Protein AF-A0A8B6G035-F1 (afdb_monomer)

Solvent-accessible surface area (backbone atoms only — not comparable to full-atom values): 51294 Å² total; per-residue (Å²): 109,67,71,61,51,52,52,50,53,56,60,72,61,42,23,75,46,78,78,46,75,53,55,73,67,55,49,60,49,53,69,32,70,68,46,42,51,51,55,48,50,52,31,49,76,70,75,42,67,64,51,72,49,76,55,97,55,26,38,35,30,35,10,83,34,64,67,51,21,52,50,44,50,52,51,48,59,50,47,46,44,81,46,79,47,87,53,53,83,88,46,59,66,53,74,76,36,71,68,41,51,54,51,53,52,50,50,35,56,77,45,72,71,49,64,66,46,80,43,73,47,99,86,57,30,42,37,39,37,35,29,51,73,90,50,50,62,61,53,50,48,57,50,52,48,50,47,46,65,66,37,74,49,74,47,76,46,82,43,54,66,59,56,40,50,40,35,70,75,73,41,48,68,61,53,56,50,49,28,63,73,32,44,90,36,56,29,43,73,48,80,56,86,40,32,44,36,37,29,13,11,60,66,28,36,54,58,48,47,56,54,51,51,49,62,53,69,69,61,82,84,81,92,76,90,79,84,60,88,56,32,72,62,40,48,74,33,76,66,32,45,51,52,53,54,50,50,29,66,76,72,74,48,70,87,81,86,87,70,92,84,73,88,78,94,68,95,76,87,84,87,83,89,78,87,88,68,71,78,46,101,76,58,48,23,65,54,28,37,29,62,50,94,90,22,42,37,31,22,23,37,21,61,70,73,70,48,83,33,41,28,38,49,35,56,41,47,46,68,47,65,50,83,53,75,68,24,26,54,49,35,70,65,14,32,66,64,39,48,53,52,36,47,53,47,35,77,74,72,48,68,53,53,71,18,37,68,50,79,46,63,28,64,68,33,56,35,68,27,31,35,35,21,14,39,29,64,56,69,87,74,78,73,58,37,66,56,22,40,42,40,21,54,48,50,50,53,48,54,38,34,77,70,68,30,40,29,39,35,40,50,64,54,26,38,62,96,34,58,26,56,58,66,58,40,24,36,49,51,42,45,40,56,49,50,49,45,69,76,38,78,83,54,52,51,45,38,38,32,41,30,26,75,46,64,74,58,25,49,37,35,44,52,23,33,39,71,66,50,36,82,46,46,67,54,72,84,92,87,85,82,87,87,89,84,81,89,79,90,79,90,80,86,86,82,93,78,86,80,82,78,83,82,66,72,42,74,47,90,80,29,39,37,34,75,42,77,34,63,70,56,75,48,81,30,37,29,40,49,40,66,35,51,39,73,53,48,38,84,45,56,77,64,20,31,48,40,37,70,50,16,34,67,60,44,49,51,44,36,50,69,78,34,73,87,35,52,53,71,46,37,66,49,78,36,58,21,58,63,31,58,31,62,26,29,38,46,25,14,69,63,62,57,54,99,55,73,62,47,58,51,39,49,54,50,36,55,49,47,54,53,50,54,38,33,74,70,64,30,42,26,36,35,38,52,66,69,49,45,61,95,33,58,34,58,44,55,60,46,34,52,48,52,56,50,47,54,48,53,47,45,74,76,40,82,81,55,49,47,39,35,40,37,40,29,28,48,69,84,41,61,67,50,43,51,29,41,50,55,49,49,53,55,54,43,60,62,58,56,71,62,60,80,72,74,80,79,85,89,78,84,87,81,89,81,88,86,84,90,84,88,86,84,88,88,71,100,58,55,84,65,48,74,49,76,26,89,74,30,42,36,36,40,32,60,44,64,67,74,77,50,81,29,43,30,39,51,42,84,37,42,63,80,61,60,51,85,61,55,76,67,31,44,50,44,47,72,57,17,39,68,62,36,56,55,53,44,63,78,36,36,70,49,25,64,71,66,42,44,44,75,37,58,20,60,63,32,56,28,62,27,29,40,40,32,43,67,72,58,77,94,57,59,71,58,60,54,56,46,52,52,56,48,50,39,32,76,67,67,30,38,30,36,37,37,54,70,72,71,59,86,41,92,90,52,56,57,43,57,49,30,37,44,53,48,56,50,60,55,27,43,69,65,89,42,41,35,37,41,34,42,29,29,73,56,73,84,55,49,57,35,44,56,57,35,49,58,65,55,57,64,63,59,79,47,83,86,75,64,25,54,58,40,62,34,39,68,64,58,47,51,68,58,56,58,57,57,77,72,108

InterPro domains:
  IPR002589 Macro domain [PF01661] (313-429)
  IPR002589 Macro domain [PF01661] (529-643)
  IPR002589 Macro domain [PF01661] (758-851)
  IPR002589 Macro domain [PS51154] (284-469)
  IPR002589 Macro domain [PS51154] (500-685)
  IPR002589 Macro domain [PS51154] (718-890)
  IPR002589 Macro domain [SM00506] (296-429)
  IPR002589 Macro domain [SM00506] (512-643)
  IPR002589 Macro domain [SM00506] (730-854)
  IPR043472 Macro domain-like [G3DSA:3.40.220.10] (233-475)
  IPR043472 Macro domain-like [G3DSA:3.40.220.10] (486-688)
  IPR043472 Macro domain-like [G3DSA:3.40.220.10] (718-892)
  IPR043472 Macro domain-like [SSF52949] (290-467)
  IPR043472 Macro domain-like [SSF52949] (506-682)
  IPR043472 Macro domain-like [SSF52949] (721-885)
  IPR052056 Mono-ADP-ribosyltransferase ARTD/PARP [PTHR14453] (539-886)

Sequence (920 aa):
MAAKLKMFEEIQDLACVPMGPLSKQMIEFVESSEVSNFIKEQFKKKKKIGVWEISDGSLTMYAMSIKDAHECIKIFKNCVVESFVSIEDAQSSLMKTEKWREVVDRIKGKCQNQIVDILHDPSGKIVILCTLESKIGMIREDIEDFLRDNTVENVSLELTPGEMKVINLHLKSKFEAIEKECQKDKVQISLGAKTVIITGNSKGIKGAKIKVENIIKDISTKEHSVSKPGVFKFIKTDQGRRTVSTTEKEVGVIIQTLIDGEDDMTKDEDTVMFKQPFINSSGITQIAQSNVAGRLVFAVLGDITQLEVDVIVNAANEDLDHRGGLAKVIVNKGGKDIQTECIKYIKQKGKLSEGEVYCSKAGKLKCKMIAHAFGPVWKNGRSNEEDHLRDCVMTTMEETHNRSMSSIAIPAISTGIFGYPTDKATKVIVQVVQDYFKQNSKSKIKKVYLCDVKDGTVKLFVDGMKKYLGTAKLLADPEETVSPWKNHVQSSEPGRDGNKGREGTVQFGSISVRVVKGQLAQQKVDVIVNSTSSNLNLESGMLSQSVLKAGGQRLQDECTQNYPNGIKEGEFAITSGGKLSCKSVLHGCLPSWHHDQSSIKILETFITECLNVSTKKQHKSIAFPSLGTGKLGYPVDQVAKLMFSCIEKFTESAPRSTITEILIVVYHQDHKSIKGFDDEFNRRVSYTGRSKERFNKERQPPQEERYRPRSTRPTSSHGRQHIINFGKIELKIYQGDITAVGVDVLVYSSNTECDLSRGAVAQAILKKGGRDITTELNTQKDKMKKDLLVVTSGGKLPCDKIIHLDMLNTSKDLKWKIFQVLKKTDDLQKHKVAIPALGTANANVSVYQVAADMLGVISQYRPQHVQEVHVVIYENSMLKSFIDATGKCRDQIKAEPAQYGDKVVADMGLGKIYEIFNKY

Radius of gyration: 43.64 Å; Cα contacts (8 Å, |Δi|>4): 1503; chains: 1; bounding box: 119×73×134 Å

Nearest PDB structures (foldseek):
  7ny6-assembly1_A  TM=9.518E-01  e=1.375E-15  Capsaspora owczarzaki ATCC 30864
  1yd9-assembly2_B  TM=9.442E-01  e=3.220E-15  Rattus norvegicus
  5lau-assembly1_A  TM=9.290E-01  e=1.562E-13  Oceanobacillus iheyensis HTE831
  5lcc-assembly2_B  TM=9.250E-01  e=2.038E-13  Oceanobacillus iheyensis HTE831
  7d3y-assembly1_B  TM=6.753E-01  e=1.892E-15  Oryza sativa Indica Group

Mean predicted aligned error: 23.62 Å

pLDDT: mean 77.3, std 20.51, range [19.22, 98.56]

Structure (mmCIF, N/CA/C/O backbone):
data_AF-A0A8B6G035-F1
#
_entry.id   AF-A0A8B6G035-F1
#
loop_
_atom_site.group_PDB
_atom_site.id
_atom_site.type_symbol
_atom_site.label_atom_id
_atom_site.label_alt_id
_atom_site.label_comp_id
_atom_site.label_asym_id
_atom_site.label_entity_id
_atom_site.label_seq_id
_atom_site.pdbx_PDB_ins_code
_atom_site.Cartn_x
_atom_site.Cartn_y
_atom_site.Cartn_z
_atom_site.occupancy
_atom_site.B_iso_or_equiv
_atom_site.auth_seq_id
_atom_site.auth_comp_id
_atom_site.auth_asym_id
_atom_site.auth_atom_id
_atom_site.pdbx_PDB_model_num
ATOM 1 N N . MET A 1 1 ? 67.060 -19.162 -64.964 1.00 56.44 1 MET A N 1
ATOM 2 C CA . MET A 1 1 ? 66.043 -18.210 -65.469 1.00 56.44 1 MET A CA 1
ATOM 3 C C . MET A 1 1 ? 64.701 -18.902 -65.710 1.00 56.44 1 MET A C 1
ATOM 5 O O . MET A 1 1 ? 63.727 -18.471 -65.115 1.00 56.44 1 MET A O 1
ATOM 9 N N . ALA A 1 2 ? 64.661 -20.024 -66.442 1.00 61.12 2 ALA A N 1
ATOM 10 C CA . ALA A 1 2 ? 63.431 -20.773 -66.748 1.00 61.12 2 ALA A CA 1
ATOM 11 C C . ALA A 1 2 ? 62.581 -21.192 -65.525 1.00 61.12 2 ALA A C 1
ATOM 13 O O . ALA A 1 2 ? 61.375 -20.990 -65.532 1.00 61.12 2 ALA A O 1
ATOM 14 N N . ALA A 1 3 ? 63.193 -21.690 -64.442 1.00 61.03 3 ALA A N 1
ATOM 15 C CA . ALA A 1 3 ? 62.448 -22.066 -63.231 1.00 61.03 3 ALA A CA 1
ATOM 16 C C . ALA A 1 3 ? 61.800 -20.867 -62.509 1.00 61.03 3 ALA A C 1
ATOM 18 O O . ALA A 1 3 ? 60.722 -21.004 -61.946 1.00 61.03 3 ALA A O 1
ATOM 19 N N . LYS A 1 4 ? 62.430 -19.681 -62.558 1.00 66.56 4 LYS A N 1
ATOM 20 C CA . LYS A 1 4 ? 61.854 -18.446 -61.999 1.00 66.56 4 LYS A CA 1
ATOM 21 C C . LYS A 1 4 ? 60.704 -17.922 -62.860 1.00 66.56 4 LYS A C 1
ATOM 23 O O . LYS A 1 4 ? 59.748 -17.416 -62.296 1.00 66.56 4 LYS A O 1
ATOM 28 N N . LEU A 1 5 ? 60.797 -18.062 -64.187 1.00 69.94 5 LEU A N 1
ATOM 29 C CA . LEU A 1 5 ? 59.740 -17.661 -65.121 1.00 69.94 5 LEU A CA 1
ATOM 30 C C . LEU A 1 5 ? 58.497 -18.547 -64.955 1.00 69.94 5 LEU A C 1
ATOM 32 O O . LEU A 1 5 ? 57.409 -18.031 -64.747 1.00 69.94 5 LEU A O 1
ATOM 36 N N . LYS A 1 6 ? 58.697 -19.871 -64.905 1.00 67.12 6 LYS A N 1
ATOM 37 C CA . LYS A 1 6 ? 57.629 -20.852 -64.680 1.00 67.12 6 LYS A CA 1
ATOM 38 C C . LYS A 1 6 ? 56.936 -20.667 -63.327 1.00 67.12 6 LYS A C 1
ATOM 40 O O . LYS A 1 6 ? 55.722 -20.750 -63.241 1.00 67.12 6 LYS A O 1
ATOM 45 N N . MET A 1 7 ? 57.700 -20.362 -62.276 1.00 66.94 7 MET A N 1
ATOM 46 C CA . MET A 1 7 ? 57.132 -20.033 -60.965 1.00 66.94 7 MET A CA 1
ATOM 47 C C . MET A 1 7 ? 56.316 -18.731 -61.003 1.00 66.94 7 MET A C 1
ATOM 49 O O . MET A 1 7 ? 55.324 -18.618 -60.297 1.00 66.94 7 MET A O 1
ATOM 53 N N . PHE A 1 8 ? 56.718 -17.749 -61.816 1.00 68.12 8 PHE A N 1
ATOM 54 C CA . PHE A 1 8 ? 55.995 -16.483 -61.967 1.00 68.12 8 PHE A CA 1
ATOM 55 C C . PHE A 1 8 ? 54.671 -16.665 -62.725 1.00 68.12 8 PHE A C 1
ATOM 57 O O . PHE A 1 8 ? 53.661 -16.101 -62.317 1.00 68.12 8 PHE A O 1
ATOM 64 N N . GLU A 1 9 ? 54.676 -17.489 -63.776 1.00 68.75 9 GLU A N 1
ATOM 65 C CA . GLU A 1 9 ? 53.479 -17.891 -64.529 1.00 68.75 9 GLU A CA 1
ATOM 66 C C . GLU A 1 9 ? 52.512 -18.692 -63.638 1.00 68.75 9 GLU A C 1
ATOM 68 O O . GLU A 1 9 ? 51.340 -18.348 -63.536 1.00 68.75 9 GLU A O 1
ATOM 73 N N . GLU A 1 10 ? 53.011 -19.681 -62.885 1.00 68.00 10 GLU A N 1
ATOM 74 C CA . GLU A 1 10 ? 52.184 -20.477 -61.963 1.00 68.00 10 GLU A CA 1
ATOM 75 C C . GLU A 1 10 ? 51.608 -19.650 -60.796 1.00 68.00 10 GLU A C 1
ATOM 77 O O . GLU A 1 10 ? 50.516 -19.954 -60.320 1.00 68.00 10 GLU A O 1
ATOM 82 N N . ILE A 1 11 ? 52.302 -18.599 -60.337 1.00 68.94 11 ILE A N 1
ATOM 83 C CA . ILE A 1 11 ? 51.785 -17.668 -59.318 1.00 68.94 11 ILE A CA 1
ATOM 84 C C . ILE A 1 11 ? 50.705 -16.743 -59.900 1.00 68.94 11 ILE A C 1
ATOM 86 O O . ILE A 1 11 ? 49.742 -16.435 -59.196 1.00 68.94 11 ILE A O 1
ATOM 90 N N . GLN A 1 12 ? 50.838 -16.309 -61.161 1.00 70.00 12 GLN A N 1
ATOM 91 C CA . GLN A 1 12 ? 49.817 -15.495 -61.835 1.00 70.00 12 GLN A CA 1
ATOM 92 C C . GLN A 1 12 ? 48.505 -16.257 -62.062 1.00 70.00 12 GLN A C 1
ATOM 94 O O . GLN A 1 12 ? 47.442 -15.640 -62.020 1.00 70.00 12 GLN A O 1
ATOM 99 N N . ASP A 1 13 ? 48.575 -17.578 -62.228 1.00 75.75 13 ASP A N 1
ATOM 100 C CA . ASP A 1 13 ? 47.417 -18.442 -62.485 1.00 75.75 13 ASP A CA 1
ATOM 101 C C . ASP A 1 13 ? 46.759 -19.012 -61.210 1.00 75.75 13 ASP A C 1
ATOM 103 O O . ASP A 1 13 ? 45.844 -19.840 -61.291 1.00 75.75 13 ASP A O 1
ATOM 107 N N . LEU A 1 14 ? 47.186 -18.584 -60.013 1.00 83.25 14 LEU A N 1
ATOM 108 C CA . LEU A 1 14 ? 46.573 -19.034 -58.761 1.00 83.25 14 LEU A CA 1
ATOM 109 C C . LEU A 1 14 ? 45.102 -18.613 -58.679 1.00 83.25 14 LEU A C 1
ATOM 111 O O . LEU A 1 14 ? 44.737 -17.443 -58.802 1.00 83.25 14 LEU A O 1
ATOM 115 N N . ALA A 1 15 ? 44.243 -19.580 -58.371 1.00 85.81 15 ALA A N 1
ATOM 116 C CA . ALA A 1 15 ? 42.851 -19.316 -58.069 1.00 85.81 15 ALA A CA 1
ATOM 117 C C . ALA A 1 15 ? 42.733 -18.619 -56.713 1.00 85.81 15 ALA A C 1
ATOM 119 O O . ALA A 1 15 ? 43.227 -19.125 -55.705 1.00 85.81 15 ALA A O 1
ATOM 120 N N . CYS A 1 16 ? 42.021 -17.497 -56.698 1.00 87.50 16 CYS A N 1
ATOM 121 C CA . CYS A 1 16 ? 41.778 -16.671 -55.525 1.00 87.50 16 CYS A CA 1
ATOM 122 C C . CYS A 1 16 ? 40.283 -16.694 -55.181 1.00 87.50 16 CYS A C 1
ATOM 124 O O . CYS A 1 16 ? 39.441 -16.384 -56.026 1.00 87.50 16 CYS A O 1
ATOM 126 N N . VAL A 1 17 ? 39.943 -17.089 -53.951 1.00 89.81 17 VAL A N 1
ATOM 127 C CA . VAL A 1 17 ? 38.556 -17.142 -53.472 1.00 89.81 17 VAL A CA 1
ATOM 128 C C . VAL A 1 17 ? 38.435 -16.395 -52.138 1.00 89.81 17 VAL A C 1
ATOM 130 O O . VAL A 1 17 ? 39.052 -16.813 -51.151 1.00 89.81 17 VAL A O 1
ATOM 133 N N . PRO A 1 18 ? 37.628 -15.320 -52.063 1.00 84.56 18 PRO A N 1
ATOM 134 C CA . PRO A 1 18 ? 37.379 -14.619 -50.810 1.00 84.56 18 PRO A CA 1
ATOM 135 C C . PRO A 1 18 ? 36.460 -15.446 -49.900 1.00 84.56 18 PRO A C 1
ATOM 137 O O . PRO A 1 18 ? 35.433 -15.973 -50.332 1.00 84.56 18 PRO A O 1
ATOM 140 N N . MET A 1 19 ? 36.813 -15.546 -48.619 1.00 81.62 19 MET A N 1
ATOM 141 C CA . MET A 1 19 ? 35.997 -16.209 -47.596 1.00 81.62 19 MET A CA 1
ATOM 142 C C . MET A 1 19 ? 35.065 -15.228 -46.865 1.00 81.62 19 MET A C 1
ATOM 144 O O . MET A 1 19 ? 34.044 -15.657 -46.320 1.00 81.62 19 MET A O 1
ATOM 148 N N . GLY A 1 20 ? 35.386 -13.931 -46.903 1.00 75.31 20 GLY A N 1
ATOM 149 C CA . GLY A 1 20 ? 34.657 -12.861 -46.225 1.00 75.31 20 GLY A CA 1
ATOM 150 C C . GLY A 1 20 ? 35.375 -12.346 -44.970 1.00 75.31 20 GLY A C 1
ATOM 151 O O . GLY A 1 20 ? 36.484 -12.796 -44.662 1.00 75.31 20 GLY A O 1
ATOM 152 N N . PRO A 1 21 ? 34.757 -11.388 -44.255 1.00 80.19 21 PRO A N 1
ATOM 153 C CA . PRO A 1 21 ? 35.360 -10.752 -43.090 1.00 80.19 21 PRO A CA 1
ATOM 154 C C . PRO A 1 21 ? 35.475 -11.712 -41.901 1.00 80.19 21 PRO A C 1
ATOM 156 O O . PRO A 1 21 ? 34.577 -12.519 -41.653 1.00 80.19 21 PRO A O 1
ATOM 159 N N . LEU A 1 22 ? 36.565 -11.586 -41.147 1.00 81.19 22 LEU A N 1
ATOM 160 C CA . LEU A 1 22 ? 36.808 -12.291 -39.888 1.00 81.19 22 LEU A CA 1
ATOM 161 C C . LEU A 1 22 ? 36.735 -11.323 -38.701 1.00 81.19 22 LEU A C 1
ATOM 163 O O . LEU A 1 22 ? 36.966 -10.120 -38.844 1.00 81.19 22 LEU A O 1
ATOM 167 N N . SER A 1 23 ? 36.428 -11.848 -37.513 1.00 80.69 23 SER A N 1
ATOM 168 C CA . SER A 1 23 ? 36.555 -11.071 -36.279 1.00 80.69 23 SER A CA 1
ATOM 169 C C . SER A 1 23 ? 38.027 -10.743 -36.010 1.00 80.69 23 SER A C 1
ATOM 171 O O . SER A 1 23 ? 38.930 -11.474 -36.423 1.00 80.69 23 SER A O 1
ATOM 173 N N . LYS A 1 24 ? 38.290 -9.651 -35.284 1.00 80.75 24 LYS A N 1
ATOM 174 C CA . LYS A 1 24 ? 39.658 -9.268 -34.904 1.00 80.75 24 LYS A CA 1
ATOM 175 C C . LYS A 1 24 ? 40.365 -10.395 -34.138 1.00 80.75 24 LYS A C 1
ATOM 177 O O . LYS A 1 24 ? 41.530 -10.676 -34.390 1.00 80.75 24 LYS A O 1
ATOM 182 N N . GLN A 1 25 ? 39.637 -11.056 -33.243 1.00 78.31 25 GLN A N 1
ATOM 183 C CA . GLN A 1 25 ? 40.123 -12.168 -32.434 1.00 78.31 25 GLN A CA 1
ATOM 184 C C . GLN A 1 25 ? 40.459 -13.392 -33.296 1.00 78.31 25 GLN A C 1
ATOM 186 O O . GLN A 1 25 ? 41.489 -14.026 -33.093 1.00 78.31 25 GLN A O 1
ATOM 191 N N . MET A 1 26 ? 39.630 -13.695 -34.298 1.00 80.81 26 MET A N 1
ATOM 192 C CA . MET A 1 26 ? 39.891 -14.772 -35.253 1.00 80.81 26 MET A CA 1
ATOM 193 C C . MET A 1 26 ? 41.133 -14.494 -36.110 1.00 80.81 26 MET A C 1
ATOM 195 O O . MET A 1 26 ? 41.893 -15.417 -36.394 1.00 80.81 26 MET A O 1
ATOM 199 N N . ILE A 1 27 ? 41.352 -13.238 -36.509 1.00 83.69 27 ILE A N 1
ATOM 200 C CA . ILE A 1 27 ? 42.547 -12.830 -37.263 1.00 83.69 27 ILE A CA 1
ATOM 201 C C . ILE A 1 27 ? 43.802 -13.073 -36.418 1.00 83.69 27 ILE A C 1
ATOM 203 O O . ILE A 1 27 ? 44.661 -13.845 -36.838 1.00 83.69 27 ILE A O 1
ATOM 207 N N . GLU A 1 28 ? 43.857 -12.517 -35.202 1.00 80.88 28 GLU A N 1
ATOM 208 C CA . GLU A 1 28 ? 44.989 -12.698 -34.276 1.00 80.88 28 GLU A CA 1
ATOM 209 C C . GLU A 1 28 ? 45.276 -14.189 -34.005 1.00 80.88 28 GLU A C 1
ATOM 211 O O . GLU A 1 28 ? 46.429 -14.619 -33.971 1.00 80.88 28 GLU A O 1
ATOM 216 N N . PHE A 1 29 ? 44.226 -15.005 -33.880 1.00 79.69 29 PHE A N 1
ATOM 217 C CA . PHE A 1 29 ? 44.345 -16.443 -33.655 1.00 79.69 29 PHE A CA 1
ATOM 218 C C . PHE A 1 29 ? 44.902 -17.203 -34.863 1.00 79.69 29 PHE A C 1
ATOM 220 O O . PHE A 1 29 ? 45.831 -17.997 -34.717 1.00 79.69 29 PHE A O 1
ATOM 227 N N . VAL A 1 30 ? 44.361 -16.976 -36.063 1.00 82.06 30 VAL A N 1
ATOM 228 C CA . VAL A 1 30 ? 44.776 -17.678 -37.292 1.00 82.06 30 VAL A CA 1
ATOM 229 C C . VAL A 1 30 ? 46.172 -17.246 -37.756 1.00 82.06 30 VAL A C 1
ATOM 231 O O . VAL A 1 30 ? 46.881 -18.038 -38.384 1.00 82.06 30 VAL A O 1
ATOM 234 N N . GLU A 1 31 ? 46.581 -16.019 -37.431 1.00 82.44 31 GLU A N 1
ATOM 235 C CA . GLU A 1 31 ? 47.928 -15.502 -37.690 1.00 82.44 31 GLU A CA 1
ATOM 236 C C . GLU A 1 31 ? 48.989 -16.062 -36.733 1.00 82.44 31 GLU A C 1
ATOM 238 O O . GLU A 1 31 ? 50.180 -16.003 -37.046 1.00 82.44 31 GLU A O 1
ATOM 243 N N . SER A 1 32 ? 48.591 -16.673 -35.609 1.00 82.88 32 SER A N 1
ATOM 244 C CA . SER A 1 32 ? 49.540 -17.367 -34.737 1.00 82.88 32 SER A CA 1
ATOM 245 C C . SER A 1 32 ? 50.239 -18.516 -35.475 1.00 82.88 32 SER A C 1
ATOM 247 O O . SER A 1 32 ? 49.641 -19.261 -36.265 1.00 82.88 32 SER A O 1
ATOM 249 N N . SER A 1 33 ? 51.541 -18.666 -35.225 1.00 81.75 33 SER A N 1
ATOM 250 C CA . SER A 1 33 ? 52.386 -19.615 -35.957 1.00 81.75 33 SER A CA 1
ATOM 251 C C . SER A 1 33 ? 51.915 -21.063 -35.785 1.00 81.75 33 SER A C 1
ATOM 253 O O . SER A 1 33 ? 51.927 -21.859 -36.725 1.00 81.75 33 SER A O 1
ATOM 255 N N . GLU A 1 34 ? 51.416 -21.383 -34.599 1.00 78.94 34 GLU A N 1
ATOM 256 C CA . GLU A 1 34 ? 50.893 -22.670 -34.185 1.00 78.94 34 GLU A CA 1
ATOM 257 C C . GLU A 1 34 ? 49.621 -23.021 -34.968 1.00 78.94 34 GLU A C 1
ATOM 259 O O . GLU A 1 34 ? 49.529 -24.117 -35.534 1.00 78.94 34 GLU A O 1
ATOM 264 N N . VAL A 1 35 ? 48.662 -22.089 -35.061 1.00 80.25 35 VAL A N 1
ATOM 265 C CA . VAL A 1 35 ? 47.383 -22.299 -35.766 1.00 80.25 35 VAL A CA 1
ATOM 266 C C . VAL A 1 35 ? 47.602 -22.370 -37.263 1.00 80.25 35 VAL A C 1
ATOM 268 O O . VAL A 1 35 ? 47.104 -23.293 -37.914 1.00 80.25 35 VAL A O 1
ATOM 271 N N . SER A 1 36 ? 48.401 -21.452 -37.807 1.00 84.19 36 SER A N 1
ATOM 272 C CA . SER A 1 36 ? 48.723 -21.443 -39.230 1.00 84.19 36 SER A CA 1
ATOM 273 C C . SER A 1 36 ? 49.361 -22.769 -39.663 1.00 84.19 36 SER A C 1
ATOM 275 O O . SER A 1 36 ? 48.950 -23.371 -40.660 1.00 84.19 36 SER A O 1
ATOM 277 N N . ASN A 1 37 ? 50.317 -23.282 -38.884 1.00 85.75 37 ASN A N 1
ATOM 278 C CA . ASN A 1 37 ? 50.967 -24.560 -39.170 1.00 85.75 37 ASN A CA 1
ATOM 279 C C . ASN A 1 37 ? 49.996 -25.742 -39.057 1.00 85.75 37 ASN A C 1
ATOM 281 O O . ASN A 1 37 ? 50.009 -26.625 -39.916 1.00 85.75 37 ASN A O 1
ATOM 285 N N . PHE A 1 38 ? 49.113 -25.746 -38.055 1.00 83.00 38 PHE A N 1
ATOM 286 C CA . PHE A 1 38 ? 48.099 -26.788 -37.910 1.00 83.00 38 PHE A CA 1
ATOM 287 C C . PHE A 1 38 ? 47.149 -26.846 -39.114 1.00 83.00 38 PHE A C 1
ATOM 289 O O . PHE A 1 38 ? 46.929 -27.924 -39.667 1.00 83.00 38 PHE A O 1
ATOM 296 N N . ILE A 1 39 ? 46.613 -25.705 -39.558 1.00 85.62 39 ILE A N 1
ATOM 297 C CA . ILE A 1 39 ? 45.698 -25.638 -40.710 1.00 85.62 39 ILE A CA 1
ATOM 298 C C . ILE A 1 39 ? 46.405 -26.121 -41.985 1.00 85.62 39 ILE A C 1
ATOM 300 O O . ILE A 1 39 ? 45.854 -26.937 -42.729 1.00 85.62 39 ILE A O 1
ATOM 304 N N . LYS A 1 40 ? 47.659 -25.702 -42.207 1.00 87.38 40 LYS A N 1
ATOM 305 C CA . LYS A 1 40 ? 48.484 -26.165 -43.338 1.00 87.38 40 LYS A CA 1
ATOM 306 C C . LYS A 1 40 ? 48.724 -27.678 -43.301 1.00 87.38 40 LYS A C 1
ATOM 308 O O . LYS A 1 40 ? 48.635 -28.340 -44.335 1.00 87.38 40 LYS A O 1
ATOM 313 N N . GLU A 1 41 ? 48.956 -28.255 -42.123 1.00 86.81 41 GLU A N 1
ATOM 314 C CA . GLU A 1 41 ? 49.052 -29.710 -41.950 1.00 86.81 41 GLU A CA 1
ATOM 315 C C . GLU A 1 41 ? 47.727 -30.425 -42.276 1.00 86.81 41 GLU A C 1
ATOM 317 O O . GLU A 1 41 ? 47.736 -31.514 -42.855 1.00 86.81 41 GLU A O 1
ATOM 322 N N . GLN A 1 42 ? 46.569 -29.816 -41.995 1.00 86.56 42 GLN A N 1
ATOM 323 C CA . GLN A 1 42 ? 45.267 -30.369 -42.398 1.00 86.56 42 GLN A CA 1
ATOM 324 C C . GLN A 1 42 ? 45.052 -30.314 -43.916 1.00 86.56 42 GLN A C 1
ATOM 326 O O . GLN A 1 42 ? 44.564 -31.292 -44.493 1.00 86.56 42 GLN A O 1
ATOM 331 N N . PHE A 1 43 ? 45.477 -29.235 -44.585 1.00 90.81 43 PHE A N 1
ATOM 332 C CA . PHE A 1 43 ? 45.496 -29.175 -46.052 1.00 90.81 43 PHE A CA 1
ATOM 333 C C . PHE A 1 43 ? 46.362 -30.301 -46.625 1.00 90.81 43 PHE A C 1
ATOM 335 O O . PHE A 1 43 ? 45.894 -31.085 -47.456 1.00 90.81 43 PHE A O 1
ATOM 342 N N . LYS A 1 44 ? 47.576 -30.479 -46.091 1.00 89.00 44 LYS A N 1
ATOM 343 C CA . LYS A 1 44 ? 48.509 -31.533 -46.508 1.00 89.00 44 LYS A CA 1
ATOM 344 C C . LYS A 1 44 ? 47.938 -32.939 -46.305 1.00 89.00 44 LYS A C 1
ATOM 346 O O . LYS A 1 44 ? 48.014 -33.759 -47.220 1.00 89.00 44 LYS A O 1
ATOM 351 N N . LYS A 1 45 ? 47.286 -33.216 -45.167 1.00 87.94 45 LYS A N 1
ATOM 352 C CA . LYS A 1 45 ? 46.590 -34.496 -44.903 1.00 87.94 45 LYS A CA 1
ATOM 353 C C . LYS A 1 45 ? 45.490 -34.794 -45.920 1.00 87.94 45 LYS A C 1
ATOM 355 O O . LYS A 1 45 ? 45.274 -35.953 -46.269 1.00 87.94 45 LYS A O 1
ATOM 360 N N . LYS A 1 46 ? 44.805 -33.763 -46.417 1.00 88.69 46 LYS A N 1
ATOM 361 C CA . LYS A 1 46 ? 43.789 -33.874 -47.476 1.00 88.69 46 LYS A CA 1
ATOM 362 C C . LYS A 1 46 ? 44.374 -33.778 -48.891 1.00 88.69 46 LYS A C 1
ATOM 364 O O . LYS A 1 46 ? 43.608 -33.779 -49.850 1.00 88.69 46 LYS A O 1
ATOM 369 N N . LYS A 1 47 ? 45.708 -33.761 -49.025 1.00 90.75 47 LYS A N 1
ATOM 370 C CA . LYS A 1 47 ? 46.451 -33.606 -50.287 1.00 90.75 47 LYS A CA 1
ATOM 371 C C . LYS A 1 47 ? 46.056 -32.332 -51.043 1.00 90.75 47 LYS A C 1
ATOM 373 O O . LYS A 1 47 ? 45.888 -32.350 -52.259 1.00 90.75 47 LYS A O 1
ATOM 378 N N . LYS A 1 48 ? 45.879 -31.238 -50.303 1.00 90.81 48 LYS A N 1
ATOM 379 C CA . LYS A 1 48 ? 45.585 -29.903 -50.824 1.00 90.81 48 LYS A CA 1
ATOM 380 C C . LYS A 1 48 ? 46.745 -28.965 -50.526 1.00 90.81 48 LYS A C 1
ATOM 382 O O . LYS A 1 48 ? 47.403 -29.093 -49.495 1.00 90.81 48 LYS A O 1
ATOM 387 N N . ILE A 1 49 ? 46.985 -28.033 -51.442 1.00 85.50 49 ILE A N 1
ATOM 388 C CA . ILE A 1 49 ? 47.987 -26.977 -51.306 1.00 85.50 49 ILE A CA 1
ATOM 389 C C . ILE A 1 49 ? 47.224 -25.662 -51.389 1.00 85.50 49 ILE A C 1
ATOM 391 O O . ILE A 1 49 ? 46.665 -25.333 -52.434 1.00 85.50 49 ILE A O 1
ATOM 395 N N . GLY A 1 50 ? 47.159 -24.957 -50.265 1.00 88.31 50 GLY A N 1
ATOM 396 C CA . GLY A 1 50 ? 46.491 -23.671 -50.156 1.00 88.31 50 GLY A CA 1
ATOM 397 C C . GLY A 1 50 ? 47.225 -22.766 -49.181 1.00 88.31 50 GLY A C 1
ATOM 398 O O . GLY A 1 50 ? 47.772 -23.233 -48.177 1.00 88.31 50 GLY A O 1
ATOM 399 N N . VAL A 1 51 ? 47.237 -21.478 -49.491 1.00 89.75 51 VAL A N 1
ATOM 400 C CA . VAL A 1 51 ? 47.732 -20.409 -48.620 1.00 89.75 51 VAL A CA 1
ATOM 401 C C . VAL A 1 51 ? 46.657 -19.341 -48.522 1.00 89.75 51 VAL A C 1
ATOM 403 O O . VAL A 1 51 ? 45.819 -19.224 -49.411 1.00 89.75 51 VAL A O 1
ATOM 406 N N . TRP A 1 52 ? 46.655 -18.578 -47.441 1.00 91.94 52 TRP A N 1
ATOM 407 C CA . TRP A 1 52 ? 45.697 -17.498 -47.264 1.00 91.94 52 TRP A CA 1
ATOM 408 C C . TRP A 1 52 ? 46.411 -16.203 -46.921 1.00 91.94 52 TRP A C 1
ATOM 410 O O . TRP A 1 52 ? 47.524 -16.206 -46.396 1.00 91.94 52 TRP A O 1
ATOM 420 N N . GLU A 1 53 ? 45.725 -15.112 -47.213 1.00 89.50 53 GLU A N 1
ATOM 421 C CA . GLU A 1 53 ? 46.100 -13.753 -46.862 1.00 89.50 53 GLU A CA 1
ATOM 422 C C . GLU A 1 53 ? 44.911 -13.096 -46.168 1.00 89.50 53 GLU A C 1
ATOM 424 O O . GLU A 1 53 ? 43.756 -13.416 -46.465 1.00 89.50 53 GLU A O 1
ATOM 429 N N . ILE A 1 54 ? 45.194 -12.196 -45.233 1.00 88.06 54 ILE A N 1
ATOM 430 C CA . ILE A 1 54 ? 44.182 -11.369 -44.587 1.00 88.06 54 ILE A CA 1
ATOM 431 C C . ILE A 1 54 ? 44.482 -9.923 -44.971 1.00 88.06 54 ILE A C 1
ATOM 433 O O . ILE A 1 54 ? 45.560 -9.405 -44.688 1.00 88.06 54 ILE A O 1
ATOM 437 N N . SER A 1 55 ? 43.534 -9.271 -45.636 1.00 83.44 55 SER A N 1
ATOM 438 C CA . SER A 1 55 ? 43.636 -7.864 -46.036 1.00 83.44 55 SER A CA 1
ATOM 439 C C . SER A 1 55 ? 42.315 -7.169 -45.745 1.00 83.44 55 SER A C 1
ATOM 441 O O . SER A 1 55 ? 41.249 -7.727 -46.003 1.00 83.44 55 SER A O 1
ATOM 443 N N . ASP A 1 56 ? 42.378 -5.981 -45.139 1.00 82.12 56 ASP A N 1
ATOM 444 C CA . ASP A 1 56 ? 41.204 -5.204 -44.712 1.00 82.12 56 ASP A CA 1
ATOM 445 C C . ASP A 1 56 ? 40.189 -6.013 -43.873 1.00 82.12 56 ASP A C 1
ATOM 447 O O . ASP A 1 56 ? 38.977 -5.812 -43.939 1.00 82.12 56 ASP A O 1
ATOM 451 N N . GLY A 1 57 ? 40.689 -6.967 -43.078 1.00 77.50 57 GLY A N 1
ATOM 452 C CA . GLY A 1 57 ? 39.877 -7.848 -42.234 1.00 77.50 57 GLY A CA 1
ATOM 453 C C . GLY A 1 57 ? 39.168 -8.989 -42.973 1.00 77.50 57 GLY A C 1
ATOM 454 O O . GLY A 1 57 ? 38.438 -9.750 -42.340 1.00 77.50 57 GLY A O 1
ATOM 455 N N . SER A 1 58 ? 39.380 -9.143 -44.283 1.00 80.81 58 SER A N 1
ATOM 456 C CA . SER A 1 58 ? 38.846 -10.242 -45.091 1.00 80.81 58 SER A CA 1
ATOM 457 C C . SER A 1 58 ? 39.915 -11.291 -45.371 1.00 80.81 58 SER A C 1
ATOM 459 O O . SER A 1 58 ? 41.028 -10.956 -45.773 1.00 80.81 58 SER A O 1
ATOM 461 N N . LEU A 1 59 ? 39.560 -12.568 -45.202 1.00 88.25 59 LEU A N 1
ATOM 462 C CA . LEU A 1 59 ? 40.436 -13.682 -45.556 1.00 88.25 59 LEU A CA 1
ATOM 463 C C . LEU A 1 59 ? 40.228 -14.088 -47.013 1.00 88.25 59 LEU A C 1
ATOM 465 O O . LEU A 1 59 ? 39.100 -14.327 -47.458 1.00 88.25 59 LEU A O 1
ATOM 469 N N . THR A 1 60 ? 41.337 -14.241 -47.724 1.00 89.50 60 THR A N 1
ATOM 470 C CA . THR A 1 60 ? 41.386 -14.668 -49.119 1.00 89.50 60 THR A CA 1
ATOM 471 C C . THR A 1 60 ? 42.219 -15.937 -49.235 1.00 89.50 60 THR A C 1
ATOM 473 O O . THR A 1 60 ? 43.345 -15.986 -48.746 1.00 89.50 60 THR A O 1
ATOM 476 N N . MET A 1 61 ? 41.662 -16.978 -49.860 1.00 93.00 61 MET A N 1
ATOM 477 C CA . MET A 1 61 ? 42.329 -18.266 -50.060 1.00 93.00 61 MET A CA 1
ATOM 478 C C . MET A 1 61 ? 42.888 -18.369 -51.479 1.00 93.00 61 MET A C 1
ATOM 480 O O . MET A 1 61 ? 42.153 -18.167 -52.446 1.00 93.00 61 MET A O 1
ATOM 484 N N . TYR A 1 62 ? 44.151 -18.770 -51.590 1.00 91.88 62 TYR A N 1
ATOM 485 C CA . TYR A 1 62 ? 44.850 -19.014 -52.846 1.00 91.88 62 TYR A CA 1
ATOM 486 C C . TYR A 1 62 ? 45.200 -20.497 -52.991 1.00 91.88 62 TYR A C 1
ATOM 488 O O . TYR A 1 62 ? 45.709 -21.121 -52.055 1.00 91.88 62 TYR A O 1
ATOM 496 N N . ALA A 1 63 ? 44.944 -21.069 -54.168 1.00 91.50 63 ALA A N 1
ATOM 497 C CA . ALA A 1 63 ? 45.302 -22.447 -54.510 1.00 91.50 63 ALA A CA 1
ATOM 498 C C . ALA A 1 63 ? 45.535 -22.612 -56.023 1.00 91.50 63 ALA A C 1
ATOM 500 O O . ALA A 1 63 ? 45.182 -21.741 -56.810 1.00 91.50 63 ALA A O 1
ATOM 501 N N . MET A 1 64 ? 46.066 -23.765 -56.447 1.00 87.25 64 MET A N 1
ATOM 502 C CA . MET A 1 64 ? 46.333 -24.067 -57.869 1.00 87.25 64 MET A CA 1
ATOM 503 C C . MET A 1 64 ? 45.065 -24.180 -58.737 1.00 87.25 64 MET A C 1
ATOM 505 O O . MET A 1 64 ? 45.145 -24.175 -59.960 1.00 87.25 64 MET A O 1
ATOM 509 N N . SER A 1 65 ? 43.887 -24.341 -58.127 1.00 88.50 65 SER A N 1
ATOM 510 C CA . SER A 1 65 ? 42.608 -24.400 -58.835 1.00 88.50 65 SER A CA 1
ATOM 511 C C . SER A 1 65 ? 41.474 -23.858 -57.967 1.00 88.50 65 SER A C 1
ATOM 513 O O . SER A 1 65 ? 41.528 -23.933 -56.738 1.00 88.50 65 SER A O 1
ATOM 515 N N . ILE A 1 66 ? 40.398 -23.361 -58.590 1.00 86.94 66 ILE A N 1
ATOM 516 C CA . ILE A 1 66 ? 39.212 -22.859 -57.866 1.00 86.94 66 ILE A CA 1
ATOM 517 C C . ILE A 1 66 ? 38.584 -23.968 -57.004 1.00 86.94 66 ILE A C 1
ATOM 519 O O . ILE A 1 66 ? 38.077 -23.713 -55.911 1.00 86.94 66 ILE A O 1
ATOM 523 N N . LYS A 1 67 ? 38.636 -25.221 -57.472 1.00 88.75 67 LYS A N 1
ATOM 524 C CA . LYS A 1 67 ? 38.145 -26.381 -56.718 1.00 88.75 67 LYS A CA 1
ATOM 525 C C . LYS A 1 67 ? 38.977 -26.617 -55.457 1.00 88.75 67 LYS A C 1
ATOM 527 O O . LYS A 1 67 ? 38.404 -26.807 -54.387 1.00 88.75 67 LYS A O 1
ATOM 532 N N . ASP A 1 68 ? 40.302 -26.567 -55.572 1.00 90.56 68 ASP A N 1
ATOM 533 C CA . ASP A 1 68 ? 41.193 -26.718 -54.420 1.00 90.56 68 ASP A CA 1
ATOM 534 C C . ASP A 1 68 ? 41.062 -25.543 -53.451 1.00 90.56 68 ASP A C 1
ATOM 536 O O . ASP A 1 68 ? 41.049 -25.770 -52.246 1.00 90.56 68 ASP A O 1
ATOM 540 N N . ALA A 1 69 ? 40.867 -24.316 -53.946 1.00 90.00 69 ALA A N 1
ATOM 541 C CA . ALA A 1 69 ? 40.616 -23.147 -53.105 1.00 90.00 69 ALA A CA 1
ATOM 542 C C . ALA A 1 69 ? 39.332 -23.319 -52.273 1.00 90.00 69 ALA A C 1
ATOM 544 O O . ALA A 1 69 ? 39.357 -23.132 -51.057 1.00 90.00 69 ALA A O 1
ATOM 545 N N . HIS A 1 70 ? 38.226 -23.764 -52.883 1.00 90.25 70 HIS A N 1
ATOM 546 C CA . HIS A 1 70 ? 36.988 -24.061 -52.153 1.00 90.25 70 HIS A CA 1
ATOM 547 C C . HIS A 1 70 ? 37.134 -25.221 -51.158 1.00 90.25 70 HIS A C 1
ATOM 549 O O . HIS A 1 70 ? 36.579 -25.166 -50.059 1.00 90.25 70 HIS A O 1
ATOM 555 N N . GLU A 1 71 ? 37.879 -26.273 -51.506 1.00 90.31 71 GLU A N 1
ATOM 556 C CA . GLU A 1 71 ? 38.150 -27.377 -50.582 1.00 90.31 71 GLU A CA 1
ATOM 557 C C . GLU A 1 71 ? 39.039 -26.937 -49.408 1.00 90.31 71 GLU A C 1
ATOM 559 O O . GLU A 1 71 ? 38.745 -27.295 -48.267 1.00 90.31 71 GLU A O 1
ATOM 564 N N . CYS A 1 72 ? 40.056 -26.103 -49.647 1.00 92.06 72 CYS A N 1
ATOM 565 C CA . CYS A 1 72 ? 40.863 -25.466 -48.605 1.00 92.06 72 CYS A CA 1
ATOM 566 C C . CYS A 1 72 ? 40.011 -24.561 -47.709 1.00 92.06 72 CYS A C 1
ATOM 568 O O . CYS A 1 72 ? 40.132 -24.650 -46.493 1.00 92.06 72 CYS A O 1
ATOM 570 N N . ILE A 1 73 ? 39.086 -23.768 -48.265 1.00 90.06 73 ILE A N 1
ATOM 571 C CA . ILE A 1 73 ? 38.121 -22.979 -47.478 1.00 90.06 73 ILE A CA 1
ATOM 572 C C . ILE A 1 73 ? 37.244 -23.889 -46.615 1.00 90.06 73 ILE A C 1
ATOM 574 O O . ILE A 1 73 ? 37.003 -23.589 -45.448 1.00 90.06 73 ILE A O 1
ATOM 578 N N . LYS A 1 74 ? 36.770 -25.019 -47.151 1.00 87.75 74 LYS A N 1
ATOM 579 C CA . LYS A 1 74 ? 35.970 -25.978 -46.379 1.00 87.75 74 LYS A CA 1
ATOM 580 C C . LYS A 1 74 ? 36.778 -26.593 -45.237 1.00 87.75 74 LYS A C 1
ATOM 582 O O . LYS A 1 74 ? 36.269 -26.704 -44.128 1.00 87.75 74 LYS A O 1
ATOM 587 N N . ILE A 1 75 ? 38.028 -26.979 -45.492 1.00 87.38 75 ILE A N 1
ATOM 588 C CA . ILE A 1 75 ? 38.924 -27.491 -44.449 1.00 87.38 75 ILE A CA 1
ATOM 589 C C . ILE A 1 75 ? 39.180 -26.400 -43.406 1.00 87.38 75 ILE A C 1
ATOM 591 O O . ILE A 1 75 ? 39.042 -26.677 -42.222 1.00 87.38 75 ILE A O 1
ATOM 595 N N . PHE A 1 76 ? 39.459 -25.166 -43.832 1.00 87.88 76 PHE A N 1
ATOM 596 C CA . PHE A 1 76 ? 39.671 -24.012 -42.960 1.00 87.88 76 PHE A CA 1
ATOM 597 C C . PHE A 1 76 ? 38.470 -23.774 -42.034 1.00 87.88 76 PHE A C 1
ATOM 599 O O . PHE A 1 76 ? 38.637 -23.755 -40.819 1.00 87.88 76 PHE A O 1
ATOM 606 N N . LYS A 1 77 ? 37.251 -23.696 -42.587 1.00 84.25 77 LYS A N 1
ATOM 607 C CA . LYS A 1 77 ? 36.005 -23.521 -41.816 1.00 84.25 77 LYS A CA 1
ATOM 608 C C . LYS A 1 77 ? 35.736 -24.662 -40.831 1.00 84.25 77 LYS A C 1
ATOM 610 O O . LYS A 1 77 ? 35.140 -24.434 -39.790 1.00 84.25 77 LYS A O 1
ATOM 615 N N . ASN A 1 78 ? 36.196 -25.873 -41.138 1.00 81.62 78 ASN A N 1
ATOM 616 C CA . ASN A 1 78 ? 36.078 -27.022 -40.237 1.00 81.62 78 ASN A CA 1
ATOM 617 C C . ASN A 1 78 ? 37.219 -27.103 -39.206 1.00 81.62 78 ASN A C 1
ATOM 619 O O . ASN A 1 78 ? 37.145 -27.914 -38.283 1.00 81.62 78 ASN A O 1
ATOM 623 N N . CYS A 1 79 ? 38.298 -26.344 -39.415 1.00 79.56 79 CYS A N 1
ATOM 624 C CA . CYS A 1 79 ? 39.486 -26.295 -38.567 1.00 79.56 79 CYS A CA 1
ATOM 625 C C . CYS A 1 79 ? 39.501 -25.113 -37.610 1.00 79.56 79 CYS A C 1
ATOM 627 O O . CYS A 1 79 ? 40.358 -25.127 -36.730 1.00 79.56 79 CYS A O 1
ATOM 629 N N . VAL A 1 80 ? 38.619 -24.122 -37.775 1.00 80.12 80 VAL A N 1
ATOM 630 C CA . VAL A 1 80 ? 38.451 -23.031 -36.817 1.00 80.12 80 VAL A CA 1
ATOM 631 C C . VAL A 1 80 ? 36.979 -22.645 -36.692 1.00 80.12 80 VAL A C 1
ATOM 633 O O . VAL A 1 80 ? 36.311 -22.339 -37.676 1.00 80.12 80 VAL A O 1
ATOM 636 N N . VAL A 1 81 ? 36.499 -22.629 -35.455 1.00 80.94 81 VAL A N 1
ATOM 637 C CA . VAL A 1 81 ? 35.173 -22.206 -35.022 1.00 80.94 81 VAL A CA 1
ATOM 638 C C . VAL A 1 81 ? 35.343 -21.163 -33.924 1.00 80.94 81 VAL A C 1
ATOM 640 O O . VAL A 1 81 ? 36.076 -21.363 -32.954 1.00 80.94 81 VAL A O 1
ATOM 643 N N . GLU A 1 82 ? 34.623 -20.058 -34.073 1.00 79.62 82 GLU A N 1
ATOM 644 C CA . GLU A 1 82 ? 34.462 -19.042 -33.040 1.00 79.62 82 GLU A CA 1
ATOM 645 C C . GLU A 1 82 ? 33.092 -19.228 -32.385 1.00 79.62 82 GLU A C 1
ATOM 647 O O . GLU A 1 82 ? 32.059 -19.264 -33.058 1.00 79.62 82 GLU A O 1
ATOM 652 N N . SER A 1 83 ? 33.086 -19.387 -31.064 1.00 81.19 83 SER A N 1
ATOM 653 C CA . SER A 1 83 ? 31.878 -19.515 -30.252 1.00 81.19 83 SER A CA 1
ATOM 654 C C . SER A 1 83 ? 31.936 -18.540 -29.089 1.00 81.19 83 SER A C 1
ATOM 656 O O . SER A 1 83 ? 32.999 -18.239 -28.557 1.00 81.19 83 SER A O 1
ATOM 658 N N . PHE A 1 84 ? 30.771 -18.083 -28.646 1.00 80.69 84 PHE A N 1
ATOM 659 C CA . PHE A 1 84 ? 30.664 -17.097 -27.580 1.00 80.69 84 PHE A CA 1
ATOM 660 C C . PHE A 1 84 ? 29.917 -17.687 -26.391 1.00 80.69 84 PHE A C 1
ATOM 662 O O . PHE A 1 84 ? 28.842 -18.271 -26.554 1.00 80.69 84 PHE A O 1
ATOM 669 N N . VAL A 1 85 ? 30.468 -17.490 -25.195 1.00 79.88 85 VAL A N 1
ATOM 670 C CA . VAL A 1 85 ? 29.761 -17.718 -23.934 1.00 79.88 85 VAL A CA 1
ATOM 671 C C . VAL A 1 85 ? 29.571 -16.364 -23.271 1.00 79.88 85 VAL A C 1
ATOM 673 O O . VAL A 1 85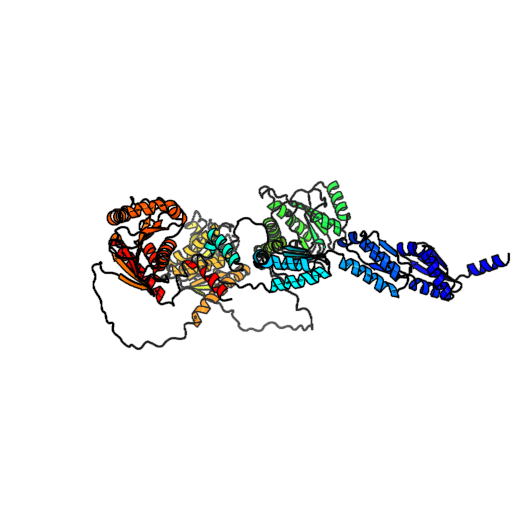 ? 30.528 -15.647 -22.971 1.00 79.88 85 VAL A O 1
ATOM 676 N N . SER A 1 86 ? 28.305 -15.989 -23.099 1.00 77.62 86 SER A N 1
ATOM 677 C CA . SER A 1 86 ? 27.957 -14.756 -22.405 1.00 77.62 86 SER A CA 1
ATOM 678 C C . SER A 1 86 ? 28.277 -14.922 -20.926 1.00 77.62 86 SER A C 1
ATOM 680 O O . SER A 1 86 ? 27.809 -15.873 -20.307 1.00 77.62 86 SER A O 1
ATOM 682 N N . ILE A 1 87 ? 29.058 -13.995 -20.379 1.00 74.12 87 ILE A N 1
ATOM 683 C CA . ILE A 1 87 ? 29.337 -13.916 -18.947 1.00 74.12 87 ILE A CA 1
ATOM 684 C C . ILE A 1 87 ? 28.516 -12.763 -18.388 1.00 74.12 87 ILE A C 1
ATOM 686 O O . ILE A 1 87 ? 28.487 -11.679 -18.971 1.00 74.12 87 ILE A O 1
ATOM 690 N N . GLU A 1 88 ? 27.854 -12.986 -17.264 1.00 70.62 88 GLU A N 1
ATOM 691 C CA . GLU A 1 88 ? 27.189 -11.916 -16.529 1.00 70.62 88 GLU A CA 1
ATOM 692 C C . GLU A 1 88 ? 28.199 -11.121 -15.692 1.00 70.62 88 GLU A C 1
ATOM 694 O O . GLU A 1 88 ? 29.209 -11.656 -15.234 1.00 70.62 88 GLU A O 1
ATOM 699 N N . ASP A 1 89 ? 27.919 -9.847 -15.411 1.00 67.12 89 ASP A N 1
ATOM 700 C CA . ASP A 1 89 ? 28.827 -8.988 -14.632 1.00 67.12 89 ASP A CA 1
ATOM 701 C C . ASP A 1 89 ? 29.226 -9.619 -13.282 1.00 67.12 89 ASP A C 1
ATOM 703 O O . ASP A 1 89 ? 30.385 -9.527 -12.862 1.00 67.12 89 ASP A O 1
ATOM 707 N N . ALA A 1 90 ? 28.294 -10.339 -12.643 1.00 61.78 90 ALA A N 1
ATOM 708 C CA . ALA A 1 90 ? 28.501 -11.061 -11.385 1.00 61.78 90 ALA A CA 1
ATOM 709 C C . ALA A 1 90 ? 29.526 -12.211 -11.487 1.00 61.78 90 ALA A C 1
ATOM 711 O O . ALA A 1 90 ? 30.156 -12.579 -10.494 1.00 61.78 90 ALA A O 1
ATOM 712 N N . GLN A 1 91 ? 29.731 -12.753 -12.686 1.00 70.75 91 GLN A N 1
ATOM 713 C CA . GLN A 1 91 ? 30.593 -13.900 -12.973 1.00 70.75 91 GLN A CA 1
ATOM 714 C C . GLN A 1 91 ? 31.992 -13.482 -13.454 1.00 70.75 91 GLN A C 1
ATOM 716 O O . GLN A 1 91 ? 32.917 -14.294 -13.448 1.00 70.75 91 GLN A O 1
ATOM 721 N N . SER A 1 92 ? 32.187 -12.211 -13.821 1.00 71.69 92 SER A N 1
ATOM 722 C CA . SER A 1 92 ? 33.455 -11.679 -14.353 1.00 71.69 92 SER A CA 1
ATOM 723 C C . SER A 1 92 ? 34.664 -11.906 -13.431 1.00 71.69 92 SER A C 1
ATOM 725 O O . SER A 1 92 ? 35.789 -12.116 -13.890 1.00 71.69 92 SER A O 1
ATOM 727 N N . SER A 1 93 ? 34.438 -11.909 -12.114 1.00 72.88 93 SER A N 1
ATOM 728 C CA . SER A 1 93 ? 35.472 -12.150 -11.102 1.00 72.88 93 SER A CA 1
ATOM 729 C C . SER A 1 93 ? 35.954 -13.607 -11.069 1.00 72.88 93 SER A C 1
ATOM 731 O O . SER A 1 93 ? 37.119 -13.850 -10.743 1.00 72.88 93 SER A O 1
ATOM 733 N N . LEU A 1 94 ? 35.112 -14.569 -11.477 1.00 77.31 94 LEU A N 1
ATOM 734 C CA . LEU A 1 94 ? 35.449 -15.998 -11.516 1.00 77.31 94 LEU A CA 1
ATOM 735 C C . LEU A 1 94 ? 36.585 -16.285 -12.500 1.00 77.31 94 LEU A C 1
ATOM 737 O O . LEU A 1 94 ? 37.417 -17.152 -12.239 1.00 77.31 94 LEU A O 1
ATOM 741 N N . MET A 1 95 ? 36.687 -15.497 -13.570 1.00 77.12 95 MET A N 1
ATOM 742 C CA . MET A 1 95 ? 37.689 -15.676 -14.628 1.00 77.12 95 MET A CA 1
ATOM 743 C C . MET A 1 95 ? 39.115 -15.317 -14.203 1.00 77.12 95 MET A C 1
ATOM 745 O O . MET A 1 95 ? 40.072 -15.554 -14.934 1.00 77.12 95 MET A O 1
ATOM 749 N N . LYS A 1 96 ? 39.279 -14.730 -13.016 1.00 78.06 96 LYS A N 1
ATOM 750 C CA . LYS A 1 96 ? 40.589 -14.421 -12.427 1.00 78.06 96 LYS A CA 1
ATOM 751 C C . LYS A 1 96 ? 41.008 -15.444 -11.370 1.00 78.06 96 LYS A C 1
ATOM 753 O O . LYS A 1 96 ? 42.080 -15.309 -10.785 1.00 78.06 96 LYS A O 1
ATOM 758 N N . THR A 1 97 ? 40.164 -16.437 -11.094 1.00 80.19 97 THR A N 1
ATOM 759 C CA . THR A 1 97 ? 40.405 -17.424 -10.037 1.00 80.19 97 THR A CA 1
ATOM 760 C C . THR A 1 97 ? 41.337 -18.539 -10.501 1.00 80.19 97 THR A C 1
ATOM 762 O O . THR A 1 97 ? 41.400 -18.877 -11.681 1.00 80.19 97 THR A O 1
ATOM 765 N N . GLU A 1 98 ? 42.044 -19.157 -9.556 1.00 82.19 98 GLU A N 1
ATOM 766 C CA . GLU A 1 98 ? 42.891 -20.327 -9.820 1.00 82.19 98 GLU A CA 1
ATOM 767 C C . GLU A 1 98 ? 42.084 -21.511 -10.374 1.00 82.19 98 GLU A C 1
ATOM 769 O O . GLU A 1 98 ? 42.509 -22.162 -11.320 1.00 82.19 98 GLU A O 1
ATOM 774 N N . LYS A 1 99 ? 40.850 -21.698 -9.892 1.00 81.44 99 LYS A N 1
ATOM 775 C CA . LYS A 1 99 ? 39.933 -22.731 -10.395 1.00 81.44 99 LYS A CA 1
ATOM 776 C C . LYS A 1 99 ? 39.576 -22.558 -11.871 1.00 81.44 99 LYS A C 1
ATOM 778 O O . LYS A 1 99 ? 39.411 -23.545 -12.579 1.00 81.44 99 LYS A O 1
ATOM 783 N N . TRP A 1 100 ? 39.451 -21.318 -12.347 1.00 84.75 100 TRP A N 1
ATOM 784 C CA . TRP A 1 100 ? 39.247 -21.067 -13.774 1.00 84.75 100 TRP A CA 1
ATOM 785 C C . TRP A 1 100 ? 40.461 -21.513 -14.589 1.00 84.75 100 TRP A C 1
ATOM 787 O O . TRP A 1 100 ? 40.302 -22.169 -15.615 1.00 84.75 100 TRP A O 1
ATOM 797 N N . ARG A 1 101 ? 41.674 -21.237 -14.093 1.00 83.12 101 ARG A N 1
ATOM 798 C CA . ARG A 1 101 ? 42.917 -21.697 -14.725 1.00 83.12 101 ARG A CA 1
ATOM 799 C C . ARG A 1 101 ? 42.950 -23.222 -14.839 1.00 83.12 101 ARG A C 1
ATOM 801 O O . ARG A 1 101 ? 43.206 -23.731 -15.922 1.00 83.12 101 ARG A O 1
ATOM 808 N N . GLU A 1 102 ? 42.579 -23.937 -13.778 1.00 84.56 102 GLU A N 1
ATOM 809 C CA . GLU A 1 102 ? 42.479 -25.404 -13.792 1.00 84.56 102 GLU A CA 1
ATOM 810 C C . GLU A 1 102 ? 41.478 -25.924 -14.838 1.00 84.56 102 GLU A C 1
ATOM 812 O O . GLU A 1 102 ? 41.736 -26.931 -15.499 1.00 84.56 102 GLU A O 1
ATOM 817 N N . VAL A 1 103 ? 40.337 -25.248 -15.016 1.00 85.06 103 VAL A N 1
ATOM 818 C CA . VAL A 1 103 ? 39.342 -25.609 -16.041 1.00 85.06 103 VAL A CA 1
ATOM 819 C C . VAL A 1 103 ? 39.894 -25.384 -17.444 1.00 85.06 103 VAL A C 1
ATOM 821 O O . VAL A 1 103 ? 39.776 -26.275 -18.286 1.00 85.06 103 VAL A O 1
ATOM 824 N N . VAL A 1 104 ? 40.541 -24.244 -17.689 1.00 82.19 104 VAL A N 1
ATOM 825 C CA . VAL A 1 104 ? 41.189 -23.939 -18.973 1.00 82.19 104 VAL A CA 1
ATOM 826 C C . VAL A 1 104 ? 42.284 -24.965 -19.285 1.00 82.19 104 VAL A C 1
ATOM 828 O O . VAL A 1 104 ? 42.322 -25.498 -20.395 1.00 82.19 104 VAL A O 1
ATOM 831 N N . ASP A 1 105 ? 43.125 -25.309 -18.311 1.00 83.19 105 ASP A N 1
ATOM 832 C CA . ASP A 1 105 ? 44.199 -26.294 -18.476 1.00 83.19 105 ASP A CA 1
ATOM 833 C C . ASP A 1 105 ? 43.640 -27.702 -18.730 1.00 83.19 105 ASP A C 1
ATOM 835 O O . ASP A 1 105 ? 44.110 -28.417 -19.619 1.00 83.19 105 ASP A O 1
ATOM 839 N N . ARG A 1 106 ? 42.566 -28.084 -18.028 1.00 84.50 106 ARG A N 1
ATOM 840 C CA . ARG A 1 106 ? 41.845 -29.343 -18.262 1.00 84.50 106 ARG A CA 1
ATOM 841 C C . ARG A 1 106 ? 41.253 -29.406 -19.668 1.00 84.50 106 ARG A C 1
ATOM 843 O O . ARG A 1 106 ? 41.374 -30.438 -20.329 1.00 84.50 106 ARG A O 1
ATOM 850 N N . ILE A 1 107 ? 40.626 -28.325 -20.132 1.00 82.31 107 ILE A N 1
ATOM 851 C CA . ILE A 1 107 ? 40.067 -28.219 -21.486 1.00 82.31 107 ILE A CA 1
ATOM 852 C C . ILE A 1 107 ? 41.181 -28.364 -22.531 1.00 82.31 107 ILE A C 1
ATOM 854 O O . ILE A 1 107 ? 41.051 -29.171 -23.457 1.00 82.31 107 ILE A O 1
ATOM 858 N N . LYS A 1 108 ? 42.299 -27.647 -22.360 1.00 78.62 108 LYS A N 1
ATOM 859 C CA . LYS A 1 108 ? 43.477 -27.743 -23.238 1.00 78.62 108 LYS A CA 1
ATOM 860 C C . LYS A 1 108 ? 44.039 -29.169 -23.274 1.00 78.62 108 LYS A C 1
ATOM 862 O O . LYS A 1 108 ? 44.311 -29.694 -24.356 1.00 78.62 108 LYS A O 1
ATOM 867 N N . GLY A 1 109 ? 44.101 -29.838 -22.120 1.00 80.00 109 GLY A N 1
ATOM 868 C CA . GLY A 1 109 ? 44.506 -31.240 -21.994 1.00 80.00 109 GLY A CA 1
ATOM 869 C C . GLY A 1 109 ? 43.584 -32.215 -22.738 1.00 80.00 109 GLY A C 1
ATOM 870 O O . GLY A 1 109 ? 44.059 -33.010 -23.551 1.00 80.00 109 GLY A O 1
ATOM 871 N N . LYS A 1 110 ? 42.256 -32.120 -22.546 1.00 77.19 110 LYS A N 1
ATOM 872 C CA . LYS A 1 110 ? 41.255 -32.931 -23.280 1.00 77.19 110 LYS A CA 1
ATOM 873 C C . LYS A 1 110 ? 41.328 -32.714 -24.795 1.00 77.19 110 LYS A C 1
ATOM 875 O O . LYS A 1 110 ? 41.021 -33.609 -25.584 1.00 77.19 110 LYS A O 1
ATOM 880 N N . CYS A 1 111 ? 41.761 -31.530 -25.219 1.00 72.25 111 CYS A N 1
ATOM 881 C CA . CYS A 1 111 ? 41.925 -31.199 -26.625 1.00 72.25 111 CYS A CA 1
ATOM 882 C C . CYS A 1 111 ? 43.240 -31.706 -27.237 1.00 72.25 111 CYS A C 1
ATOM 884 O O . CYS A 1 111 ? 43.422 -31.512 -28.436 1.00 72.25 111 CYS A O 1
ATOM 886 N N . GLN A 1 112 ? 44.102 -32.415 -26.493 1.00 68.75 112 GLN A N 1
ATOM 887 C CA . GLN A 1 112 ? 45.406 -32.916 -26.964 1.00 68.75 112 GLN A CA 1
ATOM 888 C C . GLN A 1 112 ? 46.305 -31.797 -27.528 1.00 68.75 112 GLN A C 1
ATOM 890 O O . GLN A 1 112 ? 46.971 -32.000 -28.541 1.00 68.75 112 GLN A O 1
ATOM 895 N N . ASN A 1 113 ? 46.277 -30.595 -26.937 1.00 57.88 113 ASN A N 1
ATOM 896 C CA . ASN A 1 113 ? 46.942 -29.392 -27.469 1.00 57.88 113 ASN A CA 1
ATOM 897 C C . ASN A 1 113 ? 46.464 -28.949 -28.866 1.00 57.88 113 ASN A C 1
ATOM 899 O O . ASN A 1 113 ? 47.125 -28.142 -29.519 1.00 57.88 113 ASN A O 1
ATOM 903 N N . GLN A 1 114 ? 45.307 -29.427 -29.340 1.00 61.69 114 GLN A N 1
ATOM 904 C CA . GLN A 1 114 ? 44.603 -28.728 -30.413 1.00 61.69 114 GLN A CA 1
ATOM 905 C C . GLN A 1 114 ? 44.252 -27.338 -29.901 1.00 61.69 114 GLN A C 1
ATOM 907 O O . GLN A 1 114 ? 43.798 -27.192 -28.769 1.00 61.69 114 GLN A O 1
ATOM 912 N N . ILE A 1 115 ? 44.539 -26.333 -30.715 1.00 63.38 115 ILE A N 1
ATOM 913 C CA . ILE A 1 115 ? 44.681 -24.964 -30.245 1.00 63.38 115 ILE A CA 1
ATOM 914 C C . ILE A 1 115 ? 43.309 -24.465 -29.793 1.00 63.38 115 ILE A C 1
ATOM 916 O O . ILE A 1 115 ? 42.379 -24.335 -30.587 1.00 63.38 115 ILE A O 1
ATOM 920 N N . VAL A 1 116 ? 43.180 -24.292 -28.484 1.00 68.94 116 VAL A N 1
ATOM 921 C CA . VAL A 1 116 ? 42.022 -23.707 -27.821 1.00 68.94 116 VAL A CA 1
ATOM 922 C C . VAL A 1 116 ? 42.522 -22.411 -27.225 1.00 68.94 116 VAL A C 1
ATOM 924 O O . VAL A 1 116 ? 43.359 -22.441 -26.315 1.00 68.94 116 VAL A O 1
ATOM 927 N N . ASP A 1 117 ? 42.015 -21.301 -27.740 1.00 73.31 117 ASP A N 1
ATOM 928 C CA . ASP A 1 117 ? 42.223 -20.006 -27.121 1.00 73.31 117 ASP A CA 1
ATOM 929 C C . ASP A 1 117 ? 40.911 -19.511 -26.525 1.00 73.31 117 ASP A C 1
ATOM 931 O O . ASP A 1 117 ? 39.845 -19.579 -27.141 1.00 73.31 117 ASP A O 1
ATOM 935 N N . ILE A 1 118 ? 40.984 -19.093 -25.270 1.00 74.56 118 ILE A N 1
ATOM 936 C CA . ILE A 1 118 ? 39.837 -18.607 -24.512 1.00 74.56 118 ILE A CA 1
ATOM 937 C C . ILE A 1 118 ? 40.177 -17.170 -24.176 1.00 74.56 118 ILE A C 1
ATOM 939 O O . ILE A 1 118 ? 40.918 -16.888 -23.235 1.00 74.56 118 ILE A O 1
ATOM 943 N N . LEU A 1 119 ? 39.666 -16.274 -25.008 1.00 72.69 119 LEU A N 1
ATOM 944 C CA . LEU A 1 119 ? 39.931 -14.852 -24.929 1.00 72.69 119 LEU A CA 1
ATOM 945 C C . LEU A 1 119 ? 38.767 -14.150 -24.251 1.00 72.69 119 LEU A C 1
ATOM 947 O O . LEU A 1 119 ? 37.618 -14.591 -24.299 1.00 72.69 119 LEU A O 1
ATOM 951 N N . HIS A 1 120 ? 39.067 -13.025 -23.620 1.00 69.88 120 HIS A N 1
ATOM 952 C CA . HIS A 1 120 ? 38.038 -12.131 -23.118 1.00 69.88 120 HIS A CA 1
ATOM 953 C C . HIS A 1 120 ? 37.916 -10.978 -24.099 1.00 69.88 120 HIS A C 1
ATOM 955 O O . HIS A 1 120 ? 38.909 -10.311 -24.401 1.00 69.88 120 HIS A O 1
ATOM 961 N N . ASP A 1 121 ? 36.712 -10.733 -24.602 1.00 66.38 121 ASP A N 1
ATOM 962 C CA . ASP A 1 121 ? 36.495 -9.525 -25.381 1.00 66.38 121 ASP A CA 1
ATOM 963 C C . ASP A 1 121 ? 36.457 -8.281 -24.463 1.00 66.38 121 ASP A C 1
ATOM 965 O O . ASP A 1 121 ? 36.246 -8.388 -23.248 1.00 66.38 121 ASP A O 1
ATOM 969 N N . PRO A 1 122 ? 36.628 -7.067 -25.019 1.00 58.44 122 PRO A N 1
ATOM 970 C CA . PRO A 1 122 ? 36.524 -5.828 -24.246 1.00 58.44 122 PRO A CA 1
ATOM 971 C C . PRO A 1 122 ? 35.143 -5.583 -23.614 1.00 58.44 122 PRO A C 1
ATOM 973 O O . PRO A 1 122 ? 35.011 -4.690 -22.779 1.00 58.44 122 PRO A O 1
ATOM 976 N N . SER A 1 123 ? 34.113 -6.330 -24.026 1.00 58.41 123 SER A N 1
ATOM 977 C CA . SER A 1 123 ? 32.751 -6.262 -23.490 1.00 58.41 123 SER A CA 1
ATOM 978 C C . SER A 1 123 ? 32.507 -7.220 -22.317 1.00 58.41 123 SER A C 1
ATOM 980 O O . SER A 1 123 ? 31.413 -7.221 -21.760 1.00 58.41 123 SER A O 1
ATOM 982 N N . GLY A 1 124 ? 33.520 -7.994 -21.912 1.00 61.72 124 GLY A N 1
ATOM 983 C CA . GLY A 1 124 ? 33.449 -8.924 -20.788 1.00 61.72 124 GLY A CA 1
ATOM 984 C C . GLY A 1 124 ? 32.908 -10.310 -21.141 1.00 61.72 124 GLY A C 1
ATOM 985 O O . GLY A 1 124 ? 32.648 -11.089 -20.230 1.00 61.72 124 GLY A O 1
ATOM 986 N N . LYS A 1 125 ? 32.749 -10.648 -22.427 1.00 66.56 125 LYS A N 1
ATOM 987 C CA . LYS A 1 125 ? 32.323 -11.987 -22.870 1.00 66.56 125 LYS A CA 1
ATOM 988 C C . LYS A 1 125 ? 33.521 -12.911 -23.054 1.00 66.56 125 LYS A C 1
ATOM 990 O O . LYS A 1 125 ? 34.598 -12.464 -23.450 1.00 66.56 125 LYS A O 1
ATOM 995 N N . ILE A 1 126 ? 33.310 -14.212 -22.836 1.00 67.69 126 ILE A N 1
ATOM 996 C CA . ILE A 1 126 ? 34.286 -15.225 -23.238 1.00 67.69 126 ILE A CA 1
ATOM 997 C C . ILE A 1 126 ? 34.091 -15.499 -24.725 1.00 67.69 126 ILE A C 1
ATOM 999 O O . ILE A 1 126 ? 33.023 -15.935 -25.170 1.00 67.69 126 ILE A O 1
ATOM 1003 N N . VAL A 1 127 ? 35.164 -15.281 -25.472 1.00 66.38 127 VAL A N 1
ATOM 1004 C CA . VAL A 1 127 ? 35.330 -15.739 -26.844 1.00 66.38 127 VAL A CA 1
ATOM 1005 C C . VAL A 1 127 ? 36.100 -17.050 -26.790 1.00 66.38 127 VAL A C 1
ATOM 1007 O O . VAL A 1 127 ? 37.244 -17.103 -26.341 1.00 66.38 127 VAL A O 1
ATOM 1010 N N . ILE A 1 128 ? 35.449 -18.120 -27.226 1.00 70.06 128 ILE A N 1
ATOM 1011 C CA . ILE A 1 128 ? 36.036 -19.447 -27.353 1.00 70.06 128 ILE A CA 1
ATOM 1012 C C . ILE A 1 128 ? 36.458 -19.614 -28.811 1.00 70.06 128 ILE A C 1
ATOM 1014 O O . ILE A 1 128 ? 35.610 -19.749 -29.696 1.00 70.06 128 ILE A O 1
ATOM 1018 N N . LEU A 1 129 ? 37.764 -19.632 -29.055 1.00 69.19 129 LEU A N 1
ATOM 1019 C CA . LEU A 1 129 ? 38.354 -19.929 -30.355 1.00 69.19 129 LEU A CA 1
ATOM 1020 C C . LEU A 1 129 ? 38.869 -21.362 -30.326 1.00 69.19 129 LEU A C 1
ATOM 1022 O O . LEU A 1 129 ? 39.765 -21.709 -29.555 1.00 69.19 129 LEU A O 1
ATOM 1026 N N . CYS A 1 130 ? 38.244 -22.234 -31.109 1.00 67.94 130 CYS A N 1
ATOM 1027 C CA . CYS A 1 130 ? 38.521 -23.666 -31.082 1.00 67.94 130 CYS A CA 1
ATOM 1028 C C . CYS A 1 130 ? 38.582 -24.250 -32.481 1.00 67.94 130 CYS A C 1
ATOM 1030 O O . CYS A 1 130 ? 37.989 -23.734 -33.417 1.00 67.94 130 CYS A O 1
ATOM 1032 N N . THR A 1 131 ? 39.297 -25.362 -32.620 1.00 68.00 131 THR A N 1
ATOM 1033 C CA . THR A 1 131 ? 39.654 -25.886 -33.938 1.00 68.00 131 THR A CA 1
ATOM 1034 C C . THR A 1 131 ? 38.580 -26.775 -34.583 1.00 68.00 131 THR A C 1
ATOM 1036 O O . THR A 1 131 ? 38.043 -26.439 -35.627 1.00 68.00 131 THR A O 1
ATOM 1039 N N . LEU A 1 132 ? 38.212 -27.916 -33.998 1.00 66.12 132 LEU A N 1
ATOM 1040 C CA . LEU A 1 132 ? 37.235 -28.832 -34.615 1.00 66.12 132 LEU A CA 1
ATOM 1041 C C . LEU A 1 132 ? 35.810 -28.601 -34.093 1.00 66.12 132 LEU A C 1
ATOM 1043 O O . LEU A 1 132 ? 35.582 -28.640 -32.883 1.00 66.12 132 LEU A O 1
ATOM 1047 N N . GLU A 1 133 ? 34.835 -28.497 -35.002 1.00 68.38 133 GLU A N 1
ATOM 1048 C CA . GLU A 1 133 ? 33.402 -28.357 -34.675 1.00 68.38 133 GLU A CA 1
ATOM 1049 C C . GLU A 1 133 ? 32.902 -29.455 -33.718 1.00 68.38 133 GLU A C 1
ATOM 1051 O O . GLU A 1 133 ? 32.127 -29.192 -32.806 1.00 68.38 133 GLU A O 1
ATOM 1056 N N . SER A 1 134 ? 33.427 -30.680 -33.822 1.00 69.94 134 SER A N 1
ATOM 1057 C CA . SER A 1 134 ? 33.030 -31.801 -32.959 1.00 69.94 134 SER A CA 1
ATOM 1058 C C . SER A 1 134 ? 33.387 -31.632 -31.476 1.00 69.94 134 SER A C 1
ATOM 1060 O O . SER A 1 134 ? 32.894 -32.391 -30.646 1.00 69.94 134 SER A O 1
ATOM 1062 N N . LYS A 1 135 ? 34.282 -30.700 -31.122 1.00 75.06 135 LYS A N 1
ATOM 1063 C CA . LYS A 1 135 ? 34.755 -30.504 -29.740 1.00 75.06 135 LYS A CA 1
ATOM 1064 C C . LYS A 1 135 ? 34.116 -29.307 -29.041 1.00 75.06 135 LYS A C 1
ATOM 1066 O O . LYS A 1 135 ? 34.190 -29.228 -27.816 1.00 75.06 135 LYS A O 1
ATOM 1071 N N . ILE A 1 136 ? 33.470 -28.407 -29.788 1.00 79.88 136 ILE A N 1
ATOM 1072 C CA . ILE A 1 136 ? 32.952 -27.149 -29.236 1.00 79.88 136 ILE A CA 1
ATOM 1073 C C . ILE A 1 136 ? 31.880 -27.377 -28.166 1.00 79.88 136 ILE A C 1
ATOM 1075 O O . ILE A 1 136 ? 31.861 -26.665 -27.167 1.00 79.88 136 ILE A O 1
ATOM 1079 N N . GLY A 1 137 ? 31.042 -28.409 -28.331 1.00 80.31 137 GLY A N 1
ATOM 1080 C CA . GLY A 1 137 ? 29.996 -28.760 -27.368 1.00 80.31 137 GLY A CA 1
ATOM 1081 C C . GLY A 1 137 ? 30.557 -29.106 -25.988 1.00 80.31 137 GLY A C 1
ATOM 1082 O O . GLY A 1 137 ? 30.146 -28.510 -25.002 1.00 80.31 137 GLY A O 1
ATOM 1083 N N . MET A 1 138 ? 31.562 -29.988 -25.931 1.00 83.94 138 MET A N 1
ATOM 1084 C CA . MET A 1 138 ? 32.214 -30.394 -24.676 1.00 83.94 138 MET A CA 1
ATOM 1085 C C . MET A 1 138 ? 32.908 -29.217 -23.977 1.00 83.94 138 MET A C 1
ATOM 1087 O O . MET A 1 138 ? 32.853 -29.094 -22.759 1.00 83.94 138 MET A O 1
ATOM 1091 N N . ILE A 1 139 ? 33.580 -28.353 -24.744 1.00 83.38 139 ILE A N 1
ATOM 1092 C CA . ILE A 1 139 ? 34.293 -27.188 -24.200 1.00 83.38 139 ILE A CA 1
ATOM 1093 C C . ILE A 1 139 ? 33.301 -26.193 -23.602 1.00 83.38 139 ILE A C 1
ATOM 1095 O O . ILE A 1 139 ? 33.511 -25.682 -22.503 1.00 83.38 139 ILE A O 1
ATOM 1099 N N . ARG A 1 140 ? 32.210 -25.937 -24.326 1.00 83.31 140 ARG A N 1
ATOM 1100 C CA . ARG A 1 140 ? 31.127 -25.077 -23.864 1.00 83.31 140 ARG A CA 1
ATOM 1101 C C . ARG A 1 140 ? 30.498 -25.626 -22.588 1.00 83.31 140 ARG A C 1
ATOM 1103 O O . ARG A 1 140 ? 30.327 -24.865 -21.646 1.00 83.31 140 ARG A O 1
ATOM 1110 N N . GLU A 1 141 ? 30.228 -26.926 -22.546 1.00 83.44 141 GLU A N 1
ATOM 1111 C CA . GLU A 1 141 ? 29.681 -27.601 -21.370 1.00 83.44 141 GLU A CA 1
ATOM 1112 C C . GLU A 1 141 ? 30.617 -27.481 -20.156 1.00 83.44 141 GLU A C 1
ATOM 1114 O O . GLU A 1 141 ? 30.167 -27.032 -19.109 1.00 83.44 141 GLU A O 1
ATOM 1119 N N . ASP A 1 142 ? 31.925 -27.739 -20.304 1.00 84.62 142 ASP A N 1
ATOM 1120 C CA . ASP A 1 142 ? 32.909 -27.592 -19.213 1.00 84.62 142 ASP A CA 1
ATOM 1121 C C . ASP A 1 142 ? 32.963 -26.148 -18.651 1.00 84.62 142 ASP A C 1
ATOM 1123 O O . ASP A 1 142 ? 33.147 -25.952 -17.445 1.00 84.62 142 ASP A O 1
ATOM 1127 N N . ILE A 1 143 ? 32.823 -25.128 -19.511 1.00 84.25 143 ILE A N 1
ATOM 1128 C CA . ILE A 1 143 ? 32.812 -23.707 -19.113 1.00 84.25 143 ILE A CA 1
ATOM 1129 C C . ILE A 1 143 ? 31.485 -23.336 -18.444 1.00 84.25 143 ILE A C 1
ATOM 1131 O O . ILE A 1 143 ? 31.485 -22.673 -17.406 1.00 84.25 143 ILE A O 1
ATOM 1135 N N . GLU A 1 144 ? 30.357 -23.764 -19.012 1.00 83.31 144 GLU A N 1
ATOM 1136 C CA . GLU A 1 144 ? 29.022 -23.530 -18.457 1.00 83.31 144 GLU A CA 1
ATOM 1137 C C . GLU A 1 144 ? 28.835 -24.252 -17.113 1.00 83.31 144 GLU A C 1
ATOM 1139 O O . GLU A 1 144 ? 28.237 -23.680 -16.202 1.00 83.31 144 GLU A O 1
ATOM 1144 N N . ASP A 1 145 ? 29.395 -25.453 -16.946 1.00 83.31 145 ASP A N 1
ATOM 1145 C CA . ASP A 1 145 ? 29.468 -26.172 -15.669 1.00 83.31 145 ASP A CA 1
ATOM 1146 C C . ASP A 1 145 ? 30.289 -25.398 -14.642 1.00 83.31 145 ASP A C 1
ATOM 1148 O O . ASP A 1 145 ? 29.823 -25.164 -13.529 1.00 83.31 145 ASP A O 1
ATOM 1152 N N . PHE A 1 146 ? 31.488 -24.935 -15.011 1.00 84.75 146 PHE A N 1
ATOM 1153 C CA . PHE A 1 146 ? 32.310 -24.135 -14.106 1.00 84.75 146 PHE A CA 1
ATOM 1154 C C . PHE A 1 146 ? 31.580 -22.872 -13.641 1.00 84.75 146 PHE A C 1
ATOM 1156 O O . PHE A 1 146 ? 31.567 -22.578 -12.440 1.00 84.75 146 PHE A O 1
ATOM 1163 N N . LEU A 1 147 ? 30.968 -22.145 -14.581 1.00 81.50 147 LEU A N 1
ATOM 1164 C CA . LEU A 1 147 ? 30.156 -20.968 -14.299 1.00 81.50 147 LEU A CA 1
ATOM 1165 C C . LEU A 1 147 ? 29.012 -21.324 -13.348 1.00 81.50 147 LEU A C 1
ATOM 1167 O O . LEU A 1 147 ? 28.897 -20.718 -12.287 1.00 81.50 147 LEU A O 1
ATOM 1171 N N . ARG A 1 148 ? 28.217 -22.346 -13.659 1.00 78.12 148 ARG A N 1
ATOM 1172 C CA . ARG A 1 148 ? 27.093 -22.813 -12.832 1.00 78.12 148 ARG A CA 1
ATOM 1173 C C . ARG A 1 148 ? 27.506 -23.238 -11.417 1.00 78.12 148 ARG A C 1
ATOM 1175 O O . ARG A 1 148 ? 26.807 -22.920 -10.454 1.00 78.12 148 ARG A O 1
ATOM 1182 N N . ASP A 1 149 ? 28.631 -23.931 -11.280 1.00 77.56 149 ASP A N 1
ATOM 1183 C CA . ASP A 1 149 ? 29.095 -24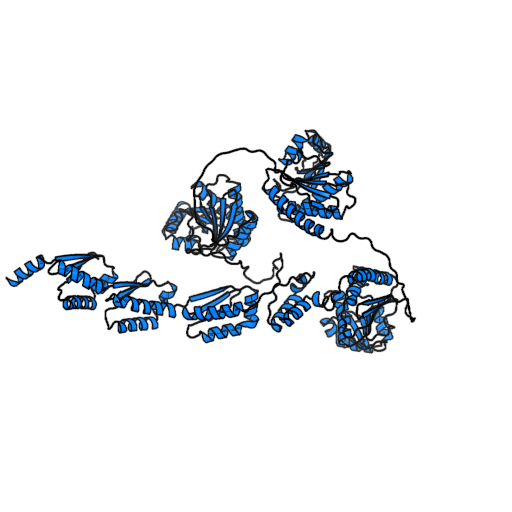.494 -10.007 1.00 77.56 149 ASP A CA 1
ATOM 1184 C C . ASP A 1 149 ? 29.801 -23.467 -9.115 1.00 77.56 149 ASP A C 1
ATOM 1186 O O . ASP A 1 149 ? 29.908 -23.665 -7.898 1.00 77.56 149 ASP A O 1
ATOM 1190 N N . ASN A 1 150 ? 30.299 -22.372 -9.699 1.00 76.88 150 ASN A N 1
ATOM 1191 C CA . ASN A 1 150 ? 31.078 -21.366 -8.977 1.00 76.88 150 ASN A CA 1
ATOM 1192 C C . ASN A 1 150 ? 30.416 -19.987 -8.912 1.00 76.88 150 ASN A C 1
ATOM 1194 O O . ASN A 1 150 ? 30.849 -19.178 -8.088 1.00 76.88 150 ASN A O 1
ATOM 1198 N N . THR A 1 151 ? 29.368 -19.732 -9.698 1.00 79.88 151 THR A N 1
ATOM 1199 C CA . THR A 1 151 ? 28.529 -18.536 -9.550 1.00 79.88 151 THR A CA 1
ATOM 1200 C C . THR A 1 151 ? 27.770 -18.640 -8.243 1.00 79.88 151 THR A C 1
ATOM 1202 O O . THR A 1 151 ? 27.046 -19.604 -8.009 1.00 79.88 151 THR A O 1
ATOM 1205 N N . VAL A 1 152 ? 27.969 -17.649 -7.379 1.00 75.50 152 VAL A N 1
ATOM 1206 C CA . VAL A 1 152 ? 27.203 -17.517 -6.146 1.00 75.50 152 VAL A CA 1
ATOM 1207 C C . VAL A 1 152 ? 25.983 -16.670 -6.463 1.00 75.50 152 VAL A C 1
ATOM 1209 O O . VAL A 1 152 ? 26.097 -15.477 -6.735 1.00 75.50 152 VAL A O 1
ATOM 1212 N N . GLU A 1 153 ? 24.826 -17.308 -6.442 1.00 75.06 153 GLU A N 1
ATOM 1213 C CA . GLU A 1 153 ? 23.527 -16.672 -6.615 1.00 75.06 153 GLU A CA 1
ATOM 1214 C C . GLU A 1 153 ? 22.850 -16.528 -5.249 1.00 75.06 153 GLU A C 1
ATOM 1216 O O . GLU A 1 153 ? 23.309 -17.072 -4.240 1.00 75.06 153 GLU A O 1
ATOM 1221 N N . ASN A 1 154 ? 21.745 -15.791 -5.207 1.00 79.81 154 ASN A N 1
ATOM 1222 C CA . ASN A 1 154 ? 20.857 -15.764 -4.056 1.00 79.81 154 ASN A CA 1
ATOM 1223 C C . ASN A 1 154 ? 19.405 -15.926 -4.510 1.00 79.81 154 ASN A C 1
ATOM 1225 O O . ASN A 1 154 ? 19.001 -15.411 -5.550 1.00 79.81 154 ASN A O 1
ATOM 1229 N N . VAL A 1 155 ? 18.626 -16.658 -3.721 1.00 78.25 155 VAL A N 1
ATOM 1230 C CA . VAL A 1 155 ? 17.181 -16.815 -3.883 1.00 78.25 155 VAL A CA 1
ATOM 1231 C C . VAL A 1 155 ? 16.518 -16.399 -2.584 1.00 78.25 155 VAL A C 1
ATOM 1233 O O . VAL A 1 155 ? 16.833 -16.936 -1.525 1.00 78.25 155 VAL A O 1
ATOM 1236 N N . SER A 1 156 ? 15.582 -15.460 -2.668 1.00 76.56 156 SER A N 1
ATOM 1237 C CA . SER A 1 156 ? 14.728 -15.073 -1.553 1.00 76.56 156 SER A CA 1
ATOM 1238 C C . SER A 1 156 ? 13.407 -15.840 -1.595 1.00 76.56 156 SER A C 1
ATOM 1240 O O . SER A 1 156 ? 12.743 -15.931 -2.627 1.00 76.56 156 SER A O 1
ATOM 1242 N N . LEU A 1 157 ? 13.016 -16.386 -0.450 1.00 80.06 157 LEU A N 1
ATOM 1243 C CA . LEU A 1 157 ? 11.692 -16.942 -0.206 1.00 80.06 157 LEU A CA 1
ATOM 1244 C C . LEU A 1 157 ? 10.946 -15.978 0.707 1.00 80.06 157 LEU A C 1
ATOM 1246 O O . LEU A 1 157 ? 11.395 -15.722 1.824 1.00 80.06 157 LEU A O 1
ATOM 1250 N N . GLU A 1 158 ? 9.842 -15.419 0.221 1.00 76.56 158 GLU A N 1
ATOM 1251 C CA . GLU A 1 158 ? 9.002 -14.517 1.004 1.00 76.56 158 GLU A CA 1
ATOM 1252 C C . GLU A 1 158 ? 8.053 -15.299 1.904 1.00 76.56 158 GLU A C 1
ATOM 1254 O O . GLU A 1 158 ? 7.395 -16.246 1.477 1.00 76.56 158 GLU A O 1
ATOM 1259 N N . LEU A 1 159 ? 7.989 -14.871 3.158 1.00 75.06 159 LEU A N 1
ATOM 1260 C CA . LEU A 1 159 ? 7.221 -15.499 4.219 1.00 75.06 159 LEU A CA 1
ATOM 1261 C C . LEU A 1 159 ? 6.357 -14.447 4.903 1.00 75.06 159 LEU A C 1
ATOM 1263 O O . LEU A 1 159 ? 6.720 -13.272 5.035 1.00 75.06 159 LEU A O 1
ATOM 1267 N N . THR A 1 160 ? 5.189 -14.864 5.369 1.00 74.94 160 THR A N 1
ATOM 1268 C CA . THR A 1 160 ? 4.346 -14.031 6.218 1.00 74.94 160 THR A CA 1
ATOM 1269 C C . THR A 1 160 ? 5.075 -13.705 7.530 1.00 74.94 160 THR A C 1
ATOM 1271 O O . THR A 1 160 ? 5.929 -14.471 7.988 1.00 74.94 160 THR A O 1
ATOM 1274 N N . PRO A 1 161 ? 4.730 -12.586 8.197 1.00 70.12 161 PRO A N 1
ATOM 1275 C CA . PRO A 1 161 ? 5.281 -12.272 9.517 1.00 70.12 161 PRO A CA 1
ATOM 1276 C C . PRO A 1 161 ? 5.103 -13.416 10.524 1.00 70.12 161 PRO A C 1
ATOM 1278 O O . PRO A 1 161 ? 5.989 -13.657 11.338 1.00 70.12 161 PRO A O 1
ATOM 1281 N N . GLY A 1 162 ? 3.977 -14.135 10.443 1.00 72.31 162 GLY A N 1
ATOM 1282 C CA . GLY A 1 162 ? 3.695 -15.306 11.267 1.00 72.31 162 GLY A CA 1
ATOM 1283 C C . GLY A 1 162 ? 4.675 -16.451 11.014 1.00 72.31 162 GLY A C 1
ATOM 1284 O O . GLY A 1 162 ? 5.319 -16.911 11.954 1.00 72.31 162 GLY A O 1
ATOM 1285 N N . GLU A 1 163 ? 4.851 -16.860 9.755 1.00 79.00 163 GLU A N 1
ATOM 1286 C CA . GLU A 1 163 ? 5.789 -17.927 9.370 1.00 79.00 163 GLU A CA 1
ATOM 1287 C C . GLU A 1 163 ? 7.232 -17.590 9.767 1.00 79.00 163 GLU A C 1
ATOM 1289 O O . GLU A 1 163 ? 7.915 -18.422 10.360 1.00 79.00 163 GLU A O 1
ATOM 1294 N N . MET A 1 164 ? 7.686 -16.350 9.546 1.00 81.62 164 MET A N 1
ATOM 1295 C CA . MET A 1 164 ? 9.024 -15.925 9.980 1.00 81.62 164 MET A CA 1
ATOM 1296 C C . MET A 1 164 ? 9.202 -15.978 11.492 1.00 81.62 164 MET A C 1
ATOM 1298 O O . MET A 1 164 ? 10.279 -16.323 11.981 1.00 81.62 164 MET A O 1
ATOM 1302 N N . LYS A 1 165 ? 8.165 -15.629 12.256 1.00 77.12 165 LYS A N 1
ATOM 1303 C CA . LYS A 1 165 ? 8.221 -15.683 13.717 1.00 77.12 165 LYS A CA 1
ATOM 1304 C C . LYS A 1 165 ? 8.264 -17.136 14.209 1.00 77.12 165 LYS A C 1
ATOM 1306 O O . LYS A 1 165 ? 9.002 -17.412 15.152 1.00 77.12 165 LYS A O 1
ATOM 1311 N N . VAL A 1 166 ? 7.567 -18.066 13.535 1.00 81.44 166 VAL A N 1
ATOM 1312 C CA . VAL A 1 166 ? 7.666 -19.519 13.795 1.00 81.44 166 VAL A CA 1
ATOM 1313 C C . VAL A 1 166 ? 9.088 -19.990 13.507 1.00 81.44 166 VAL A C 1
ATOM 1315 O O . VAL A 1 166 ? 9.699 -20.662 14.336 1.00 81.44 166 VAL A O 1
ATOM 1318 N N . ILE A 1 167 ? 9.641 -19.600 12.357 1.00 83.94 167 ILE A N 1
ATOM 1319 C CA . ILE A 1 167 ? 10.990 -19.991 11.949 1.00 83.94 167 ILE A CA 1
ATOM 1320 C C . ILE A 1 167 ? 12.029 -19.499 12.958 1.00 83.94 167 ILE A C 1
ATOM 1322 O O . ILE A 1 167 ? 12.828 -20.296 13.446 1.00 83.94 167 ILE A O 1
ATOM 1326 N N . ASN A 1 168 ? 11.980 -18.220 13.332 1.00 79.38 168 ASN A N 1
ATOM 1327 C CA . ASN A 1 168 ? 12.945 -17.616 14.250 1.00 79.38 168 ASN A CA 1
ATOM 1328 C C . ASN A 1 168 ? 12.877 -18.181 15.674 1.00 79.38 168 ASN A C 1
ATOM 1330 O O . ASN A 1 168 ? 13.918 -18.305 16.318 1.00 79.38 168 ASN A O 1
ATOM 1334 N N . LEU A 1 169 ? 11.682 -18.505 16.176 1.00 73.62 169 LEU A N 1
ATOM 1335 C CA . LEU A 1 169 ? 11.521 -19.002 17.545 1.00 73.62 169 LEU A CA 1
ATOM 1336 C C . LEU A 1 169 ? 11.708 -20.517 17.663 1.00 73.62 169 LEU A C 1
ATOM 1338 O O . LEU A 1 169 ? 12.256 -20.961 18.667 1.00 73.62 169 LEU A O 1
ATOM 1342 N N . HIS A 1 170 ? 11.289 -21.292 16.656 1.00 79.31 170 HIS A N 1
ATOM 1343 C CA . HIS A 1 170 ? 11.129 -22.746 16.801 1.00 79.31 170 HIS A CA 1
ATOM 1344 C C . HIS A 1 170 ? 11.864 -23.587 15.757 1.00 79.31 170 HIS A C 1
ATOM 1346 O O . HIS A 1 170 ? 12.215 -24.728 16.048 1.00 79.31 170 HIS A O 1
ATOM 1352 N N . LEU A 1 171 ? 12.115 -23.068 14.548 1.00 83.88 171 LEU A N 1
ATOM 1353 C CA . LEU A 1 171 ? 12.663 -23.877 13.444 1.00 83.88 171 LEU A CA 1
ATOM 1354 C C . LEU A 1 171 ? 14.080 -23.490 13.020 1.00 83.88 171 LEU A C 1
ATOM 1356 O O . LEU A 1 171 ? 14.640 -24.164 12.160 1.00 83.88 171 LEU A O 1
ATOM 1360 N N . LYS A 1 172 ? 14.687 -22.465 13.629 1.00 84.31 172 LYS A N 1
ATOM 1361 C CA . LYS A 1 172 ? 16.018 -21.954 13.264 1.00 84.31 172 LYS A CA 1
ATOM 1362 C C . LYS A 1 172 ? 17.083 -23.055 13.161 1.00 84.31 172 LYS A C 1
ATOM 1364 O O . LYS A 1 172 ? 17.828 -23.097 12.187 1.00 84.31 172 LYS A O 1
ATOM 1369 N N . SER A 1 173 ? 17.079 -24.011 14.090 1.00 84.75 173 SER A N 1
ATOM 1370 C CA . SER A 1 173 ? 18.011 -25.148 14.094 1.00 84.75 173 SER A CA 1
ATOM 1371 C C . SER A 1 173 ? 17.884 -26.067 12.869 1.00 84.75 173 SER A C 1
ATOM 1373 O O . SER A 1 173 ? 18.873 -26.653 12.433 1.00 84.75 173 SER A O 1
ATOM 1375 N N . LYS A 1 174 ? 16.691 -26.183 12.264 1.00 89.50 174 LYS A N 1
ATOM 1376 C CA . LYS A 1 174 ? 16.495 -26.959 11.028 1.00 89.50 174 LYS A CA 1
ATOM 1377 C C . LYS A 1 174 ? 17.143 -26.278 9.819 1.00 89.50 174 LYS A C 1
ATOM 1379 O O . LYS A 1 174 ? 17.642 -26.968 8.937 1.00 89.50 174 LYS A O 1
ATOM 1384 N N . PHE A 1 175 ? 17.162 -24.945 9.783 1.00 89.88 175 PHE A N 1
ATOM 1385 C CA . PHE A 1 175 ? 17.803 -24.178 8.710 1.00 89.88 175 PHE A CA 1
ATOM 1386 C C . PHE A 1 175 ? 19.330 -24.265 8.815 1.00 89.88 175 PHE A C 1
ATOM 1388 O O . PHE A 1 175 ? 19.988 -24.558 7.820 1.00 89.88 175 PHE A O 1
ATOM 1395 N N . GLU A 1 176 ? 19.876 -24.152 10.029 1.00 88.44 176 GLU A N 1
ATOM 1396 C CA . GLU A 1 176 ? 21.306 -24.369 10.308 1.00 88.44 176 GLU A CA 1
ATOM 1397 C C . GLU A 1 176 ? 21.760 -25.790 9.902 1.00 88.44 176 GLU A C 1
ATOM 1399 O O . GLU A 1 176 ? 22.863 -25.988 9.388 1.00 88.44 176 GLU A O 1
ATOM 1404 N N . ALA A 1 177 ? 20.895 -26.800 10.062 1.00 90.81 177 ALA A N 1
ATOM 1405 C CA . ALA A 1 177 ? 21.175 -28.160 9.601 1.00 90.81 177 ALA A CA 1
ATOM 1406 C C . ALA A 1 177 ? 21.254 -28.268 8.065 1.00 90.81 177 ALA A C 1
ATOM 1408 O O . ALA A 1 177 ? 22.134 -28.962 7.552 1.00 90.81 177 ALA A O 1
ATOM 1409 N N . ILE A 1 178 ? 20.383 -27.562 7.332 1.00 90.69 178 ILE A N 1
ATOM 1410 C CA . ILE A 1 178 ? 20.405 -27.526 5.859 1.00 90.69 178 ILE A CA 1
ATOM 1411 C C . ILE A 1 178 ? 21.677 -26.841 5.353 1.00 90.69 178 ILE A C 1
ATOM 1413 O O . ILE A 1 178 ? 22.312 -27.364 4.434 1.00 90.69 178 ILE A O 1
ATOM 1417 N N . GLU A 1 179 ? 22.074 -25.714 5.955 1.00 89.12 179 GLU A N 1
ATOM 1418 C CA . GLU A 1 179 ? 23.339 -25.039 5.631 1.00 89.12 179 GLU A CA 1
ATOM 1419 C C . GLU A 1 179 ? 24.529 -25.988 5.795 1.00 89.12 179 GLU A C 1
ATOM 1421 O O . GLU A 1 179 ? 25.371 -26.104 4.904 1.00 89.12 179 GLU A O 1
ATOM 1426 N N . LYS A 1 180 ? 24.574 -26.721 6.915 1.00 88.38 180 LYS A N 1
ATOM 1427 C CA . LYS A 1 180 ? 25.653 -27.668 7.210 1.00 88.38 180 LYS A CA 1
ATOM 1428 C C . LYS A 1 180 ? 25.691 -28.835 6.223 1.00 88.38 180 LYS A C 1
ATOM 1430 O O . LYS A 1 180 ? 26.770 -29.254 5.810 1.00 88.38 180 LYS A O 1
ATOM 1435 N N . GLU A 1 181 ? 24.534 -29.356 5.827 1.00 88.81 181 GLU A N 1
ATOM 1436 C CA . GLU A 1 181 ? 24.444 -30.433 4.837 1.00 88.81 181 GLU A CA 1
ATOM 1437 C C . GLU A 1 181 ? 24.897 -29.967 3.443 1.00 88.81 181 GLU A C 1
ATOM 1439 O O . GLU A 1 181 ? 25.587 -30.697 2.730 1.00 88.81 181 GLU A O 1
ATOM 1444 N N . CYS A 1 182 ? 24.561 -28.728 3.073 1.00 85.94 182 CYS A N 1
ATOM 1445 C CA . CYS A 1 182 ? 24.841 -28.150 1.757 1.00 85.94 182 CYS A CA 1
ATOM 1446 C C . CYS A 1 182 ? 26.141 -27.321 1.722 1.00 85.94 182 CYS A C 1
ATOM 1448 O O . CYS A 1 182 ? 26.389 -26.572 0.774 1.00 85.94 182 CYS A O 1
ATOM 1450 N N . GLN A 1 183 ? 27.007 -27.465 2.730 1.00 80.62 183 GLN A N 1
ATOM 1451 C CA . GLN A 1 183 ? 28.219 -26.654 2.887 1.00 80.62 183 GLN A CA 1
ATOM 1452 C C . GLN A 1 183 ? 29.191 -26.788 1.701 1.00 80.62 183 GLN A C 1
ATOM 1454 O O . GLN A 1 183 ? 29.861 -25.824 1.330 1.00 80.62 183 GLN A O 1
ATOM 1459 N N . LYS A 1 184 ? 29.244 -27.969 1.065 1.00 80.31 184 LYS A N 1
ATOM 1460 C CA . LYS A 1 184 ? 30.085 -28.227 -0.122 1.00 80.31 184 LYS A CA 1
ATOM 1461 C C . LYS A 1 184 ? 29.690 -27.372 -1.331 1.00 80.31 184 LYS A C 1
ATOM 1463 O O . LYS A 1 184 ? 30.553 -27.031 -2.133 1.00 80.31 184 LYS A O 1
ATOM 1468 N N . ASP A 1 185 ? 28.422 -26.981 -1.408 1.00 82.88 185 ASP A N 1
ATOM 1469 C CA . ASP A 1 185 ? 27.850 -26.150 -2.470 1.00 82.88 185 ASP A CA 1
ATOM 1470 C C . ASP A 1 185 ? 27.791 -24.656 -2.078 1.00 82.88 185 ASP A C 1
ATOM 1472 O O . ASP A 1 185 ? 27.103 -23.850 -2.710 1.00 82.88 185 ASP A O 1
ATOM 1476 N N . LYS A 1 186 ? 28.538 -24.278 -1.025 1.00 81.62 186 LYS A N 1
ATOM 1477 C CA . LYS A 1 186 ? 28.634 -22.920 -0.462 1.00 81.62 186 LYS A CA 1
ATOM 1478 C C . LYS A 1 186 ? 27.286 -22.325 -0.052 1.00 81.62 186 LYS A C 1
ATOM 1480 O O . LYS A 1 186 ? 27.107 -21.111 -0.123 1.00 81.62 186 LYS A O 1
ATOM 1485 N N . VAL A 1 187 ? 26.345 -23.172 0.359 1.00 88.31 187 VAL A N 1
ATOM 1486 C CA . VAL A 1 187 ? 25.029 -22.700 0.777 1.00 88.31 187 VAL A CA 1
ATOM 1487 C C . VAL A 1 187 ? 25.123 -21.965 2.114 1.00 88.31 187 VAL A C 1
ATOM 1489 O O . VAL A 1 187 ? 25.663 -22.490 3.085 1.00 88.31 187 VAL A O 1
ATOM 1492 N N . GLN A 1 188 ? 24.558 -20.765 2.150 1.00 86.88 188 GLN A N 1
ATOM 1493 C CA . GLN A 1 188 ? 24.291 -19.959 3.333 1.00 86.88 188 GLN A CA 1
ATOM 1494 C C . GLN A 1 188 ? 22.829 -19.527 3.302 1.00 86.88 188 GLN A C 1
ATOM 1496 O O . GLN A 1 188 ? 22.302 -19.168 2.253 1.00 86.88 188 GLN A O 1
ATOM 1501 N N . ILE A 1 189 ? 22.167 -19.556 4.443 1.00 88.69 189 ILE A N 1
ATOM 1502 C CA . ILE A 1 189 ? 20.764 -19.230 4.622 1.00 88.69 189 ILE A CA 1
ATOM 1503 C C . ILE A 1 189 ? 20.654 -18.120 5.666 1.00 88.69 189 ILE A C 1
ATOM 1505 O O . ILE A 1 189 ? 20.777 -18.335 6.869 1.00 88.69 189 ILE A O 1
ATOM 1509 N N . SER A 1 190 ? 20.370 -16.906 5.210 1.00 83.00 190 SER A N 1
ATOM 1510 C CA . SER A 1 190 ? 20.124 -15.771 6.092 1.00 83.00 190 SER A CA 1
ATOM 1511 C C . SER A 1 190 ? 18.627 -15.536 6.283 1.00 83.00 190 SER A C 1
ATOM 1513 O O . SER A 1 190 ? 17.831 -15.562 5.343 1.00 83.00 190 SER A O 1
ATOM 1515 N N . LEU A 1 191 ? 18.233 -15.318 7.538 1.00 81.81 191 LEU A N 1
ATOM 1516 C CA . LEU A 1 191 ? 16.856 -15.018 7.925 1.00 81.81 191 LEU A CA 1
ATOM 1517 C C . LEU A 1 191 ? 16.698 -13.495 8.029 1.00 81.81 191 LEU A C 1
ATOM 1519 O O . LEU A 1 191 ? 17.266 -12.869 8.922 1.00 81.81 191 LEU A O 1
ATOM 1523 N N . GLY A 1 192 ? 15.960 -12.901 7.094 1.00 70.06 192 GLY A N 1
ATOM 1524 C CA . GLY A 1 192 ? 15.566 -11.492 7.098 1.00 70.06 192 GLY A CA 1
ATOM 1525 C C . GLY A 1 192 ? 14.256 -11.249 7.856 1.00 70.06 192 GLY A C 1
ATOM 1526 O O . GLY A 1 192 ? 13.714 -12.144 8.497 1.00 70.06 192 GLY A O 1
ATOM 1527 N N . ALA A 1 193 ? 13.704 -10.035 7.765 1.00 61.47 193 ALA A N 1
ATOM 1528 C CA . ALA A 1 193 ? 12.459 -9.682 8.462 1.00 61.47 193 ALA A CA 1
ATOM 1529 C C . ALA A 1 193 ? 11.230 -10.459 7.942 1.00 61.47 193 ALA A C 1
ATOM 1531 O O . ALA A 1 193 ? 10.348 -10.825 8.719 1.00 61.47 193 ALA A O 1
ATOM 1532 N N . LYS A 1 194 ? 11.174 -10.712 6.626 1.00 74.19 194 LYS A N 1
ATOM 1533 C CA . LYS A 1 194 ? 10.095 -11.452 5.932 1.00 74.19 194 LYS A CA 1
ATOM 1534 C C . LYS A 1 194 ? 10.601 -12.400 4.853 1.00 74.19 194 LYS A C 1
ATOM 1536 O O . LYS A 1 194 ? 9.845 -12.826 3.985 1.00 74.19 194 LYS A O 1
ATOM 1541 N N . THR A 1 195 ? 11.895 -12.676 4.867 1.00 76.94 195 THR A N 1
ATOM 1542 C CA . THR A 1 195 ? 12.554 -13.414 3.801 1.00 76.94 195 THR A CA 1
ATOM 1543 C C . THR A 1 195 ? 13.517 -14.428 4.378 1.00 76.94 195 THR A C 1
ATOM 1545 O O . THR A 1 195 ? 14.231 -14.150 5.338 1.00 76.94 195 THR A O 1
ATOM 1548 N N . VAL A 1 196 ? 13.566 -15.598 3.759 1.00 84.19 196 VAL A N 1
ATOM 1549 C CA . VAL A 1 196 ? 14.703 -16.509 3.881 1.00 84.19 196 VAL A CA 1
ATOM 1550 C C . VAL A 1 196 ? 15.525 -16.342 2.614 1.00 84.19 196 VAL A C 1
ATOM 1552 O O . VAL A 1 196 ? 15.027 -16.602 1.521 1.00 84.19 196 VAL A O 1
ATOM 1555 N N . ILE A 1 197 ? 16.764 -15.886 2.743 1.00 86.00 197 ILE A N 1
ATOM 1556 C CA . ILE A 1 197 ? 17.679 -15.706 1.618 1.00 86.00 197 ILE A CA 1
ATOM 1557 C C . ILE A 1 197 ? 18.642 -16.886 1.609 1.00 86.00 197 ILE A C 1
ATOM 1559 O O . ILE A 1 197 ? 19.445 -17.053 2.521 1.00 86.00 197 ILE A O 1
ATOM 1563 N N . ILE A 1 198 ? 18.571 -17.695 0.560 1.00 88.94 198 ILE A N 1
ATOM 1564 C CA . ILE A 1 198 ? 19.466 -18.823 0.317 1.00 88.94 198 ILE A CA 1
ATOM 1565 C C . ILE A 1 198 ? 20.506 -18.365 -0.698 1.00 88.94 198 ILE A C 1
ATOM 1567 O O . ILE A 1 198 ? 20.177 -18.092 -1.848 1.00 88.94 198 ILE A O 1
ATOM 1571 N N . THR A 1 199 ? 21.756 -18.274 -0.275 1.00 85.12 199 THR A N 1
ATOM 1572 C CA . THR A 1 199 ? 22.913 -17.917 -1.097 1.00 85.12 199 THR A CA 1
ATOM 1573 C C . THR A 1 199 ? 23.746 -19.165 -1.338 1.00 85.12 199 THR A C 1
ATOM 1575 O O . THR A 1 199 ? 23.917 -19.951 -0.418 1.00 85.12 199 THR A O 1
ATOM 1578 N N . GLY A 1 200 ? 24.267 -19.383 -2.539 1.00 86.50 200 GLY A N 1
ATOM 1579 C CA . GLY A 1 200 ? 25.098 -20.552 -2.842 1.00 86.50 200 GLY A CA 1
ATOM 1580 C C . GLY A 1 200 ? 25.299 -20.733 -4.339 1.00 86.50 200 GLY A C 1
ATOM 1581 O O . GLY A 1 200 ? 24.917 -19.865 -5.120 1.00 86.50 200 GLY A O 1
ATOM 1582 N N . ASN A 1 201 ? 25.895 -21.848 -4.761 1.00 83.06 201 ASN A N 1
ATOM 1583 C CA . ASN A 1 201 ? 25.905 -22.175 -6.189 1.00 83.06 201 ASN A CA 1
ATOM 1584 C C . ASN A 1 201 ? 24.538 -22.708 -6.658 1.00 83.06 201 ASN A C 1
ATOM 1586 O O . ASN A 1 201 ? 23.694 -23.099 -5.846 1.00 83.06 201 ASN A O 1
ATOM 1590 N N . SER A 1 202 ? 24.308 -22.748 -7.974 1.00 78.00 202 SER A N 1
ATOM 1591 C CA . SER A 1 202 ? 22.991 -23.090 -8.542 1.00 78.00 202 SER A CA 1
ATOM 1592 C C . SER A 1 202 ? 22.477 -24.469 -8.090 1.00 78.00 202 SER A C 1
ATOM 1594 O O . SER A 1 202 ? 21.281 -24.660 -7.846 1.00 78.00 202 SER A O 1
ATOM 1596 N N . LYS A 1 203 ? 23.381 -25.443 -7.924 1.00 80.88 203 LYS A N 1
ATOM 1597 C CA . LYS A 1 203 ? 23.059 -26.793 -7.441 1.00 80.88 203 LYS A CA 1
ATOM 1598 C C . LYS A 1 203 ? 22.655 -26.789 -5.963 1.00 80.88 203 LYS A C 1
ATOM 1600 O O . LYS A 1 203 ? 21.612 -27.347 -5.615 1.00 80.88 203 LYS A O 1
ATOM 1605 N N . GLY A 1 204 ? 23.445 -26.125 -5.122 1.00 84.88 204 GLY A N 1
ATOM 1606 C CA . GLY A 1 204 ? 23.203 -25.978 -3.691 1.00 84.88 204 GLY A CA 1
ATOM 1607 C C . GLY A 1 204 ? 21.907 -25.237 -3.398 1.00 84.88 204 GLY A C 1
ATOM 1608 O O . GLY A 1 204 ? 21.107 -25.702 -2.589 1.00 84.88 204 GLY A O 1
ATOM 1609 N N . ILE A 1 205 ? 21.643 -24.141 -4.115 1.00 85.50 205 ILE A N 1
ATOM 1610 C CA . ILE A 1 205 ? 20.400 -23.375 -3.983 1.00 85.50 205 ILE A CA 1
ATOM 1611 C C . ILE A 1 205 ? 19.191 -24.243 -4.312 1.00 85.50 205 ILE A C 1
ATOM 1613 O O . ILE A 1 205 ? 18.245 -24.256 -3.532 1.00 85.50 205 ILE A O 1
ATOM 1617 N N . LYS A 1 206 ? 19.199 -25.001 -5.418 1.00 85.00 206 LYS A N 1
ATOM 1618 C CA . LYS A 1 206 ? 18.066 -25.878 -5.772 1.00 85.00 206 LYS A CA 1
ATOM 1619 C C . LYS A 1 206 ? 17.783 -26.911 -4.680 1.00 85.00 206 LYS A C 1
ATOM 1621 O O . LYS A 1 206 ? 16.629 -27.083 -4.291 1.00 85.00 206 LYS A O 1
ATOM 1626 N N . GLY A 1 207 ? 18.825 -27.566 -4.163 1.00 86.94 207 GLY A N 1
ATOM 1627 C CA . GLY A 1 207 ? 18.692 -28.561 -3.095 1.00 86.94 207 GLY A CA 1
ATOM 1628 C C . GLY A 1 207 ? 18.209 -27.959 -1.772 1.00 86.94 207 GLY A C 1
ATOM 1629 O O . GLY A 1 207 ? 17.281 -28.482 -1.153 1.00 86.94 207 GLY A O 1
ATOM 1630 N N . ALA A 1 208 ? 18.801 -26.839 -1.357 1.00 88.88 208 ALA A N 1
ATOM 1631 C CA . ALA A 1 208 ? 18.436 -26.143 -0.128 1.00 88.88 208 ALA A CA 1
ATOM 1632 C C . ALA A 1 208 ? 17.030 -25.535 -0.206 1.00 88.88 208 ALA A C 1
ATOM 1634 O O . ALA A 1 208 ? 16.261 -25.663 0.743 1.00 88.88 208 ALA A O 1
ATOM 1635 N N . LYS A 1 209 ? 16.656 -24.957 -1.353 1.00 90.31 209 LYS A N 1
ATOM 1636 C CA . LYS A 1 209 ? 15.335 -24.366 -1.595 1.00 90.31 209 LYS A CA 1
ATOM 1637 C C . LYS A 1 209 ? 14.216 -25.374 -1.380 1.00 90.31 209 LYS A C 1
ATOM 1639 O O . LYS A 1 209 ? 13.303 -25.080 -0.623 1.00 90.31 209 LYS A O 1
ATOM 1644 N N . ILE A 1 210 ? 14.308 -26.570 -1.966 1.00 90.00 210 ILE A N 1
ATOM 1645 C CA . ILE A 1 210 ? 13.277 -27.612 -1.805 1.00 90.00 210 ILE A CA 1
ATOM 1646 C C . ILE A 1 210 ? 13.104 -27.987 -0.326 1.00 90.00 210 ILE A C 1
ATOM 1648 O O . ILE A 1 210 ? 11.984 -28.115 0.162 1.00 90.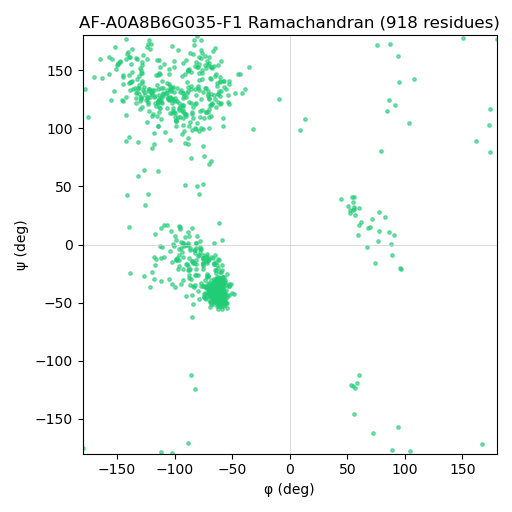00 210 ILE A O 1
ATOM 1652 N N . LYS A 1 211 ? 14.210 -28.141 0.410 1.00 92.19 211 LYS A N 1
ATOM 1653 C CA . LYS A 1 211 ? 14.174 -28.491 1.838 1.00 92.19 211 LYS A CA 1
ATOM 1654 C C . LYS A 1 211 ? 13.579 -27.373 2.688 1.00 92.19 211 LYS A C 1
ATOM 1656 O O . LYS A 1 211 ? 12.751 -27.647 3.552 1.00 92.19 211 LYS A O 1
ATOM 1661 N N . VAL A 1 212 ? 13.970 -26.128 2.421 1.00 90.25 212 VAL A N 1
ATOM 1662 C CA . VAL A 1 212 ? 13.423 -24.946 3.093 1.00 90.25 212 VAL A CA 1
ATOM 1663 C C . VAL A 1 212 ? 11.930 -24.795 2.793 1.00 90.25 212 VAL A C 1
ATOM 1665 O O . VAL A 1 212 ? 11.144 -24.631 3.719 1.00 90.25 212 VAL A O 1
ATOM 1668 N N . GLU A 1 213 ? 11.512 -24.927 1.533 1.00 89.75 213 GLU A N 1
ATOM 1669 C CA . GLU A 1 213 ? 10.100 -24.889 1.133 1.00 89.75 213 GLU A CA 1
ATOM 1670 C C . GLU A 1 213 ? 9.276 -25.994 1.798 1.00 89.75 213 GLU A C 1
ATOM 1672 O O . GLU A 1 213 ? 8.132 -25.752 2.166 1.00 89.75 213 GLU A O 1
ATOM 1677 N N . ASN A 1 214 ? 9.838 -27.188 1.995 1.00 88.94 214 ASN A N 1
ATOM 1678 C CA . ASN A 1 214 ? 9.152 -28.255 2.722 1.00 88.94 214 ASN A CA 1
ATOM 1679 C C . ASN A 1 214 ? 8.960 -27.904 4.204 1.00 88.94 214 ASN A C 1
ATOM 1681 O O . ASN A 1 214 ? 7.858 -28.058 4.716 1.00 88.94 214 ASN A O 1
ATOM 1685 N N . ILE A 1 215 ? 9.981 -27.348 4.871 1.00 86.69 215 ILE A N 1
ATOM 1686 C CA . ILE A 1 215 ? 9.842 -26.869 6.258 1.00 86.69 215 ILE A CA 1
ATOM 1687 C C . ILE A 1 215 ? 8.772 -25.776 6.354 1.00 86.69 215 ILE A C 1
ATOM 1689 O O . ILE A 1 215 ? 8.007 -25.755 7.314 1.00 86.69 215 ILE A O 1
ATOM 1693 N N . ILE A 1 216 ? 8.715 -24.875 5.371 1.00 85.38 216 ILE A N 1
ATOM 1694 C CA . ILE A 1 216 ? 7.708 -23.811 5.308 1.00 85.38 216 ILE A CA 1
ATOM 1695 C C . ILE A 1 216 ? 6.309 -24.400 5.098 1.00 85.38 216 ILE A C 1
ATOM 1697 O O . ILE A 1 216 ? 5.374 -23.993 5.778 1.00 85.38 216 ILE A O 1
ATOM 1701 N N . LYS A 1 217 ? 6.154 -25.378 4.197 1.00 84.38 217 LYS A N 1
ATOM 1702 C CA . LYS A 1 217 ? 4.869 -26.050 3.930 1.00 84.38 217 LYS A CA 1
ATOM 1703 C C . LYS A 1 217 ? 4.306 -26.775 5.151 1.00 84.38 217 LYS A C 1
ATOM 1705 O O . LYS A 1 217 ? 3.088 -26.883 5.265 1.00 84.38 217 LYS A O 1
ATOM 1710 N N . ASP A 1 218 ? 5.166 -27.229 6.058 1.00 82.19 218 ASP A N 1
ATOM 1711 C CA . ASP A 1 218 ? 4.747 -27.842 7.321 1.00 82.19 218 ASP A CA 1
ATOM 1712 C C . ASP A 1 218 ? 4.167 -26.815 8.320 1.00 82.19 218 ASP A C 1
ATOM 1714 O O . ASP A 1 218 ? 3.580 -27.199 9.334 1.00 82.19 218 ASP A O 1
ATOM 1718 N N . ILE A 1 219 ? 4.294 -25.506 8.060 1.00 83.06 219 ILE A N 1
ATOM 1719 C CA . ILE A 1 219 ? 3.714 -24.451 8.899 1.00 83.06 219 ILE A CA 1
ATOM 1720 C C . ILE A 1 219 ? 2.226 -24.296 8.564 1.00 83.06 219 ILE A C 1
ATOM 1722 O O . ILE A 1 219 ? 1.835 -23.699 7.561 1.00 83.06 219 ILE A O 1
ATOM 1726 N N . SER A 1 220 ? 1.358 -24.793 9.444 1.00 75.62 220 SER A N 1
ATOM 1727 C CA . SER A 1 220 ? -0.089 -24.619 9.308 1.00 75.62 220 SER A CA 1
ATOM 1728 C C . SER A 1 220 ? -0.565 -23.294 9.909 1.00 75.62 220 SER A C 1
ATOM 1730 O O . SER A 1 220 ? -0.248 -22.985 11.058 1.00 75.62 220 SER A O 1
ATOM 1732 N N . THR A 1 221 ? -1.410 -22.558 9.182 1.00 71.31 221 THR A N 1
ATOM 1733 C CA . THR A 1 221 ? -2.087 -21.356 9.696 1.00 71.31 221 THR A CA 1
ATOM 1734 C C . THR A 1 221 ? -3.575 -21.622 9.880 1.00 71.31 221 THR A C 1
ATOM 1736 O O . THR A 1 221 ? -4.231 -22.169 8.994 1.00 71.31 221 THR A O 1
ATOM 1739 N N . LYS A 1 222 ? -4.129 -21.204 11.021 1.00 66.19 222 LYS A N 1
ATOM 1740 C CA . LYS A 1 222 ? -5.560 -21.318 11.303 1.00 66.19 222 LYS A CA 1
ATOM 1741 C C . LYS A 1 222 ? -6.103 -20.015 11.868 1.00 66.19 222 LYS A C 1
ATOM 1743 O O . LYS A 1 222 ? -5.665 -19.552 12.917 1.00 66.19 222 LYS A O 1
ATOM 1748 N N . GLU A 1 223 ? -7.087 -19.449 11.182 1.00 62.41 223 GLU A N 1
ATOM 1749 C CA . GLU A 1 223 ? -7.767 -18.243 11.640 1.00 62.41 223 GLU A CA 1
ATOM 1750 C C . GLU A 1 223 ? -8.808 -18.584 12.708 1.00 62.41 223 GLU A C 1
ATOM 1752 O O . GLU A 1 223 ? -9.571 -19.549 12.593 1.00 62.41 223 GLU A O 1
ATOM 1757 N N . HIS A 1 224 ? -8.847 -17.774 13.766 1.00 60.78 224 HIS A N 1
ATOM 1758 C CA . HIS A 1 224 ? -9.852 -17.895 14.811 1.00 60.78 224 HIS A CA 1
ATOM 1759 C C . HIS A 1 224 ? -10.495 -16.539 15.081 1.00 60.78 224 HIS A C 1
ATOM 1761 O O . HIS A 1 224 ? -9.843 -15.601 15.536 1.00 60.78 224 HIS A O 1
ATOM 1767 N N . SER A 1 225 ? -11.799 -16.435 14.822 1.00 56.84 225 SER A N 1
ATOM 1768 C CA . SER A 1 225 ? -12.555 -15.212 15.073 1.00 56.84 225 SER A CA 1
ATOM 1769 C C . SER A 1 225 ? -12.760 -15.013 16.575 1.00 56.84 225 SER A C 1
ATOM 1771 O O . SER A 1 225 ? -13.481 -15.779 17.226 1.00 56.84 225 SER A O 1
ATOM 1773 N N . VAL A 1 226 ? -12.164 -13.963 17.132 1.00 53.56 226 VAL A N 1
ATOM 1774 C CA . VAL A 1 226 ? -12.358 -13.590 18.534 1.00 53.56 226 VAL A CA 1
ATOM 1775 C C . VAL A 1 226 ? -13.507 -12.588 18.627 1.00 53.56 226 VAL A C 1
ATOM 1777 O O . VAL A 1 226 ? -13.336 -11.395 18.418 1.00 53.56 226 VAL A O 1
ATOM 1780 N N . SER A 1 227 ? -14.705 -13.073 18.949 1.00 45.88 227 SER A N 1
ATOM 1781 C CA . SER A 1 227 ? -15.926 -12.255 19.037 1.00 45.88 227 SER A CA 1
ATOM 1782 C C . SER A 1 227 ? -16.173 -11.632 20.417 1.00 45.88 227 SER A C 1
ATOM 1784 O O . SER A 1 227 ? -17.183 -10.958 20.619 1.00 45.88 227 SER A O 1
ATOM 1786 N N . LYS A 1 228 ? -15.277 -11.859 21.390 1.00 49.12 228 LYS A N 1
ATOM 1787 C CA . LYS A 1 228 ? -15.420 -11.327 22.753 1.00 49.12 228 LYS A CA 1
ATOM 1788 C C . LYS A 1 228 ? -14.918 -9.870 22.819 1.00 49.12 228 LYS A C 1
ATOM 1790 O O . LYS A 1 228 ? -13.738 -9.634 22.544 1.00 49.12 228 LYS A O 1
ATOM 1795 N N . PRO A 1 229 ? -15.769 -8.897 23.205 1.00 46.19 229 PRO A N 1
ATOM 1796 C CA . PRO A 1 229 ? -15.355 -7.509 23.403 1.00 46.19 229 PRO A CA 1
ATOM 1797 C C . PRO A 1 229 ? -14.219 -7.420 24.429 1.00 46.19 229 PRO A C 1
ATOM 1799 O O . PRO A 1 229 ? -14.277 -8.067 25.467 1.00 46.19 229 PRO A O 1
ATOM 1802 N N . GLY A 1 230 ? -13.187 -6.623 24.151 1.00 49.25 230 GLY A N 1
ATOM 1803 C CA . GLY A 1 230 ? -12.081 -6.382 25.086 1.00 49.25 230 GLY A CA 1
ATOM 1804 C C . GLY A 1 230 ? -10.832 -7.245 24.880 1.00 49.25 230 GLY A C 1
ATOM 1805 O O . GLY A 1 230 ? -9.752 -6.786 25.241 1.00 49.25 230 GLY A O 1
ATOM 1806 N N . VAL A 1 231 ? -10.911 -8.403 24.209 1.00 58.53 231 VAL A N 1
ATOM 1807 C CA . VAL A 1 231 ? -9.720 -9.242 23.939 1.00 58.53 231 VAL A CA 1
ATOM 1808 C C . VAL A 1 231 ? -8.707 -8.509 23.059 1.00 58.53 231 VAL A C 1
ATOM 1810 O O . VAL A 1 231 ? -7.522 -8.475 23.374 1.00 58.53 231 VAL A O 1
ATOM 1813 N N . PHE A 1 232 ? -9.181 -7.825 22.016 1.00 56.25 232 PHE A N 1
ATOM 1814 C CA . PHE A 1 232 ? -8.333 -6.970 21.181 1.00 56.25 232 PHE A CA 1
ATOM 1815 C C . PHE A 1 232 ? -7.659 -5.850 21.981 1.00 56.25 232 PHE A C 1
ATOM 1817 O O . PHE A 1 232 ? -6.484 -5.559 21.775 1.00 56.25 232 PHE A O 1
ATOM 1824 N N . LYS A 1 233 ? -8.374 -5.257 22.946 1.00 58.97 233 LYS A N 1
ATOM 1825 C CA . LYS A 1 233 ? -7.826 -4.213 23.820 1.00 58.97 233 LYS A CA 1
ATOM 1826 C C . LYS A 1 233 ? -6.797 -4.783 24.802 1.00 58.97 233 LYS A C 1
ATOM 1828 O O . LYS A 1 233 ? -5.800 -4.124 25.065 1.00 58.97 233 LYS A O 1
ATOM 1833 N N . PHE A 1 234 ? -7.010 -6.001 25.305 1.00 60.78 234 PHE A N 1
ATOM 1834 C CA . PHE A 1 234 ? -6.085 -6.696 26.201 1.00 60.78 234 PHE A CA 1
ATOM 1835 C C . PHE A 1 234 ? -4.784 -7.087 25.498 1.00 60.78 234 PHE A C 1
ATOM 1837 O O . PHE A 1 234 ? -3.715 -6.817 26.043 1.00 60.78 234 PHE A O 1
ATOM 1844 N N . ILE A 1 235 ? -4.848 -7.656 24.289 1.00 58.75 235 ILE A N 1
ATOM 1845 C CA . ILE A 1 235 ? -3.646 -8.074 23.546 1.00 58.75 235 ILE A CA 1
ATOM 1846 C C . ILE A 1 235 ? -2.735 -6.873 23.233 1.00 58.75 235 ILE A C 1
ATOM 1848 O O . ILE A 1 235 ? -1.515 -7.014 23.264 1.00 58.75 235 ILE A O 1
ATOM 1852 N N . LYS A 1 236 ? -3.306 -5.673 23.046 1.00 58.22 236 LYS A N 1
ATOM 1853 C CA . LYS A 1 236 ? -2.554 -4.414 22.888 1.00 58.22 236 LYS A CA 1
ATOM 1854 C C . LYS A 1 236 ? -1.900 -3.885 24.180 1.00 58.22 236 LYS A C 1
ATOM 1856 O O . LYS A 1 236 ? -1.112 -2.946 24.117 1.00 58.22 236 LYS A O 1
ATOM 1861 N N . THR A 1 237 ? -2.199 -4.439 25.358 1.00 62.28 237 THR A N 1
ATOM 1862 C CA . THR A 1 237 ? -1.529 -4.041 26.613 1.00 62.28 237 THR A CA 1
ATOM 1863 C C . THR A 1 237 ? -0.178 -4.737 26.774 1.00 62.28 237 THR A C 1
ATOM 1865 O O . THR A 1 237 ? 0.021 -5.837 26.263 1.00 62.28 237 THR A O 1
ATOM 1868 N N . ASP A 1 238 ? 0.737 -4.163 27.561 1.00 56.03 238 ASP A N 1
ATOM 1869 C CA . ASP A 1 238 ? 2.022 -4.810 27.881 1.00 56.03 238 ASP A CA 1
ATOM 1870 C C . ASP A 1 238 ? 1.852 -6.181 28.539 1.00 56.03 238 ASP A C 1
ATOM 1872 O O . ASP A 1 238 ? 2.642 -7.096 28.305 1.00 56.03 238 ASP A O 1
ATOM 1876 N N . GLN A 1 239 ? 0.798 -6.338 29.343 1.00 54.19 239 GLN A N 1
ATOM 1877 C CA . GLN A 1 239 ? 0.459 -7.616 29.951 1.00 54.19 239 GLN A CA 1
ATOM 1878 C C . GLN A 1 239 ? 0.025 -8.628 28.882 1.00 54.19 239 GLN A C 1
ATOM 1880 O O . GLN A 1 239 ? 0.576 -9.722 28.847 1.00 54.19 239 GLN A O 1
ATOM 1885 N N . GLY A 1 240 ? -0.881 -8.249 27.975 1.00 61.81 240 GLY A N 1
ATOM 1886 C CA . GLY A 1 240 ? -1.316 -9.107 26.870 1.00 61.81 240 GLY A CA 1
ATOM 1887 C C . GLY A 1 240 ? -0.179 -9.490 25.921 1.00 61.81 240 GLY A C 1
ATOM 1888 O O . GLY A 1 240 ? -0.036 -10.668 25.601 1.00 61.81 240 GLY A O 1
ATOM 1889 N N . ARG A 1 241 ? 0.692 -8.541 25.551 1.00 61.72 241 ARG A N 1
ATOM 1890 C CA . ARG A 1 241 ? 1.882 -8.805 24.722 1.00 61.72 241 ARG A CA 1
ATOM 1891 C C . ARG A 1 241 ? 2.844 -9.802 25.368 1.00 61.72 241 ARG A C 1
ATOM 1893 O O . ARG A 1 241 ? 3.294 -10.733 24.704 1.00 61.72 241 ARG A O 1
ATOM 1900 N N . ARG A 1 242 ? 3.145 -9.640 26.664 1.00 62.72 242 ARG A N 1
ATOM 1901 C CA . ARG A 1 242 ? 4.013 -10.576 27.406 1.00 62.72 242 ARG A CA 1
ATOM 1902 C C . ARG A 1 242 ? 3.407 -11.967 27.464 1.00 62.72 242 ARG A C 1
ATOM 1904 O O . ARG A 1 242 ? 4.101 -12.944 27.225 1.00 62.72 242 ARG A O 1
ATOM 1911 N N . THR A 1 243 ? 2.115 -12.043 27.743 1.00 56.97 243 THR A N 1
ATOM 1912 C CA . THR A 1 243 ? 1.396 -13.307 27.811 1.00 56.97 243 THR A CA 1
ATOM 1913 C C . THR A 1 243 ? 1.388 -14.031 26.465 1.00 56.97 243 THR A C 1
ATOM 1915 O O . THR A 1 243 ? 1.722 -15.211 26.429 1.00 56.97 243 THR A O 1
ATOM 1918 N N . VAL A 1 244 ? 1.076 -13.332 25.369 1.00 65.12 244 VAL A N 1
ATOM 1919 C CA . VAL A 1 244 ? 1.164 -13.898 24.015 1.00 65.12 244 VAL A CA 1
ATOM 1920 C C . VAL A 1 244 ? 2.568 -14.448 23.772 1.00 65.12 244 VAL A C 1
ATOM 1922 O O . VAL A 1 244 ? 2.708 -15.617 23.436 1.00 65.12 244 VAL A O 1
ATOM 1925 N N . SER A 1 245 ? 3.609 -13.659 24.050 1.00 61.53 245 SER A N 1
ATOM 1926 C CA . SER A 1 245 ? 4.996 -14.090 23.857 1.00 61.53 245 SER A CA 1
ATOM 1927 C C . SER A 1 245 ? 5.382 -15.326 24.684 1.00 61.53 245 SER A C 1
ATOM 1929 O O . SER A 1 245 ? 6.116 -16.181 24.189 1.00 61.53 245 SER A O 1
ATOM 1931 N N . THR A 1 246 ? 4.902 -15.450 25.925 1.00 66.25 246 THR A N 1
ATOM 1932 C CA . THR A 1 246 ? 5.144 -16.639 26.758 1.00 66.25 246 THR A CA 1
ATOM 1933 C C . THR A 1 246 ? 4.450 -17.874 26.185 1.00 66.25 246 THR A C 1
ATOM 1935 O O . THR A 1 246 ? 5.098 -18.904 26.021 1.00 66.25 246 THR A O 1
ATOM 1938 N N . THR A 1 247 ? 3.174 -17.772 25.800 1.00 65.19 247 THR A N 1
ATOM 1939 C CA . THR A 1 247 ? 2.430 -18.890 25.195 1.00 65.19 247 THR A CA 1
ATOM 1940 C C . THR A 1 247 ? 3.036 -19.330 23.864 1.00 65.19 247 THR A C 1
ATOM 1942 O O . THR A 1 247 ? 3.148 -20.527 23.610 1.00 65.19 247 THR A O 1
ATOM 1945 N N . GLU A 1 248 ? 3.483 -18.382 23.037 1.00 65.88 248 GLU A N 1
ATOM 1946 C CA . GLU A 1 248 ? 4.158 -18.683 21.771 1.00 65.88 248 GLU A CA 1
ATOM 1947 C C . GLU A 1 248 ? 5.427 -19.522 21.976 1.00 65.88 248 GLU A C 1
ATOM 1949 O O . GLU A 1 248 ? 5.705 -20.429 21.191 1.00 65.88 248 GLU A O 1
ATOM 1954 N N . LYS A 1 249 ? 6.178 -19.258 23.054 1.00 65.38 249 LYS A N 1
ATOM 1955 C CA . LYS A 1 249 ? 7.387 -20.012 23.409 1.00 65.38 249 LYS A CA 1
ATOM 1956 C C . LYS A 1 249 ? 7.083 -21.390 23.992 1.00 65.38 249 LYS A C 1
ATOM 1958 O O . LYS A 1 249 ? 7.769 -22.341 23.643 1.00 65.38 249 LYS A O 1
ATOM 1963 N N . GLU A 1 250 ? 6.092 -21.496 24.872 1.00 61.81 250 GLU A N 1
ATOM 1964 C CA . GLU A 1 250 ? 5.783 -22.742 25.589 1.00 61.81 250 GLU A CA 1
ATOM 1965 C C . GLU A 1 250 ? 5.073 -23.783 24.716 1.00 61.81 250 GLU A C 1
ATOM 1967 O O . GLU A 1 250 ? 5.316 -24.975 24.871 1.00 61.81 250 GLU A O 1
ATOM 1972 N N . VAL A 1 251 ? 4.203 -23.341 23.802 1.00 63.06 251 VAL A N 1
ATOM 1973 C CA . VAL A 1 251 ? 3.343 -24.230 22.997 1.00 63.06 251 VAL A CA 1
ATOM 1974 C C . VAL A 1 251 ? 3.912 -24.474 21.591 1.00 63.06 251 VAL A C 1
ATOM 1976 O O . VAL A 1 251 ? 3.472 -25.386 20.900 1.00 63.06 251 VAL A O 1
ATOM 1979 N N . GLY A 1 252 ? 4.910 -23.699 21.151 1.00 60.25 252 GLY A N 1
ATOM 1980 C CA . GLY A 1 252 ? 5.508 -23.884 19.822 1.00 60.25 252 GLY A CA 1
ATOM 1981 C C . GLY A 1 252 ? 4.734 -23.208 18.685 1.00 60.25 252 GLY A C 1
ATOM 1982 O O . GLY A 1 252 ? 4.815 -23.638 17.538 1.00 60.25 252 GLY A O 1
ATOM 1983 N N . VAL A 1 253 ? 3.943 -22.176 18.990 1.00 65.56 253 VAL A N 1
ATOM 1984 C CA . VAL A 1 253 ? 2.966 -21.570 18.065 1.00 65.56 253 VAL A CA 1
ATOM 1985 C C . VAL A 1 253 ? 3.177 -20.067 17.962 1.00 65.56 253 VAL A C 1
ATOM 1987 O O . VAL A 1 253 ? 3.823 -19.469 18.815 1.00 65.56 253 VAL A O 1
ATOM 1990 N N . ILE A 1 254 ? 2.617 -19.438 16.930 1.00 70.88 254 ILE A N 1
ATOM 1991 C CA . ILE A 1 254 ? 2.632 -17.982 16.775 1.00 70.88 254 ILE A CA 1
ATOM 1992 C C . ILE A 1 254 ? 1.214 -17.448 16.749 1.00 70.88 254 ILE A C 1
ATOM 1994 O O . ILE A 1 254 ? 0.354 -17.969 16.041 1.00 70.88 254 ILE A O 1
ATOM 1998 N N . ILE A 1 255 ? 0.974 -16.391 17.518 1.00 70.44 255 ILE A N 1
ATOM 1999 C CA . ILE A 1 255 ? -0.340 -15.783 17.677 1.00 70.44 255 ILE A CA 1
ATOM 2000 C C . ILE A 1 255 ? -0.269 -14.380 17.081 1.00 70.44 255 ILE A C 1
ATOM 2002 O O . ILE A 1 255 ? 0.249 -13.441 17.685 1.00 70.44 255 ILE A O 1
ATOM 2006 N N . GLN A 1 256 ? -0.810 -14.240 15.873 1.00 64.75 256 GLN A N 1
ATOM 2007 C CA . GLN A 1 256 ? -0.904 -12.962 15.178 1.00 64.75 256 GLN A CA 1
ATOM 2008 C C . GLN A 1 256 ? -2.331 -12.416 15.284 1.00 64.75 256 GLN A C 1
ATOM 2010 O O . GLN A 1 256 ? -3.292 -13.064 14.876 1.00 64.75 256 GLN A O 1
ATOM 2015 N N . THR A 1 257 ? -2.485 -11.214 15.839 1.00 59.53 257 THR A N 1
ATOM 2016 C CA . THR A 1 257 ? -3.784 -10.533 15.888 1.00 59.53 257 THR A CA 1
ATOM 2017 C C . THR A 1 257 ? -4.050 -9.784 14.593 1.00 59.53 257 THR A C 1
ATOM 2019 O O . THR A 1 257 ? -3.327 -8.846 14.265 1.00 59.53 257 THR A O 1
ATOM 2022 N N . LEU A 1 258 ? -5.115 -10.163 13.893 1.00 51.78 258 LEU A N 1
ATOM 2023 C CA . LEU A 1 258 ? -5.646 -9.438 12.742 1.00 51.78 258 LEU A CA 1
ATOM 2024 C C . LEU A 1 258 ? -6.730 -8.476 13.250 1.00 51.78 258 LEU A C 1
ATOM 2026 O O . LEU A 1 258 ? -7.720 -8.925 13.827 1.00 51.78 258 LEU A O 1
ATOM 2030 N N . ILE A 1 259 ? -6.524 -7.166 13.109 1.00 46.41 259 ILE A N 1
ATOM 2031 C CA . ILE A 1 259 ? -7.502 -6.138 13.496 1.00 46.41 259 ILE A CA 1
ATOM 2032 C C . ILE A 1 259 ? -7.962 -5.434 12.227 1.00 46.41 259 ILE A C 1
ATOM 2034 O O . ILE A 1 259 ? -7.145 -4.848 11.519 1.00 46.41 259 ILE A O 1
ATOM 2038 N N . ASP A 1 260 ? -9.265 -5.463 11.958 1.00 33.62 260 ASP A N 1
ATOM 2039 C CA . ASP A 1 260 ? -9.863 -4.635 10.915 1.00 33.62 260 ASP A CA 1
ATOM 2040 C C . ASP A 1 260 ? -9.829 -3.166 11.360 1.00 33.62 260 ASP A C 1
ATOM 2042 O O . ASP A 1 260 ? -10.658 -2.724 12.154 1.00 33.62 260 ASP A O 1
ATOM 2046 N N . GLY A 1 261 ? -8.851 -2.420 10.843 1.00 36.94 261 GLY A N 1
ATOM 2047 C CA . GLY A 1 261 ? -8.780 -0.963 10.937 1.00 36.94 261 GLY A CA 1
ATOM 2048 C C . GLY A 1 261 ? -8.269 -0.422 12.272 1.00 36.94 261 GLY A C 1
ATOM 2049 O O . GLY A 1 261 ? -9.062 0.015 13.092 1.00 36.94 261 GLY A O 1
ATOM 2050 N N . GLU A 1 262 ? -6.947 -0.423 12.457 1.00 27.88 262 GLU A N 1
ATOM 2051 C CA . GLU A 1 262 ? -6.145 0.570 13.202 1.00 27.88 262 GLU A CA 1
ATOM 2052 C C . GLU A 1 262 ? -4.703 0.038 13.287 1.00 27.88 262 GLU A C 1
ATOM 2054 O O . GLU A 1 262 ? -4.420 -0.853 14.095 1.00 27.88 262 GLU A O 1
ATOM 2059 N N . ASP A 1 263 ? -3.806 0.579 12.454 1.00 27.83 263 ASP A N 1
ATOM 2060 C CA . ASP A 1 263 ? -2.360 0.382 12.595 1.00 27.83 263 ASP A CA 1
ATOM 2061 C C . ASP A 1 263 ? -1.873 1.112 13.857 1.00 27.83 263 ASP A C 1
ATOM 2063 O O . ASP A 1 263 ? -2.047 2.323 14.019 1.00 27.83 263 ASP A O 1
ATOM 2067 N N . ASP A 1 264 ? -1.302 0.335 14.775 1.00 27.09 264 ASP A N 1
ATOM 2068 C CA . ASP A 1 264 ? -0.730 0.777 16.042 1.00 27.09 264 ASP A CA 1
ATOM 2069 C C . ASP A 1 264 ? 0.635 1.430 15.782 1.00 27.09 264 ASP A C 1
ATOM 2071 O O . ASP A 1 264 ? 1.581 0.790 15.320 1.00 27.09 264 ASP A O 1
ATOM 2075 N N . MET A 1 265 ? 0.735 2.726 16.075 1.00 28.30 265 MET A N 1
ATOM 2076 C CA . MET A 1 265 ? 1.993 3.462 16.103 1.00 28.30 265 MET A CA 1
ATOM 2077 C C . MET A 1 265 ? 2.782 3.106 17.365 1.00 28.30 265 MET A C 1
ATOM 2079 O O . MET A 1 265 ? 2.783 3.862 18.335 1.00 28.30 265 MET A O 1
ATOM 2083 N N . THR A 1 266 ? 3.547 2.017 17.317 1.00 24.94 266 THR A N 1
ATOM 2084 C CA . THR A 1 266 ? 4.786 1.901 18.098 1.00 24.94 266 THR A CA 1
ATOM 2085 C C . THR A 1 266 ? 5.859 1.179 17.292 1.00 24.94 266 THR A C 1
ATOM 2087 O O . THR A 1 266 ? 5.732 -0.011 17.032 1.00 24.94 266 THR A O 1
ATOM 2090 N N . LYS A 1 267 ? 6.888 1.955 16.922 1.00 31.19 267 LYS A N 1
ATOM 2091 C CA . LYS A 1 267 ? 8.257 1.595 16.510 1.00 31.19 267 LYS A CA 1
ATOM 2092 C C . LYS A 1 267 ? 8.525 0.099 16.283 1.00 31.19 267 LYS A C 1
ATOM 2094 O O . LYS A 1 267 ? 8.817 -0.610 17.235 1.00 31.19 267 LYS A O 1
ATOM 2099 N N . ASP A 1 268 ? 8.488 -0.307 15.021 1.00 24.33 268 ASP A N 1
ATOM 2100 C CA . ASP A 1 268 ? 9.553 -1.059 14.355 1.00 24.33 268 ASP A CA 1
ATOM 2101 C C . ASP A 1 268 ? 9.322 -0.959 12.840 1.00 24.33 268 ASP A C 1
ATOM 2103 O O . ASP A 1 268 ? 8.189 -0.858 12.367 1.00 24.33 268 ASP A O 1
ATOM 2107 N N . GLU A 1 269 ? 10.419 -0.860 12.101 1.00 26.52 269 GLU A N 1
ATOM 2108 C CA . GLU A 1 269 ? 10.455 -0.656 10.658 1.00 26.52 269 GLU A CA 1
ATOM 2109 C C . GLU A 1 269 ? 9.846 -1.854 9.894 1.00 26.52 269 GLU A C 1
ATOM 2111 O O . GLU A 1 269 ? 10.018 -3.015 10.259 1.00 26.52 269 GLU A O 1
ATOM 2116 N N . ASP A 1 270 ? 9.185 -1.528 8.780 1.00 25.72 270 ASP A N 1
ATOM 2117 C CA . ASP A 1 270 ? 8.964 -2.357 7.592 1.00 25.72 270 ASP A CA 1
ATOM 2118 C C . ASP A 1 270 ? 7.784 -3.364 7.451 1.00 25.72 270 ASP A C 1
ATOM 2120 O O . ASP A 1 270 ? 7.665 -4.430 8.059 1.00 25.72 270 ASP A O 1
ATOM 2124 N N . THR A 1 271 ? 7.062 -3.096 6.349 1.00 25.23 271 THR A N 1
ATOM 2125 C CA . THR A 1 271 ? 6.429 -4.024 5.392 1.00 25.23 271 THR A CA 1
ATOM 2126 C C . THR A 1 271 ? 4.972 -4.430 5.657 1.00 25.23 271 THR A C 1
ATOM 2128 O O . THR A 1 271 ? 4.662 -5.154 6.595 1.00 25.23 271 THR A O 1
ATOM 2131 N N . VAL A 1 272 ? 4.067 -4.129 4.722 1.00 23.69 272 VAL A N 1
ATOM 2132 C CA . VAL A 1 272 ? 2.766 -4.812 4.573 1.00 23.69 272 VAL A CA 1
ATOM 2133 C C . VAL A 1 272 ? 2.736 -5.466 3.190 1.00 23.69 272 VAL A C 1
ATOM 2135 O O . VAL A 1 272 ? 2.669 -4.761 2.188 1.00 23.69 272 VAL A O 1
ATOM 2138 N N . MET A 1 273 ? 2.742 -6.802 3.164 1.00 21.73 273 MET A N 1
ATOM 2139 C CA . MET A 1 273 ? 2.737 -7.686 1.984 1.00 21.73 273 MET A CA 1
ATOM 2140 C C . MET A 1 273 ? 1.460 -7.561 1.123 1.00 21.73 273 MET A C 1
ATOM 2142 O O . MET A 1 273 ? 0.365 -7.372 1.662 1.00 21.73 273 MET A O 1
ATOM 2146 N N . PHE A 1 274 ? 1.587 -7.721 -0.200 1.00 23.75 274 PHE A N 1
ATOM 2147 C CA . PHE A 1 274 ? 0.518 -8.099 -1.139 1.00 23.75 274 PHE A CA 1
ATOM 2148 C C . PHE A 1 274 ? 0.816 -9.489 -1.728 1.00 23.75 274 PHE A C 1
ATOM 2150 O O . PHE A 1 274 ? 1.971 -9.853 -1.903 1.00 23.75 274 PHE A O 1
ATOM 2157 N N . LYS A 1 275 ? -0.226 -10.272 -2.039 1.00 24.02 275 LYS A N 1
ATOM 2158 C CA . LYS A 1 275 ? -0.106 -11.538 -2.788 1.00 24.02 275 LYS A CA 1
ATOM 2159 C C . LYS A 1 275 ? 0.191 -11.231 -4.273 1.00 24.02 275 LYS A C 1
ATOM 2161 O O . LYS A 1 275 ? -0.445 -10.341 -4.833 1.00 24.02 275 LYS A O 1
ATOM 2166 N N . GLN A 1 276 ? 1.157 -11.945 -4.863 1.00 24.92 276 GLN A N 1
ATOM 2167 C CA . GLN A 1 276 ? 1.812 -11.677 -6.162 1.00 24.92 276 GLN A CA 1
ATOM 2168 C C . GLN A 1 276 ? 0.876 -11.595 -7.396 1.00 24.92 276 GLN A C 1
ATOM 2170 O O . GLN A 1 276 ? -0.006 -12.444 -7.535 1.00 24.92 276 GLN A O 1
ATOM 2175 N N . PRO A 1 277 ? 1.133 -10.662 -8.343 1.00 27.83 277 PRO A N 1
ATOM 2176 C CA . PRO A 1 277 ? 0.682 -10.722 -9.741 1.00 27.83 277 PRO A CA 1
ATOM 2177 C C . PRO A 1 277 ? 1.838 -10.873 -10.775 1.00 27.83 277 PRO A C 1
ATOM 2179 O O . PRO A 1 277 ? 2.991 -10.547 -10.509 1.00 27.83 277 PRO A O 1
ATOM 2182 N N . PHE A 1 278 ? 1.488 -11.374 -11.967 1.00 28.94 278 PHE A N 1
ATOM 2183 C CA . PHE A 1 278 ? 2.296 -11.833 -13.122 1.00 28.94 278 PHE A CA 1
ATOM 2184 C C . PHE A 1 278 ? 3.542 -11.003 -13.542 1.00 28.94 278 PHE A C 1
ATOM 2186 O O . PHE A 1 278 ? 3.454 -9.803 -13.800 1.00 28.94 278 PHE A O 1
ATOM 2193 N N . ILE A 1 279 ? 4.696 -11.665 -13.728 1.00 30.06 279 ILE A N 1
ATOM 2194 C CA . ILE A 1 279 ? 5.939 -11.092 -14.293 1.00 30.06 279 ILE A CA 1
ATOM 2195 C C . ILE A 1 279 ? 5.959 -11.326 -15.813 1.00 30.06 279 ILE A C 1
ATOM 2197 O O . ILE A 1 279 ? 5.992 -12.471 -16.258 1.00 30.06 279 ILE A O 1
ATOM 2201 N N . ASN A 1 280 ? 5.988 -10.265 -16.628 1.00 33.16 280 ASN A N 1
ATOM 2202 C CA . ASN A 1 280 ? 6.305 -10.405 -18.056 1.00 33.16 280 ASN A CA 1
ATOM 2203 C C . ASN A 1 280 ? 7.832 -10.430 -18.289 1.00 33.16 280 ASN A C 1
ATOM 2205 O O . ASN A 1 280 ? 8.609 -10.006 -17.434 1.00 33.16 280 ASN A O 1
ATOM 2209 N N . SER A 1 281 ? 8.275 -10.874 -19.470 1.00 31.92 281 SER A N 1
ATOM 2210 C CA . SER A 1 281 ? 9.690 -11.030 -19.875 1.00 31.92 281 SER A CA 1
ATOM 2211 C C . SER A 1 281 ? 10.552 -9.751 -19.843 1.00 31.92 281 SER A C 1
ATOM 2213 O O . SER A 1 281 ? 11.712 -9.789 -20.242 1.00 31.92 281 SER A O 1
ATOM 2215 N N . SER A 1 282 ? 9.997 -8.621 -19.389 1.00 42.44 282 SER A N 1
ATOM 2216 C CA . SER A 1 282 ? 10.658 -7.314 -19.262 1.00 42.44 282 SER A CA 1
ATOM 2217 C C . SER A 1 282 ? 10.877 -6.886 -17.800 1.00 42.44 282 SER A C 1
ATOM 2219 O O . SER A 1 282 ? 11.418 -5.808 -17.565 1.00 42.44 282 SER A O 1
ATOM 2221 N N . GLY A 1 283 ? 10.428 -7.681 -16.816 1.00 54.62 283 GLY A N 1
ATOM 2222 C CA . GLY A 1 283 ? 10.481 -7.319 -15.392 1.00 54.62 283 GLY A CA 1
ATOM 2223 C C . GLY A 1 283 ? 9.484 -6.221 -14.984 1.00 54.62 283 GLY A C 1
ATOM 2224 O O . GLY A 1 283 ? 9.714 -5.533 -13.992 1.00 54.62 283 GLY A O 1
ATOM 2225 N N . ILE A 1 284 ? 8.407 -6.028 -15.759 1.00 68.38 284 ILE A N 1
ATOM 2226 C CA . ILE A 1 284 ? 7.333 -5.057 -15.497 1.00 68.38 284 ILE A CA 1
ATOM 2227 C C . ILE A 1 284 ? 6.049 -5.801 -15.109 1.00 68.38 284 ILE A C 1
ATOM 2229 O O . ILE A 1 284 ? 5.548 -6.623 -15.877 1.00 68.38 284 ILE A O 1
ATOM 2233 N N . THR A 1 285 ? 5.450 -5.434 -13.981 1.00 66.44 285 THR A N 1
ATOM 2234 C CA . THR A 1 285 ? 4.199 -6.004 -13.467 1.00 66.44 285 THR A CA 1
ATOM 2235 C C . THR A 1 285 ? 3.166 -4.896 -13.259 1.00 66.44 285 THR A C 1
ATOM 2237 O O . THR A 1 285 ? 3.391 -3.952 -12.505 1.00 66.44 285 THR A O 1
ATOM 2240 N N . GLN A 1 286 ? 1.995 -5.000 -13.896 1.00 69.12 286 GLN A N 1
ATOM 2241 C CA . GLN A 1 286 ? 0.873 -4.089 -13.629 1.00 69.12 286 GLN A CA 1
ATOM 2242 C C . GLN A 1 286 ? 0.070 -4.602 -12.431 1.00 69.12 286 GLN A C 1
ATOM 2244 O O . GLN A 1 286 ? -0.556 -5.654 -12.505 1.00 69.12 286 GLN A O 1
ATOM 2249 N N . ILE A 1 287 ? 0.078 -3.852 -11.331 1.00 64.75 287 ILE A N 1
ATOM 2250 C CA . ILE A 1 287 ? -0.534 -4.259 -10.059 1.00 64.75 287 ILE A CA 1
ATOM 2251 C C . ILE A 1 287 ? -2.025 -3.919 -10.023 1.00 64.75 287 ILE A C 1
ATOM 2253 O O . ILE A 1 287 ? -2.861 -4.710 -9.585 1.00 64.75 287 ILE A O 1
ATOM 2257 N N . ALA A 1 288 ? -2.378 -2.722 -10.484 1.00 74.12 288 ALA A N 1
ATOM 2258 C CA . ALA A 1 288 ? -3.752 -2.248 -10.466 1.00 74.12 288 ALA A CA 1
ATOM 2259 C C . ALA A 1 288 ? -4.024 -1.309 -11.631 1.00 74.12 288 ALA A C 1
ATOM 2261 O O . ALA A 1 288 ? -3.121 -0.632 -12.123 1.00 74.12 288 ALA A O 1
ATOM 2262 N N . GLN A 1 289 ? -5.292 -1.217 -12.020 1.00 81.88 289 GLN A N 1
ATOM 2263 C CA . GLN A 1 289 ? -5.756 -0.223 -12.977 1.00 81.88 289 GLN A CA 1
ATOM 2264 C C . GLN A 1 289 ? -6.995 0.516 -12.471 1.00 81.88 289 GLN A C 1
ATOM 2266 O O . GLN A 1 289 ? -7.879 -0.076 -11.850 1.00 81.88 289 GLN A O 1
ATOM 2271 N N . SER A 1 290 ? -7.090 1.796 -12.812 1.00 83.06 290 SER A N 1
ATOM 2272 C CA . SER A 1 290 ? -8.275 2.630 -12.618 1.00 83.06 290 SER A CA 1
ATOM 2273 C C . SER A 1 290 ? -8.617 3.356 -13.914 1.00 83.06 290 SER A C 1
ATOM 2275 O O . SER A 1 290 ? -7.743 3.656 -14.728 1.00 83.06 290 SER A O 1
ATOM 2277 N N . ASN A 1 291 ? -9.898 3.667 -14.102 1.00 83.19 291 ASN A N 1
ATOM 2278 C CA . ASN A 1 291 ? -10.348 4.525 -15.191 1.00 83.19 291 ASN A CA 1
ATOM 2279 C C . ASN A 1 291 ? -10.698 5.911 -14.641 1.00 83.19 291 ASN A C 1
ATOM 2281 O O . ASN A 1 291 ? -11.533 6.028 -13.746 1.00 83.19 291 ASN A O 1
ATOM 2285 N N . VAL A 1 292 ? -10.080 6.956 -15.189 1.00 82.12 292 VAL A N 1
ATOM 2286 C CA . VAL A 1 292 ? -10.339 8.351 -14.819 1.00 82.12 292 VAL A CA 1
ATOM 2287 C C . VAL A 1 292 ? -10.770 9.107 -16.059 1.00 82.12 292 VAL A C 1
ATOM 2289 O O . VAL A 1 292 ? -10.008 9.241 -17.013 1.00 82.12 292 VAL A O 1
ATOM 2292 N N . ALA A 1 293 ? -12.017 9.578 -16.061 1.00 80.81 293 ALA A N 1
ATOM 2293 C CA . ALA A 1 293 ? -12.617 10.299 -17.180 1.00 80.81 293 ALA A CA 1
ATOM 2294 C C . ALA A 1 293 ? -12.510 9.565 -18.537 1.00 80.81 293 ALA A C 1
ATOM 2296 O O . ALA A 1 293 ? -12.469 10.217 -19.570 1.00 80.81 293 ALA A O 1
ATOM 2297 N N . GLY A 1 294 ? -12.432 8.230 -18.583 1.00 76.75 294 GLY A N 1
ATOM 2298 C CA . GLY A 1 294 ? -12.241 7.446 -19.814 1.00 76.75 294 GLY A CA 1
ATOM 2299 C C . GLY A 1 294 ? -10.777 7.160 -20.184 1.00 76.75 294 GLY A C 1
ATOM 2300 O O . GLY A 1 294 ? -10.523 6.666 -21.278 1.00 76.75 294 GLY A O 1
ATOM 2301 N N . ARG A 1 295 ? -9.819 7.481 -19.308 1.00 85.38 295 ARG A N 1
ATOM 2302 C CA . ARG A 1 295 ? -8.375 7.262 -19.482 1.00 85.38 295 ARG A CA 1
ATOM 2303 C C . ARG A 1 295 ? -7.905 6.215 -18.479 1.00 85.38 295 ARG A C 1
ATOM 2305 O O . ARG A 1 295 ? -8.453 6.133 -17.382 1.00 85.38 295 ARG A O 1
ATOM 2312 N N . LEU A 1 296 ? -6.923 5.403 -18.852 1.00 87.12 296 LEU A N 1
ATOM 2313 C CA . LEU A 1 296 ? -6.420 4.326 -18.000 1.00 87.12 296 LEU A CA 1
ATOM 2314 C C . LEU A 1 296 ? -5.238 4.819 -17.168 1.00 87.12 296 LEU A C 1
ATOM 2316 O O . LEU A 1 296 ? -4.298 5.402 -17.703 1.00 87.12 296 LEU A O 1
ATOM 2320 N N . VAL A 1 297 ? -5.282 4.565 -15.866 1.00 92.31 297 VAL A N 1
ATOM 2321 C CA . VAL A 1 297 ? -4.171 4.799 -14.941 1.00 92.31 297 VAL A CA 1
ATOM 2322 C C . VAL A 1 297 ? -3.767 3.454 -14.358 1.00 92.31 297 VAL A C 1
ATOM 2324 O O . VAL A 1 297 ? -4.624 2.737 -13.847 1.00 92.31 297 VAL A O 1
ATOM 2327 N N . PHE A 1 298 ? -2.487 3.113 -14.441 1.00 89.50 298 PHE A N 1
ATOM 2328 C CA . PHE A 1 298 ? -1.923 1.850 -13.979 1.00 89.50 298 PHE A CA 1
ATOM 2329 C C . PHE A 1 298 ? -0.954 2.100 -12.825 1.00 89.50 298 PHE A C 1
ATOM 2331 O O . PHE A 1 298 ? -0.130 3.003 -12.924 1.00 89.50 298 PHE A O 1
ATOM 2338 N N . ALA A 1 299 ? -1.007 1.282 -11.777 1.00 88.81 299 ALA A N 1
ATOM 2339 C CA . ALA A 1 299 ? 0.097 1.133 -10.831 1.00 88.81 299 ALA A CA 1
ATOM 2340 C C . ALA A 1 299 ? 1.005 0.005 -11.325 1.00 88.81 299 ALA A C 1
ATOM 2342 O O . ALA A 1 299 ? 0.521 -1.095 -11.608 1.00 88.81 299 ALA A O 1
ATOM 2343 N N . VAL A 1 300 ? 2.300 0.276 -11.448 1.00 83.56 300 VAL A N 1
ATOM 2344 C CA . VAL A 1 300 ? 3.269 -0.613 -12.088 1.00 83.56 300 VAL A CA 1
ATOM 2345 C C . VAL A 1 300 ? 4.472 -0.832 -11.181 1.00 83.56 300 VAL A C 1
ATOM 2347 O O . VAL A 1 300 ? 5.114 0.122 -10.751 1.00 83.56 300 VAL A O 1
ATOM 2350 N N . LEU A 1 301 ? 4.791 -2.098 -10.937 1.00 83.81 301 LEU A N 1
ATOM 2351 C CA . LEU A 1 301 ? 6.039 -2.530 -10.328 1.00 83.81 301 LEU A CA 1
ATOM 2352 C C . LEU A 1 301 ? 7.050 -2.842 -11.426 1.00 83.81 301 LEU A C 1
ATOM 2354 O O . LEU A 1 301 ? 6.799 -3.694 -12.274 1.00 83.81 301 LEU A O 1
ATOM 2358 N N . GLY A 1 302 ? 8.179 -2.141 -11.427 1.00 80.88 302 GLY A N 1
ATOM 2359 C CA . GLY A 1 302 ? 9.258 -2.392 -12.373 1.00 80.88 302 GLY A CA 1
ATOM 2360 C C . GLY A 1 302 ? 10.091 -1.160 -12.715 1.00 80.88 302 GLY A C 1
ATOM 2361 O O . GLY A 1 302 ? 9.855 -0.048 -12.241 1.00 80.88 302 GLY A O 1
ATOM 2362 N N . ASP A 1 303 ? 11.112 -1.374 -13.541 1.00 85.81 303 ASP A N 1
ATOM 2363 C CA . ASP A 1 303 ? 12.027 -0.321 -13.976 1.00 85.81 303 ASP A CA 1
ATOM 2364 C C . ASP A 1 303 ? 11.392 0.541 -15.077 1.00 85.81 303 ASP A C 1
ATOM 2366 O O . ASP A 1 303 ? 11.179 0.082 -16.200 1.00 85.81 303 ASP A O 1
ATOM 2370 N N . ILE A 1 304 ? 11.157 1.822 -14.777 1.00 93.25 304 ILE A N 1
ATOM 2371 C CA . ILE A 1 304 ? 10.528 2.789 -15.691 1.00 93.25 304 ILE A CA 1
ATOM 2372 C C . ILE A 1 304 ? 11.230 2.889 -17.059 1.00 93.25 304 ILE A C 1
ATOM 2374 O O . ILE A 1 304 ? 10.591 3.226 -18.051 1.00 93.25 304 ILE A O 1
ATOM 2378 N N . THR A 1 305 ? 12.525 2.563 -17.148 1.00 91.69 305 THR A N 1
ATOM 2379 C CA . THR A 1 305 ? 13.292 2.570 -18.408 1.00 91.69 305 THR A CA 1
ATOM 2380 C C . THR A 1 305 ? 12.929 1.428 -19.360 1.00 91.69 305 THR A C 1
ATOM 2382 O O . THR A 1 305 ? 13.317 1.467 -20.527 1.00 91.69 305 THR A O 1
ATOM 2385 N N . GLN A 1 306 ? 12.236 0.396 -18.869 1.00 87.62 306 GLN A N 1
ATOM 2386 C CA . GLN A 1 306 ? 11.766 -0.745 -19.662 1.00 87.62 306 GLN A CA 1
ATOM 2387 C C . GLN A 1 306 ? 10.332 -0.555 -20.177 1.00 87.62 306 GLN A C 1
ATOM 2389 O O . GLN A 1 306 ? 9.860 -1.370 -20.968 1.00 87.62 306 GLN A O 1
ATOM 2394 N N . LEU A 1 307 ? 9.636 0.508 -19.755 1.00 82.75 307 LEU A N 1
ATOM 2395 C CA . LEU A 1 307 ? 8.285 0.811 -20.219 1.00 82.75 307 LEU A CA 1
ATOM 2396 C C . LEU A 1 307 ? 8.291 1.378 -21.641 1.00 82.75 307 LEU A C 1
ATOM 2398 O O . LEU A 1 307 ? 8.995 2.339 -21.943 1.00 82.75 307 LEU A O 1
ATOM 2402 N N . GLU A 1 308 ? 7.433 0.817 -22.490 1.00 88.00 308 GLU A N 1
ATOM 2403 C CA . GLU A 1 308 ? 7.159 1.329 -23.833 1.00 88.00 308 GLU A CA 1
ATOM 2404 C C . GLU A 1 308 ? 6.020 2.355 -23.764 1.00 88.00 308 GLU A C 1
ATOM 2406 O O . GLU A 1 308 ? 4.832 2.019 -23.793 1.00 88.00 308 GLU A O 1
ATOM 2411 N N . VAL A 1 309 ? 6.394 3.623 -23.605 1.00 92.94 309 VAL A N 1
ATOM 2412 C CA . VAL A 1 309 ? 5.481 4.767 -23.446 1.00 92.94 309 VAL A CA 1
ATOM 2413 C C . VAL A 1 309 ? 5.983 5.963 -24.242 1.00 92.94 309 VAL A C 1
ATOM 2415 O O . VAL A 1 309 ? 7.154 6.039 -24.589 1.00 92.94 309 VAL A O 1
ATOM 2418 N N . ASP A 1 310 ? 5.123 6.936 -24.533 1.00 96.19 310 ASP A N 1
ATOM 2419 C CA . ASP A 1 310 ? 5.557 8.132 -25.258 1.00 96.19 310 ASP A CA 1
ATOM 2420 C C . ASP A 1 310 ? 6.498 8.996 -24.397 1.00 96.19 310 ASP A C 1
ATOM 2422 O O . ASP A 1 310 ? 7.494 9.508 -24.913 1.00 96.19 310 ASP A O 1
ATOM 2426 N N . VAL A 1 311 ? 6.226 9.112 -23.092 1.00 97.88 311 VAL A N 1
ATOM 2427 C CA . VAL A 1 311 ? 6.994 9.944 -22.150 1.00 97.88 311 VAL A CA 1
ATOM 2428 C C . VAL A 1 311 ? 7.350 9.169 -20.887 1.00 97.88 311 VAL A C 1
ATOM 2430 O O . VAL A 1 311 ? 6.482 8.539 -20.285 1.00 97.88 311 VAL A O 1
ATOM 2433 N N . ILE A 1 312 ? 8.598 9.273 -20.431 1.00 98.19 312 ILE A N 1
ATOM 2434 C CA . ILE A 1 312 ? 8.969 8.902 -19.056 1.00 98.19 312 ILE A CA 1
ATOM 2435 C C . ILE A 1 312 ? 9.329 10.158 -18.266 1.00 98.19 312 ILE A C 1
ATOM 2437 O O . ILE A 1 312 ? 9.983 11.064 -18.788 1.00 98.19 312 ILE A O 1
ATOM 2441 N N . VAL A 1 313 ? 8.919 10.218 -17.004 1.00 98.44 313 VAL A N 1
ATOM 2442 C CA . VAL A 1 313 ? 9.295 11.302 -16.097 1.00 98.44 313 VAL A CA 1
ATOM 2443 C C . VAL A 1 313 ? 10.548 10.902 -15.322 1.00 98.44 313 VAL A C 1
ATOM 2445 O O . VAL A 1 313 ? 10.627 9.818 -14.746 1.00 98.44 313 VAL A O 1
ATOM 2448 N N . ASN A 1 314 ? 11.536 11.790 -15.303 1.00 97.81 314 ASN A N 1
ATOM 2449 C CA . ASN A 1 314 ? 12.756 11.661 -14.521 1.00 97.81 314 ASN A CA 1
ATOM 2450 C C . ASN A 1 314 ? 12.672 12.565 -13.283 1.00 97.81 314 ASN A C 1
ATOM 2452 O O . ASN A 1 314 ? 12.369 13.749 -13.414 1.00 97.81 314 ASN A O 1
ATOM 2456 N N . ALA A 1 315 ? 12.992 12.029 -12.103 1.00 93.31 315 ALA A N 1
ATOM 2457 C CA . ALA A 1 315 ? 13.197 12.828 -10.897 1.00 93.31 315 ALA A CA 1
ATOM 2458 C C . ALA A 1 315 ? 14.601 13.459 -10.945 1.00 93.31 315 ALA A C 1
ATOM 2460 O O . ALA A 1 315 ? 15.600 12.793 -10.661 1.00 93.31 315 ALA A O 1
ATOM 2461 N N . ALA A 1 316 ? 14.667 14.721 -11.368 1.00 93.06 316 ALA A N 1
ATOM 2462 C CA . ALA A 1 316 ? 15.897 15.464 -11.619 1.00 93.06 316 ALA A CA 1
ATOM 2463 C C . ALA A 1 316 ? 16.232 16.450 -10.482 1.00 93.06 316 ALA A C 1
ATOM 2465 O O . ALA A 1 316 ? 15.524 16.532 -9.481 1.00 93.06 316 ALA A O 1
ATOM 2466 N N . ASN A 1 317 ? 17.339 17.176 -10.644 1.00 92.38 317 ASN A N 1
ATOM 2467 C CA . ASN A 1 317 ? 17.807 18.237 -9.751 1.00 92.38 317 ASN A CA 1
ATOM 2468 C C . ASN A 1 317 ? 17.948 19.565 -10.518 1.00 92.38 317 ASN A C 1
ATOM 2470 O O . ASN A 1 317 ? 17.781 19.595 -11.742 1.00 92.38 317 ASN A O 1
ATOM 2474 N N . GLU A 1 318 ? 18.289 20.637 -9.805 1.00 94.75 318 GLU A N 1
ATOM 2475 C CA . GLU A 1 318 ? 18.426 22.007 -10.312 1.00 94.75 318 GLU A CA 1
ATOM 2476 C C . GLU A 1 318 ? 19.409 22.140 -11.486 1.00 94.75 318 GLU A C 1
ATOM 2478 O O . GLU A 1 318 ? 19.243 22.994 -12.355 1.00 94.75 318 GLU A O 1
ATOM 2483 N N . ASP A 1 319 ? 20.429 21.282 -11.526 1.00 94.38 319 ASP A N 1
ATOM 2484 C CA . ASP A 1 319 ? 21.519 21.319 -12.503 1.00 94.38 319 ASP A CA 1
ATOM 2485 C C . ASP A 1 319 ? 21.314 20.326 -13.659 1.00 94.38 319 ASP A C 1
ATOM 2487 O O . ASP A 1 319 ? 22.199 20.165 -14.503 1.00 94.38 319 ASP A O 1
ATOM 2491 N N . LEU A 1 320 ? 20.175 19.618 -13.692 1.00 94.38 320 LEU A N 1
ATOM 2492 C CA . LEU A 1 320 ? 19.926 18.479 -14.583 1.00 94.38 320 LEU A CA 1
ATOM 2493 C C . LEU A 1 320 ? 21.115 17.502 -14.643 1.00 94.38 320 LEU A C 1
ATOM 2495 O O . LEU A 1 320 ? 21.466 16.956 -15.692 1.00 94.38 320 LEU A O 1
ATOM 2499 N N . ASP A 1 321 ? 21.744 17.278 -13.495 1.00 92.69 321 ASP A N 1
ATOM 2500 C CA . ASP A 1 321 ? 22.942 16.471 -13.349 1.00 92.69 321 ASP A CA 1
ATOM 2501 C C . ASP A 1 321 ? 22.571 15.069 -12.856 1.00 92.69 321 ASP A C 1
ATOM 2503 O O . ASP A 1 321 ? 22.264 14.836 -11.683 1.00 92.69 321 ASP A O 1
ATOM 2507 N N . HIS A 1 322 ? 22.563 14.106 -13.771 1.00 93.62 322 HIS A N 1
ATOM 2508 C CA . HIS A 1 322 ? 21.983 12.784 -13.565 1.00 93.62 322 HIS A CA 1
ATOM 2509 C C . HIS A 1 322 ? 23.004 11.772 -13.021 1.00 93.62 322 HIS A C 1
ATOM 2511 O O . HIS A 1 322 ? 23.169 10.672 -13.547 1.00 93.62 322 HIS A O 1
ATOM 2517 N N . ARG A 1 323 ? 23.705 12.130 -11.938 1.00 81.62 323 ARG A N 1
ATOM 2518 C CA . ARG A 1 323 ? 24.736 11.281 -11.304 1.00 81.62 323 ARG A CA 1
ATOM 2519 C C . ARG A 1 323 ? 24.220 10.298 -10.251 1.00 81.62 323 ARG A C 1
ATOM 2521 O O . ARG A 1 323 ? 24.970 9.401 -9.862 1.00 81.62 323 ARG A O 1
ATOM 2528 N N . GLY A 1 324 ? 22.970 10.427 -9.802 1.00 77.81 324 GLY A N 1
ATOM 2529 C CA . GLY A 1 324 ? 22.399 9.615 -8.719 1.00 77.81 324 GLY A CA 1
ATOM 2530 C C . GLY A 1 324 ? 20.946 9.187 -8.942 1.00 77.81 324 GLY A C 1
ATOM 2531 O O . GLY A 1 324 ? 20.257 9.708 -9.818 1.00 77.81 324 GLY A O 1
ATOM 2532 N N . GLY A 1 325 ? 20.496 8.219 -8.137 1.00 87.94 325 GLY A N 1
ATOM 2533 C CA . GLY A 1 325 ? 19.109 7.743 -8.108 1.00 87.94 325 GLY A CA 1
ATOM 2534 C C . GLY A 1 325 ? 18.577 7.267 -9.463 1.00 87.94 325 GLY A C 1
ATOM 2535 O O . GLY A 1 325 ? 19.316 6.721 -10.284 1.00 87.94 325 GLY A O 1
ATOM 2536 N N . LEU A 1 326 ? 17.282 7.504 -9.693 1.00 90.50 326 LEU A N 1
ATOM 2537 C CA . LEU A 1 326 ? 16.602 7.165 -10.944 1.00 90.50 326 LEU A CA 1
ATOM 2538 C C . LEU A 1 326 ? 17.225 7.869 -12.161 1.00 90.50 326 LEU A C 1
ATOM 2540 O O . LEU A 1 326 ? 17.382 7.253 -13.214 1.00 90.50 326 LEU A O 1
ATOM 2544 N N . ALA A 1 327 ? 17.643 9.127 -12.006 1.00 89.56 327 ALA A N 1
ATOM 2545 C CA . ALA A 1 327 ? 18.244 9.905 -13.084 1.00 89.56 327 ALA A CA 1
ATOM 2546 C C . ALA A 1 327 ? 19.503 9.229 -13.655 1.00 89.56 327 ALA A C 1
ATOM 2548 O O . ALA A 1 327 ? 19.673 9.162 -14.875 1.00 89.56 327 ALA A O 1
ATOM 2549 N N . LYS A 1 328 ? 20.341 8.638 -12.790 1.00 92.12 328 LYS A N 1
ATOM 2550 C CA . LYS A 1 328 ? 21.515 7.860 -13.216 1.00 92.12 328 LYS A CA 1
ATOM 2551 C C . LYS A 1 328 ? 21.128 6.635 -14.038 1.00 92.12 328 LYS A C 1
ATOM 2553 O O . LYS A 1 328 ? 21.769 6.344 -15.044 1.00 92.12 328 LYS A O 1
ATOM 2558 N N . VAL A 1 329 ? 20.081 5.919 -13.625 1.00 92.12 329 VAL A N 1
ATOM 2559 C CA . VAL A 1 329 ? 19.588 4.729 -14.339 1.00 92.12 329 VAL A CA 1
ATOM 2560 C C . VAL A 1 329 ? 19.095 5.109 -15.737 1.00 92.12 329 VAL A C 1
ATOM 2562 O O . VAL A 1 329 ? 19.443 4.439 -16.711 1.00 92.12 329 VAL A O 1
ATOM 2565 N N . ILE A 1 330 ? 18.370 6.226 -15.850 1.00 93.69 330 ILE A N 1
ATOM 2566 C CA . ILE A 1 330 ? 17.880 6.775 -17.121 1.00 93.69 330 ILE A CA 1
ATOM 2567 C C . ILE A 1 330 ? 19.040 7.116 -18.066 1.00 93.69 330 ILE A C 1
ATOM 2569 O O . ILE A 1 330 ? 19.009 6.696 -19.219 1.00 93.69 330 ILE A O 1
ATOM 2573 N N . VAL A 1 331 ? 20.096 7.795 -17.599 1.00 94.19 331 VAL A N 1
ATOM 2574 C CA . VAL A 1 331 ? 21.270 8.101 -18.445 1.00 94.19 331 VAL A CA 1
ATOM 2575 C C . VAL A 1 331 ? 22.084 6.854 -18.786 1.00 94.19 331 VAL A C 1
ATOM 2577 O O . VAL A 1 331 ? 22.530 6.712 -19.923 1.00 94.19 331 VAL A O 1
ATOM 2580 N N . ASN A 1 332 ? 22.256 5.919 -17.850 1.00 93.25 332 ASN A N 1
ATOM 2581 C CA . ASN A 1 332 ? 22.995 4.680 -18.109 1.00 93.25 332 ASN A CA 1
ATOM 2582 C C . ASN A 1 332 ? 22.341 3.851 -19.222 1.00 93.25 332 ASN A C 1
ATOM 2584 O O . ASN A 1 332 ? 23.038 3.351 -20.104 1.00 93.25 332 ASN A O 1
ATOM 2588 N N . LYS A 1 333 ? 21.009 3.727 -19.200 1.00 93.12 333 LYS A N 1
ATOM 2589 C CA . LYS A 1 333 ? 20.258 2.951 -20.196 1.00 93.12 333 LYS A CA 1
ATOM 2590 C C . LYS A 1 333 ? 19.970 3.735 -21.477 1.00 93.12 333 LYS A C 1
ATOM 2592 O O . LYS A 1 333 ? 20.025 3.169 -22.564 1.00 93.12 333 LYS A O 1
ATOM 2597 N N . GLY A 1 334 ? 19.695 5.031 -21.364 1.00 92.19 334 GLY A N 1
ATOM 2598 C CA . GLY A 1 334 ? 19.385 5.904 -22.494 1.00 92.19 334 GLY A CA 1
ATOM 2599 C C . GLY A 1 334 ? 20.603 6.459 -23.228 1.00 92.19 334 GLY A C 1
ATOM 2600 O O . GLY A 1 334 ? 20.484 6.888 -24.372 1.00 92.19 334 GLY A O 1
ATOM 2601 N N . GLY A 1 335 ? 21.788 6.396 -22.626 1.00 95.12 335 GLY A N 1
ATOM 2602 C CA . GLY A 1 335 ? 23.031 6.903 -23.196 1.00 95.12 335 GLY A CA 1
ATOM 2603 C C . GLY A 1 335 ? 23.365 8.336 -22.772 1.00 95.12 335 GLY A C 1
ATOM 2604 O O . GLY A 1 335 ? 22.522 9.105 -22.309 1.00 95.12 335 GLY A O 1
ATOM 2605 N N . LYS A 1 336 ? 24.642 8.698 -22.950 1.00 93.44 336 LYS A N 1
ATOM 2606 C CA . LYS A 1 336 ? 25.213 9.976 -22.488 1.00 93.44 336 LYS A CA 1
ATOM 2607 C C . LYS A 1 336 ? 24.619 11.209 -23.177 1.00 93.44 336 LYS A C 1
ATOM 2609 O O . LYS A 1 336 ? 24.663 12.283 -22.587 1.00 93.44 336 LYS A O 1
ATOM 2614 N N . ASP A 1 337 ? 24.024 11.053 -24.359 1.00 94.19 337 ASP A N 1
ATOM 2615 C CA . ASP A 1 337 ? 23.434 12.158 -25.125 1.00 94.19 337 ASP A CA 1
ATOM 2616 C C . ASP A 1 337 ? 22.334 12.896 -24.348 1.00 94.19 337 ASP A C 1
ATOM 2618 O O . ASP A 1 337 ? 22.228 14.116 -24.460 1.00 94.19 337 ASP A O 1
ATOM 2622 N N . ILE A 1 338 ? 21.591 12.186 -23.488 1.00 97.19 338 ILE A N 1
ATOM 2623 C CA . ILE A 1 338 ? 20.597 12.782 -22.580 1.00 97.19 338 ILE A CA 1
ATOM 2624 C C . ILE A 1 338 ? 21.276 13.802 -21.655 1.00 97.19 338 ILE A C 1
ATOM 2626 O O . ILE A 1 338 ? 20.846 14.947 -21.544 1.00 97.19 338 ILE A O 1
ATOM 2630 N N . GLN A 1 339 ? 22.387 13.409 -21.022 1.00 97.31 339 GLN A N 1
ATOM 2631 C CA . GLN A 1 339 ? 23.141 14.289 -20.128 1.00 97.31 339 GLN A CA 1
ATOM 2632 C C . GLN A 1 339 ? 23.768 15.464 -20.889 1.00 97.31 339 GLN A C 1
ATOM 2634 O O . GLN A 1 339 ? 23.802 16.583 -20.376 1.00 97.31 339 GLN A O 1
ATOM 2639 N N . THR A 1 340 ? 24.258 15.230 -22.109 1.00 95.94 340 THR A N 1
ATOM 2640 C CA . THR A 1 340 ? 24.835 16.276 -22.964 1.00 95.94 340 THR A CA 1
ATOM 2641 C C . THR A 1 340 ? 23.799 17.335 -23.344 1.00 95.94 340 THR A C 1
ATOM 2643 O O . THR A 1 340 ? 24.106 18.529 -23.293 1.00 95.94 340 THR A O 1
ATOM 2646 N N . GLU A 1 341 ? 22.574 16.926 -23.681 1.00 97.19 341 GLU A N 1
ATOM 2647 C CA . GLU A 1 341 ? 21.460 17.833 -23.979 1.00 97.19 341 GLU A CA 1
ATOM 2648 C C . GLU A 1 341 ? 21.069 18.666 -22.749 1.00 97.19 341 GLU A C 1
ATOM 2650 O O . GLU A 1 341 ? 21.022 19.895 -22.832 1.00 97.19 341 GLU A O 1
ATOM 2655 N N . CYS A 1 342 ? 20.918 18.024 -21.588 1.00 97.12 342 CYS A N 1
ATOM 2656 C CA . CYS A 1 342 ? 20.649 18.693 -20.314 1.00 97.12 342 CYS A CA 1
ATOM 2657 C C . CYS A 1 342 ? 21.724 19.729 -19.940 1.00 97.12 342 CYS A C 1
ATOM 2659 O O . CYS A 1 342 ? 21.400 20.869 -19.612 1.00 97.12 342 CYS A O 1
ATOM 2661 N N . ILE A 1 343 ? 23.013 19.385 -20.064 1.00 95.50 343 ILE A N 1
ATOM 2662 C CA . ILE A 1 343 ? 24.120 20.326 -19.807 1.00 95.50 343 ILE A CA 1
ATOM 2663 C C . ILE A 1 343 ? 24.043 21.531 -20.751 1.00 95.50 343 ILE A C 1
ATOM 2665 O O . ILE A 1 343 ? 24.297 22.664 -20.338 1.00 95.50 343 ILE A O 1
ATOM 2669 N N . LYS A 1 344 ? 23.709 21.307 -22.027 1.00 96.69 344 LYS A N 1
ATOM 2670 C CA . LYS A 1 344 ? 23.555 22.391 -23.003 1.00 96.69 344 LYS A CA 1
ATOM 2671 C C . LYS A 1 344 ? 22.396 23.314 -22.627 1.00 96.69 344 LYS A C 1
ATOM 2673 O O . LYS A 1 344 ? 22.559 24.528 -22.728 1.00 96.69 344 LYS A O 1
ATOM 2678 N N . TYR A 1 345 ? 21.273 22.761 -22.171 1.00 96.69 345 TYR A N 1
ATOM 2679 C CA . TYR A 1 345 ? 20.132 23.540 -21.697 1.00 96.69 345 TYR A CA 1
ATOM 2680 C C . TYR A 1 345 ? 20.501 24.418 -20.496 1.00 96.69 345 TYR A C 1
ATOM 2682 O O . TYR A 1 345 ? 20.321 25.633 -20.566 1.00 96.69 345 TYR A O 1
ATOM 2690 N N . ILE A 1 346 ? 21.113 23.847 -19.452 1.00 97.06 346 ILE A N 1
ATOM 2691 C CA . ILE A 1 346 ? 21.517 24.593 -18.245 1.00 97.06 346 ILE A CA 1
ATOM 2692 C C . ILE A 1 346 ? 22.490 25.726 -18.584 1.00 97.06 346 ILE A C 1
ATOM 2694 O O . ILE A 1 346 ? 22.347 26.841 -18.087 1.00 97.06 346 ILE A O 1
ATOM 2698 N N . LYS A 1 347 ? 23.436 25.493 -19.505 1.00 95.38 347 LYS A N 1
ATOM 2699 C CA . LYS A 1 347 ? 24.348 26.545 -19.988 1.00 95.38 347 LYS A CA 1
ATOM 2700 C C . LYS A 1 347 ? 23.635 27.696 -20.705 1.00 95.38 347 LYS A C 1
ATOM 2702 O O . LYS A 1 347 ? 24.160 28.803 -20.718 1.00 95.38 347 LYS A O 1
ATOM 2707 N N . GLN A 1 348 ? 22.491 27.441 -21.340 1.00 95.06 348 GLN A N 1
ATOM 2708 C CA . GLN A 1 348 ? 21.753 28.435 -22.127 1.00 95.06 348 GLN A CA 1
ATOM 2709 C C . GLN A 1 348 ? 20.648 29.143 -21.340 1.00 95.06 348 GLN A C 1
ATOM 2711 O O . GLN A 1 348 ? 20.350 30.301 -21.628 1.00 95.06 348 GLN A O 1
ATOM 2716 N N . LYS A 1 349 ? 19.997 28.441 -20.411 1.00 94.12 349 LYS A N 1
ATOM 2717 C CA . LYS A 1 349 ? 18.776 28.892 -19.729 1.00 94.12 349 LYS A CA 1
ATOM 2718 C C . LYS A 1 349 ? 18.929 29.047 -18.217 1.00 94.12 349 LYS A C 1
ATOM 2720 O O . LYS A 1 349 ? 18.068 29.670 -17.610 1.00 94.12 349 LYS A O 1
ATOM 2725 N N . GLY A 1 350 ? 20.032 28.575 -17.638 1.00 92.88 350 GLY A N 1
ATOM 2726 C CA . GLY A 1 350 ? 20.259 28.584 -16.195 1.00 92.88 350 GLY A CA 1
ATOM 2727 C C . GLY A 1 350 ? 19.722 27.332 -15.501 1.00 92.88 350 GLY A C 1
ATOM 2728 O O . GLY A 1 350 ? 19.258 26.397 -16.153 1.00 92.88 350 GLY A O 1
ATOM 2729 N N . LYS A 1 351 ? 19.847 27.315 -14.169 1.00 95.50 351 LYS A N 1
ATOM 2730 C CA . LYS A 1 351 ? 19.358 26.233 -13.304 1.00 95.50 351 LYS A CA 1
ATOM 2731 C C . LYS A 1 351 ? 17.832 26.186 -13.280 1.00 95.50 351 LYS A C 1
ATOM 2733 O O . LYS A 1 351 ? 17.191 27.223 -13.427 1.00 95.50 351 LYS A O 1
ATOM 2738 N N . LEU A 1 352 ? 17.284 25.000 -13.037 1.00 93.62 352 LEU A N 1
ATOM 2739 C CA . LEU A 1 352 ? 15.865 24.829 -12.737 1.00 93.62 352 LEU A CA 1
ATOM 2740 C C . LEU A 1 352 ? 15.557 25.254 -11.297 1.00 93.62 352 LEU A C 1
ATOM 2742 O O . LEU A 1 352 ? 16.370 25.060 -10.390 1.00 93.62 352 LEU A O 1
ATOM 2746 N N . SER A 1 353 ? 14.353 25.771 -11.093 1.00 93.75 353 SER A N 1
ATOM 2747 C CA . SER A 1 353 ? 13.741 25.989 -9.780 1.00 93.75 353 SER A CA 1
ATOM 2748 C C . SER A 1 353 ? 12.889 24.783 -9.367 1.00 93.75 353 SER A C 1
ATOM 2750 O O . SER A 1 353 ? 12.431 24.021 -10.220 1.00 93.75 353 SER A O 1
ATOM 2752 N N . GLU A 1 354 ? 12.674 24.586 -8.061 1.00 90.88 354 GLU A N 1
ATOM 2753 C CA . GLU A 1 354 ? 11.759 23.539 -7.580 1.00 90.88 354 GLU A CA 1
ATOM 2754 C C . GLU A 1 354 ? 10.372 23.722 -8.222 1.00 90.88 354 GLU A C 1
ATOM 2756 O O . GLU A 1 354 ? 9.859 24.837 -8.283 1.00 90.88 354 GLU A O 1
ATOM 2761 N N . GLY A 1 355 ? 9.772 22.636 -8.712 1.00 89.38 355 GLY A N 1
ATOM 2762 C CA . GLY A 1 355 ? 8.507 22.682 -9.453 1.00 89.38 355 GLY A CA 1
ATOM 2763 C C . GLY A 1 355 ? 8.670 22.703 -10.975 1.00 89.38 355 GLY A C 1
ATOM 2764 O O . GLY A 1 355 ? 7.742 22.327 -11.690 1.00 89.38 355 GLY A O 1
ATOM 2765 N N . GLU A 1 356 ? 9.844 23.079 -11.489 1.00 94.12 356 GLU A N 1
ATOM 2766 C CA . GLU A 1 356 ? 10.068 23.195 -12.929 1.00 94.12 356 GLU A CA 1
ATOM 2767 C C . GLU A 1 356 ? 10.360 21.851 -13.611 1.00 94.12 356 GLU A C 1
ATOM 2769 O O . GLU A 1 356 ? 10.907 20.903 -13.033 1.00 94.12 356 GLU A O 1
ATOM 2774 N N . VAL A 1 357 ? 10.012 21.785 -14.899 1.00 97.75 357 VAL A N 1
ATOM 2775 C CA . VAL A 1 357 ? 10.175 20.599 -15.742 1.00 97.75 357 VAL A CA 1
ATOM 2776 C C . VAL A 1 357 ? 10.857 20.979 -17.050 1.00 97.75 357 VAL A C 1
ATOM 2778 O O . VAL A 1 357 ? 10.408 21.873 -17.762 1.00 97.75 357 VAL A O 1
ATOM 2781 N N . TYR A 1 358 ? 11.906 20.244 -17.414 1.00 97.56 358 TYR A N 1
ATOM 2782 C CA . TYR A 1 358 ? 12.549 20.346 -18.723 1.00 97.56 358 TYR A CA 1
ATOM 2783 C C . TYR A 1 358 ? 12.314 19.080 -19.551 1.00 97.56 358 TYR A C 1
ATOM 2785 O O . TYR A 1 358 ? 12.481 17.974 -19.050 1.00 97.56 358 TYR A O 1
ATOM 2793 N N . CYS A 1 359 ? 11.964 19.216 -20.830 1.00 97.88 359 CYS A N 1
ATOM 2794 C CA . CYS A 1 359 ? 11.760 18.075 -21.724 1.00 97.88 359 CYS A CA 1
ATOM 2795 C C . CYS A 1 359 ? 12.933 17.900 -22.697 1.00 97.88 359 CYS A C 1
ATOM 2797 O O . CYS A 1 359 ? 13.233 18.818 -23.462 1.00 97.88 359 CYS A O 1
ATOM 2799 N N . SER A 1 360 ? 13.535 16.708 -22.713 1.00 96.88 360 SER A N 1
ATOM 2800 C CA . SER A 1 360 ? 14.659 16.346 -23.586 1.00 96.88 360 SER A CA 1
ATOM 2801 C C . SER A 1 360 ? 14.358 15.116 -24.454 1.00 96.88 360 SER A C 1
ATOM 2803 O O . SER A 1 360 ? 13.327 14.445 -24.300 1.00 96.88 360 SER A O 1
ATOM 2805 N N . LYS A 1 361 ? 15.264 14.799 -25.386 1.00 95.94 361 LYS A N 1
ATOM 2806 C CA . LYS A 1 361 ? 15.223 13.544 -26.154 1.00 95.94 361 LYS A CA 1
ATOM 2807 C C . LYS A 1 361 ? 15.505 12.316 -25.280 1.00 95.94 361 LYS A C 1
ATOM 2809 O O . LYS A 1 361 ? 16.272 12.356 -24.329 1.00 95.94 361 LYS A O 1
ATOM 2814 N N . ALA A 1 362 ? 14.946 11.176 -25.682 1.00 93.62 362 ALA A N 1
ATOM 2815 C CA . ALA A 1 362 ? 15.020 9.922 -24.928 1.00 93.62 362 ALA A CA 1
ATOM 2816 C C . ALA A 1 362 ? 16.305 9.088 -25.110 1.00 93.62 362 ALA A C 1
ATOM 2818 O O . ALA A 1 362 ? 16.466 8.049 -24.464 1.00 93.62 362 ALA A O 1
ATOM 2819 N N . GLY A 1 363 ? 17.215 9.500 -25.998 1.00 94.62 363 GLY A N 1
ATOM 2820 C CA . GLY A 1 363 ? 18.387 8.699 -26.358 1.00 94.62 363 GLY A CA 1
ATOM 2821 C C . GLY A 1 363 ? 17.990 7.310 -26.878 1.00 94.62 363 GLY A C 1
ATOM 2822 O O . GLY A 1 363 ? 17.226 7.197 -27.832 1.00 94.62 363 GLY A O 1
ATOM 2823 N N . LYS A 1 364 ? 18.513 6.256 -26.244 1.00 94.56 364 LYS A N 1
ATOM 2824 C CA . LYS A 1 364 ? 18.259 4.837 -26.560 1.00 94.56 364 LYS A CA 1
ATOM 2825 C C . LYS A 1 364 ? 17.048 4.234 -25.834 1.00 94.56 364 LYS A C 1
ATOM 2827 O O . LYS A 1 364 ? 16.787 3.043 -26.000 1.00 94.56 364 LYS A O 1
ATOM 2832 N N . LEU A 1 365 ? 16.347 4.995 -24.991 1.00 93.50 365 LEU A N 1
ATOM 2833 C CA . LEU A 1 365 ? 15.190 4.478 -24.253 1.00 93.50 365 LEU A CA 1
ATOM 2834 C C . LEU A 1 365 ? 14.003 4.238 -25.185 1.00 93.50 365 LEU A C 1
ATOM 2836 O O . LEU A 1 365 ? 13.848 4.901 -26.208 1.00 93.50 365 LEU A O 1
ATOM 2840 N N . LYS A 1 366 ? 13.120 3.316 -24.791 1.00 90.44 366 LYS A N 1
ATOM 2841 C CA . LYS A 1 366 ? 11.891 2.985 -25.526 1.00 90.44 366 LYS A CA 1
ATOM 2842 C C . LYS A 1 366 ? 10.764 4.004 -25.287 1.00 90.44 366 LYS A C 1
ATOM 2844 O O . LYS A 1 366 ? 9.609 3.635 -25.089 1.00 90.44 366 LYS A O 1
ATOM 2849 N N . CYS A 1 367 ? 11.104 5.289 -25.303 1.00 92.88 367 CYS A N 1
ATOM 2850 C CA . CYS A 1 367 ? 10.152 6.391 -25.260 1.00 92.88 367 CYS A CA 1
ATOM 2851 C C . CYS A 1 367 ? 10.536 7.491 -26.249 1.00 92.88 367 CYS A C 1
ATOM 2853 O O . CYS A 1 367 ? 11.620 7.484 -26.828 1.00 92.88 367 CYS A O 1
ATOM 2855 N N . LYS A 1 368 ? 9.627 8.436 -26.490 1.00 93.81 368 LYS A N 1
ATOM 2856 C CA . LYS A 1 368 ? 9.861 9.544 -27.428 1.00 93.81 368 LYS A CA 1
ATOM 2857 C C . LYS A 1 368 ? 10.530 10.734 -26.744 1.00 93.81 368 LYS A C 1
ATOM 2859 O O . LYS A 1 368 ? 11.245 11.489 -27.399 1.00 93.81 368 LYS A O 1
ATOM 2864 N N . MET A 1 369 ? 10.283 10.913 -25.447 1.00 96.44 369 MET A N 1
ATOM 2865 C CA . MET A 1 369 ? 10.720 12.076 -24.677 1.00 96.44 369 MET A CA 1
ATOM 2866 C C . MET A 1 369 ? 10.936 11.728 -23.200 1.00 96.44 369 MET A C 1
ATOM 2868 O O . MET A 1 369 ? 10.253 10.859 -22.649 1.00 96.44 369 MET A O 1
ATOM 2872 N N . ILE A 1 370 ? 11.852 12.449 -22.553 1.00 98.38 370 ILE A N 1
ATOM 2873 C CA . ILE A 1 370 ? 12.029 12.433 -21.098 1.00 98.38 370 ILE A CA 1
ATOM 2874 C C . ILE A 1 370 ? 11.603 13.792 -20.545 1.00 98.38 370 ILE A C 1
ATOM 2876 O O . ILE A 1 370 ? 12.096 14.823 -20.999 1.00 98.38 370 ILE A O 1
ATOM 2880 N N . ALA A 1 371 ? 10.711 13.795 -19.557 1.00 98.38 371 ALA A N 1
ATOM 2881 C CA . ALA A 1 371 ? 10.357 14.993 -18.803 1.00 98.38 371 ALA A CA 1
ATOM 2882 C C . ALA A 1 371 ? 11.131 15.004 -17.473 1.00 98.38 371 ALA A C 1
ATOM 2884 O O . ALA A 1 371 ? 10.858 14.213 -16.573 1.00 98.38 371 ALA A O 1
ATOM 2885 N N . HIS A 1 372 ? 12.139 15.861 -17.365 1.00 98.12 372 HIS A N 1
ATOM 2886 C CA . HIS A 1 372 ? 13.003 16.027 -16.200 1.00 98.12 372 HIS A CA 1
ATOM 2887 C C . HIS A 1 372 ? 12.349 16.982 -15.206 1.00 98.12 372 HIS A C 1
ATOM 2889 O O . HIS A 1 372 ? 12.425 18.194 -15.382 1.00 98.12 372 HIS A O 1
ATOM 2895 N N . ALA A 1 373 ? 11.701 16.434 -14.181 1.00 97.62 373 ALA A N 1
ATOM 2896 C CA . ALA A 1 373 ? 11.016 17.199 -13.149 1.00 97.62 373 ALA A CA 1
ATOM 2897 C C . ALA A 1 373 ? 11.941 17.438 -11.951 1.00 97.62 373 ALA A C 1
ATOM 2899 O O . ALA A 1 373 ? 12.400 16.474 -11.326 1.00 97.62 373 ALA A O 1
ATOM 2900 N N . PHE A 1 374 ? 12.203 18.704 -11.619 1.00 96.50 374 PHE A N 1
ATOM 2901 C CA . PHE A 1 374 ? 12.922 19.068 -10.404 1.00 96.50 374 PHE A CA 1
ATOM 2902 C C . PHE A 1 374 ? 11.934 19.222 -9.242 1.00 96.50 374 PHE A C 1
ATOM 2904 O O . PHE A 1 374 ? 11.421 20.301 -8.952 1.00 96.50 374 PHE A O 1
ATOM 2911 N N . GLY A 1 375 ? 11.640 18.095 -8.592 1.00 94.25 375 GLY A N 1
ATOM 2912 C CA . GLY A 1 375 ? 10.769 18.069 -7.421 1.00 94.25 375 GLY A CA 1
ATOM 2913 C C . GLY A 1 375 ? 11.414 18.713 -6.183 1.00 94.25 375 GLY A C 1
ATOM 2914 O O . GLY A 1 375 ? 12.636 18.824 -6.109 1.00 94.25 375 GLY A O 1
ATOM 2915 N N . PRO A 1 376 ? 10.613 19.097 -5.177 1.00 91.62 376 PRO A N 1
ATOM 2916 C CA . PRO A 1 376 ? 11.105 19.798 -3.996 1.00 91.62 376 PRO A CA 1
ATOM 2917 C C . PRO A 1 376 ? 11.898 18.890 -3.059 1.00 91.62 376 PRO A C 1
ATOM 2919 O O . PRO A 1 376 ? 11.623 17.685 -2.958 1.00 91.62 376 PRO A O 1
ATOM 2922 N N . VAL A 1 377 ? 12.830 19.495 -2.319 1.00 89.69 377 VAL A N 1
ATOM 2923 C CA . VAL A 1 377 ? 13.505 18.860 -1.181 1.00 89.69 377 VAL A CA 1
ATOM 2924 C C . VAL A 1 377 ? 12.613 18.953 0.051 1.00 89.69 377 VAL A C 1
ATOM 2926 O O . VAL A 1 377 ? 12.159 20.037 0.415 1.00 89.69 377 VAL A O 1
ATOM 2929 N N . TRP A 1 378 ? 12.377 17.830 0.729 1.00 89.94 378 TRP A N 1
ATOM 2930 C CA . TRP A 1 378 ? 11.488 17.793 1.885 1.00 89.94 378 TRP A CA 1
ATOM 2931 C C . TRP A 1 378 ? 12.068 18.529 3.094 1.00 89.94 378 TRP A C 1
ATOM 2933 O O . TRP A 1 378 ? 13.103 18.148 3.642 1.00 89.94 378 TRP A O 1
ATOM 2943 N N . LYS A 1 379 ? 11.355 19.559 3.559 1.00 86.44 379 LYS A N 1
ATOM 2944 C CA . LYS A 1 379 ? 11.709 20.406 4.708 1.00 86.44 379 LYS A CA 1
ATOM 2945 C C . LYS A 1 379 ? 10.587 20.381 5.752 1.00 86.44 379 LYS A C 1
ATOM 2947 O O . LYS A 1 379 ? 10.228 21.394 6.349 1.00 86.44 379 LYS A O 1
ATOM 2952 N N . ASN A 1 380 ? 10.059 19.183 6.021 1.00 81.56 380 ASN A N 1
ATOM 2953 C CA . ASN A 1 380 ? 8.970 18.913 6.970 1.00 81.56 380 ASN A CA 1
ATOM 2954 C C . ASN A 1 380 ? 7.578 19.433 6.559 1.00 81.56 380 ASN A C 1
ATOM 2956 O O . ASN A 1 380 ? 6.677 19.452 7.402 1.00 81.56 380 ASN A O 1
ATOM 2960 N N . GLY A 1 381 ? 7.368 19.801 5.291 1.00 79.31 381 GLY A N 1
ATOM 2961 C CA . GLY A 1 381 ? 6.057 20.191 4.759 1.00 79.31 381 GLY A CA 1
ATOM 2962 C C . GLY A 1 381 ? 5.641 21.609 5.146 1.00 79.31 381 GLY A C 1
ATOM 2963 O O . GLY A 1 381 ? 4.455 21.870 5.329 1.00 79.31 381 GLY A O 1
ATOM 2964 N N . ARG A 1 382 ? 6.613 22.501 5.368 1.00 77.75 382 ARG A N 1
ATOM 2965 C CA . ARG A 1 382 ? 6.400 23.889 5.824 1.00 77.75 382 ARG A CA 1
ATOM 2966 C C . ARG A 1 382 ? 6.872 24.929 4.807 1.00 77.75 382 ARG A C 1
ATOM 2968 O O . ARG A 1 382 ? 6.976 26.107 5.137 1.00 77.75 382 ARG A O 1
ATOM 2975 N N . SER A 1 383 ? 7.233 24.506 3.604 1.00 81.50 383 SER A N 1
ATOM 2976 C CA . SER A 1 383 ? 7.913 25.321 2.597 1.00 81.50 383 SER A CA 1
ATOM 2977 C C . SER A 1 383 ? 7.383 25.023 1.193 1.00 81.50 383 SER A C 1
ATOM 2979 O O . SER A 1 383 ? 8.164 24.921 0.254 1.00 81.50 383 SER A O 1
ATOM 2981 N N . ASN A 1 384 ? 6.057 24.890 1.069 1.00 88.31 384 ASN A N 1
ATOM 2982 C CA . ASN A 1 384 ? 5.328 24.668 -0.188 1.00 88.31 384 ASN A CA 1
ATOM 2983 C C . ASN A 1 384 ? 5.778 23.424 -0.978 1.00 88.31 384 ASN A C 1
ATOM 2985 O O . ASN A 1 384 ? 5.581 23.339 -2.187 1.00 88.31 384 ASN A O 1
ATOM 2989 N N . GLU A 1 385 ? 6.350 22.419 -0.308 1.00 92.25 385 GLU A N 1
ATOM 2990 C CA . GLU A 1 385 ? 6.841 21.212 -0.979 1.00 92.25 385 GLU A CA 1
ATOM 2991 C C . GLU A 1 385 ? 5.698 20.419 -1.629 1.00 92.25 385 GLU A C 1
ATOM 2993 O O . GLU A 1 385 ? 5.886 19.733 -2.626 1.00 92.25 385 GLU A O 1
ATOM 2998 N N . GLU A 1 386 ? 4.485 20.474 -1.082 1.00 93.25 386 GLU A N 1
ATOM 2999 C CA . GLU A 1 386 ? 3.331 19.884 -1.763 1.00 93.25 386 GLU A CA 1
ATOM 3000 C C . GLU A 1 386 ? 3.039 20.597 -3.087 1.00 93.25 386 GLU A C 1
ATOM 3002 O O . GLU A 1 386 ? 2.908 19.921 -4.104 1.00 93.25 386 GLU A O 1
ATOM 3007 N N . ASP A 1 387 ? 3.030 21.930 -3.106 1.00 93.25 387 ASP A N 1
ATOM 3008 C CA . ASP A 1 387 ? 2.718 22.716 -4.302 1.00 93.25 387 ASP A CA 1
ATOM 3009 C C . ASP A 1 387 ? 3.768 22.523 -5.404 1.00 93.25 387 ASP A C 1
ATOM 3011 O O . ASP A 1 387 ? 3.408 22.182 -6.526 1.00 93.25 387 ASP A O 1
ATOM 3015 N N . HIS A 1 388 ? 5.065 22.576 -5.084 1.00 94.56 388 HIS A N 1
ATOM 3016 C CA . HIS A 1 388 ? 6.120 22.319 -6.076 1.00 94.56 388 HIS A CA 1
ATOM 3017 C C . HIS A 1 388 ? 6.047 20.892 -6.655 1.00 94.56 388 HIS A C 1
ATOM 3019 O O . HIS A 1 388 ? 6.283 20.675 -7.846 1.00 94.56 388 HIS A O 1
ATOM 3025 N N . LEU A 1 389 ? 5.695 19.886 -5.841 1.00 97.62 389 LEU A N 1
ATOM 3026 C CA . LEU A 1 389 ? 5.476 18.529 -6.349 1.00 97.62 389 LEU A CA 1
ATOM 3027 C C . LEU A 1 389 ? 4.235 18.469 -7.254 1.00 97.62 389 LEU A C 1
ATOM 3029 O O . LEU A 1 389 ? 4.249 17.755 -8.261 1.00 97.62 389 LEU A O 1
ATOM 3033 N N . ARG A 1 390 ? 3.176 19.221 -6.925 1.00 97.62 390 ARG A N 1
ATOM 3034 C CA . ARG A 1 390 ? 1.987 19.331 -7.777 1.00 97.62 390 ARG A CA 1
ATOM 3035 C C . ARG A 1 390 ? 2.322 19.960 -9.122 1.00 97.62 390 ARG A C 1
ATOM 3037 O O . ARG A 1 390 ? 1.929 19.397 -10.143 1.00 97.62 390 ARG A O 1
ATOM 3044 N N . ASP A 1 391 ? 3.086 21.045 -9.119 1.00 95.81 391 ASP A N 1
ATOM 3045 C CA . ASP A 1 391 ? 3.500 21.766 -10.322 1.00 95.81 391 ASP A CA 1
ATOM 3046 C C . ASP A 1 391 ? 4.343 20.882 -11.242 1.00 95.81 391 ASP A C 1
ATOM 3048 O O . ASP A 1 391 ? 4.067 20.809 -12.441 1.00 95.81 391 ASP A O 1
ATOM 3052 N N . CYS A 1 392 ? 5.276 20.100 -10.684 1.00 96.06 392 CYS A N 1
ATOM 3053 C CA . CYS A 1 392 ? 6.041 19.110 -11.445 1.00 96.06 392 CYS A CA 1
ATOM 3054 C C . CYS A 1 392 ? 5.121 18.135 -12.193 1.00 96.06 392 CYS A C 1
ATOM 3056 O O . CYS A 1 392 ? 5.224 17.954 -13.408 1.00 96.06 392 CYS A O 1
ATOM 3058 N N . VAL A 1 393 ? 4.207 17.481 -11.470 1.00 98.06 393 VAL A N 1
ATOM 3059 C CA . VAL A 1 393 ? 3.336 16.450 -12.053 1.00 98.06 393 VAL A CA 1
ATOM 3060 C C . VAL A 1 393 ? 2.368 17.073 -13.060 1.00 98.06 393 VAL A C 1
ATOM 3062 O O . VAL A 1 393 ? 2.190 16.521 -14.146 1.00 98.06 393 VAL A O 1
ATOM 3065 N N . MET A 1 394 ? 1.791 18.236 -12.750 1.00 97.81 394 MET A N 1
ATOM 3066 C CA . MET A 1 394 ? 0.890 18.952 -13.655 1.00 97.81 394 MET A CA 1
ATOM 3067 C C . MET A 1 394 ? 1.610 19.331 -14.954 1.00 97.81 394 MET A C 1
ATOM 3069 O O . MET A 1 394 ? 1.159 18.955 -16.035 1.00 97.81 394 MET A O 1
ATOM 3073 N N . THR A 1 395 ? 2.784 19.955 -14.849 1.00 97.31 395 THR A N 1
ATOM 3074 C CA . THR A 1 395 ? 3.577 20.407 -16.000 1.00 97.31 395 THR A CA 1
ATOM 3075 C C . THR A 1 395 ? 4.019 19.233 -16.879 1.00 97.31 395 THR A C 1
ATOM 3077 O O . THR A 1 395 ? 3.925 19.308 -18.102 1.00 97.31 395 THR A O 1
ATOM 3080 N N . THR A 1 396 ? 4.431 18.093 -16.301 1.00 97.94 396 THR A N 1
ATOM 3081 C CA . THR A 1 396 ? 4.777 16.899 -17.107 1.00 97.94 396 THR A CA 1
ATOM 3082 C C . THR A 1 396 ? 3.587 16.372 -17.924 1.00 97.94 396 THR A C 1
ATOM 3084 O O . THR A 1 396 ? 3.753 15.952 -19.075 1.00 97.94 396 THR A O 1
ATOM 3087 N N . MET A 1 397 ? 2.375 16.410 -17.361 1.00 97.75 397 MET A N 1
ATOM 3088 C CA . MET A 1 397 ? 1.145 15.996 -18.042 1.00 97.75 397 MET A CA 1
ATOM 3089 C C . MET A 1 397 ? 0.734 17.013 -19.119 1.00 97.75 397 MET A C 1
ATOM 3091 O O . MET A 1 397 ? 0.310 16.628 -20.209 1.00 97.75 397 MET A O 1
ATOM 3095 N N . GLU A 1 398 ? 0.899 18.308 -18.863 1.00 96.81 398 GLU A N 1
ATOM 3096 C CA . GLU A 1 398 ? 0.667 19.367 -19.850 1.00 96.81 398 GLU A CA 1
ATOM 3097 C C . GLU A 1 398 ? 1.636 19.273 -21.032 1.00 96.81 398 GLU A C 1
ATOM 3099 O O . GLU A 1 398 ? 1.189 19.253 -22.178 1.00 96.81 398 GLU A O 1
ATOM 3104 N N . GLU A 1 399 ? 2.935 19.091 -20.791 1.00 96.62 399 GLU A N 1
ATOM 3105 C CA . GLU A 1 399 ? 3.934 18.896 -21.852 1.00 96.62 399 GLU A CA 1
ATOM 3106 C C . GLU A 1 399 ? 3.636 17.659 -22.706 1.00 96.62 399 GLU A C 1
ATOM 3108 O O . GLU A 1 399 ? 3.703 17.702 -23.939 1.00 96.62 399 GLU A O 1
ATOM 3113 N N . THR A 1 400 ? 3.235 16.558 -22.064 1.00 96.44 400 THR A N 1
ATOM 3114 C CA . THR A 1 400 ? 2.818 15.334 -22.763 1.00 96.44 400 THR A CA 1
ATOM 3115 C C . THR A 1 400 ? 1.617 15.611 -23.675 1.00 96.44 400 THR A C 1
ATOM 3117 O O . THR A 1 400 ? 1.584 15.187 -24.834 1.00 96.44 400 THR A O 1
ATOM 3120 N N . HIS A 1 401 ? 0.633 16.365 -23.186 1.00 94.38 401 HIS A N 1
ATOM 3121 C CA . HIS A 1 401 ? -0.537 16.754 -23.963 1.00 94.38 401 HIS A CA 1
ATOM 3122 C C . HIS A 1 401 ? -0.209 17.686 -25.128 1.00 94.38 401 HIS A C 1
ATOM 3124 O O . HIS A 1 401 ? -0.635 17.419 -26.254 1.00 94.38 401 HIS A O 1
ATOM 3130 N N . ASN A 1 402 ? 0.552 18.750 -24.870 1.00 94.44 402 ASN A N 1
ATOM 3131 C CA . ASN A 1 402 ? 0.910 19.779 -25.846 1.00 94.44 402 ASN A CA 1
ATOM 3132 C C . ASN A 1 402 ? 1.669 19.180 -27.036 1.00 94.44 402 ASN A C 1
ATOM 3134 O O . ASN A 1 402 ? 1.512 19.616 -28.175 1.00 94.44 402 ASN A O 1
ATOM 3138 N N . ARG A 1 403 ? 2.423 18.104 -26.795 1.00 94.75 403 ARG A N 1
ATOM 3139 C CA . ARG A 1 403 ? 3.160 17.349 -27.819 1.00 94.75 403 ARG A CA 1
ATOM 3140 C C . ARG A 1 403 ? 2.343 16.227 -28.463 1.00 94.75 403 ARG A C 1
ATOM 3142 O O . ARG A 1 403 ? 2.892 15.411 -29.199 1.00 94.75 403 ARG A O 1
ATOM 3149 N N . SER A 1 404 ? 1.031 16.183 -28.215 1.00 93.50 404 SER A N 1
ATOM 3150 C CA . SER A 1 404 ? 0.095 15.181 -28.743 1.00 93.50 404 SER A CA 1
ATOM 3151 C C . SER A 1 404 ? 0.479 13.730 -28.418 1.00 93.50 404 SER A C 1
ATOM 3153 O O . SER A 1 404 ? 0.192 12.813 -29.190 1.00 93.50 404 SER A O 1
ATOM 3155 N N . MET A 1 405 ? 1.112 13.509 -27.266 1.00 95.25 405 MET A N 1
ATOM 3156 C CA . MET A 1 405 ? 1.507 12.185 -26.794 1.00 95.25 405 MET A CA 1
ATOM 3157 C C . MET A 1 405 ? 0.379 11.530 -25.988 1.00 95.25 405 MET A C 1
ATOM 3159 O O . MET A 1 405 ? -0.462 12.193 -25.378 1.00 95.25 405 MET A O 1
ATOM 3163 N N . SER A 1 406 ? 0.322 10.200 -26.032 1.00 91.12 406 SER A N 1
ATOM 3164 C CA . SER A 1 406 ? -0.825 9.415 -25.566 1.00 91.12 406 SER A CA 1
ATOM 3165 C C . SER A 1 406 ? -0.551 8.585 -24.313 1.00 91.12 406 SER A C 1
ATOM 3167 O O . SER A 1 406 ? -1.497 8.070 -23.708 1.00 91.12 406 SER A O 1
ATOM 3169 N N . SER A 1 407 ? 0.712 8.456 -23.907 1.00 95.38 407 SER A N 1
ATOM 3170 C CA . SER A 1 407 ? 1.115 7.667 -22.745 1.00 95.38 407 SER A CA 1
ATOM 3171 C C . SER A 1 407 ? 2.292 8.275 -21.983 1.00 95.38 407 SER A C 1
ATOM 3173 O O . SER A 1 407 ? 3.253 8.739 -22.589 1.00 95.38 407 SER A O 1
ATOM 3175 N N . ILE A 1 408 ? 2.219 8.250 -20.652 1.00 98.19 408 ILE A N 1
ATOM 3176 C CA . ILE A 1 408 ? 3.258 8.781 -19.758 1.00 98.19 408 ILE A CA 1
ATOM 3177 C C . ILE A 1 408 ? 3.498 7.837 -18.577 1.00 98.19 408 ILE A C 1
ATOM 3179 O O . ILE A 1 408 ? 2.542 7.288 -18.028 1.00 98.19 408 ILE A O 1
ATOM 3183 N N . ALA A 1 409 ? 4.757 7.658 -18.177 1.00 97.94 409 ALA A N 1
ATOM 3184 C CA . ALA A 1 409 ? 5.139 6.967 -16.949 1.00 97.94 409 ALA A CA 1
ATOM 3185 C C . ALA A 1 409 ? 5.715 7.951 -15.919 1.00 97.94 409 ALA A C 1
ATOM 3187 O O . ALA A 1 409 ? 6.611 8.728 -16.243 1.00 97.94 409 ALA A O 1
ATOM 3188 N N . ILE A 1 410 ? 5.208 7.911 -14.686 1.00 98.56 410 ILE A N 1
ATOM 3189 C CA . ILE A 1 410 ? 5.517 8.849 -13.601 1.00 98.56 410 ILE A CA 1
ATOM 3190 C C . ILE A 1 410 ? 6.043 8.060 -12.389 1.00 98.56 410 ILE A C 1
ATOM 3192 O O . ILE A 1 410 ? 5.321 7.193 -11.887 1.00 98.56 410 ILE A O 1
ATOM 3196 N N . PRO A 1 411 ? 7.272 8.328 -11.905 1.00 97.81 411 PRO A N 1
ATOM 3197 C CA . PRO A 1 411 ? 7.809 7.704 -10.702 1.00 97.81 411 PRO A CA 1
ATOM 3198 C C . PRO A 1 411 ? 7.348 8.421 -9.427 1.00 97.81 411 PRO A C 1
ATOM 3200 O O . PRO A 1 411 ? 6.714 9.476 -9.482 1.00 97.81 411 PRO A O 1
ATOM 3203 N N . ALA A 1 412 ? 7.711 7.898 -8.254 1.00 95.19 412 ALA A N 1
ATOM 3204 C CA . ALA A 1 412 ? 7.524 8.596 -6.981 1.00 95.19 412 ALA A CA 1
ATOM 3205 C C . ALA A 1 412 ? 8.549 9.740 -6.806 1.00 95.19 412 ALA A C 1
ATOM 3207 O O . ALA A 1 412 ? 9.546 9.612 -6.087 1.00 95.19 412 ALA A O 1
ATOM 3208 N N . ILE A 1 413 ? 8.317 10.857 -7.507 1.00 95.19 413 ILE A N 1
ATOM 3209 C CA . ILE A 1 413 ? 9.184 12.050 -7.532 1.00 95.19 413 ILE A CA 1
ATOM 3210 C C . ILE A 1 413 ? 9.472 12.540 -6.098 1.00 95.19 413 ILE A C 1
ATOM 3212 O O . ILE A 1 413 ? 8.604 12.507 -5.230 1.00 95.19 413 ILE A O 1
ATOM 3216 N N . SER A 1 414 ? 10.714 12.970 -5.856 1.00 91.75 414 SER A N 1
ATOM 3217 C CA . SER A 1 414 ? 11.248 13.459 -4.571 1.00 91.75 414 SER A CA 1
ATOM 3218 C C . SER A 1 414 ? 11.376 12.452 -3.414 1.00 91.75 414 SER A C 1
ATOM 3220 O O . SER A 1 414 ? 11.929 12.809 -2.376 1.00 91.75 414 SER A O 1
ATOM 3222 N N . THR A 1 415 ? 10.966 11.188 -3.563 1.00 87.31 415 THR A N 1
ATOM 3223 C CA . THR A 1 415 ? 10.963 10.224 -2.434 1.00 87.31 415 THR A CA 1
ATOM 3224 C C . THR A 1 415 ? 12.313 9.570 -2.122 1.00 87.31 415 THR A C 1
ATOM 3226 O O . THR A 1 415 ? 12.486 8.954 -1.074 1.00 87.31 415 THR A O 1
ATOM 3229 N N . GLY A 1 416 ? 13.285 9.692 -3.031 1.00 84.81 416 GLY A N 1
ATOM 3230 C CA . GLY A 1 416 ? 14.645 9.183 -2.851 1.00 84.81 416 GLY A CA 1
ATOM 3231 C C . GLY A 1 416 ? 15.545 10.171 -2.106 1.00 84.81 416 GLY A C 1
ATOM 3232 O O . GLY A 1 416 ? 15.353 10.453 -0.930 1.00 84.81 416 GLY A O 1
ATOM 3233 N N . ILE A 1 417 ? 16.538 10.715 -2.816 1.00 80.00 417 ILE A N 1
ATOM 3234 C CA . ILE A 1 417 ? 17.563 11.620 -2.260 1.00 80.00 417 ILE A CA 1
ATOM 3235 C C . ILE A 1 417 ? 16.945 12.864 -1.593 1.00 80.00 417 ILE A C 1
ATOM 3237 O O . ILE A 1 417 ? 17.479 13.359 -0.607 1.00 80.00 417 ILE A O 1
ATOM 3241 N N . PHE A 1 418 ? 15.812 13.352 -2.102 1.00 80.25 418 PHE A N 1
ATOM 3242 C CA . PHE A 1 418 ? 15.130 14.550 -1.597 1.00 80.25 418 PHE A CA 1
ATOM 3243 C C . PHE A 1 418 ? 14.246 14.305 -0.365 1.00 80.25 418 PHE A C 1
ATOM 3245 O O . PHE A 1 418 ? 13.714 15.264 0.192 1.00 80.25 418 PHE A O 1
ATOM 3252 N N . GLY A 1 419 ? 14.118 13.052 0.090 1.00 84.81 419 GLY A N 1
ATOM 3253 C CA . GLY A 1 419 ? 13.547 12.708 1.394 1.00 84.81 419 GLY A CA 1
ATOM 3254 C C . GLY A 1 419 ? 12.052 12.984 1.563 1.00 84.81 419 GLY A C 1
ATOM 3255 O O . GLY A 1 419 ? 11.570 12.991 2.695 1.00 84.81 419 GLY A O 1
ATOM 3256 N N . TYR A 1 420 ? 11.307 13.224 0.480 1.00 92.19 420 TYR A N 1
ATOM 3257 C CA . TYR A 1 420 ? 9.859 13.423 0.550 1.00 92.19 420 TYR A CA 1
ATOM 3258 C C . TYR A 1 420 ? 9.180 12.133 1.028 1.00 92.19 420 TYR A C 1
ATOM 3260 O O . TYR A 1 420 ? 9.377 11.095 0.396 1.00 92.19 420 TYR A O 1
ATOM 3268 N N . PRO A 1 421 ? 8.367 12.162 2.104 1.00 88.19 421 PRO A N 1
ATOM 3269 C CA . PRO A 1 421 ? 7.674 10.976 2.589 1.00 88.19 421 PRO A CA 1
ATOM 3270 C C . PRO A 1 421 ? 6.881 10.297 1.471 1.00 88.19 421 PRO A C 1
ATOM 3272 O O . PRO A 1 421 ? 6.021 10.919 0.839 1.00 88.19 421 PRO A O 1
ATOM 3275 N N . THR A 1 422 ? 7.196 9.030 1.203 1.00 88.38 422 THR A N 1
ATOM 3276 C CA . THR A 1 422 ? 6.686 8.294 0.039 1.00 88.38 422 THR A CA 1
ATOM 3277 C C . THR A 1 422 ? 5.161 8.228 0.006 1.00 88.38 422 THR A C 1
ATOM 3279 O O . THR A 1 422 ? 4.553 8.370 -1.054 1.00 88.38 422 THR A O 1
ATOM 3282 N N . ASP A 1 423 ? 4.523 8.072 1.165 1.00 86.94 423 ASP A N 1
ATOM 3283 C CA . ASP A 1 423 ? 3.068 8.056 1.334 1.00 86.94 423 ASP A CA 1
ATOM 3284 C C . ASP A 1 423 ? 2.425 9.397 0.950 1.00 86.94 423 ASP A C 1
ATOM 3286 O O . ASP A 1 423 ? 1.386 9.432 0.287 1.00 86.94 423 ASP A O 1
ATOM 3290 N N . LYS A 1 424 ? 3.070 10.513 1.306 1.00 92.50 424 LYS A N 1
ATOM 3291 C CA . LYS A 1 424 ? 2.608 11.858 0.954 1.00 92.50 424 LYS A CA 1
ATOM 3292 C C . LYS A 1 424 ? 2.832 12.153 -0.526 1.00 92.50 424 LYS A C 1
ATOM 3294 O O . LYS A 1 424 ? 1.901 12.601 -1.190 1.00 92.50 424 LYS A O 1
ATOM 3299 N N . ALA A 1 425 ? 4.017 11.856 -1.059 1.00 93.56 425 ALA A N 1
ATOM 3300 C CA . ALA A 1 425 ? 4.350 12.132 -2.456 1.00 93.56 425 ALA A CA 1
ATOM 3301 C C . ALA A 1 425 ? 3.449 11.358 -3.429 1.00 93.56 425 ALA A C 1
ATOM 3303 O O . ALA A 1 425 ? 2.857 11.944 -4.333 1.00 93.56 425 ALA A O 1
ATOM 3304 N N . THR A 1 426 ? 3.287 10.047 -3.224 1.00 94.62 426 THR A N 1
ATOM 3305 C CA . THR A 1 426 ? 2.428 9.197 -4.070 1.00 94.62 426 THR A CA 1
ATOM 3306 C C . THR A 1 426 ? 0.969 9.652 -4.036 1.00 94.62 426 THR A C 1
ATOM 3308 O O . THR A 1 426 ? 0.333 9.748 -5.086 1.00 94.62 426 THR A O 1
ATOM 3311 N N . LYS A 1 427 ? 0.451 10.030 -2.859 1.00 95.50 427 LYS A N 1
ATOM 3312 C CA . LYS A 1 427 ? -0.871 10.653 -2.712 1.00 95.50 427 LYS A CA 1
ATOM 3313 C C . LYS A 1 427 ? -1.001 11.924 -3.560 1.00 95.50 427 LYS A C 1
ATOM 3315 O O . LYS A 1 427 ? -1.982 12.047 -4.293 1.00 95.50 427 LYS A O 1
ATOM 3320 N N . VAL A 1 428 ? -0.033 12.839 -3.475 1.00 97.12 428 VAL A N 1
ATOM 3321 C CA . VAL A 1 428 ? -0.033 14.095 -4.245 1.00 97.12 428 VAL A CA 1
ATOM 3322 C C . VAL A 1 428 ? -0.015 13.805 -5.745 1.00 97.12 428 VAL A C 1
ATOM 3324 O O . VAL A 1 428 ? -0.863 14.320 -6.471 1.00 97.12 428 VAL A O 1
ATOM 3327 N N . ILE A 1 429 ? 0.869 12.915 -6.204 1.00 98.31 429 ILE A N 1
ATOM 3328 C CA . ILE A 1 429 ? 0.987 12.527 -7.618 1.00 98.31 429 ILE A CA 1
ATOM 3329 C C . ILE A 1 429 ? -0.346 11.982 -8.156 1.00 98.31 429 ILE A C 1
ATOM 3331 O O . ILE A 1 429 ? -0.831 12.442 -9.189 1.00 98.31 429 ILE A O 1
ATOM 3335 N N . VAL A 1 430 ? -0.984 11.038 -7.452 1.00 97.19 430 VAL A N 1
ATOM 3336 C CA . VAL A 1 430 ? -2.270 10.452 -7.881 1.00 97.19 430 VAL A CA 1
ATOM 3337 C C . VAL A 1 430 ? -3.377 11.511 -7.896 1.00 97.19 430 VAL A C 1
ATOM 3339 O O . VAL A 1 430 ? -4.186 11.552 -8.827 1.00 97.19 430 VAL A O 1
ATOM 3342 N N . GLN A 1 431 ? -3.415 12.385 -6.889 1.00 96.88 431 GLN A N 1
ATOM 3343 C CA . GLN A 1 431 ? -4.395 13.463 -6.826 1.00 96.88 431 GLN A CA 1
ATOM 3344 C C . GLN A 1 431 ? -4.233 14.433 -8.005 1.00 96.88 431 GLN A C 1
ATOM 3346 O O . GLN A 1 431 ? -5.227 14.782 -8.637 1.00 96.88 431 GLN A O 1
ATOM 3351 N N . VAL A 1 432 ? -3.002 14.797 -8.371 1.00 97.62 432 VAL A N 1
ATOM 3352 C CA . VAL A 1 432 ? -2.743 15.657 -9.537 1.00 97.62 432 VAL A CA 1
ATOM 3353 C C . VAL A 1 432 ? -3.130 14.968 -10.839 1.00 97.62 432 VAL A C 1
ATOM 3355 O O . VAL A 1 432 ? -3.752 15.603 -11.682 1.00 97.62 432 VAL A O 1
ATOM 3358 N N . VAL A 1 433 ? -2.866 13.667 -11.000 1.00 96.50 433 VAL A N 1
ATOM 3359 C CA . VAL A 1 433 ? -3.346 12.909 -12.172 1.00 96.50 433 VAL A CA 1
ATOM 3360 C C . VAL A 1 433 ? -4.875 12.972 -12.276 1.00 96.50 433 VAL A C 1
ATOM 3362 O O . VAL A 1 433 ? -5.419 13.150 -13.368 1.00 96.50 433 VAL A O 1
ATOM 3365 N N . GLN A 1 434 ? -5.585 12.872 -11.148 1.00 94.94 434 GLN A N 1
ATOM 3366 C CA . GLN A 1 434 ? -7.037 13.039 -11.119 1.00 94.94 434 GLN A CA 1
ATOM 3367 C C . GLN A 1 434 ? -7.460 14.452 -11.536 1.00 94.94 434 GLN A C 1
ATOM 3369 O O . GLN A 1 434 ? -8.346 14.611 -12.381 1.00 94.94 434 GLN A O 1
ATOM 3374 N N . ASP A 1 435 ? -6.860 15.464 -10.912 1.00 94.19 435 ASP A N 1
ATOM 3375 C CA . ASP A 1 435 ? -7.190 16.872 -11.113 1.00 94.19 435 ASP A CA 1
ATOM 3376 C C . ASP A 1 435 ? -6.909 17.290 -12.559 1.00 94.19 435 ASP A C 1
ATOM 3378 O O . ASP A 1 435 ? -7.773 17.891 -13.199 1.00 94.19 435 ASP A O 1
ATOM 3382 N N . TYR A 1 436 ? -5.780 16.855 -13.117 1.00 96.88 436 TYR A N 1
ATOM 3383 C CA . TYR A 1 436 ? -5.417 17.067 -14.511 1.00 96.88 436 TYR A CA 1
ATOM 3384 C C . TYR A 1 436 ? -6.505 16.548 -15.458 1.00 96.88 436 TYR A C 1
ATOM 3386 O O . TYR A 1 436 ? -6.967 17.290 -16.322 1.00 96.88 436 TYR A O 1
ATOM 3394 N N . PHE A 1 437 ? -6.974 15.304 -15.299 1.00 93.06 437 PHE A N 1
ATOM 3395 C CA . PHE A 1 437 ? -8.005 14.753 -16.189 1.00 93.06 437 PHE A CA 1
ATOM 3396 C C . PHE A 1 437 ? -9.394 15.364 -15.978 1.00 93.06 437 PHE A C 1
ATOM 3398 O O . PHE A 1 437 ? -10.180 15.405 -16.927 1.00 93.06 437 PHE A O 1
ATOM 3405 N N . LYS A 1 438 ? -9.702 15.860 -14.772 1.00 89.19 438 LYS A N 1
ATOM 3406 C CA . LYS A 1 438 ? -10.924 16.642 -14.522 1.00 89.19 438 LYS A CA 1
ATOM 3407 C C . LYS A 1 438 ? -10.885 17.985 -15.253 1.00 89.19 438 LYS A C 1
ATOM 3409 O O . LYS A 1 438 ? -11.889 18.378 -15.840 1.00 89.19 438 LYS A O 1
ATOM 3414 N N . GLN A 1 439 ? -9.742 18.667 -15.223 1.00 90.75 439 GLN A N 1
ATOM 3415 C CA . GLN A 1 439 ? -9.550 19.979 -15.848 1.00 90.75 439 GLN A CA 1
ATOM 3416 C C . GLN A 1 439 ? -9.386 19.868 -17.373 1.00 90.75 439 GLN A C 1
ATOM 3418 O O . GLN A 1 439 ? -9.886 20.704 -18.120 1.00 90.75 439 GLN A O 1
ATOM 3423 N N . ASN A 1 440 ? -8.778 18.780 -17.854 1.00 88.88 440 ASN A N 1
ATOM 3424 C CA . ASN A 1 440 ? -8.415 18.571 -19.255 1.00 88.88 440 ASN A CA 1
ATOM 3425 C C . ASN A 1 440 ? -9.202 17.414 -19.890 1.00 88.88 440 ASN A C 1
ATOM 3427 O O . ASN A 1 440 ? -8.642 16.415 -20.352 1.00 88.88 440 ASN A O 1
ATOM 3431 N N . SER A 1 441 ? -10.528 17.561 -19.976 1.00 83.19 441 SER A N 1
ATOM 3432 C CA . SER A 1 441 ? -11.428 16.539 -20.542 1.00 83.19 441 SER A CA 1
ATOM 3433 C C . SER A 1 441 ? -11.122 16.172 -22.002 1.00 83.19 441 SER A C 1
ATOM 3435 O O . SER A 1 441 ? -11.446 15.070 -22.438 1.00 83.19 441 SER A O 1
ATOM 3437 N N . LYS A 1 442 ? -10.438 17.039 -22.760 1.00 86.31 442 LYS A N 1
ATOM 3438 C CA . LYS A 1 442 ? -9.986 16.784 -24.142 1.00 86.31 442 LYS A CA 1
ATOM 3439 C C . LYS A 1 442 ? -8.538 16.285 -24.240 1.00 86.31 442 LYS A C 1
ATOM 3441 O O . LYS A 1 442 ? -7.976 16.286 -25.337 1.00 86.31 442 LYS A O 1
ATOM 3446 N N . SER A 1 443 ? -7.921 15.876 -23.126 1.00 90.12 443 SER A N 1
ATOM 3447 C CA . SER A 1 443 ? -6.515 15.478 -23.142 1.00 90.12 443 SER A CA 1
ATOM 3448 C C . SER A 1 443 ? -6.234 14.323 -24.114 1.00 90.12 443 SER A C 1
ATOM 3450 O O . SER A 1 443 ? -7.034 13.395 -24.239 1.00 90.12 443 SER A O 1
ATOM 3452 N N . LYS A 1 444 ? -5.095 14.394 -24.818 1.00 91.25 444 LYS A N 1
ATOM 3453 C CA . LYS A 1 444 ? -4.601 13.343 -25.720 1.00 91.25 444 LYS A CA 1
ATOM 3454 C C . LYS A 1 444 ? -4.006 12.151 -24.970 1.00 91.25 444 LYS A C 1
ATOM 3456 O O . LYS A 1 444 ? -3.898 11.074 -25.555 1.00 91.25 444 LYS A O 1
ATOM 3461 N N . ILE A 1 445 ? -3.684 12.326 -23.687 1.00 95.50 445 ILE A N 1
ATOM 3462 C CA . ILE A 1 445 ? -3.170 11.265 -22.822 1.00 95.50 445 ILE A CA 1
ATOM 3463 C C . ILE A 1 445 ? -4.277 10.238 -22.591 1.00 95.50 445 ILE A C 1
ATOM 3465 O O . ILE A 1 445 ? -5.345 10.558 -22.072 1.00 95.50 445 ILE A O 1
ATOM 3469 N N . LYS A 1 446 ? -4.013 8.992 -22.980 1.00 89.00 446 LYS A N 1
ATOM 3470 C CA . LYS A 1 446 ? -4.916 7.845 -22.828 1.00 89.00 446 LYS A CA 1
ATOM 3471 C C . LYS A 1 446 ? -4.483 6.915 -21.699 1.00 89.00 446 LYS A C 1
ATOM 3473 O O . LYS A 1 446 ? -5.344 6.253 -21.121 1.00 89.00 446 LYS A O 1
ATOM 3478 N N . LYS A 1 447 ? -3.175 6.833 -21.421 1.00 93.19 447 LYS A N 1
ATOM 3479 C CA . LYS A 1 447 ? -2.588 5.921 -20.428 1.00 93.19 447 LYS A CA 1
ATOM 3480 C C . LYS A 1 447 ? -1.576 6.639 -19.529 1.00 93.19 447 LYS A C 1
ATOM 3482 O O . LYS A 1 447 ? -0.676 7.300 -20.037 1.00 93.19 447 LYS A O 1
ATOM 3487 N N . VAL A 1 448 ? -1.696 6.472 -18.217 1.00 97.25 448 VAL A N 1
ATOM 3488 C CA . VAL A 1 448 ? -0.717 6.933 -17.218 1.00 97.25 448 VAL A CA 1
ATOM 3489 C C . VAL A 1 448 ? -0.207 5.722 -16.447 1.00 97.25 448 VAL A C 1
ATOM 3491 O O . VAL A 1 448 ? -1.013 4.919 -15.986 1.00 97.25 448 VAL A O 1
ATOM 3494 N N . TYR A 1 449 ? 1.105 5.589 -16.292 1.00 96.69 449 TYR A N 1
ATOM 3495 C CA . TYR A 1 449 ? 1.738 4.506 -15.540 1.00 96.69 449 TYR A CA 1
ATOM 3496 C C . TYR A 1 449 ? 2.453 5.085 -14.319 1.00 96.69 449 TYR A C 1
ATOM 3498 O O . TYR A 1 449 ? 3.452 5.778 -14.454 1.00 96.69 449 TYR A O 1
ATOM 3506 N N . LEU A 1 450 ? 1.938 4.817 -13.126 1.00 97.56 450 LEU A N 1
ATOM 3507 C CA . LEU A 1 450 ? 2.558 5.170 -11.853 1.00 97.56 450 LEU A CA 1
ATOM 3508 C C . LEU A 1 450 ? 3.521 4.047 -11.475 1.00 97.56 450 LEU A C 1
ATOM 3510 O O . LEU A 1 450 ? 3.074 2.950 -11.143 1.00 97.56 450 LEU A O 1
ATOM 3514 N N . CYS A 1 451 ? 4.821 4.290 -11.616 1.00 92.81 451 CYS A N 1
ATOM 3515 C CA . CYS A 1 451 ? 5.823 3.229 -11.681 1.00 92.81 451 CYS A CA 1
ATOM 3516 C C . CYS A 1 451 ? 6.881 3.368 -10.588 1.00 92.81 451 CYS A C 1
ATOM 3518 O O . CYS A 1 451 ? 7.457 4.437 -10.421 1.00 92.81 451 CYS A O 1
ATOM 3520 N N . ASP A 1 452 ? 7.208 2.282 -9.898 1.00 93.75 452 ASP A N 1
ATOM 3521 C CA . ASP A 1 452 ? 8.390 2.223 -9.036 1.00 93.75 452 ASP A CA 1
ATOM 3522 C C . ASP A 1 452 ? 8.966 0.802 -9.030 1.00 93.75 452 ASP A C 1
ATOM 3524 O O . ASP A 1 452 ? 8.259 -0.163 -9.314 1.00 93.75 452 ASP A O 1
ATOM 3528 N N . VAL A 1 453 ? 10.250 0.661 -8.703 1.00 77.69 453 VAL A N 1
ATOM 3529 C CA . VAL A 1 453 ? 10.902 -0.651 -8.547 1.00 77.69 453 VAL A CA 1
ATOM 3530 C C . VAL A 1 453 ? 10.625 -1.271 -7.174 1.00 77.69 453 VAL A C 1
ATOM 3532 O O . VAL A 1 453 ? 10.838 -2.466 -6.991 1.00 77.69 453 VAL A O 1
ATOM 3535 N N . LYS A 1 454 ? 10.164 -0.476 -6.199 1.00 77.12 454 LYS A N 1
ATOM 3536 C CA . LYS A 1 454 ? 9.837 -0.921 -4.841 1.00 77.12 454 LYS A CA 1
ATOM 3537 C C . LYS A 1 454 ? 8.346 -1.221 -4.708 1.00 77.12 454 LYS A C 1
ATOM 3539 O O . LYS A 1 454 ? 7.523 -0.313 -4.825 1.00 77.12 454 LYS A O 1
ATOM 3544 N N . ASP A 1 455 ? 8.008 -2.454 -4.330 1.00 67.06 455 ASP A N 1
ATOM 3545 C CA . ASP A 1 455 ? 6.619 -2.878 -4.080 1.00 67.06 455 ASP A CA 1
ATOM 3546 C C . ASP A 1 455 ? 5.890 -1.959 -3.084 1.00 67.06 455 ASP A C 1
ATOM 3548 O O . ASP A 1 455 ? 4.782 -1.497 -3.355 1.00 67.06 455 ASP A O 1
ATOM 3552 N N . GLY A 1 456 ? 6.556 -1.574 -1.988 1.00 70.69 456 GLY A N 1
ATOM 3553 C CA . GLY A 1 456 ? 5.991 -0.659 -0.991 1.00 70.69 456 GLY A CA 1
ATOM 3554 C C . GLY A 1 456 ? 5.586 0.710 -1.557 1.00 70.69 456 GLY A C 1
ATOM 3555 O O . GLY A 1 456 ? 4.563 1.261 -1.158 1.00 70.69 456 GLY A O 1
ATOM 3556 N N . THR A 1 457 ? 6.324 1.246 -2.533 1.00 81.81 457 THR A N 1
ATOM 3557 C CA . THR A 1 457 ? 5.955 2.504 -3.203 1.00 81.81 457 THR A CA 1
ATOM 3558 C C . THR A 1 457 ? 4.773 2.299 -4.149 1.00 81.81 457 THR A C 1
ATOM 3560 O O . THR A 1 457 ? 3.843 3.107 -4.174 1.00 81.81 457 THR A O 1
ATOM 3563 N N . VAL A 1 458 ? 4.764 1.196 -4.902 1.00 81.62 458 VAL A N 1
ATOM 3564 C CA . VAL A 1 458 ? 3.663 0.856 -5.817 1.00 81.62 458 VAL A CA 1
ATOM 3565 C C . VAL A 1 458 ? 2.372 0.603 -5.045 1.00 81.62 458 VAL A C 1
ATOM 3567 O O . VAL A 1 458 ? 1.307 1.036 -5.478 1.00 81.62 458 VAL A O 1
ATOM 3570 N N . LYS A 1 459 ? 2.452 0.005 -3.855 1.00 79.75 459 LYS A N 1
ATOM 3571 C CA . LYS A 1 459 ? 1.336 -0.121 -2.915 1.00 79.75 459 LYS A CA 1
ATOM 3572 C C . LYS A 1 459 ? 0.730 1.223 -2.544 1.00 79.75 459 LYS A C 1
ATOM 3574 O O . LYS A 1 459 ? -0.485 1.380 -2.619 1.00 79.75 459 LYS A O 1
ATOM 3579 N N . LEU A 1 460 ? 1.567 2.202 -2.216 1.00 87.94 460 LEU A N 1
ATOM 3580 C CA . LEU A 1 460 ? 1.107 3.552 -1.901 1.00 87.94 460 LEU A CA 1
ATOM 3581 C C . LEU A 1 460 ? 0.471 4.235 -3.122 1.00 87.94 460 LEU A C 1
ATOM 3583 O O . LEU A 1 460 ? -0.547 4.913 -2.980 1.00 87.94 460 LEU A O 1
ATOM 3587 N N . PHE A 1 461 ? 0.972 3.980 -4.338 1.00 92.00 461 PHE A N 1
ATOM 3588 C CA . PHE A 1 461 ? 0.270 4.373 -5.563 1.00 92.00 461 PHE A CA 1
ATOM 3589 C C . PHE A 1 461 ? -1.085 3.674 -5.713 1.00 92.00 461 PHE A C 1
ATOM 3591 O O . PHE A 1 461 ? -2.064 4.351 -6.012 1.00 92.00 461 PHE A O 1
ATOM 3598 N N . VAL A 1 462 ? -1.187 2.362 -5.473 1.00 84.31 462 VAL A N 1
ATOM 3599 C CA . VAL A 1 462 ? -2.458 1.613 -5.510 1.00 84.31 462 VAL A CA 1
ATOM 3600 C C . VAL A 1 462 ? -3.456 2.180 -4.499 1.00 84.31 462 VAL A C 1
ATOM 3602 O O . VAL A 1 462 ? -4.627 2.365 -4.831 1.00 84.31 462 VAL A O 1
ATOM 3605 N N . ASP A 1 463 ? -3.017 2.486 -3.283 1.00 84.38 463 ASP A N 1
ATOM 3606 C CA . ASP A 1 463 ? -3.874 3.040 -2.235 1.00 84.38 463 ASP A CA 1
ATOM 3607 C C . ASP A 1 463 ? -4.296 4.478 -2.559 1.00 84.38 463 ASP A C 1
ATOM 3609 O O . ASP A 1 463 ? -5.473 4.828 -2.417 1.00 84.38 463 ASP A O 1
ATOM 3613 N N . GLY A 1 464 ? -3.387 5.282 -3.119 1.00 87.62 464 GLY A N 1
ATOM 3614 C CA . GLY A 1 464 ? -3.716 6.564 -3.732 1.00 87.62 464 GLY A CA 1
ATOM 3615 C C . GLY A 1 464 ? -4.762 6.405 -4.839 1.00 87.62 464 GLY A C 1
ATOM 3616 O O . GLY A 1 464 ? -5.787 7.083 -4.821 1.00 87.62 464 GLY A O 1
ATOM 3617 N N . MET A 1 465 ? -4.577 5.466 -5.767 1.00 89.69 465 MET A N 1
ATOM 3618 C CA . MET A 1 465 ? -5.521 5.201 -6.856 1.00 89.69 465 MET A CA 1
ATOM 3619 C C . MET A 1 465 ? -6.900 4.789 -6.334 1.00 89.69 465 MET A C 1
ATOM 3621 O O . MET A 1 465 ? -7.897 5.336 -6.799 1.00 89.69 465 MET A O 1
ATOM 3625 N N . LYS A 1 466 ? -6.977 3.891 -5.342 1.00 84.25 466 LYS A N 1
ATOM 3626 C CA . LYS A 1 466 ? -8.241 3.497 -4.692 1.00 84.25 466 LYS A CA 1
ATOM 3627 C C . LYS A 1 466 ? -8.958 4.697 -4.079 1.00 84.25 466 LYS A C 1
ATOM 3629 O O . LYS A 1 466 ? -10.172 4.834 -4.211 1.00 84.25 466 LYS A O 1
ATOM 3634 N N . LYS A 1 467 ? -8.197 5.568 -3.415 1.00 86.56 467 LYS A N 1
ATOM 3635 C CA . LYS A 1 467 ? -8.714 6.735 -2.699 1.00 86.56 467 LYS A CA 1
ATOM 3636 C C . LYS A 1 467 ? -9.170 7.858 -3.630 1.00 86.56 467 LYS A C 1
ATOM 3638 O O . LYS A 1 467 ? -10.241 8.419 -3.418 1.00 86.56 467 LYS A O 1
ATOM 3643 N N . TYR A 1 468 ? -8.367 8.201 -4.636 1.00 85.31 468 TYR A N 1
ATOM 3644 C CA . TYR A 1 468 ? -8.603 9.370 -5.487 1.00 85.31 468 TYR A CA 1
ATOM 3645 C C . TYR A 1 468 ? -9.261 9.013 -6.817 1.00 85.31 468 TYR A C 1
ATOM 3647 O O . TYR A 1 468 ? -10.121 9.752 -7.279 1.00 85.31 468 TYR A O 1
ATOM 3655 N N . LEU A 1 469 ? -8.922 7.882 -7.435 1.00 83.88 469 LEU A N 1
ATOM 3656 C CA . LEU A 1 469 ? -9.417 7.515 -8.768 1.00 83.88 469 LEU A CA 1
ATOM 3657 C C . LEU A 1 469 ? -10.641 6.582 -8.737 1.00 83.88 469 LEU A C 1
ATOM 3659 O O . LEU A 1 469 ? -11.260 6.373 -9.777 1.00 83.88 469 LEU A O 1
ATOM 3663 N N . GLY A 1 470 ? -11.025 6.056 -7.568 1.00 69.69 470 GLY A N 1
ATOM 3664 C CA . GLY A 1 470 ? -12.129 5.101 -7.402 1.00 69.69 470 GLY A CA 1
ATOM 3665 C C . GLY A 1 470 ? -11.652 3.645 -7.424 1.00 69.69 470 GLY A C 1
ATOM 3666 O O . GLY A 1 470 ? -10.495 3.372 -7.128 1.00 69.69 470 GLY A O 1
ATOM 3667 N N . THR A 1 471 ? -12.531 2.685 -7.746 1.00 55.75 471 THR A N 1
ATOM 3668 C CA . THR A 1 471 ? -12.215 1.244 -7.680 1.00 55.75 471 THR A CA 1
ATOM 3669 C C . THR A 1 471 ? -11.009 0.890 -8.557 1.00 55.75 471 THR A C 1
ATOM 3671 O O . THR A 1 471 ? -11.139 0.751 -9.772 1.00 55.75 471 THR A O 1
ATOM 3674 N N . ALA A 1 472 ? -9.841 0.713 -7.937 1.00 55.06 472 ALA A N 1
ATOM 3675 C CA . ALA A 1 472 ? -8.674 0.153 -8.597 1.00 55.06 472 ALA A CA 1
ATOM 3676 C C . ALA A 1 472 ? -8.905 -1.354 -8.755 1.00 55.06 472 ALA A C 1
ATOM 3678 O O . ALA A 1 472 ? -8.933 -2.093 -7.767 1.00 55.06 472 ALA A O 1
ATOM 3679 N N . LYS A 1 473 ? -9.136 -1.811 -9.989 1.00 54.47 473 LYS A N 1
ATOM 3680 C CA . LYS A 1 473 ? -9.252 -3.239 -10.285 1.00 54.47 473 LYS A CA 1
ATOM 3681 C C . LYS A 1 473 ? -7.849 -3.829 -10.195 1.00 54.47 473 LYS A C 1
ATOM 3683 O O . LYS A 1 473 ? -6.985 -3.473 -10.997 1.00 54.47 473 LYS A O 1
ATOM 3688 N N . LEU A 1 474 ? -7.635 -4.700 -9.212 1.00 51.50 474 LEU A N 1
ATOM 3689 C CA . LEU A 1 474 ? -6.446 -5.544 -9.165 1.00 51.50 474 LEU A CA 1
ATOM 3690 C C . LEU A 1 474 ? -6.473 -6.452 -10.396 1.00 51.50 474 LEU A C 1
ATOM 3692 O O . LEU A 1 474 ? -7.509 -7.045 -10.713 1.00 51.50 474 LEU A O 1
ATOM 3696 N N . LEU A 1 475 ? -5.368 -6.483 -11.129 1.00 48.31 475 LEU A N 1
ATOM 3697 C CA . LEU A 1 475 ? -5.238 -7.305 -12.323 1.00 48.31 475 LEU A CA 1
ATOM 3698 C C . LEU A 1 475 ? -4.804 -8.710 -11.881 1.00 48.31 475 LEU A C 1
ATOM 3700 O O . LEU A 1 475 ? -3.711 -8.872 -11.349 1.00 48.31 475 LEU A O 1
ATOM 3704 N N . ALA A 1 476 ? -5.690 -9.696 -12.046 1.00 32.03 476 ALA A N 1
ATOM 3705 C CA . ALA A 1 476 ? -5.382 -11.124 -11.916 1.00 32.03 476 ALA A CA 1
ATOM 3706 C C . ALA A 1 476 ? -5.197 -11.750 -13.317 1.00 32.03 476 ALA A C 1
ATOM 3708 O O . ALA A 1 476 ? -5.677 -11.168 -14.290 1.00 32.03 476 ALA A O 1
ATOM 3709 N N . ASP A 1 477 ? -4.486 -12.882 -13.373 1.00 27.25 477 ASP A N 1
ATOM 3710 C CA . ASP A 1 477 ? -3.882 -13.580 -14.532 1.00 27.25 477 ASP A CA 1
ATOM 3711 C C . ASP A 1 4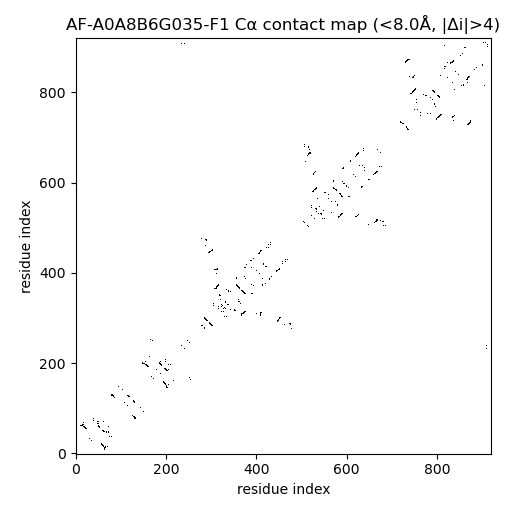77 ? -4.618 -13.562 -15.900 1.00 27.25 477 ASP A C 1
ATOM 3713 O O . ASP A 1 477 ? -5.850 -13.520 -15.952 1.00 27.25 477 ASP A O 1
ATOM 3717 N N . PRO A 1 478 ? -3.878 -13.685 -17.028 1.00 25.56 478 PRO A N 1
ATOM 3718 C CA . PRO A 1 478 ? -4.420 -13.853 -18.371 1.00 25.56 478 PRO A CA 1
ATOM 3719 C C . PRO A 1 478 ? -4.589 -15.340 -18.751 1.00 25.56 478 PRO A C 1
ATOM 3721 O O . PRO A 1 478 ? -3.742 -15.917 -19.424 1.00 25.56 478 PRO A O 1
ATOM 3724 N N . GLU A 1 479 ? -5.731 -15.939 -18.419 1.00 24.28 479 GLU A N 1
ATOM 3725 C CA . GLU A 1 479 ? -6.310 -17.041 -19.205 1.00 24.28 479 GLU A CA 1
ATOM 3726 C C . GLU A 1 479 ? -7.666 -16.579 -19.738 1.00 24.28 479 GLU A C 1
ATOM 3728 O O . GLU A 1 479 ? -8.686 -16.727 -19.082 1.00 24.28 479 GLU A O 1
ATOM 3733 N N . GLU A 1 480 ? -7.641 -15.915 -20.895 1.00 23.64 480 GLU A N 1
ATOM 3734 C CA . GLU A 1 480 ? -8.688 -15.933 -21.928 1.00 23.64 480 GLU A CA 1
ATOM 3735 C C . GLU A 1 480 ? -8.309 -14.917 -23.014 1.00 23.64 480 GLU A C 1
ATOM 3737 O O . GLU A 1 480 ? -8.824 -13.801 -23.089 1.00 23.64 480 GLU A O 1
ATOM 3742 N N . THR A 1 481 ? -7.401 -15.302 -23.910 1.00 26.16 481 THR A N 1
ATOM 3743 C CA . THR A 1 481 ? -7.473 -14.768 -25.270 1.00 26.16 481 THR A CA 1
ATOM 3744 C C . THR A 1 481 ? -7.312 -15.865 -26.309 1.00 26.16 481 THR A C 1
ATOM 3746 O O . THR A 1 481 ? -6.283 -16.530 -26.377 1.00 26.16 481 THR A O 1
ATOM 3749 N N . VAL A 1 482 ? -8.321 -15.874 -27.183 1.00 24.12 482 VAL A N 1
ATOM 3750 C CA . VAL A 1 482 ? -8.361 -16.288 -28.591 1.00 24.12 482 VAL A CA 1
ATOM 3751 C C . VAL A 1 482 ? -9.015 -17.641 -28.868 1.00 24.12 482 VAL A C 1
ATOM 3753 O O . VAL A 1 482 ? -8.370 -18.683 -28.812 1.00 24.12 482 VAL A O 1
ATOM 3756 N N . SER A 1 483 ? -10.248 -17.591 -29.393 1.00 21.06 483 SER A N 1
ATOM 3757 C CA . SER A 1 483 ? -10.463 -17.969 -30.802 1.00 21.06 483 SER A CA 1
ATOM 3758 C C . SER A 1 483 ? -11.822 -17.538 -31.392 1.00 21.06 483 SER A C 1
ATOM 3760 O O . SER A 1 483 ? -12.723 -17.172 -30.643 1.00 21.06 483 SER A O 1
ATOM 3762 N N . PRO A 1 484 ? -11.934 -17.456 -32.737 1.00 27.91 484 PRO A N 1
ATOM 3763 C CA . PRO A 1 484 ? -12.618 -16.371 -33.447 1.00 27.91 484 PRO A CA 1
ATOM 3764 C C . PRO A 1 484 ? -13.871 -16.810 -34.228 1.00 27.91 484 PRO A C 1
ATOM 3766 O O . PRO A 1 484 ? -13.947 -17.955 -34.652 1.00 27.91 484 PRO A O 1
ATOM 3769 N N . TRP A 1 485 ? -14.772 -15.863 -34.535 1.00 19.22 485 TRP A N 1
ATOM 3770 C CA . TRP A 1 485 ? -15.414 -15.625 -35.855 1.00 19.22 485 TRP A CA 1
ATOM 3771 C C . TRP A 1 485 ? -16.504 -14.541 -35.725 1.00 19.22 485 TRP A C 1
ATOM 3773 O O . TRP A 1 485 ? -17.338 -14.588 -34.834 1.00 19.22 485 TRP A O 1
ATOM 3783 N N . LYS A 1 486 ? -16.328 -13.405 -36.412 1.00 22.72 486 LYS A N 1
ATOM 3784 C CA . LYS A 1 486 ? -16.908 -13.004 -37.717 1.00 22.72 486 LYS A CA 1
ATOM 3785 C C . LYS A 1 486 ? -18.313 -12.385 -37.636 1.00 22.72 486 LYS A C 1
ATOM 3787 O O . LYS A 1 486 ? -19.299 -13.041 -37.344 1.00 22.72 486 LYS A O 1
ATOM 3792 N N . ASN A 1 487 ? -18.327 -11.107 -38.016 1.00 25.25 487 ASN A N 1
ATOM 3793 C CA . ASN A 1 487 ? -19.400 -10.275 -38.561 1.00 25.25 487 ASN A CA 1
ATOM 3794 C C . ASN A 1 487 ? -20.712 -10.976 -38.963 1.00 25.25 487 ASN A C 1
ATOM 3796 O O . ASN A 1 487 ? -20.739 -11.723 -39.943 1.00 25.25 487 ASN A O 1
ATOM 3800 N N . HIS A 1 488 ? -21.822 -10.494 -38.403 1.00 24.45 488 HIS A N 1
ATOM 3801 C CA . HIS A 1 488 ? -22.901 -9.989 -39.250 1.00 24.45 488 HIS A CA 1
ATOM 3802 C C . HIS A 1 488 ? -23.605 -8.796 -38.604 1.00 24.45 488 HIS A C 1
ATOM 3804 O O . HIS A 1 488 ? -24.092 -8.853 -37.480 1.00 24.45 488 HIS A O 1
ATOM 3810 N N . VAL A 1 489 ? -23.609 -7.701 -39.356 1.00 26.22 489 VAL A N 1
ATOM 3811 C CA . VAL A 1 489 ? -24.488 -6.552 -39.174 1.00 26.22 489 VAL A CA 1
ATOM 3812 C C . VAL A 1 489 ? -25.897 -7.012 -39.523 1.00 26.22 489 VAL A C 1
ATOM 3814 O O . VAL A 1 489 ? -26.087 -7.533 -40.618 1.00 26.22 489 VAL A O 1
ATOM 3817 N N . GLN A 1 490 ? -26.879 -6.753 -38.660 1.00 22.34 490 GLN A N 1
ATOM 3818 C CA . GLN A 1 490 ? -28.204 -6.377 -39.141 1.00 22.34 490 GLN A CA 1
ATOM 3819 C C . GLN A 1 490 ? -28.982 -5.558 -38.109 1.00 22.34 490 GLN A C 1
ATOM 3821 O O . GLN A 1 490 ? -29.158 -5.920 -36.951 1.00 22.34 490 GLN A O 1
ATOM 3826 N N . SER A 1 491 ? -29.383 -4.400 -38.612 1.00 25.44 491 SER A N 1
ATOM 3827 C CA . SER A 1 491 ? -30.383 -3.450 -38.154 1.00 25.44 491 SER A CA 1
ATOM 3828 C C . SER A 1 491 ? -31.658 -4.063 -37.571 1.00 25.44 491 SER A C 1
ATOM 3830 O O . SER A 1 491 ? -32.302 -4.854 -38.256 1.00 25.44 491 SER A O 1
ATOM 3832 N N . SER A 1 492 ? -32.095 -3.546 -36.418 1.00 21.58 492 SER A N 1
ATOM 3833 C CA . SER A 1 492 ? -33.508 -3.218 -36.149 1.00 21.58 492 SER A CA 1
ATOM 3834 C C . SER A 1 492 ? -33.668 -2.535 -34.781 1.00 21.58 492 SER A C 1
ATOM 3836 O O . SER A 1 492 ? -33.545 -3.180 -33.743 1.00 21.58 492 SER A O 1
ATOM 3838 N N . GLU A 1 493 ? -33.982 -1.240 -34.770 1.00 21.50 493 GLU A N 1
ATOM 3839 C CA . GLU A 1 493 ? -34.883 -0.658 -33.758 1.00 21.50 493 GLU A CA 1
ATOM 3840 C C . GLU A 1 493 ? -36.345 -0.898 -34.210 1.00 21.50 493 GLU A C 1
ATOM 3842 O O . GLU A 1 493 ? -36.553 -1.194 -35.389 1.00 21.50 493 GLU A O 1
ATOM 3847 N N . PRO A 1 494 ? -37.392 -0.621 -33.407 1.00 36.53 494 PRO A N 1
ATOM 3848 C CA . PRO A 1 494 ? -37.562 -0.749 -31.958 1.00 36.53 494 PRO A CA 1
ATOM 3849 C C . PRO A 1 494 ? -38.826 -1.580 -31.618 1.00 36.53 494 PRO A C 1
ATOM 3851 O O . PRO A 1 494 ? -39.909 -1.349 -32.155 1.00 36.53 494 PRO A O 1
ATOM 3854 N N . GLY A 1 495 ? -38.731 -2.511 -30.665 1.00 23.08 495 GLY A N 1
ATOM 3855 C CA . GLY A 1 495 ? -39.875 -3.278 -30.158 1.00 23.08 495 GLY A CA 1
ATOM 3856 C C . GLY A 1 495 ? -40.205 -2.909 -28.715 1.00 23.08 495 GLY A C 1
ATOM 3857 O O . GLY A 1 495 ? -39.463 -3.260 -27.801 1.00 23.08 495 GLY A O 1
ATOM 3858 N N . ARG A 1 496 ? -41.315 -2.193 -28.518 1.00 33.00 496 ARG A N 1
ATOM 3859 C CA . ARG A 1 496 ? -41.989 -2.014 -27.225 1.00 33.00 496 ARG A CA 1
ATOM 3860 C C . ARG A 1 496 ? -42.281 -3.387 -26.608 1.00 33.00 496 ARG A C 1
ATOM 3862 O O . ARG A 1 496 ? -42.972 -4.173 -27.236 1.00 33.00 496 ARG A O 1
ATOM 3869 N N . ASP A 1 497 ? -41.785 -3.652 -25.401 1.00 25.70 497 ASP A N 1
ATOM 3870 C CA . ASP A 1 497 ? -42.655 -3.860 -24.237 1.00 25.70 497 ASP A CA 1
ATOM 3871 C C . ASP A 1 497 ? -41.881 -4.098 -22.927 1.00 25.70 497 ASP A C 1
ATOM 3873 O O . ASP A 1 497 ? -40.910 -4.842 -22.839 1.00 25.70 497 ASP A O 1
ATOM 3877 N N . GLY A 1 498 ? -42.360 -3.376 -21.911 1.00 34.38 498 GLY A N 1
ATOM 3878 C CA . GLY A 1 498 ? -42.182 -3.502 -20.465 1.00 34.38 498 GLY A CA 1
ATOM 3879 C C . GLY A 1 498 ? -41.096 -4.405 -19.878 1.00 34.38 498 GLY A C 1
ATOM 3880 O O . GLY A 1 498 ? -41.326 -5.587 -19.651 1.00 34.38 498 GLY A O 1
ATOM 3881 N N . ASN A 1 499 ? -40.049 -3.783 -19.327 1.00 25.31 499 ASN A N 1
ATOM 3882 C CA . ASN A 1 499 ? -39.549 -4.223 -18.023 1.00 25.31 499 ASN A CA 1
ATOM 3883 C C . ASN A 1 499 ? -39.158 -3.015 -17.157 1.00 25.31 499 ASN A C 1
ATOM 3885 O O . ASN A 1 499 ? -38.056 -2.476 -17.242 1.00 25.31 499 ASN A O 1
ATOM 3889 N N . LYS A 1 500 ? -40.119 -2.547 -16.349 1.00 30.69 500 LYS A N 1
ATOM 3890 C CA . LYS A 1 500 ? -39.895 -1.561 -15.285 1.00 30.69 500 LYS A CA 1
ATOM 3891 C C . LYS A 1 500 ? -38.881 -2.146 -14.300 1.00 30.69 500 LYS A C 1
ATOM 3893 O O . LYS A 1 500 ? -39.128 -3.204 -13.723 1.00 30.69 500 LYS A O 1
ATOM 3898 N N . GLY A 1 501 ? -37.761 -1.452 -14.096 1.00 30.64 501 GLY A N 1
ATOM 3899 C CA . GLY A 1 501 ? -36.807 -1.782 -13.041 1.00 30.64 501 GLY A CA 1
ATOM 3900 C C . GLY A 1 501 ? -37.520 -1.852 -11.691 1.00 30.64 501 GLY A C 1
ATOM 3901 O O . GLY A 1 501 ? -38.273 -0.950 -11.336 1.00 30.64 501 GLY A O 1
ATOM 3902 N N . ARG A 1 502 ? -37.324 -2.952 -10.962 1.00 36.03 502 ARG A N 1
ATOM 3903 C CA . ARG A 1 502 ? -37.842 -3.139 -9.602 1.00 36.03 502 ARG A CA 1
ATOM 3904 C C . ARG A 1 502 ? -37.310 -2.020 -8.694 1.00 36.03 502 ARG A C 1
ATOM 3906 O O . ARG A 1 502 ? -36.130 -2.020 -8.357 1.00 36.03 502 ARG A O 1
ATOM 3913 N N . GLU A 1 503 ? -38.174 -1.091 -8.290 1.00 45.88 503 GLU A N 1
ATOM 3914 C CA . GLU A 1 503 ? -37.916 -0.167 -7.179 1.00 45.88 503 GLU A CA 1
ATOM 3915 C C . GLU A 1 503 ? -37.952 -0.970 -5.872 1.00 45.88 503 GLU A C 1
ATOM 3917 O O . GLU A 1 503 ? -39.001 -1.473 -5.467 1.00 45.88 503 GLU A O 1
ATOM 3922 N N . GLY A 1 504 ? -36.799 -1.163 -5.233 1.00 57.06 504 GLY A N 1
ATOM 3923 C CA . GLY A 1 504 ? -36.739 -1.773 -3.908 1.00 57.06 504 GLY A CA 1
ATOM 3924 C C . GLY A 1 504 ? -37.175 -0.788 -2.820 1.00 57.06 504 GLY A C 1
ATOM 3925 O O . GLY A 1 504 ? -36.921 0.411 -2.922 1.00 57.06 504 GLY A O 1
ATOM 3926 N N . THR A 1 505 ? -37.741 -1.308 -1.729 1.00 74.31 505 THR A N 1
ATOM 3927 C CA . THR A 1 505 ? -38.029 -0.560 -0.491 1.00 74.31 505 THR A CA 1
ATOM 3928 C C . THR A 1 505 ? -37.324 -1.232 0.688 1.00 74.31 505 THR A C 1
ATOM 3930 O O . THR A 1 505 ? -37.426 -2.450 0.838 1.00 74.31 505 THR A O 1
ATOM 3933 N N . VAL A 1 506 ? -36.656 -0.461 1.552 1.00 78.06 506 VAL A N 1
ATOM 3934 C CA . VAL A 1 506 ? -36.136 -0.935 2.850 1.00 78.06 506 VAL A CA 1
ATOM 3935 C C . VAL A 1 506 ? -37.079 -0.472 3.957 1.00 78.06 506 VAL A C 1
ATOM 3937 O O . VAL A 1 506 ? -37.519 0.673 3.959 1.00 78.06 506 VAL A O 1
ATOM 3940 N N . GLN A 1 507 ? -37.397 -1.360 4.897 1.00 79.88 507 GLN A N 1
ATOM 3941 C CA . GLN A 1 507 ? -38.238 -1.046 6.055 1.00 79.88 507 GLN A CA 1
ATOM 3942 C C . GLN A 1 507 ? -37.372 -0.870 7.303 1.00 79.88 507 GLN A C 1
ATOM 3944 O O . GLN A 1 507 ? -36.633 -1.785 7.668 1.00 79.88 507 GLN A O 1
ATOM 3949 N N . PHE A 1 508 ? -37.505 0.277 7.966 1.00 78.62 508 PHE A N 1
ATOM 3950 C CA . PHE A 1 508 ? -36.958 0.544 9.295 1.00 78.62 508 PHE A CA 1
ATOM 3951 C C . PHE A 1 508 ? -38.139 0.732 10.251 1.00 78.62 508 PHE A C 1
ATOM 3953 O O . PHE A 1 508 ? -38.800 1.768 10.240 1.00 78.62 508 PHE A O 1
ATOM 3960 N N . GLY A 1 509 ? -38.461 -0.291 11.048 1.00 78.38 509 GLY A N 1
ATOM 3961 C CA . GLY A 1 509 ? -39.667 -0.272 11.884 1.00 78.38 509 GLY A CA 1
ATOM 3962 C C . GLY A 1 509 ? -40.938 -0.088 11.043 1.00 78.38 509 GLY A C 1
ATOM 3963 O O . GLY A 1 509 ? -41.231 -0.919 10.185 1.00 78.38 509 GLY A O 1
ATOM 3964 N N . SER A 1 510 ? -41.683 0.995 11.287 1.00 80.19 510 SER A N 1
ATOM 3965 C CA . SER A 1 510 ? -42.865 1.403 10.507 1.00 80.19 510 SER A CA 1
ATOM 3966 C C . SER A 1 510 ? -42.560 2.384 9.365 1.00 80.19 510 SER A C 1
ATOM 3968 O O . SER A 1 510 ? -43.490 2.836 8.695 1.00 80.19 510 SER A O 1
ATOM 3970 N N . ILE A 1 511 ? -41.291 2.751 9.160 1.00 88.81 511 ILE A N 1
ATOM 3971 C CA . ILE A 1 511 ? -40.863 3.737 8.165 1.00 88.81 511 ILE A CA 1
ATOM 3972 C C . ILE A 1 511 ? -40.330 3.027 6.918 1.00 88.81 511 ILE A C 1
ATOM 3974 O O . ILE A 1 511 ? -39.366 2.259 6.960 1.00 88.81 511 ILE A O 1
ATOM 3978 N N . SER A 1 512 ? -40.937 3.347 5.780 1.00 88.44 512 SER A N 1
ATOM 3979 C CA . SER A 1 512 ? -40.536 2.896 4.452 1.00 88.44 512 SER A CA 1
ATOM 3980 C C . SER A 1 512 ? -39.496 3.841 3.850 1.00 88.44 512 SER A C 1
ATOM 3982 O O . SER A 1 512 ? -39.774 5.024 3.669 1.00 88.44 512 SER A O 1
ATOM 3984 N N . VAL A 1 513 ? -38.323 3.327 3.479 1.00 92.06 513 VAL A N 1
ATOM 3985 C CA . VAL A 1 513 ? -37.255 4.100 2.828 1.00 92.06 513 VAL A CA 1
ATOM 3986 C C . VAL A 1 513 ? -37.049 3.620 1.395 1.00 92.06 513 VAL A C 1
ATOM 3988 O O . VAL A 1 513 ? -36.853 2.424 1.155 1.00 92.06 513 VAL A O 1
ATOM 3991 N N . ARG A 1 514 ? -37.056 4.555 0.440 1.00 89.06 514 ARG A N 1
ATOM 3992 C CA . ARG A 1 514 ? -36.822 4.283 -0.989 1.00 89.06 514 ARG A CA 1
ATOM 3993 C C . ARG A 1 514 ? -35.737 5.194 -1.552 1.00 89.06 514 ARG A C 1
ATOM 3995 O O . ARG A 1 514 ? -35.707 6.380 -1.233 1.00 89.06 514 ARG A O 1
ATOM 4002 N N . VAL A 1 515 ? -34.887 4.651 -2.423 1.00 89.56 515 VAL A N 1
ATOM 4003 C CA . VAL A 1 515 ? -33.969 5.446 -3.253 1.00 89.56 515 VAL A CA 1
ATOM 4004 C C . VAL A 1 515 ? -34.635 5.681 -4.607 1.00 89.56 515 VAL A C 1
ATOM 4006 O O . VAL A 1 515 ? -34.945 4.732 -5.324 1.00 89.56 515 VAL A O 1
ATOM 4009 N N . VAL A 1 516 ? -34.882 6.945 -4.949 1.00 86.62 516 VAL A N 1
ATOM 4010 C CA . VAL A 1 516 ? -35.590 7.358 -6.167 1.00 86.62 516 VAL A CA 1
ATOM 4011 C C . VAL A 1 516 ? -34.617 8.065 -7.101 1.00 86.62 516 VAL A C 1
ATOM 4013 O O . VAL A 1 516 ? -34.007 9.066 -6.731 1.00 86.62 516 VAL A O 1
ATOM 4016 N N . LYS A 1 517 ? -34.494 7.578 -8.337 1.00 89.12 517 LYS A N 1
ATOM 4017 C CA . LYS A 1 517 ? -33.680 8.218 -9.380 1.00 89.12 517 LYS A CA 1
ATOM 4018 C C . LYS A 1 517 ? -34.536 9.254 -10.104 1.00 89.12 517 LYS A C 1
ATOM 4020 O O . LYS A 1 517 ? -35.371 8.894 -10.928 1.00 89.12 517 LYS A O 1
ATOM 4025 N N . GLY A 1 518 ? -34.372 10.535 -9.788 1.00 86.56 518 GLY A N 1
ATOM 4026 C CA . GLY A 1 518 ? -35.286 11.565 -10.282 1.00 86.56 518 GLY A CA 1
ATOM 4027 C C . GLY A 1 518 ? -34.954 12.981 -9.826 1.00 86.56 518 GLY A C 1
ATOM 4028 O O . GLY A 1 518 ? -33.928 13.234 -9.202 1.00 86.56 518 GLY A O 1
ATOM 4029 N N . GLN A 1 519 ? -35.824 13.930 -10.166 1.00 87.62 519 GLN A N 1
ATOM 4030 C CA . GLN A 1 519 ? -35.696 15.321 -9.729 1.00 87.62 519 GLN A CA 1
ATOM 4031 C C . GLN A 1 519 ? -36.408 15.523 -8.389 1.00 87.62 519 GLN A C 1
ATOM 4033 O O . GLN A 1 519 ? -37.580 15.167 -8.251 1.00 87.62 519 GLN A O 1
ATOM 4038 N N . LEU A 1 520 ? -35.725 16.143 -7.420 1.00 93.06 520 LEU A N 1
ATOM 4039 C CA . LEU A 1 520 ? -36.289 16.430 -6.094 1.00 93.06 520 LEU A CA 1
ATOM 4040 C C . LEU A 1 520 ? -37.572 17.273 -6.184 1.00 93.06 520 LEU A C 1
ATOM 4042 O O . LEU A 1 520 ? -38.559 16.976 -5.522 1.00 93.06 520 LEU A O 1
ATOM 4046 N N . ALA A 1 521 ? -37.583 18.271 -7.069 1.00 91.00 521 ALA A N 1
ATOM 4047 C CA . ALA A 1 521 ? -38.714 19.176 -7.271 1.00 91.00 521 ALA A CA 1
ATOM 4048 C C . ALA A 1 521 ? -39.997 18.498 -7.800 1.00 91.00 521 ALA A C 1
ATOM 4050 O O . ALA A 1 521 ? -41.067 19.098 -7.755 1.00 91.00 521 ALA A O 1
ATOM 4051 N N . GLN A 1 522 ? -39.907 17.264 -8.309 1.00 91.81 522 GLN A N 1
ATOM 4052 C CA . GLN A 1 522 ? -41.049 16.511 -8.844 1.00 91.81 522 GLN A CA 1
ATOM 4053 C C . GLN A 1 522 ? -41.664 15.545 -7.820 1.00 91.81 522 GLN A C 1
ATOM 4055 O O . GLN A 1 522 ? -42.659 14.883 -8.121 1.00 91.81 522 GLN A O 1
ATOM 4060 N N . GLN A 1 523 ? -41.079 15.427 -6.624 1.00 93.75 523 GLN A N 1
ATOM 4061 C CA . GLN A 1 523 ? -41.551 14.477 -5.623 1.00 93.75 523 GLN A CA 1
ATOM 4062 C C . GLN A 1 523 ? -42.823 14.965 -4.929 1.00 93.75 523 GLN A C 1
ATOM 4064 O O . GLN A 1 523 ? -42.979 16.149 -4.633 1.00 93.75 523 GLN A O 1
ATOM 4069 N N . LYS A 1 524 ? -43.723 14.020 -4.643 1.00 94.62 524 LYS A N 1
ATOM 4070 C CA . LYS A 1 524 ? -44.977 14.256 -3.918 1.00 94.62 524 LYS A CA 1
ATOM 4071 C C . LYS A 1 524 ? -44.828 13.747 -2.491 1.00 94.62 524 LYS A C 1
ATOM 4073 O O . LYS A 1 524 ? -45.079 12.577 -2.218 1.00 94.62 524 LYS A O 1
ATOM 4078 N N . VAL A 1 525 ? -44.374 14.620 -1.604 1.00 96.25 525 VAL A N 1
ATOM 4079 C CA . VAL A 1 525 ? -44.108 14.319 -0.191 1.00 96.25 525 VAL A CA 1
ATOM 4080 C C . VAL A 1 525 ? -44.576 15.476 0.678 1.00 96.25 525 VAL A C 1
ATOM 4082 O O . VAL A 1 525 ? -44.725 16.587 0.186 1.00 96.25 525 VAL A O 1
ATOM 4085 N N . ASP A 1 526 ? -44.782 15.262 1.973 1.00 97.81 526 ASP A N 1
ATOM 4086 C CA . ASP A 1 526 ? -45.155 16.361 2.866 1.00 97.81 526 ASP A CA 1
ATOM 4087 C C . ASP A 1 526 ? -44.022 17.395 3.014 1.00 97.81 526 ASP A C 1
ATOM 4089 O O . ASP A 1 526 ? -44.304 18.593 3.108 1.00 97.81 526 ASP A O 1
ATOM 4093 N N . VAL A 1 527 ? -42.756 16.957 2.990 1.00 98.19 527 VAL A N 1
ATOM 4094 C CA . VAL A 1 527 ? -41.575 17.814 3.192 1.00 98.19 527 VAL A CA 1
ATOM 4095 C C . VAL A 1 527 ? -40.500 17.565 2.136 1.00 98.19 527 VAL A C 1
ATOM 4097 O O . VAL A 1 527 ? -40.095 16.425 1.919 1.00 98.19 527 VAL A O 1
ATOM 4100 N N . ILE A 1 528 ? -39.978 18.632 1.529 1.00 98.25 528 ILE A N 1
ATOM 4101 C CA . ILE A 1 528 ? -38.787 18.583 0.666 1.00 98.25 528 ILE A CA 1
ATOM 4102 C C . ILE A 1 528 ? -37.607 19.224 1.399 1.00 98.25 528 ILE A C 1
ATOM 4104 O O . ILE A 1 528 ? -37.719 20.345 1.888 1.00 98.25 528 ILE A O 1
ATOM 4108 N N . VAL A 1 529 ? -36.461 18.545 1.447 1.00 98.12 529 VAL A N 1
ATOM 4109 C CA . VAL A 1 529 ? -35.225 19.110 2.006 1.00 98.12 529 VAL A CA 1
ATOM 4110 C C . VAL A 1 529 ? -34.368 19.672 0.880 1.00 98.12 529 VAL A C 1
ATOM 4112 O O . VAL A 1 529 ? -33.926 18.945 0.000 1.00 98.12 529 VAL A O 1
ATOM 4115 N N . ASN A 1 530 ? -34.118 20.972 0.898 1.00 96.25 530 ASN A N 1
ATOM 4116 C CA . ASN A 1 530 ? -33.255 21.655 -0.051 1.00 96.25 530 ASN A CA 1
ATOM 4117 C C . ASN A 1 530 ? -31.905 22.005 0.597 1.00 96.25 530 ASN A C 1
ATOM 4119 O O . ASN A 1 530 ? -31.845 22.319 1.781 1.00 96.25 530 ASN A O 1
ATOM 4123 N N . SER A 1 531 ? -30.826 21.992 -0.185 1.00 91.31 531 SER A N 1
ATOM 4124 C CA . SER A 1 531 ? -29.491 22.422 0.251 1.00 91.31 531 SER A CA 1
ATOM 4125 C C . SER A 1 531 ? -29.113 23.708 -0.476 1.00 91.31 531 SER A C 1
ATOM 4127 O O . SER A 1 531 ? -29.073 23.726 -1.704 1.00 91.31 531 SER A O 1
ATOM 4129 N N . THR A 1 532 ? -28.819 24.764 0.281 1.00 91.06 532 THR A N 1
ATOM 4130 C CA . THR A 1 532 ? -28.557 26.121 -0.212 1.00 91.06 532 THR A CA 1
ATOM 4131 C C . THR A 1 532 ? -27.445 26.819 0.587 1.00 91.06 532 THR A C 1
ATOM 4133 O O . THR A 1 532 ? -26.897 26.255 1.533 1.00 91.06 532 THR A O 1
ATOM 4136 N N . SER A 1 533 ? -27.070 28.037 0.194 1.00 89.06 533 SER A N 1
ATOM 4137 C CA . SER A 1 533 ? -26.108 28.879 0.919 1.00 89.06 533 SER A CA 1
ATOM 4138 C C . SER A 1 533 ? -26.715 29.547 2.160 1.00 89.06 533 SER A C 1
ATOM 4140 O O . SER A 1 533 ? -27.930 29.702 2.267 1.00 89.06 533 SER A O 1
ATOM 4142 N N . SER A 1 534 ? -25.860 29.996 3.083 1.00 92.44 534 SER A N 1
ATOM 4143 C CA . SER A 1 534 ? -26.241 30.644 4.352 1.00 92.44 534 SER A CA 1
ATOM 4144 C C . SER A 1 534 ? -27.099 31.898 4.174 1.00 92.44 534 SER A C 1
ATOM 4146 O O . SER A 1 534 ? -27.968 32.180 4.988 1.00 92.44 534 SER A O 1
ATOM 4148 N N . ASN A 1 535 ? -26.924 32.625 3.071 1.00 92.44 535 ASN A N 1
ATOM 4149 C CA . ASN A 1 535 ? -27.742 33.792 2.731 1.00 92.44 535 ASN A CA 1
ATOM 4150 C C . ASN A 1 535 ? -29.129 33.449 2.153 1.00 92.44 535 ASN A C 1
ATOM 4152 O O . ASN A 1 535 ? -29.841 34.359 1.740 1.00 92.44 535 ASN A O 1
ATOM 4156 N N . LEU A 1 536 ? -29.492 32.162 2.063 1.00 93.69 536 LEU A N 1
ATOM 4157 C CA . LEU A 1 536 ? -30.766 31.681 1.514 1.00 93.69 536 LEU A CA 1
ATOM 4158 C C . LEU A 1 536 ? -31.093 32.216 0.110 1.00 93.69 536 LEU A C 1
ATOM 4160 O O . LEU A 1 536 ? -32.262 32.337 -0.261 1.00 93.69 536 LEU A O 1
ATOM 4164 N N . ASN A 1 537 ? -30.067 32.503 -0.695 1.00 92.81 537 ASN A N 1
ATOM 4165 C CA . ASN A 1 537 ? -30.256 32.801 -2.108 1.00 92.81 537 ASN A CA 1
ATOM 4166 C C . ASN A 1 537 ? -30.532 31.494 -2.869 1.00 92.81 537 ASN A C 1
ATOM 4168 O O . ASN A 1 537 ? -29.610 30.743 -3.194 1.00 92.81 537 ASN A O 1
ATOM 4172 N N . LEU A 1 538 ? -31.806 31.227 -3.154 1.00 93.88 538 LEU A N 1
ATOM 4173 C CA . LEU A 1 538 ? -32.256 30.014 -3.831 1.00 93.88 538 LEU A CA 1
ATOM 4174 C C . LEU A 1 538 ? -31.967 30.030 -5.338 1.00 93.88 538 LEU A C 1
ATOM 4176 O O . LEU A 1 538 ? -32.031 28.983 -5.981 1.00 93.88 538 LEU A O 1
ATOM 4180 N N . GLU A 1 539 ? -31.591 31.178 -5.902 1.00 89.50 539 GLU A N 1
ATOM 4181 C CA . GLU A 1 539 ? -31.052 31.261 -7.261 1.00 89.50 539 GLU A CA 1
ATOM 4182 C C . GLU A 1 539 ? -29.605 30.763 -7.331 1.00 89.50 539 GLU A C 1
ATOM 4184 O O . GLU A 1 539 ? -29.065 30.592 -8.421 1.00 89.50 539 GLU A O 1
ATOM 4189 N N . SER A 1 540 ? -28.957 30.495 -6.196 1.00 79.38 540 SER A N 1
ATOM 4190 C CA . SER A 1 540 ? -27.604 29.953 -6.155 1.00 79.38 540 SER A CA 1
ATOM 4191 C C . SER A 1 540 ? -27.615 28.438 -5.951 1.00 79.38 540 SER A C 1
ATOM 4193 O O . SER A 1 540 ? -28.140 27.915 -4.971 1.00 79.38 540 SER A O 1
ATOM 4195 N N . GLY A 1 541 ? -26.974 27.716 -6.874 1.00 78.44 541 GLY A N 1
ATOM 4196 C CA . GLY A 1 541 ? -26.815 26.261 -6.807 1.00 78.44 541 GLY A CA 1
ATOM 4197 C C . GLY A 1 541 ? -27.886 25.490 -7.581 1.00 78.44 541 GLY A C 1
ATOM 4198 O O . GLY A 1 541 ? -29.064 25.824 -7.564 1.00 78.44 541 GLY A O 1
ATOM 4199 N N . MET A 1 542 ? -27.467 24.424 -8.270 1.00 82.81 542 MET A N 1
ATOM 4200 C CA . MET A 1 542 ? -28.323 23.697 -9.221 1.00 82.81 542 MET A CA 1
ATOM 4201 C C . MET A 1 542 ? -29.567 23.077 -8.566 1.00 82.81 542 MET A C 1
ATOM 4203 O O . MET A 1 542 ? -30.640 23.078 -9.165 1.00 82.81 542 MET A O 1
ATOM 4207 N N . LEU A 1 543 ? -29.435 22.567 -7.335 1.00 88.75 543 LEU A N 1
ATOM 4208 C CA . LEU A 1 543 ? -30.558 21.994 -6.591 1.00 88.75 543 LEU A CA 1
ATOM 4209 C C . LEU A 1 543 ? -31.555 23.081 -6.165 1.00 88.75 543 LEU A C 1
ATOM 4211 O O . LEU A 1 543 ? -32.730 22.983 -6.515 1.00 88.75 543 LEU A O 1
ATOM 4215 N N . SER A 1 544 ? -31.082 24.130 -5.482 1.00 91.00 544 SER A N 1
ATOM 4216 C CA . SER A 1 544 ? -31.921 25.256 -5.058 1.00 91.00 544 SER A CA 1
ATOM 4217 C C . SER A 1 544 ? -32.621 25.932 -6.227 1.00 91.00 544 SER A C 1
ATOM 4219 O O . SER A 1 544 ? -33.823 26.158 -6.141 1.00 91.00 544 SER A O 1
ATOM 4221 N N . GLN A 1 545 ? -31.927 26.151 -7.349 1.00 91.25 545 GLN A N 1
ATOM 4222 C CA . GLN A 1 545 ? -32.529 26.712 -8.561 1.00 91.25 545 GLN A CA 1
ATOM 4223 C C . GLN A 1 545 ? -33.653 25.824 -9.097 1.00 91.25 545 GLN A C 1
ATOM 4225 O O . GLN A 1 545 ? -34.705 26.322 -9.491 1.00 91.25 545 GLN A O 1
ATOM 4230 N N . SER A 1 546 ? -33.461 24.501 -9.104 1.00 92.94 546 SER A N 1
ATOM 4231 C CA . SER A 1 546 ? -34.504 23.570 -9.541 1.00 92.94 546 SER A CA 1
ATOM 4232 C C . SER A 1 546 ? -35.721 23.601 -8.613 1.00 92.94 546 SER A C 1
ATOM 4234 O O . SER A 1 546 ? -36.849 23.512 -9.098 1.00 92.94 546 SER A O 1
ATOM 4236 N N . VAL A 1 547 ? -35.506 23.717 -7.300 1.00 95.75 547 VAL A N 1
ATOM 4237 C CA . VAL A 1 547 ? -36.574 23.816 -6.295 1.00 95.75 547 VAL A CA 1
ATOM 4238 C C . VAL A 1 547 ? -37.298 25.162 -6.412 1.00 95.75 547 VAL A C 1
ATOM 4240 O O . VAL A 1 547 ? -38.524 25.175 -6.455 1.00 95.75 547 VAL A O 1
ATOM 4243 N N . LEU A 1 548 ? -36.572 26.275 -6.560 1.00 96.81 548 LEU A N 1
ATOM 4244 C CA . LEU A 1 548 ? -37.130 27.617 -6.751 1.00 96.81 548 LEU A CA 1
ATOM 4245 C C . LEU A 1 548 ? -37.934 27.714 -8.050 1.00 96.81 548 LEU A C 1
ATOM 4247 O O . LEU A 1 548 ? -39.060 28.202 -8.045 1.00 96.81 548 LEU A O 1
ATOM 4251 N N . LYS A 1 549 ? -37.403 27.193 -9.161 1.00 94.56 549 LYS A N 1
ATOM 4252 C CA . LYS A 1 549 ? -38.086 27.206 -10.462 1.00 94.56 549 LYS A CA 1
ATOM 4253 C C . LYS A 1 549 ? -39.427 26.473 -10.413 1.00 94.56 549 LYS A C 1
ATOM 4255 O O . LYS A 1 549 ? -40.390 26.924 -11.027 1.00 94.56 549 LYS A O 1
ATOM 4260 N N . ALA A 1 550 ? -39.492 25.356 -9.691 1.00 94.38 550 ALA A N 1
ATOM 4261 C CA . ALA A 1 550 ? -40.714 24.572 -9.549 1.00 94.38 550 ALA A CA 1
ATOM 4262 C C . ALA A 1 550 ? -41.660 25.116 -8.462 1.00 94.38 550 ALA A C 1
ATOM 4264 O O . ALA A 1 550 ? -42.873 25.070 -8.643 1.00 94.38 550 ALA A O 1
ATOM 4265 N N . GLY A 1 551 ? -41.129 25.657 -7.362 1.00 94.12 551 GLY A N 1
ATOM 4266 C CA . GLY A 1 551 ? -41.904 26.226 -6.254 1.00 94.12 551 GLY A CA 1
ATOM 4267 C C . GLY A 1 551 ? -42.350 27.672 -6.451 1.00 94.12 551 GLY A C 1
ATOM 4268 O O . GLY A 1 551 ? -43.284 28.119 -5.788 1.00 94.12 551 GLY A O 1
ATOM 4269 N N . GLY A 1 552 ? -41.758 28.380 -7.409 1.00 95.62 552 GLY A N 1
ATOM 4270 C CA . GLY A 1 552 ? -42.035 29.781 -7.700 1.00 95.62 552 GLY A CA 1
ATOM 4271 C C . GLY A 1 552 ? -41.406 30.753 -6.699 1.00 95.62 552 GLY A C 1
ATOM 4272 O O . GLY A 1 552 ? -40.892 30.367 -5.649 1.00 95.62 552 GLY A O 1
ATOM 4273 N N . GLN A 1 553 ? -41.501 32.043 -7.034 1.00 95.69 553 GLN A N 1
ATOM 4274 C CA . GLN A 1 553 ? -40.828 33.135 -6.321 1.00 95.69 553 GLN A CA 1
ATOM 4275 C C . GLN A 1 553 ? -41.178 33.222 -4.829 1.00 95.69 553 GLN A C 1
ATOM 4277 O O . GLN A 1 553 ? -40.331 33.587 -4.022 1.00 95.69 553 GLN A O 1
ATOM 4282 N N . ARG A 1 554 ? -42.377 32.763 -4.450 1.00 95.50 554 ARG A N 1
ATOM 4283 C CA . ARG A 1 554 ? -42.841 32.720 -3.060 1.00 95.50 554 ARG A CA 1
ATOM 4284 C C . ARG A 1 554 ? -41.849 32.046 -2.101 1.00 95.50 554 ARG A C 1
ATOM 4286 O O . ARG A 1 554 ? -41.754 32.468 -0.956 1.00 95.50 554 ARG A O 1
ATOM 4293 N N . LEU A 1 555 ? -41.104 31.028 -2.547 1.00 96.94 555 LEU A N 1
ATOM 4294 C CA . LEU A 1 555 ? -40.084 30.387 -1.705 1.00 96.94 555 LEU A CA 1
ATOM 4295 C C . LEU A 1 555 ? -38.944 31.347 -1.350 1.00 96.94 555 LEU A C 1
ATOM 4297 O O . LEU A 1 555 ? -38.480 31.360 -0.213 1.00 96.94 555 LEU A O 1
ATOM 4301 N N . GLN A 1 556 ? -38.494 32.149 -2.317 1.00 97.50 556 GLN A N 1
ATOM 4302 C CA . GLN A 1 556 ? -37.454 33.147 -2.091 1.00 97.50 556 GLN A CA 1
ATOM 4303 C C . GLN A 1 556 ? -37.982 34.293 -1.224 1.00 97.50 556 GLN A C 1
ATOM 4305 O O . GLN A 1 556 ? -37.282 34.714 -0.307 1.00 97.50 556 GLN A O 1
ATOM 4310 N N . ASP A 1 557 ? -39.221 34.734 -1.460 1.00 95.44 557 ASP A N 1
ATOM 4311 C CA . ASP A 1 557 ? -39.857 35.800 -0.680 1.00 95.44 557 ASP A CA 1
ATOM 4312 C C . ASP A 1 557 ? -39.984 35.405 0.800 1.00 95.44 557 ASP A C 1
ATOM 4314 O O . ASP A 1 557 ? -39.609 36.174 1.682 1.00 95.44 557 ASP A O 1
ATOM 4318 N N . GLU A 1 558 ? -40.432 34.177 1.090 1.00 97.38 558 GLU A N 1
ATOM 4319 C CA . GLU A 1 558 ? -40.541 33.665 2.462 1.00 97.38 558 GLU A CA 1
ATOM 4320 C C . GLU A 1 558 ? -39.169 33.480 3.133 1.00 97.38 558 GLU A C 1
ATOM 4322 O O . GLU A 1 558 ? -39.037 33.754 4.327 1.00 97.38 558 GLU A O 1
ATOM 4327 N N . CYS A 1 559 ? -38.134 33.068 2.389 1.00 96.75 559 CYS A N 1
ATOM 4328 C CA . CYS A 1 559 ? -36.758 33.042 2.894 1.00 96.75 559 CYS A CA 1
ATOM 4329 C C . CYS A 1 559 ? -36.279 34.450 3.276 1.00 96.75 559 CYS A C 1
ATOM 4331 O O . CYS A 1 559 ? -35.790 34.651 4.384 1.00 96.75 559 CYS A O 1
ATOM 4333 N N . THR A 1 560 ? -36.455 35.431 2.390 1.00 94.88 560 THR A N 1
ATOM 4334 C CA . THR A 1 560 ? -36.011 36.812 2.616 1.00 94.88 560 THR A CA 1
ATOM 4335 C C . THR A 1 560 ? -36.806 37.500 3.730 1.00 94.88 560 THR A C 1
ATOM 4337 O O . THR A 1 560 ? -36.223 38.228 4.531 1.00 94.88 560 THR A O 1
ATOM 4340 N N . GLN A 1 561 ? -38.115 37.250 3.828 1.00 95.12 561 GLN A N 1
ATOM 4341 C CA . GLN A 1 561 ? -38.984 37.862 4.835 1.00 95.12 561 GLN A CA 1
ATOM 4342 C C . GLN A 1 561 ? -38.785 37.264 6.235 1.00 95.12 561 GLN A C 1
ATOM 4344 O O . GLN A 1 561 ? -38.711 38.010 7.210 1.00 95.12 561 GLN A O 1
ATOM 4349 N N . ASN A 1 562 ? -38.711 35.934 6.352 1.00 95.50 562 ASN A N 1
ATOM 4350 C CA . ASN A 1 562 ? -38.663 35.259 7.656 1.00 95.50 562 ASN A CA 1
ATOM 4351 C C . ASN A 1 562 ? -37.235 35.096 8.192 1.00 95.50 562 ASN A C 1
ATOM 4353 O O . ASN A 1 562 ? -37.046 34.945 9.398 1.00 95.50 562 ASN A O 1
ATOM 4357 N N . TYR A 1 563 ? -36.235 35.133 7.308 1.00 95.75 563 TYR A N 1
ATOM 4358 C CA . TYR A 1 563 ? -34.822 34.958 7.642 1.00 95.75 563 TYR A CA 1
ATOM 4359 C C . TYR A 1 563 ? -33.968 36.069 7.000 1.00 95.75 563 TYR A C 1
ATOM 4361 O O . TYR A 1 563 ? -33.046 35.776 6.235 1.00 95.75 563 TYR A O 1
ATOM 4369 N N . PRO A 1 564 ? -34.229 37.355 7.313 1.00 90.38 564 PRO A N 1
ATOM 4370 C CA . PRO A 1 564 ? -33.571 38.493 6.656 1.00 90.38 564 PRO A CA 1
ATOM 4371 C C . PRO A 1 564 ? -32.048 38.536 6.863 1.00 90.38 564 PRO A C 1
ATOM 4373 O O . PRO A 1 564 ? -31.337 39.145 6.070 1.00 90.38 564 PRO A O 1
ATOM 4376 N N . ASN A 1 565 ? -31.540 37.857 7.897 1.00 92.94 565 ASN A N 1
ATOM 4377 C CA . ASN A 1 565 ? -30.110 37.752 8.203 1.00 92.94 565 ASN A CA 1
ATOM 4378 C C . ASN A 1 565 ? -29.478 36.423 7.735 1.00 92.94 565 ASN A C 1
ATOM 4380 O O . ASN A 1 565 ? -28.330 36.141 8.075 1.00 92.94 565 ASN A O 1
ATOM 4384 N N . GLY A 1 566 ? -30.214 35.595 6.986 1.00 92.69 566 GLY A N 1
ATOM 4385 C CA . GLY A 1 566 ? -29.784 34.250 6.606 1.00 92.69 566 GLY A CA 1
ATOM 4386 C C . GLY A 1 566 ? -29.800 33.244 7.765 1.00 92.69 566 GLY A C 1
ATOM 4387 O O . GLY A 1 566 ? -30.452 33.452 8.789 1.00 92.69 566 GLY A O 1
ATOM 4388 N N . ILE A 1 567 ? -29.089 32.132 7.575 1.00 95.06 567 ILE A N 1
ATOM 4389 C CA . ILE A 1 567 ? -28.942 31.003 8.508 1.00 95.06 567 ILE A CA 1
ATOM 4390 C C . ILE A 1 567 ? -27.470 30.599 8.640 1.00 95.06 567 ILE A C 1
ATOM 4392 O O . ILE A 1 567 ? -26.657 30.888 7.758 1.00 95.06 567 ILE A O 1
ATOM 4396 N N . LYS A 1 568 ? -27.114 29.901 9.721 1.00 92.56 568 LYS A N 1
ATOM 4397 C CA . LYS A 1 568 ? -25.758 29.362 9.908 1.00 92.56 568 LYS A CA 1
ATOM 4398 C C . LYS A 1 568 ? -25.596 27.984 9.265 1.00 92.56 568 LYS A C 1
ATOM 4400 O O . LYS A 1 568 ? -26.566 27.300 8.940 1.00 92.56 568 LYS A O 1
ATOM 4405 N N . GLU A 1 569 ? -24.347 27.561 9.101 1.00 90.12 569 GLU A N 1
ATOM 4406 C CA . GLU A 1 569 ? -24.032 26.187 8.705 1.00 90.12 569 GLU A CA 1
ATOM 4407 C C . GLU A 1 569 ? -24.584 25.191 9.737 1.00 90.12 569 GLU A C 1
ATOM 4409 O O . GLU A 1 569 ? -24.410 25.359 10.943 1.00 90.12 569 GLU A O 1
ATOM 4414 N N . GLY A 1 570 ? -25.266 24.154 9.256 1.00 86.31 570 GLY A N 1
ATOM 4415 C CA . GLY A 1 570 ? -25.984 23.176 10.073 1.00 86.31 570 GLY A CA 1
ATOM 4416 C C . GLY A 1 570 ? -27.434 23.547 10.396 1.00 86.31 570 GLY A C 1
ATOM 4417 O O . GLY A 1 570 ? -28.163 22.694 10.897 1.00 86.31 570 GLY A O 1
ATOM 4418 N N . GLU A 1 571 ? -27.878 24.768 10.087 1.00 92.19 571 GLU A N 1
ATOM 4419 C CA . GLU A 1 571 ? -29.264 25.211 10.281 1.00 92.19 571 GLU A CA 1
ATOM 4420 C C . GLU A 1 571 ? -30.090 25.090 8.985 1.00 92.19 571 GLU A C 1
ATOM 4422 O O . GLU A 1 571 ? -29.558 24.886 7.888 1.00 92.19 571 GLU A O 1
ATOM 4427 N N . PHE A 1 572 ? -31.416 25.222 9.102 1.00 96.75 572 PHE A N 1
ATOM 4428 C CA . PHE A 1 572 ? -32.324 25.343 7.960 1.00 96.75 572 PHE A CA 1
ATOM 4429 C C . PHE A 1 572 ? -33.439 26.361 8.199 1.00 96.75 572 PHE A C 1
ATOM 4431 O O . PHE A 1 572 ? -33.976 26.487 9.299 1.00 96.75 572 PHE A O 1
ATOM 4438 N N . ALA A 1 573 ? -33.832 27.039 7.124 1.00 96.12 573 ALA A N 1
ATOM 4439 C CA . ALA A 1 573 ? -35.038 27.851 7.060 1.00 96.12 573 ALA A CA 1
ATOM 4440 C C . ALA A 1 573 ? -36.244 27.008 6.629 1.00 96.12 573 ALA A C 1
ATOM 4442 O O . ALA A 1 573 ? -36.097 26.042 5.880 1.00 96.12 573 ALA A O 1
ATOM 4443 N N . ILE A 1 574 ? -37.446 27.373 7.078 1.00 97.50 574 ILE A N 1
ATOM 4444 C CA . ILE A 1 574 ? -38.683 26.675 6.714 1.00 97.50 574 ILE A CA 1
ATOM 4445 C C . ILE A 1 574 ? -39.602 27.615 5.944 1.00 97.50 574 ILE A C 1
ATOM 4447 O O . ILE A 1 574 ? -39.946 28.688 6.434 1.00 97.50 574 ILE A O 1
ATOM 4451 N N . THR A 1 575 ? -40.055 27.164 4.781 1.00 97.62 575 THR A N 1
ATOM 4452 C CA . THR A 1 575 ? -41.037 27.854 3.936 1.00 97.62 575 THR A CA 1
ATOM 4453 C C . THR A 1 575 ? -42.234 26.939 3.657 1.00 97.62 575 THR A C 1
ATOM 4455 O O . THR A 1 575 ? -42.234 25.743 3.988 1.00 97.62 575 THR A O 1
ATOM 4458 N N . SER A 1 576 ? -43.294 27.499 3.080 1.00 96.12 576 SER A N 1
ATOM 4459 C CA . SER A 1 576 ? -44.384 26.748 2.462 1.00 96.12 576 SER A CA 1
ATOM 4460 C C . SER A 1 576 ? -43.886 25.963 1.241 1.00 96.12 576 SER A C 1
ATOM 4462 O O . SER A 1 576 ? -42.777 26.159 0.762 1.00 96.12 576 SER A O 1
ATOM 4464 N N . GLY A 1 577 ? -44.704 25.060 0.696 1.00 93.31 577 GLY A N 1
ATOM 4465 C CA . GLY A 1 577 ? -44.365 24.373 -0.558 1.00 93.31 577 GLY A CA 1
ATOM 4466 C C . GLY A 1 577 ? -44.332 25.283 -1.795 1.00 93.31 577 GLY A C 1
ATOM 4467 O O . GLY A 1 577 ? -43.870 24.862 -2.855 1.00 93.31 577 GLY A O 1
ATOM 4468 N N . GLY A 1 578 ? -44.832 26.522 -1.709 1.00 95.06 578 GLY A N 1
ATOM 4469 C CA . GLY A 1 578 ? -45.066 27.354 -2.888 1.00 95.06 578 GLY A CA 1
ATOM 4470 C C . GLY A 1 578 ? -45.952 26.624 -3.907 1.00 95.06 578 GLY A C 1
ATOM 4471 O O . GLY A 1 578 ? -47.073 26.230 -3.595 1.00 95.06 578 GLY A O 1
ATOM 4472 N N . LYS A 1 579 ? -45.438 26.438 -5.126 1.00 95.06 579 LYS A N 1
ATOM 4473 C CA . LYS A 1 579 ? -46.056 25.648 -6.207 1.00 95.06 579 LYS A CA 1
ATOM 4474 C C . LYS A 1 579 ? -45.615 24.171 -6.239 1.00 95.06 579 LYS A C 1
ATOM 4476 O O . LYS A 1 579 ? -46.084 23.426 -7.099 1.00 95.06 579 LYS A O 1
ATOM 4481 N N . LEU A 1 580 ? -44.721 23.731 -5.347 1.00 95.38 580 LEU A N 1
ATOM 4482 C CA . LEU A 1 580 ? -44.306 22.326 -5.248 1.00 95.38 580 LEU A CA 1
ATOM 4483 C C . LEU A 1 580 ? -45.441 21.465 -4.690 1.00 95.38 580 LEU A C 1
ATOM 4485 O O . LEU A 1 580 ? -46.302 21.927 -3.945 1.00 95.38 580 LEU A O 1
ATOM 4489 N N . SER A 1 581 ? -45.401 20.168 -4.992 1.00 93.69 581 SER A N 1
ATOM 4490 C CA . SER A 1 581 ? -46.320 19.175 -4.421 1.00 93.69 581 SER A CA 1
ATOM 4491 C C . SER A 1 581 ? -45.898 18.738 -3.008 1.00 93.69 581 SER A C 1
ATOM 4493 O O . SER A 1 581 ? -45.797 17.541 -2.738 1.00 93.69 581 SER A O 1
ATOM 4495 N N . CYS A 1 582 ? -45.635 19.701 -2.119 1.00 95.75 582 CYS A N 1
ATOM 4496 C CA . CYS A 1 582 ? -45.322 19.472 -0.708 1.00 95.75 582 CYS A CA 1
ATOM 4497 C C . CYS A 1 582 ? -45.957 20.525 0.210 1.00 95.75 582 CYS A C 1
ATOM 4499 O O . CYS A 1 582 ? -46.412 21.574 -0.240 1.00 95.75 582 CYS A O 1
ATOM 4501 N N . LYS A 1 583 ? -46.014 20.243 1.517 1.00 96.31 583 LYS A N 1
ATOM 4502 C CA . LYS A 1 583 ? -46.559 21.172 2.523 1.00 96.31 583 LYS A CA 1
ATOM 4503 C C . LYS A 1 583 ? -45.514 22.186 2.980 1.00 96.31 583 LYS A C 1
ATOM 4505 O O . LYS A 1 583 ? -45.862 23.331 3.260 1.00 96.31 583 LYS A O 1
ATOM 4510 N N . SER A 1 584 ? -44.251 21.770 3.071 1.00 96.94 584 SER A N 1
ATOM 4511 C CA . SER A 1 584 ? -43.140 22.644 3.456 1.00 96.94 584 SER A CA 1
ATOM 4512 C C . SER A 1 584 ? -41.826 22.273 2.770 1.00 96.94 584 SER A C 1
ATOM 4514 O O . SER A 1 584 ? -41.642 21.135 2.320 1.00 96.94 584 SER A O 1
ATOM 4516 N N . VAL A 1 585 ? -40.913 23.243 2.700 1.00 98.00 585 VAL A N 1
ATOM 4517 C CA . VAL A 1 585 ? -39.533 23.049 2.242 1.00 98.00 585 VAL A CA 1
ATOM 4518 C C . VAL A 1 585 ? -38.573 23.454 3.362 1.00 98.00 585 VAL A C 1
ATOM 4520 O O . VAL A 1 585 ? -38.714 24.524 3.954 1.00 98.00 585 VAL A O 1
ATOM 4523 N N . LEU A 1 586 ? -37.607 22.586 3.671 1.00 98.31 586 LEU A N 1
ATOM 4524 C CA . LEU A 1 586 ? -36.525 22.855 4.622 1.00 98.31 586 LEU A CA 1
ATOM 4525 C C . LEU A 1 586 ? -35.275 23.263 3.838 1.00 98.31 586 LEU A C 1
ATOM 4527 O O . LEU A 1 586 ? -34.664 22.428 3.179 1.00 98.31 586 LEU A O 1
ATOM 4531 N N . HIS A 1 587 ? -34.907 24.539 3.875 1.00 97.31 587 HIS A N 1
ATOM 4532 C CA . HIS A 1 587 ? -33.768 25.111 3.157 1.00 97.31 587 HIS A CA 1
ATOM 4533 C C . HIS A 1 587 ? -32.530 25.126 4.052 1.00 97.31 587 HIS A C 1
ATOM 4535 O O . HIS A 1 587 ? -32.355 26.041 4.851 1.00 97.31 587 HIS A O 1
ATOM 4541 N N . GLY A 1 588 ? -31.689 24.104 3.936 1.00 93.62 588 GLY A N 1
ATOM 4542 C CA . GLY A 1 588 ? -30.519 23.910 4.784 1.00 93.62 588 GLY A CA 1
ATOM 4543 C C . GLY A 1 588 ? -29.224 24.477 4.238 1.00 93.62 588 GLY A C 1
ATOM 4544 O O . GLY A 1 588 ? -28.967 24.382 3.038 1.00 93.62 588 GLY A O 1
ATOM 4545 N N . CYS A 1 589 ? -28.376 24.978 5.133 1.00 91.81 589 CYS A N 1
ATOM 4546 C CA . CYS A 1 589 ? -26.997 25.336 4.828 1.00 91.81 589 CYS A CA 1
ATOM 4547 C C . CYS A 1 589 ? -26.049 24.298 5.431 1.00 91.81 589 CYS A C 1
ATOM 4549 O O . CYS A 1 589 ? -26.110 24.010 6.621 1.00 91.81 589 CYS A O 1
ATOM 4551 N N . LEU A 1 590 ? -25.174 23.722 4.611 1.00 93.25 590 LEU A N 1
ATOM 4552 C CA . LEU A 1 590 ? -24.156 22.765 5.045 1.00 93.25 590 LEU A CA 1
ATOM 4553 C C . LEU A 1 590 ? -22.765 23.360 4.789 1.00 93.25 590 LEU A C 1
ATOM 4555 O O . LEU A 1 590 ? -22.611 24.069 3.788 1.00 93.25 590 LEU A O 1
ATOM 4559 N N . PRO A 1 591 ? -21.770 23.068 5.648 1.00 88.94 591 PRO A N 1
ATOM 4560 C CA . PRO A 1 591 ? -20.403 23.526 5.438 1.00 88.94 591 PRO A CA 1
ATOM 4561 C C . PRO A 1 591 ? -19.792 22.867 4.200 1.00 88.94 591 PRO A C 1
ATOM 4563 O O . PRO A 1 591 ? -20.318 21.889 3.668 1.00 88.94 591 PRO A O 1
ATOM 4566 N N . SER A 1 592 ? -18.658 23.384 3.734 1.00 86.88 592 SER A N 1
ATOM 4567 C CA . SER A 1 592 ? -17.846 22.637 2.769 1.00 86.88 592 SER A CA 1
ATOM 4568 C C . SER A 1 592 ? -17.232 21.412 3.440 1.00 86.88 592 SER A C 1
ATOM 4570 O O . SER A 1 592 ? -17.002 21.389 4.645 1.00 86.88 592 SER A O 1
ATOM 4572 N N . TRP A 1 593 ? -16.967 20.373 2.660 1.00 81.56 593 TRP A N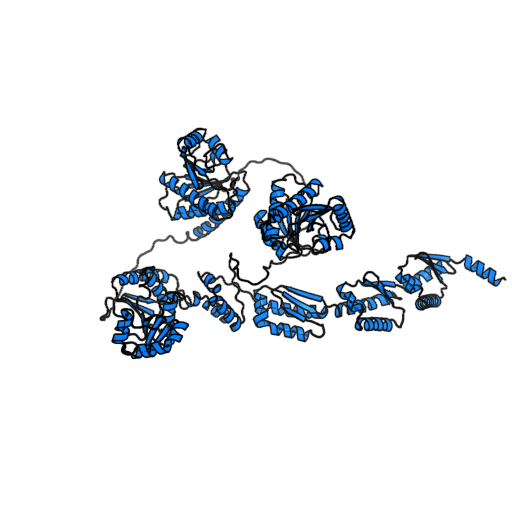 1
ATOM 4573 C CA . TRP A 1 593 ? -16.326 19.172 3.161 1.00 81.56 593 TRP A CA 1
ATOM 4574 C C . TRP A 1 593 ? -14.907 19.473 3.640 1.00 81.56 593 TRP A C 1
ATOM 4576 O O . TRP A 1 593 ? -14.032 19.837 2.850 1.00 81.56 593 TRP A O 1
ATOM 4586 N N . HIS A 1 594 ? -14.674 19.240 4.927 1.00 73.31 594 HIS A N 1
ATOM 4587 C CA . HIS A 1 594 ? -13.356 19.266 5.542 1.00 73.31 594 HIS A CA 1
ATOM 4588 C C . HIS A 1 594 ? -12.957 17.854 6.008 1.00 73.31 594 HIS A C 1
ATOM 4590 O O . HIS A 1 594 ? -13.801 16.996 6.261 1.00 73.31 594 HIS A O 1
ATOM 4596 N N . HIS A 1 595 ? -11.651 17.573 6.060 1.00 61.00 595 HIS A N 1
ATOM 4597 C CA . HIS A 1 595 ? -11.126 16.245 6.418 1.00 61.00 595 HIS A CA 1
ATOM 4598 C C . HIS A 1 595 ? -11.160 15.942 7.928 1.00 61.00 595 HIS A C 1
ATOM 4600 O O . HIS A 1 595 ? -10.813 14.833 8.338 1.00 61.00 595 HIS A O 1
ATOM 4606 N N . ASP A 1 596 ? -11.570 16.900 8.753 1.00 60.22 596 ASP A N 1
ATOM 4607 C CA . ASP A 1 596 ? -11.886 16.720 10.161 1.00 60.22 596 ASP A CA 1
ATOM 4608 C C . ASP A 1 596 ? -13.348 16.253 10.322 1.00 60.22 596 ASP A C 1
ATOM 4610 O O . ASP A 1 596 ? -14.234 16.577 9.536 1.00 60.22 596 ASP A O 1
ATOM 4614 N N . GLN A 1 597 ? -13.647 15.452 11.348 1.00 68.50 597 GLN A N 1
ATOM 4615 C CA . GLN A 1 597 ? -14.989 14.859 11.518 1.00 68.50 597 GLN A CA 1
ATOM 4616 C C . GLN A 1 597 ? -16.114 15.889 11.796 1.00 68.50 597 GLN A C 1
ATOM 4618 O O . GLN A 1 597 ? -17.276 15.509 11.965 1.00 68.50 597 GLN A O 1
ATOM 4623 N N . SER A 1 598 ? -15.799 17.187 11.839 1.00 76.00 598 SER A N 1
ATOM 4624 C CA . SER A 1 598 ? -16.729 18.284 12.122 1.00 76.00 598 SER A CA 1
ATOM 4625 C C . SER A 1 598 ? -17.861 18.373 11.086 1.00 76.00 598 SER A C 1
ATOM 4627 O O . SER A 1 598 ? -19.035 18.413 11.459 1.00 76.00 598 SER A O 1
ATOM 4629 N N . SER A 1 599 ? -17.534 18.285 9.793 1.00 82.19 599 SER A N 1
ATOM 4630 C CA . SER A 1 599 ? -18.489 18.416 8.678 1.00 82.19 599 SER A CA 1
ATOM 4631 C C . SER A 1 599 ? -19.498 17.261 8.614 1.00 82.19 599 SER A C 1
ATOM 4633 O O . SER A 1 599 ? -20.666 17.471 8.275 1.00 82.19 599 SER A O 1
ATOM 4635 N N . ILE A 1 600 ? -19.071 16.042 8.983 1.00 85.81 600 ILE A N 1
ATOM 4636 C CA . ILE A 1 600 ? -19.949 14.863 9.119 1.00 85.81 600 ILE A CA 1
ATOM 4637 C C . ILE A 1 600 ? -20.906 15.031 10.294 1.00 85.81 600 ILE A C 1
ATOM 4639 O O . ILE A 1 600 ? -22.094 14.753 10.154 1.00 85.81 600 ILE A O 1
ATOM 4643 N N . LYS A 1 601 ? -20.412 15.504 11.443 1.00 87.12 601 LYS A N 1
ATOM 4644 C CA . LYS A 1 601 ? -21.239 15.690 12.641 1.00 87.12 601 LYS A CA 1
ATOM 4645 C C . LYS A 1 601 ? -22.323 16.749 12.430 1.00 87.12 601 LYS A C 1
ATOM 4647 O O . LYS A 1 601 ? -23.452 16.578 12.893 1.00 87.12 601 LYS A O 1
ATOM 4652 N N . ILE A 1 602 ? -22.000 17.817 11.698 1.00 89.56 602 ILE A N 1
ATOM 4653 C CA . ILE A 1 602 ? -22.974 18.838 11.296 1.00 89.56 602 ILE A CA 1
ATOM 4654 C C . ILE A 1 602 ? -24.038 18.224 10.376 1.00 89.56 602 ILE A C 1
ATOM 4656 O O . ILE A 1 602 ? -25.225 18.413 10.623 1.00 89.56 602 ILE A O 1
ATOM 4660 N N . LEU A 1 603 ? -23.642 17.420 9.382 1.00 94.00 603 LEU A N 1
ATOM 4661 C CA . LEU A 1 603 ? -24.582 16.725 8.497 1.00 94.00 603 LEU A CA 1
ATOM 4662 C C . LEU A 1 603 ? -25.477 15.716 9.249 1.00 94.00 603 LEU A C 1
ATOM 4664 O O . LEU A 1 603 ? -26.677 15.653 8.986 1.00 94.00 603 LEU A O 1
ATOM 4668 N N . GLU A 1 604 ? -24.926 14.960 10.204 1.00 93.44 604 GLU A N 1
ATOM 4669 C CA . GLU A 1 604 ? -25.683 14.032 11.063 1.00 93.44 604 GLU A CA 1
ATOM 4670 C C . GLU A 1 604 ? -26.756 14.773 11.869 1.00 93.44 604 GLU A C 1
ATOM 4672 O O . GLU A 1 604 ? -27.924 14.370 11.896 1.00 93.44 604 GLU A O 1
ATOM 4677 N N . THR A 1 605 ? -26.362 15.885 12.493 1.00 91.19 605 THR A N 1
ATOM 4678 C CA . THR A 1 605 ? -27.259 16.738 13.283 1.00 91.19 605 THR A CA 1
ATOM 4679 C C . THR A 1 605 ? -28.347 17.338 12.394 1.00 91.19 605 THR A C 1
ATOM 4681 O O . THR A 1 605 ? -29.526 17.273 12.733 1.00 91.19 605 THR A O 1
ATOM 4684 N N . PHE A 1 606 ? -27.968 17.835 11.215 1.00 95.88 606 PHE A N 1
ATOM 4685 C CA . PHE A 1 606 ? -28.874 18.419 10.232 1.00 95.88 606 PHE A CA 1
ATOM 4686 C C . PHE A 1 606 ? -29.966 17.439 9.773 1.00 95.88 606 PHE A C 1
ATOM 4688 O O . PHE A 1 606 ? -31.152 17.771 9.802 1.00 95.88 606 PHE A O 1
ATOM 4695 N N . ILE A 1 607 ? -29.588 16.214 9.381 1.00 96.50 607 ILE A N 1
ATOM 4696 C CA . ILE A 1 607 ? -30.540 15.177 8.939 1.00 96.50 607 ILE A CA 1
ATOM 4697 C C . ILE A 1 607 ? -31.497 14.811 10.078 1.00 96.50 607 ILE A C 1
ATOM 4699 O O . ILE A 1 607 ? -32.708 14.716 9.866 1.00 96.50 607 ILE A O 1
ATOM 4703 N N . THR A 1 608 ? -30.960 14.635 11.287 1.00 94.12 608 THR A N 1
ATOM 4704 C CA . THR A 1 608 ? -31.746 14.290 12.478 1.00 94.12 608 THR A CA 1
ATOM 4705 C C . THR A 1 608 ? -32.774 15.376 12.793 1.00 94.12 608 THR A C 1
ATOM 4707 O O . THR A 1 608 ? -33.946 15.077 13.023 1.00 94.12 608 THR A O 1
ATOM 4710 N N . GLU A 1 609 ? -32.377 16.646 12.725 1.00 94.88 609 GLU A N 1
ATOM 4711 C CA . GLU A 1 609 ? -33.272 17.759 13.031 1.00 94.88 609 GLU A CA 1
ATOM 4712 C C . GLU A 1 609 ? -34.349 17.965 11.953 1.00 94.88 609 GLU A C 1
ATOM 4714 O O . GLU A 1 609 ? -35.504 18.252 12.280 1.00 94.88 609 GLU A O 1
ATOM 4719 N N . CYS A 1 610 ? -34.040 17.695 10.677 1.00 96.62 610 CYS A N 1
ATOM 4720 C CA . CYS A 1 610 ? -35.049 17.654 9.612 1.00 96.62 610 CYS A CA 1
ATOM 4721 C C . CYS A 1 610 ? -36.159 16.625 9.907 1.00 96.62 610 CYS A C 1
ATOM 4723 O O . CYS A 1 610 ? -37.345 16.914 9.710 1.00 96.62 610 CYS A O 1
ATOM 4725 N N . LEU A 1 611 ? -35.799 15.435 10.402 1.00 95.94 611 LEU A N 1
ATOM 4726 C CA . LEU A 1 611 ? -36.752 14.377 10.773 1.00 95.94 611 LEU A CA 1
ATOM 4727 C C . LEU A 1 611 ? -37.574 14.751 12.019 1.00 95.94 611 LEU A C 1
ATOM 4729 O O . LEU A 1 611 ? -38.799 14.567 12.037 1.00 95.94 611 LEU A O 1
ATOM 4733 N N . ASN A 1 612 ? -36.930 15.337 13.032 1.00 93.50 612 ASN A N 1
ATOM 4734 C CA . ASN A 1 612 ? -37.581 15.794 14.263 1.00 93.50 612 ASN A CA 1
ATOM 4735 C C . ASN A 1 612 ? -38.626 16.881 13.991 1.00 93.50 612 ASN A C 1
ATOM 4737 O O . ASN A 1 612 ? -39.781 16.756 14.409 1.00 93.50 612 ASN A O 1
ATOM 4741 N N . VAL A 1 613 ? -38.252 17.931 13.253 1.00 94.62 613 VAL A N 1
ATOM 4742 C CA . VAL A 1 613 ? -39.163 19.033 12.909 1.00 94.62 613 VAL A CA 1
ATOM 4743 C C . VAL A 1 613 ? -40.329 18.535 12.062 1.00 94.62 613 VAL A C 1
ATOM 4745 O O . VAL A 1 613 ? -41.476 18.917 12.311 1.00 94.62 613 VAL A O 1
ATOM 4748 N N . SER A 1 614 ? -40.067 17.638 11.112 1.00 94.81 614 SER A N 1
ATOM 4749 C CA . SER A 1 614 ? -41.116 17.055 10.270 1.00 94.81 614 SER A CA 1
ATOM 4750 C C . SER A 1 614 ? -42.115 16.236 11.090 1.00 94.81 614 SER A C 1
ATOM 4752 O O . SER A 1 614 ? -43.326 16.377 10.915 1.00 94.81 614 SER A O 1
ATOM 4754 N N . THR A 1 615 ? -41.628 15.471 12.069 1.00 93.12 615 THR A N 1
ATOM 4755 C CA . THR A 1 615 ? -42.478 14.731 13.015 1.00 93.12 615 THR A CA 1
ATOM 4756 C C . THR A 1 615 ? -43.300 15.670 13.896 1.00 93.12 615 THR A C 1
ATOM 4758 O O . THR A 1 615 ? -44.507 15.475 14.056 1.00 93.12 615 THR A O 1
ATOM 4761 N N . LYS A 1 616 ? -42.681 16.733 14.431 1.00 92.88 616 LYS A N 1
ATOM 4762 C CA . LYS A 1 616 ? -43.353 17.749 15.258 1.00 92.88 616 LYS A CA 1
ATOM 4763 C C . LYS A 1 616 ? -44.490 18.440 14.500 1.00 92.88 616 LYS A C 1
ATOM 4765 O O . LYS A 1 616 ? -45.537 18.702 15.085 1.00 92.88 616 LYS A O 1
ATOM 4770 N N . LYS A 1 617 ? -44.313 18.674 13.196 1.00 93.19 617 LYS A N 1
ATOM 4771 C CA . LYS A 1 617 ? -45.341 19.211 12.288 1.00 93.19 617 LYS A CA 1
ATOM 4772 C C . LYS A 1 617 ? -46.349 18.169 11.778 1.00 93.19 617 LYS A C 1
ATOM 4774 O O . LYS A 1 617 ? -47.182 18.502 10.940 1.00 93.19 617 LYS A O 1
ATOM 4779 N N . GLN A 1 618 ? -46.313 16.936 12.294 1.00 94.25 618 GLN A N 1
ATOM 4780 C CA . GLN A 1 618 ? -47.227 15.846 11.925 1.00 94.25 618 GLN A CA 1
ATOM 4781 C C . GLN A 1 618 ? -47.164 15.477 10.427 1.00 94.25 618 GLN A C 1
ATOM 4783 O O . GLN A 1 618 ? -48.167 15.079 9.830 1.00 94.25 618 GLN A O 1
ATOM 4788 N N . HIS A 1 619 ? -45.992 15.623 9.802 1.00 96.56 619 HIS A N 1
ATOM 4789 C CA . HIS A 1 619 ? -45.775 15.230 8.411 1.00 96.56 619 HIS A CA 1
ATOM 4790 C C . HIS A 1 619 ? -45.568 13.719 8.279 1.00 96.56 619 HIS A C 1
ATOM 4792 O O . HIS A 1 619 ? -44.912 13.095 9.109 1.00 96.56 619 HIS A O 1
ATOM 4798 N N . LYS A 1 620 ? -46.115 13.133 7.210 1.00 95.69 620 LYS A N 1
ATOM 4799 C CA . LYS A 1 620 ? -46.077 11.684 6.960 1.00 95.69 620 LYS A CA 1
ATOM 4800 C C . LYS A 1 620 ? -44.964 11.244 6.017 1.00 95.69 620 LYS A C 1
ATOM 4802 O O . LYS A 1 620 ? -44.603 10.067 6.045 1.00 95.69 620 LYS A O 1
ATOM 4807 N N . SER A 1 621 ? -44.434 12.148 5.194 1.00 97.06 621 SER A N 1
ATOM 4808 C CA . SER A 1 621 ? -43.379 11.826 4.233 1.00 97.06 621 SER A CA 1
ATOM 4809 C C . SER A 1 621 ? -42.374 12.956 4.025 1.00 97.06 621 SER A C 1
ATOM 4811 O O . SER A 1 621 ? -42.723 14.136 4.065 1.00 97.06 621 SER A O 1
ATOM 4813 N N . ILE A 1 622 ? -41.114 12.594 3.796 1.00 98.06 622 ILE A N 1
ATOM 4814 C CA . ILE A 1 622 ? -40.011 13.542 3.596 1.00 98.06 622 ILE A CA 1
ATOM 4815 C C . ILE A 1 622 ? -39.079 13.065 2.479 1.00 98.06 622 ILE A C 1
ATOM 4817 O O . ILE A 1 622 ? -38.774 11.877 2.389 1.00 98.06 622 ILE A O 1
ATOM 4821 N N . ALA A 1 623 ? -38.621 13.987 1.631 1.00 97.81 623 ALA A N 1
ATOM 4822 C CA . ALA A 1 623 ? -37.642 13.716 0.583 1.00 97.81 623 ALA A CA 1
ATOM 4823 C C . ALA A 1 623 ? -36.314 14.436 0.847 1.00 97.81 623 ALA A C 1
ATOM 4825 O O . ALA A 1 623 ? -36.273 15.664 0.948 1.00 97.81 623 ALA A O 1
ATOM 4826 N N . PHE A 1 624 ? -35.228 13.665 0.892 1.00 97.75 624 PHE A N 1
ATOM 4827 C CA . PHE A 1 624 ? -33.855 14.150 0.983 1.00 97.75 624 PHE A CA 1
ATOM 4828 C C . PHE A 1 624 ? -33.138 14.021 -0.368 1.00 97.75 624 PHE A C 1
ATOM 4830 O O . PHE A 1 624 ? -33.260 12.985 -1.017 1.00 97.75 624 PHE A O 1
ATOM 4837 N N . PRO A 1 625 ? -32.350 15.019 -0.795 1.00 95.56 625 PRO A N 1
ATOM 4838 C CA . PRO A 1 625 ? -31.405 14.888 -1.899 1.00 95.56 625 PRO A CA 1
ATOM 4839 C C . PRO A 1 625 ? -30.116 14.203 -1.421 1.00 95.56 625 PRO A C 1
ATOM 4841 O O . PRO A 1 625 ? -29.938 13.953 -0.229 1.00 95.56 625 PRO A O 1
ATOM 4844 N N . SER A 1 626 ? -29.152 13.996 -2.320 1.00 90.44 626 SER A N 1
ATOM 4845 C CA . SER A 1 626 ? -27.769 13.645 -1.967 1.00 90.44 626 SER A CA 1
ATOM 4846 C C . SER A 1 626 ? -27.024 14.837 -1.321 1.00 90.44 626 SER A C 1
ATOM 4848 O O . SER A 1 626 ? -26.136 15.450 -1.917 1.00 90.44 626 SER A O 1
ATOM 4850 N N . LEU A 1 627 ? -27.418 15.203 -0.094 1.00 90.50 627 LEU A N 1
ATOM 4851 C CA . LEU A 1 627 ? -26.919 16.362 0.664 1.00 90.50 627 LEU A CA 1
ATOM 4852 C C . LEU A 1 627 ? -25.385 16.456 0.657 1.00 90.50 627 LEU A C 1
ATOM 4854 O O . LEU A 1 627 ? -24.688 15.485 0.935 1.00 90.50 627 LEU A O 1
ATOM 4858 N N . GLY A 1 628 ? -24.855 17.635 0.328 1.00 84.50 628 GLY A N 1
ATOM 4859 C CA . GLY A 1 628 ? -23.415 17.916 0.357 1.00 84.50 628 GLY A CA 1
ATOM 4860 C C . GLY A 1 628 ? -22.576 17.300 -0.776 1.00 84.50 628 GLY A C 1
ATOM 4861 O O . GLY A 1 628 ? -21.460 17.753 -1.017 1.00 84.50 628 GLY A O 1
ATOM 4862 N N . THR A 1 629 ? -23.092 16.317 -1.520 1.00 83.94 629 THR A N 1
ATOM 4863 C CA . THR A 1 629 ? -22.305 15.551 -2.517 1.00 83.94 629 THR A CA 1
ATOM 4864 C C . THR A 1 629 ? -21.927 16.327 -3.785 1.00 83.94 629 THR A C 1
ATOM 4866 O O . THR A 1 629 ? -21.066 15.888 -4.548 1.00 83.94 629 THR A O 1
ATOM 4869 N N . GLY A 1 630 ? -22.567 17.479 -4.010 1.00 81.25 630 GLY A N 1
ATOM 4870 C CA . GLY A 1 630 ? -22.285 18.388 -5.120 1.00 81.25 630 GLY A CA 1
ATOM 4871 C C . GLY A 1 630 ? -21.101 19.318 -4.834 1.00 81.25 630 GLY A C 1
ATOM 4872 O O . GLY A 1 630 ? -20.002 18.878 -4.510 1.00 81.25 630 GLY A O 1
ATOM 4873 N N . LYS A 1 631 ? -21.324 20.635 -4.940 1.00 77.88 631 LYS A N 1
ATOM 4874 C CA . LYS A 1 631 ? -20.269 21.658 -4.778 1.00 77.88 631 LYS A CA 1
ATOM 4875 C C . LYS A 1 631 ? -19.591 21.661 -3.402 1.00 77.88 631 LYS A C 1
ATOM 4877 O O . LYS A 1 631 ? -18.466 22.129 -3.306 1.00 77.88 631 LYS A O 1
ATOM 4882 N N . LEU A 1 632 ? -20.260 21.144 -2.370 1.00 79.94 632 LEU A N 1
ATOM 4883 C CA . LEU A 1 632 ? -19.713 21.066 -1.014 1.00 79.94 632 LEU A CA 1
ATOM 4884 C C . LEU A 1 632 ? -18.726 19.901 -0.839 1.00 79.94 632 LEU A C 1
ATOM 4886 O O . LEU A 1 632 ? -18.048 19.847 0.173 1.00 79.94 632 LEU A O 1
ATOM 4890 N N . GLY A 1 633 ? -18.598 18.988 -1.809 1.00 80.50 633 GLY A N 1
ATOM 4891 C CA . GLY A 1 633 ? -17.500 18.019 -1.854 1.00 80.50 633 GLY A CA 1
ATOM 4892 C C . GLY A 1 633 ? -17.615 16.818 -0.912 1.00 80.50 633 GLY A C 1
ATOM 4893 O O . GLY A 1 633 ? -16.639 16.082 -0.772 1.00 80.50 633 GLY A O 1
ATOM 4894 N N . TYR A 1 634 ? -18.775 16.575 -0.292 1.00 87.94 634 TYR A N 1
ATOM 4895 C CA . TYR A 1 634 ? -18.933 15.426 0.602 1.00 87.94 634 TYR A CA 1
ATOM 4896 C C . TYR A 1 634 ? -18.763 14.095 -0.159 1.00 87.94 634 TYR A C 1
ATOM 4898 O O . TYR A 1 634 ? -19.341 13.923 -1.242 1.00 87.94 634 TYR A O 1
ATOM 4906 N N . PRO A 1 635 ? -18.031 13.114 0.401 1.00 84.25 635 PRO A N 1
ATOM 4907 C CA . PRO A 1 635 ? -17.946 11.775 -0.171 1.00 84.25 635 PRO A CA 1
ATOM 4908 C C . PRO A 1 635 ? -19.319 11.088 -0.202 1.00 84.25 635 PRO A C 1
ATOM 4910 O O . PRO A 1 635 ? -19.975 10.930 0.826 1.00 84.25 635 PRO A O 1
ATOM 4913 N N . VAL A 1 636 ? -19.757 10.680 -1.395 1.00 85.56 636 VAL A N 1
ATOM 4914 C CA . VAL A 1 636 ? -21.091 10.101 -1.644 1.00 85.56 636 VAL A CA 1
ATOM 4915 C C . VAL A 1 636 ? -21.361 8.864 -0.783 1.00 85.56 636 VAL A C 1
ATOM 4917 O O . VAL A 1 636 ? -22.453 8.718 -0.244 1.00 85.56 636 VAL A O 1
ATOM 4920 N N . ASP A 1 637 ? -20.377 7.979 -0.651 1.00 80.81 637 ASP A N 1
ATOM 4921 C CA . ASP A 1 637 ? -20.445 6.750 0.141 1.00 80.81 637 ASP A CA 1
ATOM 4922 C C . ASP A 1 637 ? -20.644 7.041 1.635 1.00 80.81 637 ASP A C 1
ATOM 4924 O O . ASP A 1 637 ? -21.476 6.410 2.292 1.00 80.81 637 ASP A O 1
ATOM 4928 N N . GLN A 1 638 ? -19.940 8.048 2.162 1.00 86.56 638 GLN A N 1
ATOM 4929 C CA . GLN A 1 638 ? -20.098 8.480 3.548 1.00 86.56 638 GLN A CA 1
ATOM 4930 C C . GLN A 1 638 ? -21.464 9.121 3.784 1.00 86.56 638 GLN A C 1
ATOM 4932 O O . GLN A 1 638 ? -22.112 8.795 4.775 1.00 86.56 638 GLN A O 1
ATOM 4937 N N . VAL A 1 639 ? -21.932 9.976 2.867 1.00 90.31 639 VAL A N 1
ATOM 4938 C CA . VAL A 1 639 ? -23.267 10.592 2.957 1.00 90.31 639 VAL A CA 1
ATOM 4939 C C . VAL A 1 639 ? -24.358 9.526 2.904 1.00 90.31 639 VAL A C 1
ATOM 4941 O O . VAL A 1 639 ? -25.251 9.542 3.748 1.00 90.31 639 VAL A O 1
ATOM 4944 N N . ALA A 1 640 ? -24.275 8.572 1.972 1.00 91.50 640 ALA A N 1
ATOM 4945 C CA . ALA A 1 640 ? -25.239 7.483 1.861 1.00 91.50 640 ALA A CA 1
ATOM 4946 C C . ALA A 1 640 ? -25.289 6.652 3.151 1.00 91.50 640 ALA A C 1
ATOM 4948 O O . ALA A 1 640 ? -26.351 6.518 3.763 1.00 91.50 640 ALA A O 1
ATOM 4949 N N . LYS A 1 641 ? -24.136 6.168 3.632 1.00 90.62 641 LYS A N 1
ATOM 4950 C CA . LYS A 1 641 ? -24.048 5.393 4.879 1.00 90.62 641 LYS A CA 1
ATOM 4951 C C . LYS A 1 641 ? -24.570 6.178 6.083 1.00 90.62 641 LYS A C 1
ATOM 4953 O O . LYS A 1 641 ? -25.281 5.610 6.918 1.00 90.62 641 LYS A O 1
ATOM 4958 N N . LEU A 1 642 ? -24.229 7.464 6.177 1.00 92.69 642 LEU A N 1
ATOM 4959 C CA . LEU A 1 642 ? -24.672 8.342 7.255 1.00 92.69 642 LEU A CA 1
ATOM 4960 C C . LEU A 1 642 ? -26.189 8.530 7.224 1.00 92.69 642 LEU A C 1
ATOM 4962 O O . LEU A 1 642 ? -26.826 8.300 8.243 1.00 92.69 642 LEU A O 1
ATOM 4966 N N . MET A 1 643 ? -26.775 8.850 6.067 1.00 94.38 643 MET A N 1
ATOM 4967 C CA . MET A 1 643 ? -28.223 9.034 5.914 1.00 94.38 643 MET A CA 1
ATOM 4968 C C . MET A 1 643 ? -29.012 7.808 6.370 1.00 94.38 643 MET A C 1
ATOM 4970 O O . MET A 1 643 ? -29.913 7.945 7.195 1.00 94.38 643 MET A O 1
ATOM 4974 N N . PHE A 1 644 ? -28.651 6.607 5.905 1.00 93.00 644 PHE A N 1
ATOM 4975 C CA . PHE A 1 644 ? -29.321 5.381 6.352 1.00 93.00 644 PHE A CA 1
ATOM 4976 C C . PHE A 1 644 ? -29.147 5.140 7.856 1.00 93.00 644 PHE A C 1
ATOM 4978 O O . PHE A 1 644 ? -30.089 4.714 8.516 1.00 93.00 644 PHE A O 1
ATOM 4985 N N . SER A 1 645 ? -27.975 5.453 8.415 1.00 90.56 645 SER A N 1
ATOM 4986 C CA . SER A 1 645 ? -27.721 5.305 9.854 1.00 90.56 645 SER A CA 1
ATOM 4987 C C . SER A 1 645 ? -28.505 6.321 10.697 1.00 90.56 645 SER A C 1
ATOM 4989 O O . SER A 1 645 ? -29.011 5.967 11.757 1.00 90.56 645 SER A O 1
ATOM 4991 N N . CYS A 1 646 ? -28.654 7.566 10.236 1.00 91.44 646 CYS A N 1
ATOM 4992 C CA . CYS A 1 646 ? -29.493 8.577 10.886 1.00 91.44 646 CYS A CA 1
ATOM 4993 C C . CYS A 1 646 ? -30.965 8.156 10.893 1.00 91.44 646 CYS A C 1
ATOM 4995 O O . CYS A 1 646 ? -31.624 8.270 11.921 1.00 91.44 646 CYS A O 1
ATOM 4997 N N . ILE A 1 647 ? -31.470 7.635 9.769 1.00 90.12 647 ILE A N 1
ATOM 4998 C CA . ILE A 1 647 ? -32.855 7.155 9.653 1.00 90.12 647 ILE A CA 1
ATOM 4999 C C . ILE A 1 647 ? -33.107 5.959 10.586 1.00 90.12 647 ILE A C 1
ATOM 5001 O O . ILE A 1 647 ? -34.137 5.900 11.260 1.00 90.12 647 ILE A O 1
ATOM 5005 N N . GLU A 1 648 ? -32.154 5.029 10.672 1.00 88.62 648 GLU A N 1
ATOM 5006 C CA . GLU A 1 648 ? -32.208 3.880 11.582 1.00 88.62 648 GLU A CA 1
ATOM 5007 C C . GLU A 1 648 ? -32.257 4.327 13.053 1.00 88.62 648 GLU A C 1
ATOM 5009 O O . GLU A 1 648 ? -33.214 4.004 13.758 1.00 88.62 648 GLU A O 1
ATOM 5014 N N . LYS A 1 649 ? -31.313 5.176 13.489 1.00 87.88 649 LYS A N 1
ATOM 5015 C CA . LYS A 1 649 ? -31.291 5.752 14.851 1.00 87.88 649 LYS A CA 1
ATOM 5016 C C . LYS A 1 649 ? -32.559 6.549 15.177 1.00 87.88 649 LYS A C 1
ATOM 5018 O O . LYS A 1 649 ? -33.070 6.491 16.297 1.00 87.88 649 LYS A O 1
ATOM 5023 N N . PHE A 1 650 ? -33.067 7.319 14.217 1.00 88.38 650 PHE A N 1
ATOM 5024 C CA . PHE A 1 650 ? -34.303 8.085 14.376 1.00 88.38 650 PHE A CA 1
ATOM 5025 C C . PHE A 1 650 ? -35.501 7.162 14.635 1.00 88.38 650 PHE A C 1
ATOM 5027 O O . PHE A 1 650 ? -36.301 7.416 15.531 1.00 88.38 650 PHE A O 1
ATOM 5034 N N . THR A 1 651 ? -35.585 6.045 13.911 1.00 82.06 651 THR A N 1
ATOM 5035 C CA . THR A 1 651 ? -36.655 5.054 14.091 1.00 82.06 651 THR A CA 1
ATOM 5036 C C . THR A 1 651 ? -36.631 4.436 15.495 1.00 82.06 651 THR A C 1
ATOM 5038 O O . THR A 1 651 ? -37.682 4.268 16.111 1.00 82.06 651 THR A O 1
ATOM 5041 N N . GLU A 1 652 ? -35.445 4.131 16.027 1.00 82.62 652 GLU A N 1
ATOM 5042 C CA . GLU A 1 652 ? -35.278 3.560 17.374 1.00 82.62 652 GLU A CA 1
ATOM 5043 C C . GLU A 1 652 ? -35.643 4.553 18.488 1.00 82.62 652 GLU A C 1
ATOM 5045 O O . GLU A 1 652 ? -36.235 4.179 19.501 1.00 82.62 652 GLU A O 1
ATOM 5050 N N . SER A 1 653 ? -35.300 5.829 18.297 1.00 80.56 653 SER A N 1
ATOM 5051 C CA . SER A 1 653 ? -35.484 6.889 19.295 1.00 80.56 653 SER A CA 1
ATOM 5052 C C . SER A 1 653 ? -36.865 7.552 19.262 1.00 80.56 653 SER A C 1
ATOM 5054 O O . SER A 1 653 ? -37.294 8.114 20.272 1.00 80.56 653 SER A O 1
ATOM 5056 N N . ALA A 1 654 ? -37.596 7.453 18.147 1.00 76.56 654 ALA A N 1
ATOM 5057 C CA . ALA A 1 654 ? -38.911 8.062 17.961 1.00 76.56 654 ALA A CA 1
ATOM 5058 C C . ALA A 1 654 ? -39.981 7.042 17.502 1.00 76.56 654 ALA A C 1
ATOM 5060 O O . ALA A 1 654 ? -40.587 7.216 16.442 1.00 76.56 654 ALA A O 1
ATOM 5061 N N . PRO A 1 655 ? -40.324 6.020 18.318 1.00 69.50 655 PRO A N 1
ATOM 5062 C CA . PRO A 1 655 ? -41.290 4.972 17.952 1.00 69.50 655 PRO A CA 1
ATOM 5063 C C . PRO A 1 655 ? -42.733 5.477 17.752 1.00 69.50 655 PRO A C 1
ATOM 5065 O O . PRO A 1 655 ? -43.597 4.727 17.308 1.00 69.50 655 PRO A O 1
ATOM 5068 N N . ARG A 1 656 ? -43.012 6.744 18.094 1.00 73.25 656 ARG A N 1
ATOM 5069 C CA . ARG A 1 656 ? -44.290 7.438 17.849 1.00 73.25 656 ARG A CA 1
ATOM 5070 C C . ARG A 1 656 ? -44.203 8.473 16.717 1.00 73.25 656 ARG A C 1
ATOM 5072 O O . ARG A 1 656 ? -45.047 9.366 16.655 1.00 73.25 656 ARG A O 1
ATOM 5079 N N . SER A 1 657 ? -43.172 8.415 15.870 1.00 84.12 657 SER A N 1
ATOM 5080 C CA . SER A 1 657 ? -43.066 9.315 14.720 1.00 84.12 657 SER A CA 1
ATOM 5081 C C . SER A 1 657 ? -44.258 9.139 13.775 1.00 84.12 657 SER A C 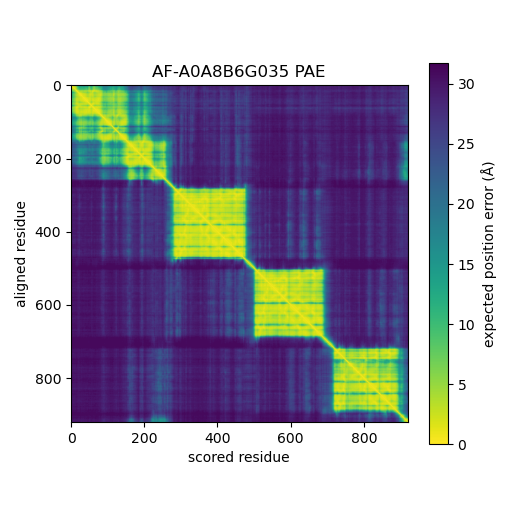1
ATOM 5083 O O . SER A 1 657 ? -44.779 8.042 13.583 1.00 84.12 657 SER A O 1
ATOM 5085 N N . THR A 1 658 ? -44.697 10.249 13.193 1.00 90.88 658 THR A N 1
ATOM 5086 C CA . THR A 1 658 ? -45.764 10.314 12.187 1.00 90.88 658 THR A CA 1
ATOM 5087 C C . THR A 1 658 ? -45.249 10.066 10.774 1.00 90.88 658 THR A C 1
ATOM 5089 O O . THR A 1 658 ? -46.050 9.814 9.871 1.00 90.88 658 THR A O 1
ATOM 5092 N N . ILE A 1 659 ? -43.927 10.112 10.585 1.00 95.06 659 ILE A N 1
ATOM 5093 C CA . ILE A 1 659 ? -43.275 9.835 9.312 1.00 95.06 659 ILE A CA 1
ATOM 5094 C C . ILE A 1 659 ? -43.412 8.341 9.029 1.00 95.06 659 ILE A C 1
ATOM 5096 O O . ILE A 1 659 ? -43.034 7.500 9.835 1.00 95.06 659 ILE A O 1
ATOM 5100 N N . THR A 1 660 ? -43.955 8.020 7.861 1.00 92.38 660 THR A N 1
ATOM 5101 C CA . THR A 1 660 ? -44.141 6.646 7.367 1.00 92.38 660 THR A CA 1
ATOM 5102 C C . THR A 1 660 ? -43.333 6.383 6.103 1.00 92.38 660 THR A C 1
ATOM 5104 O O . THR A 1 660 ? -43.081 5.228 5.768 1.00 92.38 660 THR A O 1
ATOM 5107 N N . GLU A 1 661 ? -42.884 7.437 5.416 1.00 94.50 661 GLU A N 1
ATOM 5108 C CA . GLU A 1 661 ? -42.110 7.327 4.185 1.00 94.50 661 GLU A CA 1
ATOM 5109 C C . GLU A 1 661 ? -40.959 8.339 4.130 1.00 94.50 661 GLU A C 1
ATOM 5111 O O . GLU A 1 661 ? -41.141 9.534 4.364 1.00 94.50 661 GLU A O 1
ATOM 5116 N N . ILE A 1 662 ? -39.771 7.861 3.764 1.00 96.38 662 ILE A N 1
ATOM 5117 C CA . ILE A 1 662 ? -38.602 8.691 3.478 1.00 96.38 662 ILE A CA 1
ATOM 5118 C C . ILE A 1 662 ? -38.103 8.358 2.071 1.00 96.38 662 ILE A C 1
ATOM 5120 O O . ILE A 1 662 ? -37.788 7.207 1.760 1.00 96.38 662 ILE A O 1
ATOM 5124 N N . LEU A 1 663 ? -38.006 9.376 1.219 1.00 95.44 663 LEU A N 1
ATOM 5125 C CA . LEU A 1 663 ? -37.435 9.258 -0.119 1.00 95.44 663 LEU A CA 1
ATOM 5126 C C . LEU A 1 663 ? -36.025 9.840 -0.128 1.00 95.44 663 LEU A C 1
ATOM 5128 O O . LEU A 1 663 ? -35.824 10.999 0.222 1.00 95.44 663 LEU A O 1
ATOM 5132 N N . ILE A 1 664 ? -35.053 9.058 -0.578 1.00 95.94 664 ILE A N 1
ATOM 5133 C CA . ILE A 1 664 ? -33.719 9.550 -0.910 1.00 95.94 664 ILE A CA 1
ATOM 5134 C C . ILE A 1 664 ? -33.675 9.735 -2.423 1.00 95.94 664 ILE A C 1
ATOM 5136 O O . ILE A 1 664 ? -33.660 8.769 -3.183 1.00 95.94 664 ILE A O 1
ATOM 5140 N N . VAL A 1 665 ? -33.709 10.984 -2.867 1.00 92.56 665 VAL A N 1
ATOM 5141 C CA . VAL A 1 665 ? -33.871 11.355 -4.269 1.00 92.56 665 VAL A CA 1
ATOM 5142 C C . VAL A 1 665 ? -32.513 11.698 -4.848 1.00 92.56 665 VAL A C 1
ATOM 5144 O O . VAL A 1 665 ? -31.913 12.725 -4.529 1.00 92.56 665 VAL A O 1
ATOM 5147 N N . VAL A 1 666 ? -32.034 10.831 -5.726 1.00 90.44 666 VAL A N 1
ATOM 5148 C CA . VAL A 1 666 ? -30.749 10.992 -6.390 1.00 90.44 666 VAL A CA 1
ATOM 5149 C C . VAL A 1 666 ? -30.990 11.447 -7.820 1.00 90.44 666 VAL A C 1
ATOM 5151 O O . VAL A 1 666 ? -31.752 10.823 -8.562 1.00 90.44 666 VAL A O 1
ATOM 5154 N N . TYR A 1 667 ? -30.350 12.546 -8.220 1.00 85.00 667 TYR A N 1
ATOM 5155 C CA . TYR A 1 667 ? -30.541 13.101 -9.555 1.00 85.00 667 TYR A CA 1
ATOM 5156 C C . TYR A 1 667 ? -30.128 12.086 -10.625 1.00 85.00 667 TYR A C 1
ATOM 5158 O O . TYR A 1 667 ? -29.026 11.549 -10.592 1.00 85.00 667 TYR A O 1
ATOM 5166 N N . HIS A 1 668 ? -31.012 11.820 -11.588 1.00 72.25 668 HIS A N 1
ATOM 5167 C CA . HIS A 1 668 ? -30.856 10.707 -12.533 1.00 72.25 668 HIS A CA 1
ATOM 5168 C C . HIS A 1 668 ? -29.619 10.816 -13.455 1.00 72.25 668 HIS A C 1
ATOM 5170 O O . HIS A 1 668 ? -29.209 9.811 -14.029 1.00 72.25 668 HIS A O 1
ATOM 5176 N N . GLN A 1 669 ? -29.017 12.005 -13.605 1.00 75.50 669 GLN A N 1
ATOM 5177 C CA . GLN A 1 669 ? -27.753 12.196 -14.344 1.00 75.50 669 GLN A CA 1
ATOM 5178 C C . GLN A 1 669 ? -26.510 12.121 -13.438 1.00 75.50 669 GLN A C 1
ATOM 5180 O O . GLN A 1 669 ? -25.390 12.057 -13.939 1.00 75.50 669 GLN A O 1
ATOM 5185 N N . ASP A 1 670 ? -26.676 12.120 -12.112 1.00 78.88 670 ASP A N 1
ATOM 5186 C CA . ASP A 1 670 ? -25.574 11.961 -11.163 1.00 78.88 670 ASP A CA 1
ATOM 5187 C C . ASP A 1 670 ? -25.287 10.471 -10.933 1.00 78.88 670 ASP A C 1
ATOM 5189 O O . ASP A 1 670 ? -25.619 9.881 -9.903 1.00 78.88 670 ASP A O 1
ATOM 5193 N N . HIS A 1 671 ? -24.657 9.843 -11.928 1.00 76.81 671 HIS A N 1
ATOM 5194 C CA . HIS A 1 671 ? -24.310 8.420 -11.888 1.00 76.81 671 HIS A CA 1
ATOM 5195 C C . HIS A 1 671 ? -23.427 8.045 -10.685 1.00 76.81 671 HIS A C 1
ATOM 5197 O O . HIS A 1 671 ? -23.508 6.912 -10.206 1.00 76.81 671 HIS A O 1
ATOM 5203 N N . LYS A 1 672 ? -22.617 8.985 -10.168 1.00 75.69 672 LYS A N 1
ATOM 5204 C CA . LYS A 1 672 ? -21.774 8.777 -8.982 1.00 75.69 672 LYS A CA 1
ATOM 5205 C C . LYS A 1 672 ? -22.639 8.638 -7.731 1.00 75.69 672 LYS A C 1
ATOM 5207 O O . LYS A 1 672 ? -22.479 7.661 -6.999 1.00 75.69 672 LYS A O 1
ATOM 5212 N N . SER A 1 673 ? -23.561 9.578 -7.510 1.00 78.62 673 SER A N 1
ATOM 5213 C CA . SER A 1 673 ? -24.504 9.502 -6.393 1.00 78.62 673 SER A CA 1
ATOM 5214 C C . SER A 1 673 ? -25.433 8.301 -6.522 1.00 78.62 673 SER A C 1
ATOM 5216 O O . SER A 1 673 ? -25.654 7.607 -5.536 1.00 78.62 673 SER A O 1
ATOM 5218 N N . ILE A 1 674 ? -25.910 7.985 -7.734 1.00 77.56 674 ILE A N 1
ATOM 5219 C CA . ILE A 1 674 ? -26.784 6.823 -7.965 1.00 77.56 674 ILE A CA 1
ATOM 5220 C C . ILE A 1 674 ? -26.099 5.549 -7.493 1.00 77.56 674 ILE A C 1
ATOM 5222 O O . ILE A 1 674 ? -26.670 4.812 -6.699 1.00 77.56 674 ILE A O 1
ATOM 5226 N N . LYS A 1 675 ? -24.859 5.319 -7.934 1.00 76.50 675 LYS A N 1
ATOM 5227 C CA . LYS A 1 675 ? -24.112 4.126 -7.549 1.00 76.50 675 LYS A CA 1
ATOM 5228 C C . LYS A 1 675 ? -23.888 4.059 -6.035 1.00 76.50 675 LYS A C 1
ATOM 5230 O O . LYS A 1 675 ? -24.173 3.033 -5.436 1.00 76.50 675 LYS A O 1
ATOM 5235 N N . GLY A 1 676 ? -23.427 5.144 -5.409 1.00 80.38 676 GLY A N 1
ATOM 5236 C CA . GLY A 1 676 ? -23.127 5.133 -3.972 1.00 80.38 676 GLY A CA 1
ATOM 5237 C C . GLY A 1 676 ? -24.355 4.898 -3.084 1.00 80.38 676 GLY A C 1
ATOM 5238 O O . GLY A 1 676 ? -24.270 4.165 -2.100 1.00 80.38 676 GLY A O 1
ATOM 5239 N N . PHE A 1 677 ? -25.507 5.469 -3.449 1.00 87.25 677 PHE A N 1
ATOM 5240 C CA . PHE A 1 677 ? -26.760 5.240 -2.729 1.00 87.25 677 PHE A CA 1
ATOM 5241 C C . PHE A 1 677 ? -27.392 3.877 -3.046 1.00 87.25 677 PHE A C 1
ATOM 5243 O O . PHE A 1 677 ? -27.925 3.258 -2.128 1.00 87.25 677 PHE A O 1
ATOM 5250 N N . ASP A 1 678 ? -27.297 3.377 -4.285 1.00 82.94 678 ASP A N 1
ATOM 5251 C CA . ASP A 1 678 ? -27.743 2.023 -4.648 1.00 82.94 678 ASP A CA 1
ATOM 5252 C C . ASP A 1 678 ? -26.915 0.947 -3.918 1.00 82.94 678 ASP A C 1
ATOM 5254 O O . ASP A 1 678 ? -27.482 -0.012 -3.394 1.00 82.94 678 ASP A O 1
ATOM 5258 N N . ASP A 1 679 ? -25.589 1.104 -3.843 1.00 80.81 679 ASP A N 1
ATOM 5259 C CA . ASP A 1 679 ? -24.685 0.159 -3.174 1.00 80.81 679 ASP A CA 1
ATOM 5260 C C . ASP A 1 679 ? -25.023 0.039 -1.674 1.00 80.81 679 ASP A C 1
ATOM 5262 O O . ASP A 1 679 ? -25.204 -1.067 -1.153 1.00 80.81 679 ASP A O 1
ATOM 5266 N N . GLU A 1 680 ? -25.188 1.171 -0.979 1.00 85.88 680 GLU A N 1
ATOM 5267 C CA . GLU A 1 680 ? -25.584 1.179 0.435 1.00 85.88 680 GLU A CA 1
ATOM 5268 C C . GLU A 1 680 ? -27.022 0.669 0.628 1.00 85.88 680 GLU A C 1
ATOM 5270 O O . GLU A 1 680 ? -27.280 -0.107 1.551 1.00 85.88 680 GLU A O 1
ATOM 5275 N N . PHE A 1 681 ? -27.957 1.026 -0.257 1.00 82.88 681 PHE A N 1
ATOM 5276 C CA . PHE A 1 681 ? -29.332 0.530 -0.211 1.00 82.88 681 PHE A CA 1
ATOM 5277 C C . PHE A 1 681 ? -29.389 -1.000 -0.338 1.00 82.88 681 PHE A C 1
ATOM 5279 O O . PHE A 1 681 ? -29.992 -1.675 0.501 1.00 82.88 681 PHE A O 1
ATOM 5286 N N . ASN A 1 682 ? -28.694 -1.574 -1.322 1.00 81.06 682 ASN A N 1
ATOM 5287 C CA . ASN A 1 682 ? -28.631 -3.021 -1.541 1.00 81.06 682 ASN A CA 1
ATOM 5288 C C . ASN A 1 682 ? -27.984 -3.759 -0.361 1.00 81.06 682 ASN A C 1
ATOM 5290 O O . ASN A 1 682 ? -28.424 -4.855 0.014 1.00 81.06 682 ASN A O 1
ATOM 5294 N N . ARG A 1 683 ? -26.989 -3.140 0.286 1.00 82.12 683 ARG A N 1
ATOM 5295 C CA . ARG A 1 683 ? -26.397 -3.652 1.528 1.00 82.12 683 ARG A CA 1
ATOM 5296 C C . ARG A 1 683 ? -27.447 -3.770 2.638 1.00 82.12 683 ARG A C 1
ATOM 5298 O O . ARG A 1 683 ? -27.494 -4.791 3.322 1.00 82.12 683 ARG A O 1
ATOM 5305 N N . ARG A 1 684 ? -28.325 -2.774 2.797 1.00 79.25 684 ARG A N 1
ATOM 5306 C CA . ARG A 1 684 ? -29.398 -2.760 3.815 1.00 79.25 684 ARG A CA 1
ATOM 5307 C C . ARG A 1 684 ? -30.549 -3.725 3.489 1.00 79.25 684 ARG A C 1
ATOM 5309 O O . ARG A 1 684 ? -31.065 -4.385 4.394 1.00 79.25 684 ARG A O 1
ATOM 5316 N N . VAL A 1 685 ? -30.911 -3.886 2.213 1.00 68.50 685 VAL A N 1
ATOM 5317 C CA . VAL A 1 685 ? -31.896 -4.897 1.765 1.00 68.50 685 VAL A CA 1
ATOM 5318 C C . VAL A 1 685 ? -31.411 -6.317 2.085 1.00 68.50 685 VAL A C 1
ATOM 5320 O O . VAL A 1 685 ? -32.158 -7.127 2.633 1.00 68.50 685 VAL A O 1
ATOM 5323 N N . SER A 1 686 ? -30.138 -6.612 1.820 1.00 54.53 686 SER A N 1
ATOM 5324 C CA . SER A 1 686 ? -29.553 -7.943 2.052 1.00 54.53 686 SER A CA 1
ATOM 5325 C C . SER A 1 686 ? -29.530 -8.342 3.537 1.00 54.53 686 SER A C 1
ATOM 5327 O O . SER A 1 686 ? -29.681 -9.518 3.872 1.00 54.53 686 SER A O 1
ATOM 5329 N N . TYR A 1 687 ? -29.400 -7.365 4.441 1.00 48.53 687 TYR A N 1
ATOM 5330 C CA . TYR A 1 687 ? -29.463 -7.574 5.893 1.00 48.53 687 TYR A CA 1
ATOM 5331 C C . TYR A 1 687 ? -30.891 -7.818 6.413 1.00 48.53 687 TYR A C 1
ATOM 5333 O O . TYR A 1 687 ? -31.081 -8.639 7.310 1.00 48.53 687 TYR A O 1
ATOM 5341 N N . THR A 1 688 ? -31.905 -7.161 5.842 1.00 47.19 688 THR A N 1
ATOM 5342 C CA . THR A 1 688 ? -33.315 -7.336 6.250 1.00 47.19 688 THR A CA 1
ATOM 5343 C C . THR A 1 688 ? -33.959 -8.598 5.657 1.00 47.19 688 THR A C 1
ATOM 5345 O O . THR A 1 688 ? -34.838 -9.193 6.285 1.00 47.19 688 THR A O 1
ATOM 5348 N N . GLY A 1 689 ? -33.472 -9.078 4.504 1.00 38.94 689 GLY A N 1
ATOM 5349 C CA . GLY A 1 689 ? -33.926 -10.315 3.852 1.00 38.94 689 GLY A CA 1
ATOM 5350 C C . GLY A 1 689 ? -33.653 -11.600 4.647 1.00 38.94 689 GLY A C 1
ATOM 5351 O O . GLY A 1 689 ? -34.500 -12.490 4.671 1.00 38.94 689 GLY A O 1
ATOM 5352 N N . ARG A 1 690 ? -32.543 -11.677 5.399 1.00 33.84 690 ARG A N 1
ATOM 5353 C CA . ARG A 1 690 ? -32.214 -12.850 6.242 1.00 33.84 690 ARG A CA 1
ATOM 5354 C C . ARG A 1 690 ? -33.110 -13.016 7.479 1.00 33.84 690 ARG A C 1
ATOM 5356 O O . ARG A 1 690 ? -33.107 -14.083 8.084 1.00 33.84 690 ARG A O 1
ATOM 5363 N N . SER A 1 691 ? -33.890 -11.996 7.851 1.00 34.00 691 SER A N 1
ATOM 5364 C CA . SER A 1 691 ? -34.800 -12.040 9.009 1.00 34.00 691 SER A CA 1
ATOM 5365 C C . SER A 1 691 ? -36.189 -12.613 8.670 1.00 34.00 691 SER A C 1
ATOM 5367 O O . SER A 1 691 ? -36.876 -13.146 9.540 1.00 34.00 691 SER A O 1
ATOM 5369 N N . LYS A 1 692 ? -36.610 -12.582 7.394 1.00 28.50 692 LYS A N 1
ATOM 5370 C CA . LYS A 1 692 ? -37.968 -12.997 6.985 1.00 28.50 692 LYS A CA 1
ATOM 5371 C C . LYS A 1 692 ? -38.129 -14.482 6.636 1.00 28.50 692 LYS A C 1
ATOM 5373 O O . LYS A 1 692 ? -39.251 -14.973 6.686 1.00 28.50 692 LYS A O 1
ATOM 5378 N N . GLU A 1 693 ? -37.052 -15.227 6.387 1.00 28.47 693 GLU A N 1
ATOM 5379 C CA . GLU A 1 693 ? -37.132 -16.682 6.132 1.00 28.47 693 GLU A CA 1
ATOM 5380 C C . GLU A 1 693 ? -37.211 -17.544 7.407 1.00 28.47 693 GLU A C 1
ATOM 5382 O O . GLU A 1 693 ? -37.497 -18.736 7.328 1.00 28.47 693 GLU A O 1
ATOM 5387 N N . ARG A 1 694 ? -37.055 -16.954 8.603 1.00 30.20 694 ARG A N 1
ATOM 5388 C CA . ARG A 1 694 ? -37.259 -17.647 9.893 1.00 30.20 694 ARG A CA 1
ATOM 5389 C C . ARG A 1 694 ? -38.658 -17.486 10.500 1.00 30.20 694 ARG A C 1
ATOM 5391 O O . ARG A 1 694 ? -38.932 -18.105 11.518 1.00 30.20 694 ARG A O 1
ATOM 5398 N N . PHE A 1 695 ? -39.554 -16.711 9.883 1.00 26.92 695 PHE A N 1
ATOM 5399 C CA . PHE A 1 695 ? -40.864 -16.368 10.464 1.00 26.92 695 PHE A CA 1
ATOM 5400 C C . PHE A 1 695 ? -42.069 -17.132 9.884 1.00 26.92 695 PHE A C 1
ATOM 5402 O O . PHE A 1 695 ? -43.206 -16.779 10.183 1.00 26.92 695 PHE A O 1
ATOM 5409 N N . ASN A 1 696 ? -41.848 -18.190 9.092 1.00 27.28 696 ASN A N 1
ATOM 5410 C CA . ASN A 1 696 ? -42.934 -18.961 8.465 1.00 27.28 696 ASN A CA 1
ATOM 5411 C C . ASN A 1 696 ? -42.903 -20.477 8.746 1.00 27.28 696 ASN A C 1
ATOM 5413 O O . ASN A 1 696 ? -43.319 -21.283 7.917 1.00 27.28 696 ASN A O 1
ATOM 5417 N N . LYS A 1 697 ? -42.460 -20.869 9.944 1.00 31.05 697 LYS A N 1
ATOM 5418 C CA . LYS A 1 697 ? -42.785 -22.166 10.557 1.00 31.05 697 LYS A CA 1
ATOM 5419 C C . LYS A 1 697 ? -42.976 -21.963 12.056 1.00 31.05 697 LYS A C 1
ATOM 5421 O O . LYS A 1 697 ? -42.004 -22.018 12.786 1.00 31.05 697 LYS A O 1
ATOM 5426 N N . GLU A 1 698 ? -44.208 -21.651 12.451 1.00 31.84 698 GLU A N 1
ATOM 5427 C CA . GLU A 1 698 ? -44.849 -21.975 13.741 1.00 31.84 698 GLU A CA 1
ATOM 5428 C C . GLU A 1 698 ? -46.064 -21.057 13.930 1.00 31.84 698 GLU A C 1
ATOM 5430 O O . GLU A 1 698 ? -46.000 -19.955 14.469 1.00 31.84 698 GLU A O 1
ATOM 5435 N N . ARG A 1 699 ? -47.213 -21.522 13.437 1.00 27.78 699 ARG A N 1
ATOM 5436 C CA . ARG A 1 699 ? -48.527 -21.080 13.906 1.00 27.78 699 ARG A CA 1
ATOM 5437 C C . ARG A 1 699 ? -49.366 -22.319 14.175 1.00 27.78 699 ARG A C 1
ATOM 5439 O O . ARG A 1 699 ? -50.087 -22.765 13.290 1.00 27.78 699 ARG A O 1
ATOM 5446 N N . GLN A 1 700 ? -49.280 -22.846 15.392 1.00 26.44 700 GLN A N 1
ATOM 5447 C CA . GLN A 1 700 ? -50.403 -23.525 16.039 1.00 26.44 700 GLN A CA 1
ATOM 5448 C C . GLN A 1 700 ? -50.451 -23.103 17.521 1.00 26.44 700 GLN A C 1
ATOM 5450 O O . GLN A 1 700 ? -49.389 -22.910 18.115 1.00 26.44 700 GLN A O 1
ATOM 5455 N N . PRO A 1 701 ? -51.644 -22.866 18.101 1.00 26.75 701 PRO A N 1
ATOM 5456 C CA . PRO A 1 701 ? -51.776 -22.336 19.455 1.00 26.75 701 PRO A CA 1
ATOM 5457 C C . PRO A 1 701 ? -51.558 -23.419 20.530 1.00 26.75 701 PRO A C 1
ATOM 5459 O O . PRO A 1 701 ? -51.774 -24.599 20.251 1.00 26.75 701 PRO A O 1
ATOM 5462 N N . PRO A 1 702 ? -51.156 -23.042 21.761 1.00 29.34 702 PRO A N 1
ATOM 5463 C CA . PRO A 1 702 ? -50.810 -23.992 22.811 1.00 29.34 702 PRO A CA 1
ATOM 5464 C C . PRO A 1 702 ? -52.053 -24.559 23.509 1.00 29.34 702 PRO A C 1
ATOM 5466 O O . PRO A 1 702 ? -52.948 -23.809 23.897 1.00 29.34 702 PRO A O 1
ATOM 5469 N N . GLN A 1 703 ? -52.065 -25.879 23.714 1.00 26.06 703 GLN A N 1
ATOM 5470 C CA . GLN A 1 703 ? -52.948 -26.550 24.669 1.00 26.06 703 GLN A CA 1
ATOM 5471 C C . GLN A 1 703 ? -52.315 -26.548 26.067 1.00 26.06 703 GLN A C 1
ATOM 5473 O O . GLN A 1 703 ? -51.115 -26.774 26.227 1.00 26.06 703 GLN A O 1
ATOM 5478 N N . GLU A 1 704 ? -53.146 -26.251 27.065 1.00 31.16 704 GLU A N 1
ATOM 5479 C CA . GLU A 1 704 ? -52.840 -26.308 28.492 1.00 31.16 704 GLU A CA 1
ATOM 5480 C C . GLU A 1 704 ? -52.524 -27.738 28.942 1.00 31.16 704 GLU A C 1
ATOM 5482 O O . GLU A 1 704 ? -53.285 -28.644 28.625 1.00 31.16 704 GLU A O 1
ATOM 5487 N N . GLU A 1 705 ? -51.515 -27.924 29.802 1.00 24.64 705 GLU A N 1
ATOM 5488 C CA . GLU A 1 705 ? -51.657 -28.860 30.920 1.00 24.64 705 GLU A CA 1
ATOM 5489 C C . GLU A 1 705 ? -50.698 -28.572 32.089 1.00 24.64 705 GLU A C 1
ATOM 5491 O O . GLU A 1 705 ? -49.608 -28.020 31.955 1.00 24.64 705 GLU A O 1
ATOM 5496 N N . ARG A 1 706 ? -51.220 -28.876 33.278 1.00 27.16 706 ARG A N 1
ATOM 5497 C CA . ARG A 1 706 ? -50.811 -28.492 34.638 1.00 27.16 706 ARG A CA 1
ATOM 5498 C C . ARG A 1 706 ? -49.519 -29.186 35.092 1.00 27.16 706 ARG A C 1
ATOM 5500 O O . ARG A 1 706 ? -49.280 -30.301 34.673 1.00 27.16 706 ARG A O 1
ATOM 5507 N N . TYR A 1 707 ? -48.805 -28.625 36.082 1.00 23.73 707 TYR A N 1
ATOM 5508 C CA . TYR A 1 707 ? -48.536 -29.296 37.377 1.00 23.73 707 TYR A CA 1
ATOM 5509 C C . TYR A 1 707 ? -47.907 -28.343 38.426 1.00 23.73 707 TYR A C 1
ATOM 5511 O O . TYR A 1 707 ? -47.159 -27.424 38.108 1.00 23.73 707 TYR A O 1
ATOM 5519 N N . ARG A 1 708 ? -48.304 -28.548 39.693 1.00 24.69 708 ARG A N 1
ATOM 5520 C CA . ARG A 1 708 ? -48.153 -27.686 40.892 1.00 24.69 708 ARG A CA 1
ATOM 5521 C C . ARG A 1 708 ? -46.757 -27.704 41.558 1.00 24.69 708 ARG A C 1
ATOM 5523 O O . ARG A 1 708 ? -46.039 -28.689 41.419 1.00 24.69 708 ARG A O 1
ATOM 5530 N N . PRO A 1 709 ? -46.424 -26.695 42.399 1.00 30.39 709 PRO A N 1
ATOM 5531 C CA . PRO A 1 709 ? -45.182 -26.641 43.174 1.00 30.39 709 PRO A CA 1
ATOM 5532 C C . PRO A 1 709 ? -45.304 -27.348 44.536 1.00 30.39 709 PRO A C 1
ATOM 5534 O O . PRO A 1 709 ? -46.369 -27.329 45.160 1.00 30.39 709 PRO A O 1
ATOM 5537 N N . ARG A 1 710 ? -44.195 -27.890 45.060 1.00 26.19 710 ARG A N 1
ATOM 5538 C CA . ARG A 1 710 ? -44.088 -28.278 46.476 1.00 26.19 710 ARG A CA 1
ATOM 5539 C C . ARG A 1 710 ? -42.825 -27.695 47.109 1.00 26.19 710 ARG A C 1
ATOM 5541 O O . ARG A 1 710 ? -41.725 -27.831 46.590 1.00 26.19 710 ARG A O 1
ATOM 5548 N N . SER A 1 711 ? -43.054 -26.996 48.215 1.00 31.08 711 SER A N 1
ATOM 5549 C CA . SER A 1 711 ? -42.086 -26.336 49.085 1.00 31.08 711 SER A CA 1
ATOM 5550 C C . SER A 1 711 ? -41.630 -27.280 50.194 1.00 31.08 711 SER A C 1
ATOM 5552 O O . SER A 1 711 ? -42.466 -28.001 50.732 1.00 31.08 711 SER A O 1
ATOM 5554 N N . THR A 1 712 ? -40.370 -27.156 50.615 1.00 28.16 712 THR A N 1
ATOM 5555 C CA . THR A 1 712 ? -39.954 -27.346 52.015 1.00 28.16 712 THR A CA 1
ATOM 5556 C C . THR A 1 712 ? -38.807 -26.386 52.349 1.00 28.16 712 THR A C 1
ATOM 5558 O O . THR A 1 712 ? -37.790 -26.366 51.660 1.00 28.16 712 THR A O 1
ATOM 5561 N N . ARG A 1 713 ? -38.993 -25.569 53.395 1.00 29.92 713 ARG A N 1
ATOM 5562 C CA . ARG A 1 713 ? -37.969 -24.743 54.068 1.00 29.92 713 ARG A CA 1
ATOM 5563 C C . ARG A 1 713 ? -37.316 -25.527 55.213 1.00 29.92 713 ARG A C 1
ATOM 5565 O O . ARG A 1 713 ? -37.994 -26.354 55.818 1.00 29.92 713 ARG A O 1
ATOM 5572 N N . PRO A 1 714 ? -36.105 -25.115 55.627 1.00 31.50 714 PRO A N 1
ATOM 5573 C CA . PRO A 1 714 ? -35.844 -24.886 57.051 1.00 31.50 714 PRO A CA 1
ATOM 5574 C C . PRO A 1 714 ? -35.323 -23.467 57.360 1.00 31.50 714 PRO A C 1
ATOM 5576 O O . PRO A 1 714 ? -34.850 -22.734 56.495 1.00 31.50 714 PRO A O 1
ATOM 5579 N N . THR A 1 715 ? -35.477 -23.086 58.626 1.00 38.75 715 THR A N 1
ATOM 5580 C CA . THR A 1 715 ? -35.221 -21.794 59.285 1.00 38.75 715 THR A CA 1
ATOM 5581 C C . THR A 1 715 ? -33.790 -21.656 59.829 1.00 38.75 715 THR A C 1
ATOM 5583 O O . THR A 1 715 ? -33.316 -22.583 60.479 1.00 38.75 715 THR A O 1
ATOM 5586 N N . SER A 1 716 ? -33.146 -20.484 59.698 1.00 31.22 716 SER A N 1
ATOM 5587 C CA . SER A 1 716 ? -32.062 -20.043 60.602 1.00 31.22 716 SER A CA 1
ATOM 5588 C C . SER A 1 716 ? -31.931 -18.507 60.648 1.00 31.22 716 SER A C 1
ATOM 5590 O O . SER A 1 716 ? -32.424 -17.801 59.772 1.00 31.22 716 SER A O 1
ATOM 5592 N N . SER A 1 717 ? -31.306 -18.014 61.719 1.00 37.22 717 SER A N 1
ATOM 5593 C CA . SER A 1 717 ? -31.247 -16.661 62.316 1.00 37.22 717 SER A CA 1
ATOM 5594 C C . SER A 1 717 ? -30.665 -15.506 61.482 1.00 37.22 717 SER A C 1
ATOM 5596 O O . SER A 1 717 ? -30.306 -14.463 62.027 1.00 37.22 717 SER A O 1
ATOM 5598 N N . HIS A 1 718 ? -30.591 -15.650 60.167 1.00 45.75 718 HIS A N 1
ATOM 5599 C CA . HIS A 1 718 ? -30.134 -14.602 59.264 1.00 45.75 718 HIS A CA 1
ATOM 5600 C C . HIS A 1 718 ? -31.366 -14.017 58.572 1.00 45.75 718 HIS A C 1
ATOM 5602 O O . HIS A 1 718 ? -32.232 -14.770 58.121 1.00 45.75 718 HIS A O 1
ATOM 5608 N N . GLY A 1 719 ? -31.480 -12.684 58.523 1.00 55.03 719 GLY A N 1
ATOM 5609 C CA . GLY A 1 719 ? -32.587 -12.002 57.844 1.00 55.03 719 GLY A CA 1
ATOM 5610 C C . GLY A 1 719 ? -32.866 -12.621 56.469 1.00 55.03 719 GLY A C 1
ATOM 5611 O O . GLY A 1 719 ? -31.945 -13.135 55.840 1.00 55.03 719 GLY A O 1
ATOM 5612 N N . ARG A 1 720 ? -34.141 -12.622 56.043 1.00 66.94 720 ARG A N 1
ATOM 5613 C CA . ARG A 1 720 ? -34.666 -13.357 54.872 1.00 66.94 720 ARG A CA 1
ATOM 5614 C C . ARG A 1 720 ? -33.626 -13.486 53.750 1.00 66.94 720 ARG A C 1
ATOM 5616 O O . ARG A 1 720 ? -33.434 -12.555 52.974 1.00 66.94 720 ARG A O 1
ATOM 5623 N N . GLN A 1 721 ? -32.979 -14.650 53.681 1.00 80.25 721 GLN A N 1
ATOM 5624 C CA . GLN A 1 721 ? -31.922 -14.898 52.710 1.00 80.25 721 GLN A CA 1
ATOM 5625 C C . GLN A 1 721 ? -32.520 -15.010 51.312 1.00 80.25 721 GLN A C 1
ATOM 5627 O O . GLN A 1 721 ? -33.507 -15.722 51.094 1.00 80.25 721 GLN A O 1
ATOM 5632 N N . HIS A 1 722 ? -31.921 -14.304 50.360 1.00 85.12 722 HIS A N 1
ATOM 5633 C CA . HIS A 1 722 ? -32.205 -14.489 48.950 1.00 85.12 722 HIS A CA 1
ATOM 5634 C C . HIS A 1 722 ? -31.207 -15.505 48.393 1.00 85.12 722 HIS A C 1
ATOM 5636 O O . HIS A 1 722 ? -30.014 -15.218 48.305 1.00 85.12 722 HIS A O 1
ATOM 5642 N N . ILE A 1 723 ? -31.699 -16.706 48.083 1.00 88.69 723 ILE A N 1
ATOM 5643 C CA . ILE A 1 723 ? -30.874 -17.847 47.670 1.00 88.69 723 ILE A CA 1
ATOM 5644 C C . ILE A 1 723 ? -31.045 -18.089 46.174 1.00 88.69 723 ILE A C 1
ATOM 5646 O O . ILE A 1 723 ? -32.171 -18.172 45.674 1.00 88.69 723 ILE A O 1
ATOM 5650 N N . ILE A 1 724 ? -29.923 -18.211 45.467 1.00 85.12 724 ILE A N 1
ATOM 5651 C CA . ILE A 1 724 ? -29.870 -18.497 44.033 1.00 85.12 724 ILE A CA 1
ATOM 5652 C C . ILE A 1 724 ? -28.824 -19.570 43.782 1.00 85.12 724 ILE A C 1
ATOM 5654 O O . ILE A 1 724 ? -27.705 -19.474 44.271 1.00 85.12 724 ILE A O 1
ATOM 5658 N N . ASN A 1 725 ? -29.174 -20.553 42.958 1.00 84.19 725 ASN A N 1
ATOM 5659 C CA . ASN A 1 725 ? -28.253 -21.608 42.562 1.00 84.19 725 ASN A CA 1
ATOM 5660 C C . ASN A 1 725 ? -27.664 -21.316 41.185 1.00 84.19 725 ASN A C 1
ATOM 5662 O O . ASN A 1 725 ? -28.394 -21.134 40.208 1.00 84.19 725 ASN A O 1
ATOM 5666 N N . PHE A 1 726 ? -26.338 -21.313 41.118 1.00 80.50 726 PHE A N 1
ATOM 5667 C CA . PHE A 1 726 ? -25.549 -21.122 39.912 1.00 80.50 726 PHE A CA 1
ATOM 5668 C C . PHE A 1 726 ? -24.686 -22.359 39.663 1.00 80.50 726 PHE A C 1
ATOM 5670 O O . PHE A 1 726 ? -23.517 -22.441 40.040 1.00 80.50 726 PHE A O 1
ATOM 5677 N N . GLY A 1 727 ? -25.291 -23.374 39.043 1.00 80.00 727 GLY A N 1
ATOM 5678 C CA . GLY A 1 727 ? -24.645 -24.672 38.865 1.00 80.00 727 GLY A CA 1
ATOM 5679 C C . GLY A 1 727 ? -24.297 -25.308 40.214 1.00 80.00 727 GLY A C 1
ATOM 5680 O O . GLY A 1 727 ? -25.196 -25.694 40.951 1.00 80.00 727 GLY A O 1
ATOM 5681 N N . LYS A 1 728 ? -22.996 -25.417 40.519 1.00 81.19 728 LYS A N 1
ATOM 5682 C CA . LYS A 1 728 ? -22.470 -26.014 41.762 1.00 81.19 728 LYS A CA 1
ATOM 5683 C C . LYS A 1 728 ? -22.356 -25.028 42.936 1.00 81.19 728 LYS A C 1
ATOM 5685 O O . LYS A 1 728 ? -21.987 -25.454 44.023 1.00 81.19 728 LYS A O 1
ATOM 5690 N N . ILE A 1 729 ? -22.633 -23.740 42.716 1.00 90.75 729 ILE A N 1
ATOM 5691 C CA . ILE A 1 729 ? -22.541 -22.698 43.746 1.00 90.75 729 ILE A CA 1
ATOM 5692 C C . ILE A 1 729 ? -23.941 -22.313 44.222 1.00 90.75 729 ILE A C 1
ATOM 5694 O O . ILE A 1 729 ? -24.781 -21.903 43.417 1.00 90.75 729 ILE A O 1
ATOM 5698 N N . GLU A 1 730 ? -24.165 -22.370 45.531 1.00 93.62 730 GLU A N 1
ATOM 5699 C CA . GLU A 1 730 ? -25.292 -21.733 46.208 1.00 93.62 730 GLU A CA 1
ATOM 5700 C C . GLU A 1 730 ? -24.886 -20.309 46.622 1.00 93.62 730 GLU A C 1
ATOM 5702 O O . GLU A 1 730 ? -24.012 -20.104 47.468 1.00 93.62 730 GLU A O 1
ATOM 5707 N N . LEU A 1 731 ? -25.505 -19.302 46.004 1.00 94.00 731 LEU A N 1
ATOM 5708 C CA . LEU A 1 731 ? -25.328 -17.900 46.363 1.00 94.00 731 LEU A CA 1
ATOM 5709 C C . LEU A 1 731 ? -26.392 -17.480 47.380 1.00 94.00 731 LEU A C 1
ATOM 5711 O O . LEU A 1 731 ? -27.590 -17.558 47.100 1.00 94.00 731 LEU A O 1
ATOM 5715 N N . LYS A 1 732 ? -25.949 -16.931 48.514 1.00 94.00 732 LYS A N 1
ATOM 5716 C CA . LYS A 1 732 ? -26.800 -16.345 49.557 1.00 94.00 732 LYS A CA 1
ATOM 5717 C C . LYS A 1 732 ? -26.567 -14.847 49.648 1.00 94.00 732 LYS A C 1
ATOM 5719 O O . LYS A 1 732 ? -25.470 -14.413 49.980 1.00 94.00 732 LYS A O 1
ATOM 5724 N N . ILE A 1 733 ? -27.607 -14.058 49.400 1.00 93.19 733 ILE A N 1
ATOM 5725 C CA . ILE A 1 733 ? -27.584 -12.599 49.558 1.00 93.19 733 ILE A CA 1
ATOM 5726 C C . ILE A 1 733 ? -28.475 -12.233 50.742 1.00 93.19 733 ILE A C 1
ATOM 5728 O O . ILE A 1 733 ? -29.662 -12.570 50.755 1.00 93.19 733 ILE A O 1
ATOM 5732 N N . TYR A 1 734 ? -27.917 -11.561 51.746 1.00 91.75 734 TYR A N 1
ATOM 5733 C CA . TYR A 1 734 ? -28.673 -11.139 52.925 1.00 91.75 734 TYR A CA 1
ATOM 5734 C C . TYR A 1 734 ? -28.018 -9.964 53.640 1.00 91.75 734 TYR A C 1
ATOM 5736 O O . TYR A 1 734 ? -26.831 -9.677 53.467 1.00 91.75 734 TYR A O 1
ATOM 5744 N N . GLN A 1 735 ? -28.817 -9.293 54.467 1.00 89.88 735 GLN A N 1
ATOM 5745 C CA . GLN A 1 735 ? -28.304 -8.261 55.350 1.00 89.88 735 GLN A CA 1
ATOM 5746 C C . GLN A 1 735 ? -27.637 -8.890 56.580 1.00 89.88 735 GLN A C 1
ATOM 5748 O O . GLN A 1 735 ? -28.232 -9.763 57.216 1.00 89.88 735 GLN A O 1
ATOM 5753 N N . GLY A 1 736 ? -26.436 -8.438 56.947 1.00 86.38 736 GLY A N 1
ATOM 5754 C CA . GLY A 1 736 ? -25.757 -8.920 58.149 1.00 86.38 736 GLY A CA 1
ATOM 5755 C C . GLY A 1 736 ? -24.387 -8.298 58.412 1.00 86.38 736 GLY A C 1
ATOM 5756 O O . GLY A 1 736 ? -23.867 -7.513 57.621 1.00 86.38 736 GLY A O 1
ATOM 5757 N N . ASP A 1 737 ? -23.797 -8.682 59.544 1.00 85.69 737 ASP A N 1
ATOM 5758 C CA . ASP A 1 737 ? -22.409 -8.377 59.896 1.00 85.69 737 ASP A CA 1
ATOM 5759 C C . ASP A 1 737 ? -21.501 -9.504 59.393 1.00 85.69 737 ASP A C 1
ATOM 5761 O O . ASP A 1 737 ? -21.553 -10.625 59.901 1.00 85.69 737 ASP A O 1
ATOM 5765 N N . ILE A 1 738 ? -2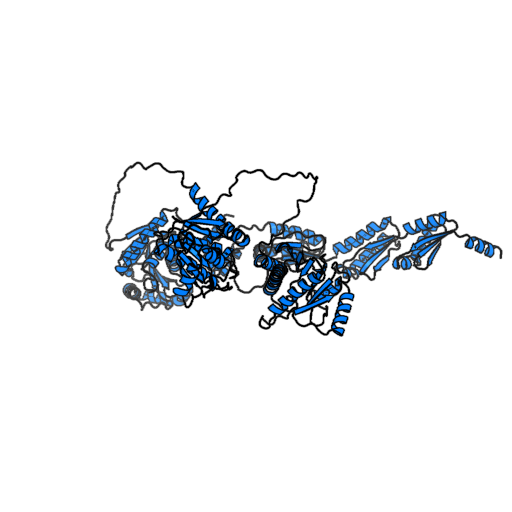0.654 -9.199 58.407 1.00 86.75 738 ILE A N 1
ATOM 5766 C CA . ILE A 1 738 ? -19.754 -10.174 57.776 1.00 86.75 738 ILE A CA 1
ATOM 5767 C C . ILE A 1 738 ? -18.797 -10.841 58.773 1.00 86.75 738 ILE A C 1
ATOM 5769 O O . ILE A 1 738 ? -18.420 -11.991 58.579 1.00 86.75 738 ILE A O 1
ATOM 5773 N N . THR A 1 739 ? -18.450 -10.167 59.873 1.00 86.12 739 THR A N 1
ATOM 5774 C CA . THR A 1 739 ? -17.532 -10.702 60.894 1.00 86.12 739 THR A CA 1
ATOM 5775 C C . THR A 1 739 ? -18.162 -11.766 61.794 1.00 86.12 739 THR A C 1
ATOM 5777 O O . THR A 1 739 ? -17.454 -12.422 62.553 1.00 86.12 739 THR A O 1
ATOM 5780 N N . ALA A 1 740 ? -19.485 -11.931 61.735 1.00 86.44 740 ALA A N 1
ATOM 5781 C CA . ALA A 1 740 ? -20.226 -12.948 62.478 1.00 86.44 740 ALA A CA 1
ATOM 5782 C C . ALA A 1 740 ? -20.615 -14.157 61.607 1.00 86.44 740 ALA A C 1
ATOM 5784 O O . ALA A 1 740 ? -21.273 -15.076 62.091 1.00 86.44 740 ALA A O 1
ATOM 5785 N N . VAL A 1 741 ? -20.243 -14.154 60.324 1.00 85.94 741 VAL A N 1
ATOM 5786 C CA . VAL A 1 741 ? -20.636 -15.195 59.371 1.00 85.94 741 VAL A CA 1
ATOM 5787 C C . VAL A 1 741 ? -19.658 -16.366 59.445 1.00 85.94 741 VAL A C 1
ATOM 5789 O O . VAL A 1 741 ? -18.465 -16.188 59.227 1.00 85.94 741 VAL A O 1
ATOM 5792 N N . GLY A 1 742 ? -20.177 -17.562 59.733 1.00 88.88 742 GLY A N 1
ATOM 5793 C CA . GLY A 1 742 ? -19.399 -18.803 59.746 1.00 88.88 742 GLY A CA 1
ATOM 5794 C C . GLY A 1 742 ? -19.129 -19.318 58.334 1.00 88.88 742 GLY A C 1
ATOM 5795 O O . GLY A 1 742 ? -20.006 -19.931 57.725 1.00 88.88 742 GLY A O 1
ATOM 5796 N N . VAL A 1 743 ? -17.928 -19.066 57.821 1.00 94.06 743 VAL A N 1
ATOM 5797 C CA . VAL A 1 743 ? -17.450 -19.488 56.493 1.00 94.06 743 VAL A CA 1
ATOM 5798 C C . VAL A 1 743 ? -15.986 -19.886 56.580 1.00 94.06 743 VAL A C 1
ATOM 5800 O O . VAL A 1 743 ? -15.276 -19.425 57.460 1.00 94.06 743 VAL A O 1
ATOM 5803 N N . ASP A 1 744 ? -15.493 -20.669 55.631 1.00 95.81 744 ASP A N 1
ATOM 5804 C CA . ASP A 1 744 ? -14.082 -21.053 55.615 1.00 95.81 744 ASP A CA 1
ATOM 5805 C C . ASP A 1 744 ? -13.174 -19.853 55.299 1.00 95.81 744 ASP A C 1
ATOM 5807 O O . ASP A 1 744 ? -12.071 -19.727 55.834 1.00 95.81 744 ASP A O 1
ATOM 5811 N N . VAL A 1 745 ? -13.641 -18.958 54.421 1.00 96.06 745 VAL A N 1
ATOM 5812 C CA . VAL A 1 745 ? -12.884 -17.792 53.959 1.00 96.06 745 VAL A CA 1
ATOM 5813 C C . VAL A 1 745 ? -13.700 -16.511 54.087 1.00 96.06 745 VAL A C 1
ATOM 5815 O O . VAL A 1 745 ? -14.781 -16.384 53.516 1.00 96.06 745 VAL A O 1
ATOM 5818 N N . LEU A 1 746 ? -13.147 -15.516 54.777 1.00 93.25 746 LEU A N 1
ATOM 5819 C CA . LEU A 1 746 ? -13.717 -14.173 54.869 1.00 93.25 746 LEU A CA 1
ATOM 5820 C C . LEU A 1 746 ? -12.941 -13.200 53.977 1.00 93.25 746 LEU A C 1
ATOM 5822 O O . LEU A 1 746 ? -11.712 -13.209 53.961 1.00 93.25 746 LEU A O 1
ATOM 5826 N N . VAL A 1 747 ? -13.645 -12.340 53.240 1.00 91.44 747 VAL A N 1
ATOM 5827 C CA . VAL A 1 747 ? -13.024 -11.362 52.335 1.00 91.44 747 VAL A CA 1
ATOM 5828 C C . VAL A 1 747 ? -13.117 -9.958 52.909 1.00 91.44 747 VAL A C 1
ATOM 5830 O O . VAL A 1 747 ? -14.182 -9.504 53.326 1.00 91.44 747 VAL A O 1
ATOM 5833 N N . TYR A 1 748 ? -11.994 -9.250 52.878 1.00 83.75 748 TYR A N 1
ATOM 5834 C CA . TYR A 1 748 ? -11.858 -7.907 53.416 1.00 83.75 748 TYR A CA 1
ATOM 5835 C C . TYR A 1 748 ? -11.270 -6.942 52.381 1.00 83.75 748 TYR A C 1
ATOM 5837 O O . TYR A 1 748 ? -10.259 -7.234 51.744 1.00 83.75 748 TYR A O 1
ATOM 5845 N N . SER A 1 749 ? -11.890 -5.769 52.234 1.00 76.00 749 SER A N 1
ATOM 5846 C CA . SER A 1 749 ? -11.366 -4.669 51.421 1.00 76.00 749 SER A CA 1
ATOM 5847 C C . SER A 1 749 ? -10.255 -3.928 52.165 1.00 76.00 749 SER A C 1
ATOM 5849 O O . SER A 1 749 ? -10.536 -3.204 53.118 1.00 76.00 749 SER A O 1
ATOM 5851 N N . SER A 1 750 ? -9.020 -4.068 51.702 1.00 68.38 750 SER A N 1
ATOM 5852 C CA . SER A 1 750 ? -7.819 -3.451 52.265 1.00 68.38 750 SER A CA 1
ATOM 5853 C C . SER A 1 750 ? -7.228 -2.388 51.322 1.00 68.38 750 SER A C 1
ATOM 5855 O O . SER A 1 750 ? -7.769 -2.110 50.248 1.00 68.38 750 SER A O 1
ATOM 5857 N N . ASN A 1 751 ? -6.111 -1.790 51.737 1.00 66.38 751 ASN A N 1
ATOM 5858 C CA . ASN A 1 751 ? -5.263 -0.895 50.949 1.00 66.38 751 ASN A CA 1
ATOM 5859 C C . ASN A 1 751 ? -3.829 -1.454 50.850 1.00 66.38 751 ASN A C 1
ATOM 5861 O O . ASN A 1 751 ? -3.470 -2.381 51.580 1.00 66.38 751 ASN A O 1
ATOM 5865 N N . THR A 1 752 ? -2.998 -0.889 49.967 1.00 63.06 752 THR A N 1
ATOM 5866 C CA . THR A 1 752 ? -1.590 -1.305 49.776 1.00 63.06 752 THR A CA 1
ATOM 5867 C C . THR A 1 752 ? -0.726 -1.177 51.028 1.00 63.06 752 THR A C 1
ATOM 5869 O O . THR A 1 752 ? 0.297 -1.848 51.138 1.00 63.06 752 THR A O 1
ATOM 5872 N N . GLU A 1 753 ? -1.119 -0.313 51.965 1.00 63.72 753 GLU A N 1
ATOM 5873 C CA . GLU A 1 753 ? -0.401 -0.089 53.222 1.00 63.72 753 GLU A CA 1
ATOM 5874 C C . GLU A 1 753 ? -0.747 -1.125 54.299 1.00 63.72 753 GLU A C 1
ATOM 5876 O O . GLU A 1 753 ? -0.127 -1.132 55.368 1.00 63.72 753 GLU A O 1
ATOM 5881 N N . CYS A 1 754 ? -1.704 -2.019 54.011 1.00 66.00 754 CYS A N 1
ATOM 5882 C CA . CYS A 1 754 ? -2.244 -3.002 54.946 1.00 66.00 754 CYS A CA 1
ATOM 5883 C C . CYS A 1 754 ? -2.770 -2.365 56.246 1.00 66.00 754 CYS A C 1
ATOM 5885 O O . CYS A 1 754 ? -2.737 -2.982 57.313 1.00 66.00 754 CYS A O 1
ATOM 5887 N N . ASP A 1 755 ? -3.244 -1.118 56.174 1.00 67.69 755 ASP A N 1
ATOM 5888 C CA . ASP A 1 755 ? -3.718 -0.382 57.342 1.00 67.69 755 ASP A CA 1
ATOM 5889 C C . ASP A 1 755 ? -5.157 -0.787 57.686 1.00 67.69 755 ASP A C 1
ATOM 5891 O O . ASP A 1 755 ? -6.125 -0.309 57.090 1.00 67.69 755 ASP A O 1
ATOM 5895 N N . LEU A 1 756 ? -5.288 -1.670 58.676 1.00 66.50 756 LEU A N 1
ATOM 5896 C CA . LEU A 1 756 ? -6.571 -2.124 59.211 1.00 66.50 756 LEU A CA 1
ATOM 5897 C C . LEU A 1 756 ? -7.235 -1.104 60.161 1.00 66.50 756 LEU A C 1
ATOM 5899 O O . LEU A 1 756 ? -8.350 -1.341 60.623 1.00 66.50 756 LEU A O 1
ATOM 5903 N N . SER A 1 757 ? -6.598 0.033 60.474 1.00 63.56 757 SER A N 1
ATOM 5904 C CA . SER A 1 757 ? -7.169 1.036 61.390 1.00 63.56 757 SER A CA 1
ATOM 5905 C C . SER A 1 757 ? -8.288 1.882 60.764 1.00 63.56 757 SER A C 1
ATOM 5907 O O . SER A 1 757 ? -9.025 2.570 61.480 1.00 63.56 757 SER A O 1
ATOM 5909 N N . ARG A 1 758 ? -8.457 1.807 59.435 1.00 60.59 758 ARG A N 1
ATOM 5910 C CA . ARG A 1 758 ? -9.348 2.670 58.649 1.00 60.59 758 ARG A CA 1
ATOM 5911 C C . ARG A 1 758 ? -10.500 1.884 58.023 1.00 60.59 758 ARG A C 1
ATOM 5913 O O . ARG A 1 758 ? -10.285 0.986 57.219 1.00 60.59 758 ARG A O 1
ATOM 5920 N N . GLY A 1 759 ? -11.731 2.290 58.339 1.00 65.12 759 GLY A N 1
ATOM 5921 C CA . GLY A 1 759 ? -12.967 1.729 57.780 1.00 65.12 759 GLY A CA 1
ATOM 5922 C C . GLY A 1 759 ? -13.756 0.878 58.780 1.00 65.12 759 GLY A C 1
ATOM 5923 O O . GLY A 1 759 ? -13.186 0.147 59.587 1.00 65.12 759 GLY A O 1
ATOM 5924 N N . ALA A 1 760 ? -15.088 0.960 58.726 1.00 66.31 760 ALA A N 1
ATOM 5925 C CA . ALA A 1 760 ? -15.973 0.317 59.706 1.00 66.31 760 ALA A CA 1
ATOM 5926 C C . ALA A 1 760 ? -15.820 -1.218 59.749 1.00 66.31 760 ALA A C 1
ATOM 5928 O O . ALA A 1 760 ? -15.783 -1.814 60.824 1.00 66.31 760 ALA A O 1
ATOM 5929 N N . VAL A 1 761 ? -15.659 -1.856 58.584 1.00 69.94 761 VAL A N 1
ATOM 5930 C CA . VAL A 1 761 ? -15.444 -3.311 58.475 1.00 69.94 761 VAL A CA 1
ATOM 5931 C C . VAL A 1 761 ? -14.042 -3.708 58.960 1.00 69.94 761 VAL A C 1
ATOM 5933 O O . VAL A 1 761 ? -13.889 -4.731 59.623 1.00 69.94 761 VAL A O 1
ATOM 5936 N N . ALA A 1 762 ? -13.032 -2.871 58.704 1.00 72.50 762 ALA A N 1
ATOM 5937 C CA . ALA A 1 762 ? -11.647 -3.075 59.137 1.00 72.50 762 ALA A CA 1
ATOM 5938 C C . ALA A 1 762 ? -11.525 -3.116 60.661 1.00 72.50 762 ALA A C 1
ATOM 5940 O O . ALA A 1 762 ? -10.961 -4.044 61.242 1.00 72.50 762 ALA A O 1
ATOM 5941 N N . GLN A 1 763 ? -12.144 -2.132 61.316 1.00 73.31 763 GLN A N 1
ATOM 5942 C CA . GLN A 1 763 ? -12.170 -2.033 62.770 1.00 73.31 763 GLN A CA 1
ATOM 5943 C C . GLN A 1 763 ? -12.959 -3.183 63.403 1.00 73.31 763 GLN A C 1
ATOM 5945 O O . GLN A 1 763 ? -12.560 -3.689 64.452 1.00 73.31 763 GLN A O 1
ATOM 5950 N N . ALA A 1 764 ? -14.038 -3.643 62.761 1.00 75.56 764 ALA A N 1
ATOM 5951 C CA . ALA A 1 764 ? -14.786 -4.811 63.219 1.00 75.56 764 ALA A CA 1
ATOM 5952 C C . ALA A 1 764 ? -13.943 -6.099 63.154 1.00 75.56 764 ALA A C 1
ATOM 5954 O O . ALA A 1 764 ? -13.938 -6.870 64.117 1.00 75.56 764 ALA A O 1
ATOM 5955 N N . ILE A 1 765 ? -13.182 -6.296 62.071 1.00 78.69 765 ILE A N 1
ATOM 5956 C CA . ILE A 1 765 ? -12.259 -7.429 61.898 1.00 78.69 765 ILE A CA 1
ATOM 5957 C C . ILE A 1 765 ? -11.121 -7.372 62.918 1.00 78.69 765 ILE A C 1
ATOM 5959 O O . ILE A 1 765 ? -10.864 -8.375 63.574 1.00 78.69 765 ILE A O 1
ATOM 5963 N N . LEU A 1 766 ? -10.492 -6.212 63.133 1.00 80.25 766 LEU A N 1
ATOM 5964 C CA . LEU A 1 766 ? -9.452 -6.053 64.158 1.00 80.25 766 LEU A CA 1
ATOM 5965 C C . LEU A 1 766 ? -9.967 -6.352 65.566 1.00 80.25 766 LEU A C 1
ATOM 5967 O O . LEU A 1 766 ? -9.330 -7.076 66.332 1.00 80.25 766 LEU A O 1
ATOM 5971 N N . LYS A 1 767 ? -11.126 -5.784 65.915 1.00 81.81 767 LYS A N 1
ATOM 5972 C CA . LYS A 1 767 ? -11.706 -5.904 67.254 1.00 81.81 767 LYS A CA 1
ATOM 5973 C C . LYS A 1 767 ? -12.086 -7.347 67.577 1.00 81.81 767 LYS A C 1
ATOM 5975 O O . LYS A 1 767 ? -11.864 -7.786 68.702 1.00 81.81 767 LYS A O 1
ATOM 5980 N N . LYS A 1 768 ? -12.669 -8.067 66.614 1.00 84.81 768 LYS A N 1
ATOM 5981 C CA . LYS A 1 768 ? -13.169 -9.434 66.822 1.00 84.81 768 LYS A CA 1
ATOM 5982 C C . LYS A 1 768 ? -12.149 -10.520 66.481 1.00 84.81 768 LYS A C 1
ATOM 5984 O O . LYS A 1 768 ? -12.174 -11.562 67.118 1.00 84.81 768 LYS A O 1
ATOM 5989 N N . GLY A 1 769 ? -11.256 -10.283 65.523 1.00 81.94 769 GLY A N 1
ATOM 5990 C CA . GLY A 1 769 ? -10.270 -11.254 65.043 1.00 81.94 769 GLY A CA 1
ATOM 5991 C C . GLY A 1 769 ? -8.946 -11.268 65.803 1.00 81.94 769 GLY A C 1
ATOM 5992 O O . GLY A 1 769 ? -8.248 -12.276 65.771 1.00 81.94 769 GLY A O 1
ATOM 5993 N N . GLY A 1 770 ? -8.628 -10.213 66.557 1.00 82.06 770 GLY A N 1
ATOM 5994 C CA . GLY A 1 770 ? -7.406 -10.140 67.361 1.00 82.06 770 GLY A CA 1
ATOM 5995 C C . GLY A 1 770 ? -6.191 -9.598 66.599 1.00 82.06 770 GLY A C 1
ATOM 5996 O O . GLY A 1 770 ? -6.241 -9.340 65.399 1.00 82.06 770 GLY A O 1
ATOM 5997 N N . ARG A 1 771 ? -5.088 -9.374 67.329 1.00 81.31 771 ARG A N 1
ATOM 5998 C CA . ARG A 1 771 ? -3.888 -8.686 66.809 1.00 81.31 771 ARG A CA 1
ATOM 5999 C C . ARG A 1 771 ? -3.032 -9.552 65.880 1.00 81.31 771 ARG A C 1
ATOM 6001 O O . ARG A 1 771 ? -2.262 -8.995 65.104 1.00 81.31 771 ARG A O 1
ATOM 6008 N N . ASP A 1 772 ? -3.196 -10.872 65.924 1.00 83.25 772 ASP A N 1
ATOM 6009 C CA . ASP A 1 772 ? -2.399 -11.823 65.137 1.00 83.25 772 ASP A CA 1
ATOM 6010 C C . ASP A 1 772 ? -2.594 -11.618 63.628 1.00 83.25 772 ASP A C 1
ATOM 6012 O O . ASP A 1 772 ? -1.628 -11.645 62.868 1.00 83.25 772 ASP A O 1
ATOM 6016 N N . ILE A 1 773 ? -3.817 -11.266 63.211 1.00 85.31 773 ILE A N 1
ATOM 6017 C CA . ILE A 1 773 ? -4.147 -10.915 61.821 1.00 85.31 773 ILE A CA 1
ATOM 6018 C C . ILE A 1 773 ? -3.303 -9.725 61.352 1.00 85.31 773 ILE A C 1
ATOM 6020 O O . ILE A 1 773 ? -2.747 -9.751 60.257 1.00 85.31 773 ILE A O 1
ATOM 6024 N N . THR A 1 774 ? -3.174 -8.684 62.180 1.00 79.25 774 THR A N 1
ATOM 6025 C CA . THR A 1 774 ? -2.387 -7.486 61.854 1.00 79.25 774 THR A CA 1
ATOM 6026 C C . THR A 1 774 ? -0.901 -7.800 61.770 1.00 79.25 774 THR A C 1
ATOM 6028 O O . THR A 1 774 ? -0.212 -7.282 60.891 1.00 79.25 774 THR A O 1
ATOM 6031 N N . THR A 1 775 ? -0.400 -8.652 62.666 1.00 83.56 775 THR A N 1
ATOM 6032 C CA . THR A 1 775 ? 0.997 -9.094 62.659 1.00 83.56 775 THR A CA 1
ATOM 6033 C C . THR A 1 775 ? 1.312 -9.852 61.371 1.00 83.56 775 THR A C 1
ATOM 6035 O O . THR A 1 775 ? 2.242 -9.476 60.660 1.00 83.56 775 THR A O 1
ATOM 6038 N N . GLU A 1 776 ? 0.495 -10.846 61.007 1.00 88.06 776 GLU A N 1
ATOM 6039 C CA . GLU A 1 776 ? 0.650 -11.594 59.754 1.00 88.06 776 GLU A CA 1
ATOM 6040 C C . GLU A 1 776 ? 0.541 -10.681 58.527 1.00 88.06 776 GLU A C 1
ATOM 6042 O O . GLU A 1 776 ? 1.351 -10.775 57.603 1.00 88.06 776 GLU A O 1
ATOM 6047 N N . LEU A 1 777 ? -0.427 -9.762 58.522 1.00 84.62 777 LEU A N 1
ATOM 6048 C CA . LEU A 1 777 ? -0.659 -8.866 57.395 1.00 84.62 777 LEU A CA 1
ATOM 6049 C C . LEU A 1 777 ? 0.510 -7.891 57.176 1.00 84.62 777 LEU A C 1
ATOM 6051 O O . LEU A 1 777 ? 0.901 -7.639 56.035 1.00 84.62 777 LEU A O 1
ATOM 6055 N N . ASN A 1 778 ? 1.117 -7.387 58.256 1.00 82.31 778 ASN A N 1
ATOM 6056 C CA . ASN A 1 778 ? 2.271 -6.489 58.185 1.00 82.31 778 ASN A CA 1
ATOM 6057 C C . ASN A 1 778 ? 3.514 -7.159 57.580 1.00 82.31 778 ASN A C 1
ATOM 6059 O O . ASN A 1 778 ? 4.281 -6.485 56.895 1.00 82.31 778 ASN A O 1
ATOM 6063 N N . THR A 1 779 ? 3.693 -8.471 57.768 1.00 85.75 779 THR A N 1
ATOM 6064 C CA . THR A 1 779 ? 4.800 -9.220 57.136 1.00 85.75 779 THR A CA 1
ATOM 6065 C C . THR A 1 779 ? 4.603 -9.444 55.634 1.00 85.75 779 THR A C 1
ATOM 6067 O O . THR A 1 779 ? 5.546 -9.792 54.931 1.00 85.75 779 THR A O 1
ATOM 6070 N N . GLN A 1 780 ? 3.390 -9.220 55.119 1.00 86.75 780 GLN A N 1
ATOM 6071 C CA . GLN A 1 780 ? 3.024 -9.477 53.726 1.00 86.75 780 GLN A CA 1
ATOM 6072 C C . GLN A 1 780 ? 2.816 -8.193 52.906 1.00 86.75 780 GLN A C 1
ATOM 6074 O O . GLN A 1 780 ? 2.249 -8.260 51.817 1.00 86.75 780 GLN A O 1
ATOM 6079 N N . LYS A 1 781 ? 3.287 -7.026 53.370 1.00 82.62 781 LYS A N 1
ATOM 6080 C CA . LYS A 1 781 ? 3.114 -5.739 52.663 1.00 82.62 781 LYS A CA 1
ATOM 6081 C C . LYS A 1 781 ? 3.680 -5.741 51.243 1.00 82.62 781 LYS A C 1
ATOM 6083 O O . LYS A 1 781 ? 3.014 -5.281 50.319 1.00 82.62 781 LYS A O 1
ATOM 6088 N N . ASP A 1 782 ? 4.863 -6.313 51.040 1.00 81.81 782 ASP A N 1
ATOM 6089 C CA . ASP A 1 782 ? 5.462 -6.390 49.700 1.00 81.81 782 ASP A CA 1
ATOM 6090 C C . ASP A 1 782 ? 4.668 -7.319 48.780 1.00 81.81 782 ASP A C 1
ATOM 6092 O O . ASP A 1 782 ? 4.461 -7.028 47.600 1.00 81.81 782 ASP A O 1
ATOM 6096 N N . LYS A 1 783 ? 4.134 -8.406 49.347 1.00 81.88 783 LYS A N 1
ATOM 6097 C CA . LYS A 1 783 ? 3.242 -9.320 48.637 1.00 81.88 783 LYS A CA 1
ATOM 6098 C C . LYS A 1 783 ? 1.913 -8.651 48.291 1.00 81.88 783 LYS A C 1
ATOM 6100 O O . LYS A 1 783 ? 1.429 -8.822 47.181 1.00 81.88 783 LYS A O 1
ATOM 6105 N N . MET A 1 784 ? 1.370 -7.824 49.182 1.00 83.19 784 MET A N 1
ATOM 6106 C CA . MET A 1 784 ? 0.164 -7.033 48.931 1.00 83.19 784 MET A CA 1
ATOM 6107 C C . MET A 1 784 ? 0.371 -6.032 47.791 1.00 83.19 784 MET A C 1
ATOM 6109 O O . MET A 1 784 ? -0.475 -5.937 46.906 1.00 83.19 784 MET A O 1
ATOM 6113 N N . LYS A 1 785 ? 1.520 -5.344 47.742 1.00 79.38 785 LYS A N 1
ATOM 6114 C CA . LYS A 1 785 ? 1.870 -4.433 46.636 1.00 79.38 785 LYS A CA 1
ATOM 6115 C C . LYS A 1 785 ? 1.999 -5.152 45.291 1.00 79.38 785 LYS A C 1
ATOM 6117 O O . LYS A 1 785 ? 1.672 -4.571 44.259 1.00 79.38 785 LYS A O 1
ATOM 6122 N N . LYS A 1 786 ? 2.480 -6.398 45.301 1.00 77.69 786 LYS A N 1
ATOM 6123 C CA . LYS A 1 786 ? 2.720 -7.196 44.092 1.00 77.69 786 LYS A CA 1
ATOM 6124 C C . LYS A 1 786 ? 1.465 -7.910 43.585 1.00 77.69 786 LYS A C 1
ATOM 6126 O O . LYS A 1 786 ? 1.141 -7.814 42.404 1.00 77.69 786 LYS A O 1
ATOM 6131 N N . ASP A 1 787 ? 0.784 -8.624 44.472 1.00 78.19 787 ASP A N 1
ATOM 6132 C CA . ASP A 1 787 ? -0.279 -9.570 44.125 1.00 78.19 787 ASP A CA 1
ATOM 6133 C C . ASP A 1 787 ? -1.679 -8.947 44.274 1.00 78.19 787 ASP A C 1
ATOM 6135 O O . ASP A 1 787 ? -2.662 -9.525 43.811 1.00 78.19 787 ASP A O 1
ATOM 6139 N N . LEU A 1 788 ? -1.782 -7.767 44.907 1.00 82.25 788 LEU A N 1
ATOM 6140 C CA . LEU A 1 788 ? -3.031 -7.049 45.230 1.00 82.25 788 LEU A CA 1
ATOM 6141 C C . LEU A 1 788 ? -4.008 -7.841 46.118 1.00 82.25 788 LEU A C 1
ATOM 6143 O O . LEU A 1 788 ? -5.151 -7.426 46.329 1.00 82.25 788 LEU A O 1
ATOM 6147 N N . LEU A 1 789 ? -3.558 -8.986 46.631 1.00 89.00 789 LEU A N 1
ATOM 6148 C CA . LEU A 1 789 ? -4.295 -9.893 47.492 1.00 89.00 789 LEU A CA 1
ATOM 6149 C C . LEU A 1 789 ? -3.308 -10.655 48.377 1.00 89.00 789 LEU A C 1
ATOM 6151 O O . LEU A 1 789 ? -2.347 -11.247 47.884 1.00 89.00 789 LEU A O 1
ATOM 6155 N N . VAL A 1 790 ? -3.580 -10.714 49.678 1.00 91.19 790 VAL A N 1
ATOM 6156 C CA . VAL A 1 790 ? -2.827 -11.547 50.630 1.00 91.19 790 VAL A CA 1
ATOM 6157 C C . VAL A 1 790 ? -3.765 -12.327 51.540 1.00 91.19 790 VAL A C 1
ATOM 6159 O O . VAL A 1 790 ? -4.945 -12.004 51.667 1.00 91.19 790 VAL A O 1
ATOM 6162 N N . VAL A 1 791 ? -3.247 -13.391 52.152 1.00 93.00 791 VAL A N 1
ATOM 6163 C CA . VAL A 1 791 ? -4.035 -14.298 52.993 1.00 93.00 791 VAL A CA 1
ATOM 6164 C C . VAL A 1 791 ? -3.416 -14.369 54.380 1.00 93.00 791 VAL A C 1
ATOM 6166 O O . VAL A 1 791 ? -2.209 -14.578 54.503 1.00 93.00 791 VAL A O 1
ATOM 6169 N N . THR A 1 792 ? -4.246 -14.236 55.408 1.00 92.62 792 THR A N 1
ATOM 6170 C CA . THR A 1 792 ? -3.868 -14.462 56.812 1.00 92.62 792 THR A CA 1
ATOM 6171 C C . THR A 1 792 ? -4.727 -15.564 57.424 1.00 92.62 792 THR A C 1
ATOM 6173 O O . THR A 1 792 ? -5.699 -16.033 56.817 1.00 92.62 792 THR A O 1
ATOM 6176 N N . SER A 1 793 ? -4.392 -15.979 58.642 1.00 91.12 793 SER A N 1
ATOM 6177 C CA . SER A 1 793 ? -5.309 -16.722 59.503 1.00 91.12 793 SER A CA 1
ATOM 6178 C C . SER A 1 793 ? -6.581 -15.913 59.806 1.00 91.12 793 SER A C 1
ATOM 6180 O O . SER A 1 793 ? -6.599 -14.682 59.696 1.00 91.12 793 SER A O 1
ATOM 6182 N N . GLY A 1 794 ? -7.656 -16.616 60.171 1.00 89.00 794 GLY A N 1
ATOM 6183 C CA . GLY A 1 794 ? -8.890 -16.018 60.690 1.00 89.00 794 GLY A CA 1
ATOM 6184 C C . GLY A 1 794 ? -8.760 -15.382 62.074 1.00 89.00 794 GLY A C 1
ATOM 6185 O O . GLY A 1 794 ? -9.673 -14.683 62.517 1.00 89.00 794 GLY A O 1
ATOM 6186 N N . GLY A 1 795 ? -7.639 -15.602 62.770 1.00 89.69 795 GLY A N 1
ATOM 6187 C CA . GLY A 1 795 ? -7.484 -15.230 64.173 1.00 89.69 795 GLY A CA 1
ATOM 6188 C C . GLY A 1 795 ? -8.623 -15.804 65.021 1.00 89.69 795 GLY A C 1
ATOM 6189 O O . GLY A 1 795 ? -8.838 -17.012 65.055 1.00 89.69 795 GLY A O 1
ATOM 6190 N N . LYS A 1 796 ? -9.367 -14.921 65.691 1.00 89.69 796 LYS A N 1
ATOM 6191 C CA . LYS A 1 796 ? -10.545 -15.255 66.513 1.00 89.69 796 LYS A CA 1
ATOM 6192 C C . LYS A 1 796 ? -11.887 -15.146 65.773 1.00 89.69 796 LYS A C 1
ATOM 6194 O O . LYS A 1 796 ? -12.933 -15.317 66.397 1.00 89.69 796 LYS A O 1
ATOM 6199 N N . LEU A 1 797 ? -11.889 -14.810 64.481 1.00 90.19 797 LEU A N 1
ATOM 6200 C CA . LEU A 1 797 ? -13.117 -14.781 63.680 1.00 90.19 797 LEU A CA 1
ATOM 6201 C C . LEU A 1 797 ? -13.591 -16.210 63.372 1.00 90.19 797 LEU A C 1
ATOM 6203 O O . LEU A 1 797 ? -12.767 -17.121 63.322 1.00 90.19 797 LEU A O 1
ATOM 6207 N N . PRO A 1 798 ? -14.896 -16.419 63.119 1.00 91.19 798 PRO A N 1
ATOM 6208 C CA . PRO A 1 798 ? -15.454 -17.722 62.753 1.00 91.19 798 PRO A CA 1
ATOM 6209 C C . PRO A 1 798 ? -15.133 -18.095 61.290 1.00 91.19 798 PRO A C 1
ATOM 6211 O O . PRO A 1 798 ? -16.032 -18.391 60.505 1.00 91.19 798 PRO A O 1
ATOM 6214 N N . CYS A 1 799 ? -13.854 -18.033 60.915 1.00 92.69 799 CYS A N 1
ATOM 6215 C CA . CYS A 1 799 ? -13.342 -18.429 59.608 1.00 92.69 799 CYS A CA 1
ATOM 6216 C C . CYS A 1 799 ? -11.911 -18.960 59.694 1.00 92.69 799 CYS A C 1
ATOM 6218 O O . CYS A 1 799 ? -11.163 -18.591 60.597 1.00 92.69 799 CYS A O 1
ATOM 6220 N N . ASP A 1 800 ? -11.508 -19.784 58.730 1.00 92.69 800 ASP A N 1
ATOM 6221 C CA . ASP A 1 800 ? -10.166 -20.371 58.714 1.00 92.69 800 ASP A CA 1
ATOM 6222 C C . ASP A 1 800 ? -9.127 -19.378 58.183 1.00 92.69 800 ASP A C 1
ATOM 6224 O O . ASP A 1 800 ? -7.989 -19.315 58.666 1.00 92.69 800 ASP A O 1
ATOM 6228 N N . LYS A 1 801 ? -9.504 -18.620 57.147 1.00 95.44 801 LYS A N 1
ATOM 6229 C CA . LYS A 1 801 ? -8.625 -17.694 56.427 1.00 95.44 801 LYS A CA 1
ATOM 6230 C C . LYS A 1 801 ? -9.318 -16.373 56.129 1.00 95.44 801 LYS A C 1
ATOM 6232 O O . LYS A 1 801 ? -10.513 -16.333 55.843 1.00 95.44 801 LYS A O 1
ATOM 6237 N N . ILE A 1 802 ? -8.528 -15.302 56.101 1.00 93.00 802 ILE A N 1
ATOM 6238 C CA . ILE A 1 802 ? -8.972 -13.989 55.627 1.00 93.00 802 ILE A CA 1
ATOM 6239 C C . ILE A 1 802 ? -8.212 -13.653 54.357 1.00 93.00 802 ILE A C 1
ATOM 6241 O O . ILE A 1 802 ? -6.980 -13.656 54.344 1.00 93.00 802 ILE A O 1
ATOM 6245 N N . ILE A 1 803 ? -8.954 -13.351 53.298 1.00 93.56 803 ILE A N 1
ATOM 6246 C CA . ILE A 1 803 ? -8.422 -12.776 52.069 1.00 93.56 803 ILE A CA 1
ATOM 6247 C C . ILE A 1 803 ? -8.508 -11.255 52.186 1.00 93.56 803 ILE A C 1
ATOM 6249 O O . ILE A 1 803 ? -9.598 -10.680 52.197 1.00 93.56 803 ILE A O 1
ATOM 6253 N N . HIS A 1 804 ? -7.350 -10.603 52.239 1.00 90.00 804 HIS A N 1
ATOM 6254 C CA . HIS A 1 804 ? -7.223 -9.148 52.226 1.00 90.00 804 HIS A CA 1
ATOM 6255 C C . HIS A 1 804 ? -7.007 -8.698 50.788 1.00 90.00 804 HIS A C 1
ATOM 6257 O O . HIS A 1 804 ? -5.995 -9.039 50.180 1.00 90.00 804 HIS A O 1
ATOM 6263 N N . LEU A 1 805 ? -7.962 -7.953 50.246 1.00 88.19 805 LEU A N 1
ATOM 6264 C CA . LEU A 1 805 ? -8.028 -7.578 48.838 1.00 88.19 805 LEU A CA 1
ATOM 6265 C C . LEU A 1 805 ? -7.867 -6.068 48.684 1.00 88.19 805 LEU A C 1
ATOM 6267 O O . LEU A 1 805 ? -8.650 -5.310 49.254 1.00 88.19 805 LEU A O 1
ATOM 6271 N N . ASP A 1 806 ? -6.885 -5.618 47.904 1.00 83.31 806 ASP A N 1
ATOM 6272 C CA . ASP A 1 806 ? -6.669 -4.189 47.675 1.00 83.31 806 ASP A CA 1
ATOM 6273 C C . ASP A 1 806 ? -7.778 -3.605 46.794 1.00 83.31 806 ASP A C 1
ATOM 6275 O O . ASP A 1 806 ? -7.893 -3.915 45.603 1.00 83.31 806 ASP A O 1
ATOM 6279 N N . MET A 1 807 ? -8.588 -2.717 47.366 1.00 78.88 807 MET A N 1
ATOM 6280 C CA . MET A 1 807 ? -9.683 -2.064 46.651 1.00 78.88 807 MET A CA 1
ATOM 6281 C C . MET A 1 807 ? -9.339 -0.665 46.132 1.00 78.88 807 MET A C 1
ATOM 6283 O O . MET A 1 807 ? -10.069 -0.172 45.274 1.00 78.88 807 MET A O 1
ATOM 6287 N N . LEU A 1 808 ? -8.238 -0.053 46.581 1.00 69.38 808 LEU A N 1
ATOM 6288 C CA . LEU A 1 808 ? -7.842 1.305 46.183 1.00 69.38 808 LEU A CA 1
ATOM 6289 C C . LEU A 1 808 ? -7.004 1.326 44.906 1.00 69.38 808 LEU A C 1
ATOM 6291 O O . LEU A 1 808 ? -7.028 2.309 44.168 1.00 69.38 808 LEU A O 1
ATOM 6295 N N . ASN A 1 809 ? -6.296 0.238 44.611 1.00 64.44 809 ASN A N 1
ATOM 6296 C CA . ASN A 1 809 ? -5.555 0.134 43.365 1.00 64.44 809 ASN A CA 1
ATOM 6297 C C . ASN A 1 809 ? -6.508 0.006 42.162 1.00 64.44 809 ASN A C 1
ATOM 6299 O O . ASN A 1 809 ? -7.248 -0.975 42.036 1.00 64.44 809 ASN A O 1
ATOM 6303 N N . THR A 1 810 ? -6.475 1.002 41.272 1.00 60.56 810 THR A N 1
ATOM 6304 C CA . THR A 1 810 ? -7.327 1.114 40.075 1.00 60.56 810 THR A CA 1
ATOM 6305 C C . THR A 1 810 ? -6.767 0.392 38.849 1.00 60.56 810 THR A C 1
ATOM 6307 O O . THR A 1 810 ? -7.437 0.336 37.820 1.00 60.56 810 THR A O 1
ATOM 6310 N N . SER A 1 811 ? -5.569 -0.202 38.937 1.00 43.22 811 SER A N 1
ATOM 6311 C CA . SER A 1 811 ? -4.952 -0.941 37.822 1.00 43.22 811 SER A CA 1
ATOM 6312 C C . SER A 1 811 ? -5.715 -2.210 37.421 1.00 43.22 811 SER A C 1
ATOM 6314 O O . SER A 1 811 ? -5.488 -2.742 36.331 1.00 43.22 811 SER A O 1
ATOM 6316 N N . LYS A 1 812 ? -6.607 -2.708 38.291 1.00 57.12 812 LYS A N 1
ATOM 6317 C CA . LYS A 1 812 ? -7.460 -3.883 38.071 1.00 57.12 812 LYS A CA 1
ATOM 6318 C C . LYS A 1 812 ? -8.911 -3.559 38.416 1.00 57.12 812 LYS A C 1
ATOM 6320 O O . LYS A 1 812 ? -9.177 -2.921 39.435 1.00 57.12 812 LYS A O 1
ATOM 6325 N N . ASP A 1 813 ? -9.836 -4.019 37.577 1.00 74.00 813 ASP A N 1
ATOM 6326 C CA . ASP A 1 813 ? -11.269 -3.799 37.769 1.00 74.00 813 ASP A CA 1
ATOM 6327 C C . ASP A 1 813 ? -11.875 -4.713 38.855 1.00 74.00 813 ASP A C 1
ATOM 6329 O O . ASP A 1 813 ? -11.251 -5.661 39.340 1.00 74.00 813 ASP A O 1
ATOM 6333 N N . LEU A 1 814 ? -13.107 -4.406 39.275 1.00 79.69 814 LEU A N 1
ATOM 6334 C CA . LEU A 1 814 ? -13.814 -5.145 40.326 1.00 79.69 814 LEU A CA 1
ATOM 6335 C C . LEU A 1 814 ? -14.025 -6.625 39.957 1.00 79.69 814 LEU A C 1
ATOM 6337 O O . LEU A 1 814 ? -13.913 -7.492 40.822 1.00 79.69 814 LEU A O 1
ATOM 6341 N N . LYS A 1 815 ? -14.294 -6.932 38.682 1.00 79.81 815 LYS A N 1
ATOM 6342 C CA . LYS A 1 815 ? -14.581 -8.299 38.217 1.00 79.81 815 LYS A CA 1
ATOM 6343 C C . LYS A 1 815 ? -13.381 -9.218 38.398 1.00 79.81 815 LYS A C 1
ATOM 6345 O O . LYS A 1 815 ? -13.534 -10.320 38.930 1.00 79.81 815 LYS A O 1
ATOM 6350 N N . TRP A 1 816 ? -12.188 -8.750 38.026 1.00 82.88 816 TRP A N 1
ATOM 6351 C CA . TRP A 1 816 ? -10.949 -9.492 38.242 1.00 82.88 816 TRP A CA 1
ATOM 6352 C C . TRP A 1 816 ? -10.702 -9.761 39.731 1.00 82.88 816 TRP A C 1
ATOM 6354 O O . TRP A 1 816 ? -10.347 -10.876 40.109 1.00 82.88 816 TRP A O 1
ATOM 6364 N N . LYS A 1 817 ? -10.955 -8.766 40.589 1.00 82.75 817 LYS A N 1
ATOM 6365 C CA . LYS A 1 817 ? -10.767 -8.880 42.042 1.00 82.75 817 LYS A CA 1
ATOM 6366 C C . LYS A 1 817 ? -11.689 -9.939 42.667 1.00 82.75 817 LYS A C 1
ATOM 6368 O O . LYS A 1 817 ? -11.218 -10.768 43.442 1.00 82.75 817 LYS A O 1
ATOM 6373 N N . ILE A 1 818 ? -12.968 -9.981 42.282 1.00 88.00 818 ILE A N 1
ATOM 6374 C CA . ILE A 1 818 ? -13.919 -11.012 42.749 1.00 88.00 818 ILE A CA 1
ATOM 6375 C C . ILE A 1 818 ? -13.526 -12.410 42.258 1.00 88.00 818 ILE A C 1
ATOM 6377 O O . ILE A 1 818 ? -13.634 -13.382 43.001 1.00 88.00 818 ILE A O 1
ATOM 6381 N N . PHE A 1 819 ? -13.024 -12.533 41.030 1.00 88.00 819 PHE A N 1
ATOM 6382 C CA . PHE A 1 819 ? -12.537 -13.816 40.529 1.00 88.00 819 PHE A CA 1
ATOM 6383 C C . PHE A 1 819 ? -11.323 -14.329 41.298 1.00 88.00 819 PHE A C 1
ATOM 6385 O O . PHE A 1 819 ? -11.287 -15.505 41.645 1.00 88.00 819 PHE A O 1
ATOM 6392 N N . GLN A 1 820 ? -10.345 -13.464 41.583 1.00 85.62 820 GLN A N 1
ATOM 6393 C CA . GLN A 1 820 ? -9.167 -13.856 42.362 1.00 85.62 820 GLN A CA 1
ATOM 6394 C C . GLN A 1 820 ? -9.541 -14.309 43.768 1.00 85.62 820 GLN A C 1
ATOM 6396 O O . GLN A 1 820 ? -8.939 -15.246 44.273 1.00 85.62 820 GLN A O 1
ATOM 6401 N N . VAL A 1 821 ? -10.561 -13.700 44.374 1.00 92.31 821 VAL A N 1
ATOM 6402 C CA . VAL A 1 821 ? -11.126 -14.170 45.643 1.00 92.31 821 VAL A CA 1
ATOM 6403 C C . VAL A 1 821 ? -11.631 -15.608 45.514 1.00 92.31 821 VAL A C 1
ATOM 6405 O O . VAL A 1 821 ? -11.166 -16.470 46.250 1.00 92.31 821 VAL A O 1
ATOM 6408 N N . LEU A 1 822 ? -12.529 -15.888 44.559 1.00 92.00 822 LEU A N 1
ATOM 6409 C CA . LEU A 1 822 ? -13.109 -17.227 44.385 1.00 92.00 822 LEU A CA 1
ATOM 6410 C C . LEU A 1 822 ? -12.043 -18.273 44.029 1.00 92.00 822 LEU A C 1
ATOM 6412 O O . LEU A 1 822 ? -12.014 -19.349 44.625 1.00 92.00 822 LEU A O 1
ATOM 6416 N N . LYS A 1 823 ? -11.120 -17.921 43.126 1.00 89.94 823 LYS A N 1
ATOM 6417 C CA . LYS A 1 823 ? -9.976 -18.759 42.757 1.00 89.94 823 LYS A CA 1
ATOM 6418 C C . LYS A 1 823 ? -9.087 -19.041 43.955 1.00 89.94 823 LYS A C 1
ATOM 6420 O O . LYS A 1 823 ? -8.721 -20.185 44.187 1.00 89.94 823 LYS A O 1
ATOM 6425 N N . LYS A 1 824 ? -8.754 -18.019 44.742 1.00 92.06 824 LYS A N 1
ATOM 6426 C CA . LYS A 1 824 ? -7.890 -18.206 45.903 1.00 92.06 824 LYS A CA 1
ATOM 6427 C C . LYS A 1 824 ? -8.565 -19.061 46.972 1.00 92.06 824 LYS A C 1
ATOM 6429 O O . LYS A 1 824 ? -7.879 -19.851 47.609 1.00 92.06 824 LYS A O 1
ATOM 6434 N N . THR A 1 825 ? -9.879 -18.945 47.150 1.00 94.06 825 THR A N 1
ATOM 6435 C CA . THR A 1 825 ? -10.653 -19.847 48.013 1.00 94.06 825 THR A CA 1
ATOM 6436 C C . THR A 1 825 ? -10.581 -21.297 47.519 1.00 94.06 825 THR A C 1
ATOM 6438 O O . THR A 1 825 ? -10.349 -22.192 48.330 1.00 94.06 825 THR A O 1
ATOM 6441 N N . ASP A 1 826 ? -10.695 -21.532 46.208 1.00 90.38 826 ASP A N 1
ATOM 6442 C CA . ASP A 1 826 ? -10.524 -22.863 45.605 1.00 90.38 826 ASP A CA 1
ATOM 6443 C C . ASP A 1 826 ? -9.095 -23.409 45.757 1.00 90.38 826 ASP A C 1
ATOM 6445 O O . ASP A 1 826 ? -8.932 -24.577 46.104 1.00 90.38 826 ASP A O 1
ATOM 6449 N N . ASP A 1 827 ? -8.068 -22.577 45.553 1.00 90.69 827 ASP A N 1
ATOM 6450 C CA . ASP A 1 827 ? -6.651 -22.941 45.731 1.00 90.69 827 ASP A CA 1
ATOM 6451 C C . ASP A 1 827 ? -6.339 -23.295 47.196 1.00 90.69 827 ASP A C 1
ATOM 6453 O O . ASP A 1 827 ? -5.442 -24.086 47.484 1.00 90.69 827 ASP A O 1
ATOM 6457 N N . LEU A 1 828 ? -7.076 -22.697 48.136 1.00 92.50 828 LEU A N 1
ATOM 6458 C CA . LEU A 1 828 ? -7.036 -23.031 49.562 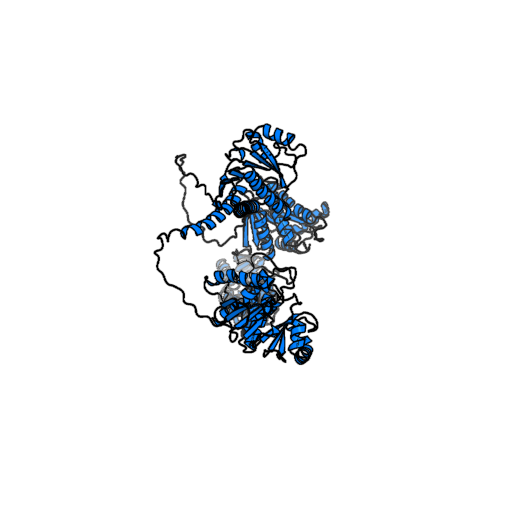1.00 92.50 828 LEU A CA 1
ATOM 6459 C C . LEU A 1 828 ? -7.889 -24.267 49.905 1.00 92.50 828 LEU A C 1
ATOM 6461 O O . LEU A 1 828 ? -7.960 -24.631 51.079 1.00 92.50 828 LEU A O 1
ATOM 6465 N N . GLN A 1 829 ? -8.528 -24.887 48.905 1.00 95.50 829 GLN A N 1
ATOM 6466 C CA . GLN A 1 829 ? -9.431 -26.036 49.022 1.00 95.50 829 GLN A CA 1
ATOM 6467 C C . GLN A 1 829 ? -10.573 -25.794 50.017 1.00 95.50 829 GLN A C 1
ATOM 6469 O O . GLN A 1 829 ? -10.913 -26.655 50.826 1.00 95.50 829 GLN A O 1
ATOM 6474 N N . LYS A 1 830 ? -11.143 -24.586 49.994 1.00 96.81 830 LYS A N 1
ATOM 6475 C CA . LYS A 1 830 ? -12.232 -24.179 50.886 1.00 96.81 830 LYS A CA 1
ATOM 6476 C C . LYS A 1 830 ? -13.576 -24.149 50.162 1.00 96.81 830 LYS A C 1
ATOM 6478 O O . LYS A 1 830 ? -13.646 -23.904 48.960 1.00 96.81 830 LYS A O 1
ATOM 6483 N N . HIS A 1 831 ? -14.651 -24.384 50.907 1.00 95.12 831 HIS A N 1
ATOM 6484 C CA . HIS A 1 831 ? -16.001 -24.572 50.384 1.00 95.12 831 HIS A CA 1
ATOM 6485 C C . HIS A 1 831 ? -16.885 -23.336 50.541 1.00 95.12 831 HIS A C 1
ATOM 6487 O O . HIS A 1 831 ? -17.733 -23.085 49.683 1.00 95.12 831 HIS A O 1
ATOM 6493 N N . LYS A 1 832 ? -16.709 -22.558 51.612 1.00 96.75 832 LYS A N 1
ATOM 6494 C CA . LYS A 1 832 ? -17.579 -21.420 51.935 1.00 96.75 832 LYS A CA 1
ATOM 6495 C C . LYS A 1 832 ? -16.808 -20.111 51.981 1.00 96.75 832 LYS A C 1
ATOM 6497 O O . LYS A 1 832 ? -15.804 -20.007 52.684 1.00 96.75 832 LYS A O 1
ATOM 6502 N N . VAL A 1 833 ? -17.300 -19.091 51.280 1.00 96.69 833 VAL A N 1
ATOM 6503 C CA . VAL A 1 833 ? -16.686 -17.755 51.270 1.00 96.69 833 VAL A CA 1
ATOM 6504 C C . VAL A 1 833 ? -17.708 -16.650 51.514 1.00 96.69 833 VAL A C 1
ATOM 6506 O O . VAL A 1 833 ? -18.781 -16.647 50.912 1.00 96.69 833 VAL A O 1
ATOM 6509 N N . ALA A 1 834 ? -17.369 -15.690 52.378 1.00 95.56 834 ALA A N 1
ATOM 6510 C CA . ALA A 1 834 ? -18.160 -14.481 52.605 1.00 95.56 834 ALA A CA 1
ATOM 6511 C C . ALA A 1 834 ? -17.498 -13.256 51.970 1.00 95.56 834 ALA A C 1
ATOM 6513 O O . ALA A 1 834 ? -16.339 -12.946 52.245 1.00 95.56 834 ALA A O 1
ATOM 6514 N N . ILE A 1 835 ? -18.264 -12.541 51.147 1.00 93.12 835 ILE A N 1
ATOM 6515 C CA . ILE A 1 835 ? -17.841 -11.368 50.385 1.00 93.12 835 ILE A CA 1
ATOM 6516 C C . ILE A 1 835 ? -18.752 -10.185 50.757 1.00 93.12 835 ILE A C 1
ATOM 6518 O O . ILE A 1 835 ? -19.976 -10.316 50.684 1.00 93.12 835 ILE A O 1
ATOM 6522 N N . PRO A 1 836 ? -18.208 -9.021 51.156 1.00 88.81 836 PRO A N 1
ATOM 6523 C CA . PRO A 1 836 ? -19.026 -7.841 51.417 1.00 88.81 836 PRO A CA 1
ATOM 6524 C C . PRO A 1 836 ? -19.446 -7.171 50.099 1.00 88.81 836 PRO A C 1
ATOM 6526 O O . PRO A 1 836 ? -19.002 -7.565 49.021 1.00 88.81 836 PRO A O 1
ATOM 6529 N N . ALA A 1 837 ? -20.271 -6.122 50.164 1.00 83.38 837 ALA A N 1
ATOM 6530 C CA . ALA A 1 837 ? -20.595 -5.278 49.008 1.00 83.38 837 ALA A CA 1
ATOM 6531 C C . ALA A 1 837 ? -19.367 -4.451 48.549 1.00 83.38 837 ALA A C 1
ATOM 6533 O O . ALA A 1 837 ? -19.268 -3.249 48.784 1.00 83.38 837 ALA A O 1
ATOM 6534 N N . LEU A 1 838 ? -18.381 -5.118 47.944 1.00 80.62 838 LEU A N 1
ATOM 6535 C CA . LEU A 1 838 ? -17.092 -4.541 47.564 1.00 80.62 838 LEU A CA 1
ATOM 6536 C C . LEU A 1 838 ? -17.260 -3.467 46.482 1.00 80.62 838 LEU A C 1
ATOM 6538 O O . LEU A 1 838 ? -17.841 -3.717 45.432 1.00 80.62 838 LEU A O 1
ATOM 6542 N N . GLY A 1 839 ? -16.694 -2.280 46.712 1.00 70.50 839 GLY A N 1
ATOM 6543 C CA . GLY A 1 839 ? -16.664 -1.196 45.722 1.00 70.50 839 GLY A CA 1
ATOM 6544 C C . GLY A 1 839 ? -17.878 -0.260 45.724 1.00 70.50 839 GLY A C 1
ATOM 6545 O O . GLY A 1 839 ? -17.877 0.702 44.960 1.00 70.50 839 GLY A O 1
ATOM 6546 N N . THR A 1 840 ? -18.870 -0.460 46.600 1.00 72.31 840 THR A N 1
ATOM 6547 C CA . THR A 1 840 ? -20.047 0.431 46.703 1.00 72.31 840 THR A CA 1
ATOM 6548 C C . THR A 1 840 ? -19.745 1.809 47.296 1.00 72.31 840 THR A C 1
ATOM 6550 O O . THR A 1 840 ? -20.554 2.718 47.159 1.00 72.31 840 THR A O 1
ATOM 6553 N N . ALA A 1 841 ? -18.573 1.995 47.910 1.00 64.62 841 ALA A N 1
ATOM 6554 C CA . ALA A 1 841 ? -18.128 3.285 48.441 1.00 64.62 841 ALA A CA 1
ATOM 6555 C C . ALA A 1 841 ? -17.607 4.259 47.359 1.00 64.62 841 ALA A C 1
ATOM 6557 O O . ALA A 1 841 ? -17.295 5.407 47.668 1.00 64.62 841 ALA A O 1
ATOM 6558 N N . ASN A 1 842 ? -17.480 3.822 46.099 1.00 58.81 842 ASN A N 1
ATOM 6559 C CA . ASN A 1 842 ? -17.029 4.679 45.004 1.00 58.81 842 ASN A CA 1
ATOM 6560 C C . ASN A 1 842 ? -18.209 5.479 44.423 1.00 58.81 842 ASN A C 1
ATOM 6562 O O . ASN A 1 842 ? -19.054 4.919 43.727 1.00 58.81 842 ASN A O 1
ATOM 6566 N N . ALA A 1 843 ? -18.240 6.792 44.674 1.00 47.50 843 ALA A N 1
ATOM 6567 C CA . ALA A 1 843 ? -19.358 7.679 44.330 1.00 47.50 843 ALA A CA 1
ATOM 6568 C C . ALA A 1 843 ? -19.721 7.729 42.828 1.00 47.50 843 ALA A C 1
ATOM 6570 O O . ALA A 1 843 ? -20.828 8.134 42.484 1.00 47.50 843 ALA A O 1
ATOM 6571 N N . ASN A 1 844 ? -18.825 7.289 41.935 1.00 54.59 844 ASN A N 1
ATOM 6572 C CA . ASN A 1 844 ? -19.034 7.310 40.482 1.00 54.59 844 ASN A CA 1
ATOM 6573 C C . ASN A 1 844 ? -19.626 6.010 39.903 1.00 54.59 844 ASN A C 1
ATOM 6575 O O . ASN A 1 844 ? -19.803 5.915 38.688 1.00 54.59 844 ASN A O 1
ATOM 6579 N N . VAL A 1 845 ? -19.917 4.996 40.728 1.00 63.12 845 VAL A N 1
ATOM 6580 C CA . VAL A 1 845 ? -20.459 3.707 40.266 1.00 63.12 845 VAL A CA 1
ATOM 6581 C C . VAL A 1 845 ? -21.749 3.383 41.012 1.00 63.12 845 VAL A C 1
ATOM 6583 O O . VAL A 1 845 ? -21.800 3.407 42.238 1.00 63.12 845 VAL A O 1
ATOM 6586 N N . SER A 1 846 ? -22.814 3.052 40.276 1.00 78.62 846 SER A N 1
ATOM 6587 C CA . SER A 1 846 ? -24.087 2.687 40.906 1.00 78.62 846 SER A CA 1
ATOM 6588 C C . SER A 1 846 ? -23.991 1.348 41.652 1.00 78.62 846 SER A C 1
ATOM 6590 O O . SER A 1 846 ? -23.380 0.394 41.165 1.00 78.62 846 SER A O 1
ATOM 6592 N N . VAL A 1 847 ? -24.667 1.239 42.803 1.00 82.12 847 VAL A N 1
ATOM 6593 C CA . VAL A 1 847 ? -24.761 -0.008 43.594 1.00 82.12 847 VAL A CA 1
ATOM 6594 C C . VAL A 1 847 ? -25.308 -1.167 42.754 1.00 82.12 847 VAL A C 1
ATOM 6596 O O . VAL A 1 847 ? -24.876 -2.307 42.903 1.00 82.12 847 VAL A O 1
ATOM 6599 N N . TYR A 1 848 ? -26.224 -0.872 41.828 1.00 80.62 848 TYR A N 1
ATOM 6600 C CA . TYR A 1 848 ? -26.752 -1.858 40.890 1.00 80.62 848 TYR A CA 1
ATOM 6601 C C . TYR A 1 848 ? -25.667 -2.419 39.962 1.00 80.62 848 TYR A C 1
ATOM 6603 O O . TYR A 1 848 ? -25.622 -3.626 39.739 1.00 80.62 848 TYR A O 1
ATOM 6611 N N . GLN A 1 849 ? -24.777 -1.570 39.440 1.00 74.88 849 GLN A N 1
ATOM 6612 C CA . GLN A 1 849 ? -23.687 -2.020 38.573 1.00 74.88 849 GLN A CA 1
ATOM 6613 C C . GLN A 1 849 ? -22.679 -2.882 39.344 1.00 74.88 849 GLN A C 1
ATOM 6615 O O . GLN A 1 849 ? -22.274 -3.927 38.844 1.00 74.88 849 GLN A O 1
ATOM 6620 N N . VAL A 1 850 ? -22.343 -2.498 40.583 1.00 83.00 850 VAL A N 1
ATOM 6621 C CA . VAL A 1 850 ? -21.497 -3.308 41.481 1.00 83.00 850 VAL A CA 1
ATOM 6622 C C . VAL A 1 850 ? -22.121 -4.684 41.724 1.00 83.00 850 VAL A C 1
ATOM 6624 O O . VAL A 1 850 ? -21.450 -5.707 41.579 1.00 83.00 850 VAL A O 1
ATOM 6627 N N . ALA A 1 851 ? -23.420 -4.724 42.029 1.00 84.81 851 ALA A N 1
ATOM 6628 C CA . ALA A 1 851 ? -24.149 -5.971 42.204 1.00 84.81 851 ALA A CA 1
ATOM 6629 C C . ALA A 1 851 ? -24.149 -6.825 40.930 1.00 84.81 851 ALA A C 1
ATOM 6631 O O . ALA A 1 851 ? -23.855 -8.016 40.990 1.00 84.81 851 ALA A O 1
ATOM 6632 N N . ALA A 1 852 ? -24.434 -6.227 39.771 1.00 80.38 852 ALA A N 1
ATOM 6633 C CA . ALA A 1 852 ? -24.440 -6.927 38.490 1.00 80.38 852 ALA A CA 1
ATOM 6634 C C . ALA A 1 852 ? -23.065 -7.523 38.151 1.00 80.38 852 ALA A C 1
ATOM 6636 O O . ALA A 1 852 ? -22.991 -8.656 37.679 1.00 80.38 852 ALA A O 1
ATOM 6637 N N . ASP A 1 853 ? -21.980 -6.803 38.439 1.00 81.88 853 ASP A N 1
ATOM 6638 C CA . ASP A 1 853 ? -20.620 -7.273 38.189 1.00 81.88 853 ASP A CA 1
ATOM 6639 C C . ASP A 1 853 ? -20.229 -8.425 39.127 1.00 81.88 853 ASP A C 1
ATOM 6641 O O . ASP A 1 853 ? -19.713 -9.440 38.658 1.00 81.88 853 ASP A O 1
ATOM 6645 N N . MET A 1 854 ? -20.534 -8.325 40.428 1.00 87.12 854 MET A N 1
ATOM 6646 C CA . MET A 1 854 ? -20.294 -9.408 41.393 1.00 87.12 854 MET A CA 1
ATOM 6647 C C . MET A 1 854 ? -21.106 -10.667 41.056 1.00 87.12 854 MET A C 1
ATOM 6649 O O . MET A 1 854 ? -20.554 -11.767 41.005 1.00 87.12 854 MET A O 1
ATOM 6653 N N . LEU A 1 855 ? -22.409 -10.513 40.795 1.00 86.75 855 LEU A N 1
ATOM 6654 C CA . LEU A 1 855 ? -23.303 -11.620 40.443 1.00 86.75 855 LEU A CA 1
ATOM 6655 C C . LEU A 1 855 ? -22.931 -12.242 39.101 1.00 86.75 855 LEU A C 1
ATOM 6657 O O . LEU A 1 855 ? -22.961 -13.463 38.968 1.00 86.75 855 LEU A O 1
ATOM 6661 N N . GLY A 1 856 ? -22.523 -11.426 38.128 1.00 79.69 856 GLY A N 1
ATOM 6662 C CA . GLY A 1 856 ? -21.975 -11.901 36.864 1.00 79.69 856 GLY A CA 1
ATOM 6663 C C . GLY A 1 856 ? -20.806 -12.851 37.104 1.00 79.69 856 GLY A C 1
ATOM 6664 O O . GLY A 1 856 ? -20.799 -13.940 36.539 1.00 79.69 856 GLY A O 1
ATOM 6665 N N . VAL A 1 857 ? -19.883 -12.492 38.008 1.00 82.69 857 VAL A N 1
ATOM 6666 C CA . VAL A 1 857 ? -18.731 -13.339 38.348 1.00 82.69 857 VAL A CA 1
ATOM 6667 C C . VAL A 1 857 ? -19.114 -14.629 39.042 1.00 82.69 857 VAL A C 1
ATOM 6669 O O . VAL A 1 857 ? -18.738 -15.711 38.586 1.00 82.69 857 VAL A O 1
ATOM 6672 N N . ILE A 1 858 ? -19.908 -14.532 40.100 1.00 86.50 858 ILE A N 1
ATOM 6673 C CA . ILE A 1 858 ? -20.307 -15.696 40.890 1.00 86.50 858 ILE A CA 1
ATOM 6674 C C . ILE A 1 858 ? -21.164 -16.658 40.062 1.00 86.50 858 ILE A C 1
ATOM 6676 O O . ILE A 1 858 ? -20.968 -17.865 40.149 1.00 86.50 858 ILE A O 1
ATOM 6680 N N . SER A 1 859 ? -22.075 -16.140 39.227 1.00 81.38 859 SER A N 1
ATOM 6681 C CA . SER A 1 859 ? -23.080 -16.951 38.511 1.00 81.38 859 SER A CA 1
ATOM 6682 C C . SER A 1 859 ? -22.526 -17.981 37.546 1.00 81.38 859 SER A C 1
ATOM 6684 O O . SER A 1 859 ? -23.224 -18.836 37.003 1.00 81.38 859 SER A O 1
ATOM 6686 N N . GLN A 1 860 ? -21.253 -17.841 37.278 1.00 76.25 860 GLN A N 1
ATOM 6687 C CA . GLN A 1 860 ? -20.704 -18.238 36.024 1.00 76.25 860 GLN A CA 1
ATOM 6688 C C . GLN A 1 860 ? -19.343 -18.923 36.382 1.00 76.25 860 GLN A C 1
ATOM 6690 O O . GLN A 1 860 ? -18.874 -19.795 35.634 1.00 76.25 860 GLN A O 1
ATOM 6695 N N . TYR A 1 861 ? -18.725 -18.591 37.538 1.00 82.25 861 TYR A N 1
ATOM 6696 C CA . TYR A 1 861 ? -17.547 -19.256 38.112 1.00 82.25 861 TYR A CA 1
ATOM 6697 C C . TYR A 1 861 ? -17.764 -20.775 38.220 1.00 82.25 861 TYR A C 1
ATOM 6699 O O . TYR A 1 861 ? -18.847 -21.250 38.566 1.00 82.25 861 TYR A O 1
ATOM 6707 N N . ARG A 1 862 ? -16.737 -21.557 37.874 1.00 81.00 862 ARG A N 1
ATOM 6708 C CA . ARG A 1 862 ? -16.779 -23.026 37.890 1.00 81.00 862 ARG A CA 1
ATOM 6709 C C . ARG A 1 862 ? -15.912 -23.519 39.046 1.00 81.00 862 ARG A C 1
ATOM 6711 O O . ARG A 1 862 ? -14.700 -23.586 38.871 1.00 81.00 862 ARG A O 1
ATOM 6718 N N . PRO A 1 863 ? -16.506 -23.825 40.207 1.00 83.88 863 PRO A N 1
ATOM 6719 C CA . PRO A 1 863 ? -15.722 -24.129 41.388 1.00 83.88 863 PRO A CA 1
ATOM 6720 C C . PRO A 1 863 ? -15.183 -25.559 41.357 1.00 83.88 863 PRO A C 1
ATOM 6722 O O . PRO A 1 863 ? -15.850 -26.473 40.854 1.00 83.88 863 PRO A O 1
ATOM 6725 N N . GLN A 1 864 ? -14.004 -25.755 41.945 1.00 85.50 864 GLN A N 1
ATOM 6726 C CA . GLN A 1 864 ? -13.505 -27.091 42.288 1.00 85.50 864 GLN A CA 1
ATOM 6727 C C . GLN A 1 864 ? -13.946 -27.498 43.697 1.00 85.50 864 GLN A C 1
ATOM 6729 O O . GLN A 1 864 ? -14.432 -28.611 43.893 1.00 85.50 864 GLN A O 1
ATOM 6734 N N . HIS A 1 865 ? -13.840 -26.571 44.649 1.00 91.31 865 HIS A N 1
ATOM 6735 C CA . HIS A 1 865 ? -14.135 -26.770 46.063 1.00 91.31 865 HIS A CA 1
ATOM 6736 C C . HIS A 1 865 ? -15.227 -25.814 46.554 1.00 91.31 865 HIS A C 1
ATOM 6738 O O . HIS A 1 865 ? -16.077 -26.241 47.333 1.00 91.31 865 HIS A O 1
ATOM 6744 N N . VAL A 1 866 ? -15.270 -24.566 46.077 1.00 94.06 866 VAL A N 1
ATOM 6745 C CA . VAL A 1 866 ? -16.259 -23.562 46.504 1.00 94.06 866 VAL A CA 1
ATOM 6746 C C . VAL A 1 866 ? -17.688 -24.020 46.195 1.00 94.06 866 VAL A C 1
ATOM 6748 O O . VAL A 1 866 ? -18.068 -24.244 45.052 1.00 94.06 866 VAL A O 1
ATOM 6751 N N . GLN A 1 867 ? -18.519 -24.121 47.222 1.00 93.38 867 GLN A N 1
ATOM 6752 C CA . GLN A 1 867 ? -19.915 -24.551 47.124 1.00 93.38 867 GLN A CA 1
ATOM 6753 C C . GLN A 1 867 ? -20.881 -23.457 47.573 1.00 93.38 867 GLN A C 1
ATOM 6755 O O . GLN A 1 867 ? -21.990 -23.378 47.054 1.00 93.38 867 GLN A O 1
ATOM 6760 N N . GLU A 1 868 ? -20.468 -22.594 48.504 1.00 96.50 868 GLU A N 1
ATOM 6761 C CA . GLU A 1 868 ? -21.340 -21.585 49.105 1.00 96.50 868 GLU A CA 1
ATOM 6762 C C . GLU A 1 868 ? -20.676 -20.204 49.058 1.00 96.50 868 GLU A C 1
ATOM 6764 O O . GLU A 1 868 ? -19.567 -20.008 49.563 1.00 96.50 868 GLU A O 1
ATOM 6769 N N . VAL A 1 869 ? -21.361 -19.231 48.454 1.00 96.56 869 VAL A N 1
ATOM 6770 C CA . VAL A 1 869 ? -20.916 -17.831 48.415 1.00 96.56 869 VAL A CA 1
ATOM 6771 C C . VAL A 1 869 ? -21.934 -16.969 49.149 1.00 96.56 869 VAL A C 1
ATOM 6773 O O . VAL A 1 869 ? -23.103 -16.913 48.774 1.00 96.56 869 VAL A O 1
ATOM 6776 N N . HIS A 1 870 ? -21.486 -16.263 50.183 1.00 95.31 870 HIS A N 1
ATOM 6777 C CA . HIS A 1 870 ? -22.308 -15.356 50.976 1.00 95.31 870 HIS A CA 1
ATOM 6778 C C . HIS A 1 870 ? -21.988 -13.917 50.586 1.00 95.31 870 HIS A C 1
ATOM 6780 O O . HIS A 1 870 ? -20.897 -13.429 50.866 1.00 95.31 870 HIS A O 1
ATOM 6786 N N . VAL A 1 871 ? -22.939 -13.215 49.974 1.00 93.44 871 VAL A N 1
ATOM 6787 C CA . VAL A 1 871 ? -22.859 -11.765 49.778 1.00 93.44 871 VAL A CA 1
ATOM 6788 C C . VAL A 1 871 ? -23.565 -11.091 50.946 1.00 93.44 871 VAL A C 1
ATOM 6790 O O . VAL A 1 871 ? -24.796 -11.074 51.030 1.00 93.44 871 VAL A O 1
ATOM 6793 N N . VAL A 1 872 ? -22.760 -10.567 51.869 1.00 90.25 872 VAL A N 1
ATOM 6794 C CA . VAL A 1 872 ? -23.225 -10.021 53.146 1.00 90.25 872 VAL A CA 1
ATOM 6795 C C . VAL A 1 872 ? -23.268 -8.503 53.049 1.00 90.25 872 VAL A C 1
ATOM 6797 O O . VAL A 1 872 ? -22.240 -7.841 52.892 1.00 90.25 872 VAL A O 1
ATOM 6800 N N . ILE A 1 873 ? -24.471 -7.942 53.119 1.00 88.12 873 ILE A N 1
ATOM 6801 C CA . ILE A 1 873 ? -24.708 -6.511 52.927 1.00 88.12 873 ILE A CA 1
ATOM 6802 C C . ILE A 1 873 ? -24.987 -5.872 54.286 1.00 88.12 873 ILE A C 1
ATOM 6804 O O . ILE A 1 873 ? -25.887 -6.296 55.000 1.00 88.12 873 ILE A O 1
ATOM 6808 N N . TYR A 1 874 ? -24.235 -4.841 54.659 1.00 80.50 874 TYR A N 1
ATOM 6809 C CA . TYR A 1 874 ? -24.449 -4.177 55.947 1.00 80.50 874 TYR A CA 1
ATOM 6810 C C . TYR A 1 874 ? -25.656 -3.216 55.904 1.00 80.50 874 TYR A C 1
ATOM 6812 O O . TYR A 1 874 ? -26.537 -3.266 56.765 1.00 80.50 874 TYR A O 1
ATOM 6820 N N . GLU A 1 875 ? -25.744 -2.381 54.859 1.00 79.56 875 GLU A N 1
ATOM 6821 C CA . GLU A 1 875 ? -26.800 -1.370 54.710 1.00 79.56 875 GLU A CA 1
ATOM 6822 C C . GLU A 1 875 ? -28.020 -1.883 53.931 1.00 79.56 875 GLU A C 1
ATOM 6824 O O . GLU A 1 875 ? -27.917 -2.345 52.793 1.00 79.56 875 GLU A O 1
ATOM 6829 N N . ASN A 1 876 ? -29.211 -1.723 54.513 1.00 76.12 876 ASN A N 1
ATOM 6830 C CA . ASN A 1 876 ? -30.466 -2.209 53.933 1.00 76.12 876 ASN A CA 1
ATOM 6831 C C . ASN A 1 876 ? -30.827 -1.538 52.587 1.00 76.12 876 ASN A C 1
ATOM 6833 O O . ASN A 1 876 ? -31.422 -2.165 51.713 1.00 76.12 876 ASN A O 1
ATOM 6837 N N . SER A 1 877 ? -30.423 -0.280 52.378 1.00 77.38 877 SER A N 1
ATOM 6838 C CA . SER A 1 877 ? -30.645 0.461 51.124 1.00 77.38 877 SER A CA 1
ATOM 6839 C C . SER A 1 877 ? -30.005 -0.223 49.906 1.00 77.38 877 SER A C 1
ATOM 6841 O O . SER A 1 877 ? -30.551 -0.157 48.805 1.00 77.38 877 SER A O 1
ATOM 6843 N N . MET A 1 878 ? -28.882 -0.925 50.099 1.00 84.19 878 MET A N 1
ATOM 6844 C CA . MET A 1 878 ? -28.164 -1.629 49.032 1.00 84.19 878 MET A CA 1
ATOM 6845 C C . MET A 1 878 ? -28.755 -3.007 48.715 1.00 84.19 878 MET A C 1
ATOM 6847 O O . MET A 1 878 ? -28.622 -3.485 47.586 1.00 84.19 878 MET A O 1
ATOM 6851 N N . LEU A 1 879 ? -29.429 -3.641 49.682 1.00 85.50 879 LEU A N 1
ATOM 6852 C CA . LEU A 1 879 ? -29.938 -5.009 49.553 1.00 85.50 879 LEU A CA 1
ATOM 6853 C C . LEU A 1 879 ? -30.907 -5.151 48.373 1.00 85.50 879 LEU A C 1
ATOM 6855 O O . LEU A 1 879 ? -30.815 -6.116 47.615 1.00 85.50 879 LEU A O 1
ATOM 6859 N N . LYS A 1 880 ? -31.791 -4.166 48.173 1.00 82.56 880 LYS A N 1
ATOM 6860 C CA . LYS A 1 880 ? -32.749 -4.173 47.061 1.00 82.56 880 LYS A CA 1
ATOM 6861 C C . LYS A 1 880 ? -32.047 -4.187 45.701 1.00 82.56 880 LYS A C 1
ATOM 6863 O O . LYS A 1 880 ? -32.390 -5.011 44.866 1.00 82.56 880 LYS A O 1
ATOM 6868 N N . SER A 1 881 ? -31.018 -3.361 45.508 1.00 83.00 881 SER A N 1
ATOM 6869 C CA . SER A 1 881 ? -30.244 -3.313 44.257 1.00 83.00 881 SER A CA 1
ATOM 6870 C C . SER A 1 881 ? -29.539 -4.636 43.954 1.00 83.00 881 SER A C 1
ATOM 6872 O O . SER A 1 881 ? -29.499 -5.060 42.800 1.00 83.00 881 SER A O 1
ATOM 6874 N N . PHE A 1 882 ? -29.019 -5.310 44.987 1.00 87.19 882 PHE A N 1
ATOM 6875 C CA . PHE A 1 882 ? -28.421 -6.635 44.837 1.00 87.19 882 PHE A CA 1
ATOM 6876 C C . PHE A 1 882 ? -29.454 -7.699 44.484 1.00 87.19 882 PHE A C 1
ATOM 6878 O O . PHE A 1 882 ? -29.181 -8.516 43.612 1.00 87.19 882 PHE A O 1
ATOM 6885 N N . ILE A 1 883 ? -30.639 -7.667 45.097 1.00 85.62 883 ILE A N 1
ATOM 6886 C CA . ILE A 1 883 ? -31.737 -8.580 44.759 1.00 85.62 883 ILE A CA 1
ATOM 6887 C C . ILE A 1 883 ? -32.258 -8.299 43.341 1.00 85.62 883 ILE A C 1
ATOM 6889 O O . ILE A 1 883 ? -32.416 -9.236 42.565 1.00 85.62 883 ILE A O 1
ATOM 6893 N N . ASP A 1 884 ? -32.458 -7.044 42.942 1.00 81.25 884 ASP A N 1
ATOM 6894 C CA . ASP A 1 884 ? -32.970 -6.681 41.611 1.00 81.25 884 ASP A CA 1
ATOM 6895 C C . ASP A 1 884 ? -31.999 -7.091 40.487 1.00 81.25 884 ASP A C 1
ATOM 6897 O O . ASP A 1 884 ? -32.417 -7.522 39.407 1.00 81.25 884 ASP A O 1
ATOM 6901 N N . ALA A 1 885 ? -30.686 -7.025 40.737 1.00 82.94 885 ALA A N 1
ATOM 6902 C CA . ALA A 1 885 ? -29.665 -7.474 39.790 1.00 82.94 885 ALA A CA 1
ATOM 6903 C C . ALA A 1 885 ? -29.730 -8.991 39.507 1.00 82.94 885 ALA A C 1
ATOM 6905 O O . ALA A 1 885 ? -29.316 -9.442 38.435 1.00 82.94 885 ALA A O 1
ATOM 6906 N N . THR A 1 886 ? -30.321 -9.782 40.409 1.00 80.81 886 THR A N 1
ATOM 6907 C CA . THR A 1 886 ? -30.489 -11.230 40.215 1.00 80.81 886 THR A CA 1
ATOM 6908 C C . THR A 1 886 ? -31.486 -11.579 39.108 1.00 80.81 886 THR A C 1
ATOM 6910 O O . THR A 1 886 ? -31.305 -12.588 38.422 1.00 80.81 886 THR A O 1
ATOM 6913 N N . GLY A 1 887 ? -32.498 -10.730 38.879 1.00 69.00 887 GLY A N 1
ATOM 6914 C CA . GLY A 1 887 ? -33.530 -10.945 37.861 1.00 69.00 887 GLY A CA 1
ATOM 6915 C C . GLY A 1 887 ? -32.949 -10.999 36.448 1.00 69.00 887 GLY A C 1
ATOM 6916 O O . GLY A 1 887 ? -33.195 -11.955 35.719 1.00 69.00 887 GLY A O 1
ATOM 6917 N N . LYS A 1 888 ? -32.072 -10.045 36.100 1.00 60.91 888 LYS A N 1
ATOM 6918 C CA . LYS A 1 888 ? -31.393 -10.023 34.791 1.00 60.91 888 LYS A CA 1
ATOM 6919 C C . LYS A 1 888 ? -30.433 -11.199 34.587 1.00 60.91 888 LYS A C 1
ATOM 6921 O O . LYS A 1 888 ? -30.287 -11.671 33.463 1.00 60.91 888 LYS A O 1
ATOM 6926 N N . CYS A 1 889 ? -29.789 -11.688 35.652 1.00 59.94 889 CYS A N 1
ATOM 6927 C CA . CYS A 1 889 ? -28.936 -12.879 35.567 1.00 59.94 889 CYS A CA 1
ATOM 6928 C C . CYS A 1 889 ? -29.750 -14.149 35.280 1.00 59.94 889 CYS A C 1
ATOM 6930 O O . CYS A 1 889 ? -29.272 -15.023 34.563 1.00 59.94 889 CYS A O 1
ATOM 6932 N N . ARG A 1 890 ? -30.989 -14.253 35.782 1.00 54.81 890 ARG A N 1
ATOM 6933 C CA . ARG A 1 890 ? -31.870 -15.403 35.514 1.00 54.81 890 ARG A CA 1
ATOM 6934 C C . ARG A 1 890 ? -32.261 -15.534 34.040 1.00 54.81 890 ARG A C 1
ATOM 6936 O O . ARG A 1 890 ? -32.296 -16.654 33.537 1.00 54.81 890 ARG A O 1
ATOM 6943 N N . ASP A 1 891 ? -32.497 -14.421 33.348 1.00 45.44 891 ASP A N 1
ATOM 6944 C CA . ASP A 1 891 ? -32.862 -14.428 31.923 1.00 45.44 891 ASP A CA 1
ATOM 6945 C C . ASP A 1 891 ? -31.679 -14.805 31.016 1.00 45.44 891 ASP A C 1
ATOM 6947 O O . ASP A 1 891 ? -31.865 -15.430 29.975 1.00 45.44 891 ASP A O 1
ATOM 6951 N N . GLN A 1 892 ? -30.447 -14.518 31.447 1.00 44.81 892 GLN A N 1
ATOM 6952 C CA . GLN A 1 892 ? -29.224 -14.906 30.734 1.00 44.81 892 GLN A CA 1
ATOM 6953 C C . GLN A 1 892 ? -28.875 -16.400 30.871 1.00 44.81 892 GLN A C 1
ATOM 6955 O O . GLN A 1 892 ? -28.088 -16.905 30.078 1.00 44.81 892 GLN A O 1
ATOM 6960 N N . ILE A 1 893 ? -29.467 -17.115 31.838 1.00 41.12 893 ILE A N 1
ATOM 6961 C CA . ILE A 1 893 ? -29.200 -18.542 32.119 1.00 41.12 893 ILE A CA 1
ATOM 6962 C C . ILE A 1 893 ? -30.123 -19.487 31.320 1.00 41.12 893 ILE A C 1
ATOM 6964 O O . ILE A 1 893 ? -29.815 -20.668 31.183 1.00 41.12 893 ILE A O 1
ATOM 6968 N N . LYS A 1 894 ? -31.240 -18.994 30.756 1.00 35.44 894 LYS A N 1
ATOM 6969 C CA . LYS A 1 894 ? -32.134 -19.790 29.883 1.00 35.44 894 LYS A CA 1
ATOM 6970 C C . LYS A 1 894 ? -31.634 -19.934 28.438 1.00 35.44 894 LYS A C 1
ATOM 6972 O O . LYS A 1 894 ? -32.182 -20.740 27.694 1.00 35.44 894 LYS A O 1
ATOM 6977 N N . ALA A 1 895 ? -30.601 -19.189 28.053 1.00 31.36 895 ALA A N 1
ATOM 6978 C CA . ALA A 1 895 ? -29.777 -19.503 26.892 1.00 31.36 895 ALA A CA 1
ATOM 6979 C C . ALA A 1 895 ? -28.649 -20.442 27.354 1.00 31.36 895 ALA A C 1
ATOM 6981 O O . ALA A 1 895 ? -28.079 -20.218 28.418 1.00 31.36 895 ALA A O 1
ATOM 6982 N N . GLU A 1 896 ? -28.372 -21.506 26.598 1.00 30.03 896 GLU A N 1
ATOM 6983 C CA . GLU A 1 896 ? -27.434 -22.577 26.970 1.00 30.03 896 GLU A CA 1
ATOM 6984 C C . GLU A 1 896 ? -26.097 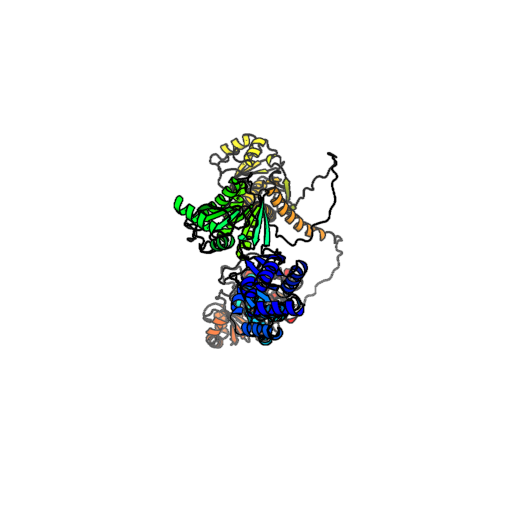-22.099 27.598 1.00 30.03 896 GLU A C 1
ATOM 6986 O O . GLU A 1 896 ? -25.566 -21.037 27.255 1.00 30.03 896 GLU A O 1
ATOM 6991 N N . PRO A 1 897 ? -25.531 -22.882 28.540 1.00 34.06 897 PRO A N 1
ATOM 6992 C CA . PRO A 1 897 ? -24.671 -22.372 29.604 1.00 34.06 897 PRO A CA 1
ATOM 6993 C C . PRO A 1 897 ? -23.216 -22.153 29.163 1.00 34.06 897 PRO A C 1
ATOM 6995 O O . PRO A 1 897 ? -22.399 -23.073 29.178 1.00 34.06 897 PRO A O 1
ATOM 6998 N N . ALA A 1 898 ? -22.841 -20.906 28.874 1.00 31.44 898 ALA A N 1
ATOM 6999 C CA . ALA A 1 898 ? -21.442 -20.523 28.670 1.00 31.44 898 ALA A CA 1
ATOM 7000 C C . ALA A 1 898 ? -20.679 -20.389 30.013 1.00 31.44 898 ALA A C 1
ATOM 7002 O O . ALA A 1 898 ? -21.092 -19.660 30.915 1.00 31.44 898 ALA A O 1
ATOM 7003 N N . GLN A 1 899 ? -19.555 -21.107 30.143 1.00 37.03 899 GLN A N 1
ATOM 7004 C CA . GLN A 1 899 ? -18.637 -21.131 31.296 1.00 37.03 899 GLN A CA 1
ATOM 7005 C C . GLN A 1 899 ? -18.012 -19.751 31.615 1.00 37.03 899 GLN A C 1
ATOM 7007 O O . GLN A 1 899 ? -17.590 -19.033 30.709 1.00 37.03 899 GLN A O 1
ATOM 7012 N N . TYR A 1 900 ? -17.865 -19.399 32.903 1.00 35.50 900 TYR A N 1
ATOM 7013 C CA . TYR A 1 900 ? -17.154 -18.174 33.344 1.00 35.50 900 TYR A CA 1
ATOM 7014 C C . TYR A 1 900 ? -15.826 -18.381 34.030 1.00 35.50 900 TYR A C 1
ATOM 7016 O O . TYR A 1 900 ? -15.090 -17.404 34.176 1.00 35.50 900 TYR A O 1
ATOM 7024 N N . GLY A 1 901 ? -15.478 -19.620 34.390 1.00 30.66 901 GLY A N 1
ATOM 7025 C CA . GLY A 1 901 ? -14.056 -19.958 34.496 1.00 30.66 901 GLY A CA 1
ATOM 7026 C C . GLY A 1 901 ? -13.337 -19.474 33.227 1.00 30.66 901 GLY A C 1
ATOM 7027 O O . GLY A 1 901 ? -12.374 -18.718 33.296 1.00 30.66 901 GLY A O 1
ATOM 7028 N N . ASP A 1 902 ? -13.986 -19.695 32.081 1.00 33.78 902 ASP A N 1
ATOM 7029 C CA . ASP A 1 902 ? -13.590 -19.244 30.745 1.00 33.78 902 ASP A CA 1
ATOM 7030 C C . ASP A 1 902 ? -14.040 -17.827 30.376 1.00 33.78 902 ASP A C 1
ATOM 7032 O O . ASP A 1 902 ? -14.024 -17.462 29.200 1.00 33.78 902 ASP A O 1
ATOM 7036 N N . LYS A 1 903 ? -14.478 -17.002 31.332 1.00 34.66 903 LYS A N 1
ATOM 7037 C CA . LYS A 1 903 ? -14.839 -15.598 31.071 1.00 34.66 903 LYS A CA 1
ATOM 7038 C C . LYS A 1 903 ? -13.996 -14.621 31.867 1.00 34.66 903 LYS A C 1
ATOM 7040 O O . LYS A 1 903 ? -13.734 -13.563 31.334 1.00 34.66 903 LYS A O 1
ATOM 7045 N N . VAL A 1 904 ? -13.404 -15.009 32.995 1.00 33.66 904 VAL A N 1
ATOM 7046 C CA . VAL A 1 904 ? -12.302 -14.212 33.575 1.00 33.66 904 VAL A CA 1
ATOM 7047 C C . VAL A 1 904 ? -10.955 -14.599 32.961 1.00 33.66 904 VAL A C 1
ATOM 7049 O O . VAL A 1 904 ? -10.106 -13.742 32.730 1.00 33.66 904 VAL A O 1
ATOM 7052 N N . VAL A 1 905 ? -10.808 -15.859 32.538 1.00 29.94 905 VAL A N 1
ATOM 7053 C CA . VAL A 1 905 ? -9.702 -16.298 31.672 1.00 29.94 905 VAL A CA 1
ATOM 7054 C C . VAL A 1 905 ? -9.900 -15.843 30.210 1.00 29.94 905 VAL A C 1
ATOM 7056 O O . VAL A 1 905 ? -8.921 -15.708 29.474 1.00 29.94 905 VAL A O 1
ATOM 7059 N N . ALA A 1 906 ? -11.131 -15.521 29.780 1.00 33.50 906 ALA A N 1
ATOM 7060 C CA . ALA A 1 906 ? -11.371 -14.890 28.473 1.00 33.50 906 ALA A CA 1
ATOM 7061 C C . ALA A 1 906 ? -11.497 -13.362 28.486 1.00 33.50 906 ALA A C 1
ATOM 7063 O O . ALA A 1 906 ? -11.254 -12.776 27.437 1.00 33.50 906 ALA A O 1
ATOM 7064 N N . ASP A 1 907 ? -11.759 -12.718 29.625 1.00 35.03 907 ASP A N 1
ATOM 7065 C CA . ASP A 1 907 ? -11.517 -11.277 29.796 1.00 35.03 907 ASP A CA 1
ATOM 7066 C C . ASP A 1 907 ? -9.998 -10.984 29.830 1.00 35.03 907 ASP A C 1
ATOM 7068 O O . ASP A 1 907 ? -9.579 -9.846 29.635 1.00 35.03 907 ASP A O 1
ATOM 7072 N N . MET A 1 908 ? -9.160 -12.027 29.964 1.00 34.16 908 MET A N 1
ATOM 7073 C CA . MET A 1 908 ? -7.706 -12.009 29.732 1.00 34.16 908 MET A CA 1
ATOM 7074 C C . MET A 1 908 ? -7.245 -12.825 28.503 1.00 34.16 908 MET A C 1
ATOM 7076 O O . MET A 1 908 ? -6.058 -13.085 28.352 1.00 34.16 908 MET A O 1
ATOM 7080 N N . GLY A 1 909 ? -8.148 -13.234 27.604 1.00 33.94 909 GLY A N 1
ATOM 7081 C CA . GLY A 1 909 ? -7.779 -13.752 26.276 1.00 33.94 909 GLY A CA 1
ATOM 7082 C C . GLY A 1 909 ? -6.927 -15.037 26.182 1.00 33.94 909 GLY A C 1
ATOM 7083 O O . GLY A 1 909 ? -6.351 -15.254 25.122 1.00 33.94 909 GLY A O 1
ATOM 7084 N N . LEU A 1 910 ? -6.838 -15.898 27.210 1.00 39.06 910 LEU A N 1
ATOM 7085 C CA . LEU A 1 910 ? -5.879 -17.030 27.223 1.00 39.06 910 LEU A CA 1
ATOM 7086 C C . LEU A 1 910 ? -6.471 -18.445 27.135 1.00 39.06 910 LEU A C 1
ATOM 7088 O O . LEU A 1 910 ? -5.849 -19.333 26.559 1.00 39.06 910 LEU A O 1
ATOM 7092 N N . GLY A 1 911 ? -7.669 -18.684 27.670 1.00 36.03 911 GLY A N 1
ATOM 7093 C CA . GLY A 1 911 ? -8.186 -20.056 27.858 1.00 36.03 911 GLY A CA 1
ATOM 7094 C C . GLY A 1 911 ? -8.504 -20.792 26.554 1.00 36.03 911 GLY A C 1
ATOM 7095 O O . GLY A 1 911 ? -8.204 -21.972 26.406 1.00 36.03 911 GLY A O 1
ATOM 7096 N N . LYS A 1 912 ? -9.022 -20.070 25.553 1.00 38.19 912 LYS A N 1
ATOM 7097 C CA . LYS A 1 912 ? -9.338 -20.659 24.244 1.00 38.19 912 LYS A CA 1
ATOM 7098 C C . LYS A 1 912 ? -8.105 -21.000 23.411 1.00 38.19 912 LYS A C 1
ATOM 7100 O O . LYS A 1 912 ? -8.196 -21.879 22.570 1.00 38.19 912 LYS A O 1
ATOM 7105 N N . ILE A 1 913 ? -6.978 -20.324 23.626 1.00 36.84 913 ILE A N 1
ATOM 7106 C CA . ILE A 1 913 ? -5.739 -20.617 22.896 1.00 36.84 913 ILE A CA 1
ATOM 7107 C C . ILE A 1 913 ? -5.157 -21.939 23.416 1.00 36.84 913 ILE A C 1
ATOM 7109 O O . ILE A 1 913 ? -4.864 -22.827 22.625 1.00 36.84 913 ILE A O 1
ATOM 7113 N N . TYR A 1 914 ? -5.129 -22.135 24.736 1.00 34.22 914 TYR A N 1
ATOM 7114 C CA . TYR A 1 914 ? -4.630 -23.365 25.362 1.00 34.22 914 TYR A CA 1
ATOM 7115 C C . TYR A 1 914 ? -5.501 -24.607 25.060 1.00 34.22 914 TYR A C 1
ATOM 7117 O O . TYR A 1 914 ? -4.971 -25.675 24.765 1.00 34.22 914 TYR A O 1
ATOM 7125 N N . GLU A 1 915 ? -6.837 -24.482 25.059 1.00 36.09 915 GLU A N 1
ATOM 7126 C CA . GLU A 1 915 ? -7.745 -25.596 24.713 1.00 36.09 915 GLU A CA 1
ATOM 7127 C C . GLU A 1 915 ? -7.781 -25.936 23.216 1.00 36.09 915 GLU A C 1
ATOM 7129 O O . GLU A 1 915 ? -8.002 -27.094 22.862 1.00 36.09 915 GLU A O 1
ATOM 7134 N N . ILE A 1 916 ? -7.581 -24.957 22.324 1.00 38.97 916 ILE A N 1
ATOM 7135 C CA . ILE A 1 916 ? -7.503 -25.222 20.880 1.00 38.97 916 ILE A CA 1
ATOM 7136 C C . ILE A 1 916 ? -6.190 -25.937 20.545 1.00 38.97 916 ILE A C 1
ATOM 7138 O O . ILE A 1 916 ? -6.220 -26.832 19.708 1.00 38.97 916 ILE A O 1
ATOM 7142 N N . PHE A 1 917 ? -5.078 -25.608 21.212 1.00 36.09 917 PHE A N 1
ATOM 7143 C CA . PHE A 1 917 ? -3.775 -26.230 20.949 1.00 36.09 917 PHE A CA 1
ATOM 7144 C C . PHE A 1 917 ? -3.561 -27.591 21.614 1.00 36.09 917 PHE A C 1
ATOM 7146 O O . PHE A 1 917 ? -2.847 -28.391 21.045 1.00 36.09 917 PHE A O 1
ATOM 7153 N N . ASN A 1 918 ? -4.220 -27.913 22.733 1.00 32.22 918 ASN A N 1
ATOM 7154 C CA . ASN A 1 918 ? -4.175 -29.276 23.300 1.00 32.22 918 ASN A CA 1
ATOM 7155 C C . ASN A 1 918 ? -5.086 -30.286 22.571 1.00 32.22 918 ASN A C 1
ATOM 7157 O O . ASN A 1 918 ? -5.155 -31.452 22.959 1.00 32.22 918 ASN A O 1
ATOM 7161 N N . LYS A 1 919 ? -5.841 -29.839 21.559 1.00 33.28 919 LYS A N 1
ATOM 7162 C CA . LYS A 1 919 ? -6.742 -30.679 20.751 1.00 33.28 919 LYS A CA 1
ATOM 7163 C C . LYS A 1 919 ? -6.176 -31.006 19.358 1.00 33.28 919 LYS A C 1
ATOM 7165 O O . LYS A 1 919 ? -6.816 -31.763 18.629 1.00 33.28 919 LYS A O 1
ATOM 7170 N N . TYR A 1 920 ? -5.029 -30.424 19.011 1.00 32.53 920 TYR A N 1
ATOM 7171 C CA . TYR A 1 920 ? -4.187 -30.710 17.843 1.00 32.53 920 TYR A CA 1
ATOM 7172 C C . TYR A 1 920 ? -2.813 -31.160 18.334 1.00 32.53 920 TYR A C 1
ATOM 7174 O O . TYR A 1 920 ? -2.111 -31.811 17.533 1.00 32.53 920 TYR A O 1
#

Secondary structure (DSSP, 8-state):
-HHHHHHHHHHHT-EEEEEEE--HHHHHHHHSHHHHHHHHHHHHHTT--EEEEEETTEEEEEESSHHHHHHHHHHHHHH-EEEEE---GGGTTGGGSHHHHHHHHHHHHHTTT---EEEEPTTSPEEEEES-HHHHHHHHHHHHHHHHHH--EEEEEE--HHHHHHIIIIIHHHHHHHHHHTGGGT-EEEE-SSEEEEEE-HHHHHHHHHHHHHHHHT---------STTHHHHHTSHHHHHHHHHHHHHHT---PPP-SS-------------------TTS-EEEEEEEETTEEEEEEES-GGG---SEEEEE--TT----SHHHHHHHHHH-THHHHHHHHHHHHH-PPPTT-EEEEE-TTSSSSEEEEE-PPPPSTT-SSHHHHHHHHHHHHHHHHHHTT--EEEE--TTSSTT---HHHHHHHHHHHHHHHHHH-TT-S--EEEEEESSHHHHHHHHHHIIIIIS--EE------------------------------EEEETTEEEEEEES-GGG---SEEEEEE-TT--TTSSHHHHHHHHHH-THHHHHHHHH-TT---TT-EEEEE-TTSSSSEEEEEE-PPP-SSTHHHHHHHHHHHHHHHHHHHTT-SEEEEE-TTSSTT---HHHHHHHHHHHHHHHHHH-TT----EEEEEE-TT-HHHHHHHHHHHHHHHHHHHHHHTTSSS---PPPP------------SSSS-EEEEETTEEEEEEES-GGG---SEEEEEE-TT--TTSSHHHHHHHHHH-HHHHHHHHHTHHHHHHHSEEEEE-TTSSSSEEEEEE-S-TTS-HHHHHHHHHHHHHHTT-SEEEEE-TTTT-TTS-HHHHHHHHHHHHTT---SS--EEEEEESSHHHHHHHHHHHHHHHHHHSS----SHHHHTTTTT-HHHHHHHTT-

Foldseek 3Di:
DVVVVVVVVQVVQKDKDWPFADDPVVVVVCPDPVNVVVLCVLCVVVVADWDWDADPRIIMIIGSDPVSSVVSSVSQPQFKDKDWDADDPLQLVVCVDPVVVVLVVVLCVVVVNQPWDFDADPVGITITIGTHPVSPVVNNVSVVVSSQQPRKDKDKDFADQFLLVLCVQPVVVVLVVLCVVLVSQVWDWDRDNGITMTIGGNVSCVSSVVSVVVVSVPDDDDDDDDPDPQQVVLCPDPNNVVVQVVCCNPQSGHDDDDDDDDDDPDDDDDDDDDDDADQDPQRKGFFWWFAALQFIETLIAGQQLSDQFQEEEAQAAFQSQQPDDSSVVQCVQQDCVQVVVSNVCCVVPNTDDQLDWDKDQSRNGNYGIYIYHHQAQDPPPPPCSLVSLLSRLLVRQVVCQVVLTAEYEYELHCVPPSVDPLLSSLLSNLQSVNVNCVVCVPGSHRYYYYYDNDPVSSVSNQVSCCVRRNDTDGDHDDDDDDDDDDDDDDDDDDDDDDDDPDFDWFDQQLAIETEAAAQQQQDQFQEEEAEDAQQLPLCPDPNSVSQCVQLDPQSVVQCCVVPVPGHDALAWDKDQSRNGNYGIYTYHYAAADDPDCPRVVSLLSSLLVVQVVCQVVLTAEYEDELPCVPPSPDQLLSSLLSNVVSVNVSCVVCVPGSHNYYYYYYHNPPVNNVVSNVVSVVVSVVVVVVVPVVPPPDDDDDDDDDDDDDDDDDDDDFPPWDWDDQPLAIETEGADQQQQDQFQEEEDAAALQRDLVDDPNSVVQPVQQDCQQVVVSNVCSVVCVVVQWDKDQSRRGNYGIYIYGHQPDPPDDPLLRLLVVQVVCLVVLTAEYEDELRPCPPPVDDLLVSLLSNCVNRNAEDGPRHRYYYHYYHDPVSSVSNVVSVVVVVVVPVPDHDHCVCVSVVSSPHPVVVVVSVVD

Organism: Mytilus galloprovincialis (NCBI:txid29158)